Protein AF-0000000072976066 (afdb_homodimer)

Nearest PDB structures (foldseek):
  6f77-assembly3_E  TM=9.903E-01  e=6.291E-65  Sinorhizobium meliloti 1021
  6f77-assembly2_C  TM=9.916E-01  e=1.224E-60  Sinorhizobium meliloti 1021
  6f35-assembly1_B  TM=9.739E-01  e=3.554E-55  Sinorhizobium meliloti 1021
  1j32-assembly1_B  TM=9.744E-01  e=1.872E-46  Phormidium lapideum
  9k71-assembly1_B  TM=9.188E-01  e=1.754E-24  Bacillus cereus ATCC 14579

pLDDT: mean 96.35, std 5.33, range [54.09, 98.94]

Sequence (800 aa):
MSFLSATLKRVKPSPTIAVTTKAQELKAAGRDVIGLGAGEPDFDTPDNIKAAGIAAINSGKTKYTAVDGIPELKKAICAKFARDNDLTYTPDQVTVGTGGKQVLYNAFMATLDAGDEVIIPAPYWVSYPDMVLLSGGEPVFIKATLEAGFKISAAQLEAAITPKTKWFLFNSPSNPTGAGYSWDELRALTDVLLRYPHIWVLTDDMYEHLSYGDFKFCTPAQVEPLLYDRTLAMNGVSKAYAMTGWRIGYAAGPKELIGAIRKVQSQSTSNPCSISQWAAVEALNGPQDFIAPNNEMFVRRRDLVVSMLNDATGIVCPMPEGAFYVYPSIAGCIGKTTPAGTKITDDEIFATALLEETGVAVVFGAAFGLSPNFRVSYATSDDALKEACTRIQTFCANLSMSFLSATLKRVKPSPTIAVTTKAQELKAAGRDVIGLGAGEPDFDTPDNIKAAGIAAINSGKTKYTAVDGIPELKKAICAKFARDNDLTYTPDQVTVGTGGKQVLYNAFMATLDAGDEVIIPAPYWVSYPDMVLLSGGEPVFIKATLEAGFKISAAQLEAAITPKTKWFLFNSPSNPTGAGYSWDELRALTDVLLRYPHIWVLTDDMYEHLSYGDFKFCTPAQVEPLLYDRTLAMNGVSKAYAMTGWRIGYAAGPKELIGAIRKVQSQSTSNPCSISQWAAVEALNGPQDFIAPNNEMFVRRRDLVVSMLNDATGIVCPMPEGAFYVYPSIAGCIGKTTPAGTKITDDEIFATALLEETGVAVVFGAAFGLSPNFRVSYATSDDALKEACTRIQTFCANLS

Structure (mmCIF, N/CA/C/O backbone):
data_AF-0000000072976066-model_v1
#
loop_
_entity.id
_entity.type
_entity.pdbx_description
1 polymer Aminotransferase
#
loop_
_atom_site.group_PDB
_atom_site.id
_atom_site.type_symbol
_atom_site.label_atom_id
_atom_site.label_alt_id
_atom_site.label_comp_id
_atom_site.label_asym_id
_atom_site.label_entity_id
_atom_site.label_seq_id
_atom_site.pdbx_PDB_ins_code
_atom_site.Cartn_x
_atom_site.Cartn_y
_atom_site.Cartn_z
_atom_site.occupancy
_atom_site.B_iso_or_equiv
_atom_site.auth_seq_id
_atom_site.auth_comp_id
_atom_site.auth_asym_id
_atom_site.auth_atom_id
_atom_site.pdbx_PDB_model_num
ATOM 1 N N . MET A 1 1 ? -19.141 12.336 -19.266 1 54.09 1 MET A N 1
ATOM 2 C CA . MET A 1 1 ? -17.859 11.633 -19.25 1 54.09 1 MET A CA 1
ATOM 3 C C . MET A 1 1 ? -17.734 10.75 -18.016 1 54.09 1 MET A C 1
ATOM 5 O O . MET A 1 1 ? -18.328 11.047 -16.969 1 54.09 1 MET A O 1
ATOM 9 N N . SER A 1 2 ? -17.219 9.5 -18.094 1 74.94 2 SER A N 1
ATOM 10 C CA . SER A 1 2 ? -17.172 8.531 -17.016 1 74.94 2 SER A CA 1
ATOM 11 C C . SER A 1 2 ? -16.375 9.07 -15.828 1 74.94 2 SER A C 1
ATOM 13 O O . SER A 1 2 ? -15.398 9.805 -16.016 1 74.94 2 SER A O 1
ATOM 15 N N . PHE A 1 3 ? -16.953 8.883 -14.648 1 85.5 3 PHE A N 1
ATOM 16 C CA . PHE A 1 3 ? -16.266 9.328 -13.438 1 85.5 3 PHE A CA 1
ATOM 17 C C . PHE A 1 3 ? -15.008 8.5 -13.203 1 85.5 3 PHE A C 1
ATOM 19 O O . PHE A 1 3 ? -14.023 9.008 -12.648 1 85.5 3 PHE A O 1
ATOM 26 N N . LEU A 1 4 ? -14.984 7.309 -13.781 1 88.56 4 LEU A N 1
ATOM 27 C CA . LEU A 1 4 ? -13.828 6.43 -13.594 1 88.56 4 LEU A CA 1
ATOM 28 C C . LEU A 1 4 ? -12.789 6.664 -14.68 1 88.56 4 LEU A C 1
ATOM 30 O O . LEU A 1 4 ? -13.125 7.074 -15.789 1 88.56 4 LEU A O 1
ATOM 34 N N . SER A 1 5 ? -11.555 6.449 -14.406 1 89.94 5 SER A N 1
ATOM 35 C CA . SER A 1 5 ? -10.438 6.723 -15.305 1 89.94 5 SER A CA 1
ATOM 36 C C . SER A 1 5 ? -10.438 5.754 -16.484 1 89.94 5 SER A C 1
ATOM 38 O O . SER A 1 5 ? -10.906 4.621 -16.359 1 89.94 5 SER A O 1
ATOM 40 N N . ALA A 1 6 ? -9.773 6.176 -17.531 1 85.94 6 ALA A N 1
ATOM 41 C CA . ALA A 1 6 ? -9.602 5.352 -18.734 1 85.94 6 ALA A CA 1
ATOM 42 C C . ALA A 1 6 ? -8.633 4.203 -18.469 1 85.94 6 ALA A C 1
ATOM 44 O O . ALA A 1 6 ? -8.789 3.109 -19.016 1 85.94 6 ALA A O 1
ATOM 45 N N . THR A 1 7 ? -7.691 4.48 -17.656 1 85.06 7 THR A N 1
ATOM 46 C CA . THR A 1 7 ? -6.695 3.461 -17.344 1 85.06 7 THR A CA 1
ATOM 47 C C . THR A 1 7 ? -7.332 2.291 -16.609 1 85.06 7 THR A C 1
ATOM 49 O O . THR A 1 7 ? -7 1.131 -16.859 1 85.06 7 THR A O 1
ATOM 52 N N . LEU A 1 8 ? -8.203 2.572 -15.734 1 87.88 8 LEU A N 1
ATOM 53 C CA . LEU A 1 8 ? -8.859 1.531 -14.945 1 87.88 8 LEU A CA 1
ATOM 54 C C . LEU A 1 8 ? -9.695 0.619 -15.836 1 87.88 8 LEU A C 1
ATOM 56 O O . LEU A 1 8 ? -9.859 -0.567 -15.539 1 87.88 8 LEU A O 1
ATOM 60 N N . LYS A 1 9 ? -10.156 1.145 -16.891 1 85.44 9 LYS A N 1
ATOM 61 C CA . LYS A 1 9 ? -10.984 0.376 -17.812 1 85.44 9 LYS A CA 1
ATOM 62 C C . LYS A 1 9 ? -10.18 -0.743 -18.469 1 85.44 9 LYS A C 1
ATOM 64 O O . LYS A 1 9 ? -10.75 -1.727 -18.938 1 85.44 9 LYS A O 1
ATOM 69 N N . ARG A 1 10 ? -8.883 -0.593 -18.391 1 84.69 10 ARG A N 1
ATOM 70 C CA . ARG A 1 10 ? -8.016 -1.568 -19.047 1 84.69 10 ARG A CA 1
ATOM 71 C C . ARG A 1 10 ? -7.762 -2.77 -18.141 1 84.69 10 ARG A C 1
ATOM 73 O O . ARG A 1 10 ? -7.195 -3.773 -18.578 1 84.69 10 ARG A O 1
ATOM 80 N N . VAL A 1 11 ? -8.227 -2.697 -16.938 1 87.38 11 VAL A N 1
ATOM 81 C CA . VAL A 1 11 ? -7.855 -3.68 -15.922 1 87.38 11 VAL A CA 1
ATOM 82 C C . VAL A 1 11 ? -9.055 -4.574 -15.609 1 87.38 11 VAL A C 1
ATOM 84 O O . VAL A 1 11 ? -10.195 -4.109 -15.586 1 87.38 11 VAL A O 1
ATOM 87 N N . LYS A 1 12 ? -8.805 -5.855 -15.477 1 76.44 12 LYS A N 1
ATOM 88 C CA . LYS A 1 12 ? -9.828 -6.828 -15.094 1 76.44 12 LYS A CA 1
ATOM 89 C C . LYS A 1 12 ? -9.734 -7.172 -13.609 1 76.44 12 LYS A C 1
ATOM 91 O O . LYS A 1 12 ? -8.672 -7.039 -13.008 1 76.44 12 LYS A O 1
ATOM 96 N N . PRO A 1 13 ? -10.953 -7.492 -13.062 1 74.25 13 PRO A N 1
ATOM 97 C CA . PRO A 1 13 ? -10.859 -8.016 -11.695 1 74.25 13 PRO A CA 1
ATOM 98 C C . PRO A 1 13 ? -10.031 -9.297 -11.602 1 74.25 13 PRO A C 1
ATOM 100 O O . PRO A 1 13 ? -9.93 -10.039 -12.586 1 74.25 13 PRO A O 1
ATOM 103 N N . SER A 1 14 ? -9.375 -9.516 -10.406 1 75.31 14 SER A N 1
ATOM 104 C CA . SER A 1 14 ? -8.539 -10.695 -10.219 1 75.31 14 SER A CA 1
ATOM 105 C C . SER A 1 14 ? -9.367 -11.977 -10.258 1 75.31 14 SER A C 1
ATOM 107 O O . SER A 1 14 ? -10.203 -12.211 -9.383 1 75.31 14 SER A O 1
ATOM 109 N N . PRO A 1 15 ? -9.141 -12.781 -11.125 1 75.88 15 PRO A N 1
ATOM 110 C CA . PRO A 1 15 ? -9.891 -14.039 -11.219 1 75.88 15 PRO A CA 1
ATOM 111 C C . PRO A 1 15 ? -9.648 -14.961 -10.031 1 75.88 15 PRO A C 1
ATOM 113 O O . PRO A 1 15 ? -10.562 -15.664 -9.594 1 75.88 15 PRO A O 1
ATOM 116 N N . THR A 1 16 ? -8.406 -14.969 -9.477 1 75.75 16 THR A N 1
ATOM 117 C CA . THR A 1 16 ? -8.078 -15.828 -8.352 1 75.75 16 THR A CA 1
ATOM 118 C C . THR A 1 16 ? -8.867 -15.414 -7.109 1 75.75 16 THR A C 1
ATOM 120 O O . THR A 1 16 ? -9.414 -16.266 -6.406 1 75.75 16 THR A O 1
ATOM 123 N N . ILE A 1 17 ? -8.938 -14.188 -6.961 1 68.5 17 ILE A N 1
ATOM 124 C CA . ILE A 1 17 ? -9.672 -13.68 -5.805 1 68.5 17 ILE A CA 1
ATOM 125 C C . ILE A 1 17 ? -11.164 -13.953 -5.98 1 68.5 17 ILE A C 1
ATOM 127 O O . ILE A 1 17 ? -11.844 -14.359 -5.031 1 68.5 17 ILE A O 1
ATOM 131 N N . ALA A 1 18 ? -11.602 -13.883 -7.215 1 70.38 18 ALA A N 1
ATOM 132 C CA . ALA A 1 18 ? -13.008 -14.125 -7.523 1 70.38 18 ALA A CA 1
ATOM 133 C C . ALA A 1 18 ? -13.398 -15.57 -7.234 1 70.38 18 ALA A C 1
ATOM 135 O O . ALA A 1 18 ? -14.461 -15.828 -6.656 1 70.38 18 ALA A O 1
ATOM 136 N N . VAL A 1 19 ? -12.492 -16.453 -7.516 1 77.69 19 VAL A N 1
ATOM 137 C CA . VAL A 1 19 ? -12.758 -17.875 -7.32 1 77.69 19 VAL A CA 1
ATOM 138 C C . VAL A 1 19 ? -12.719 -18.203 -5.828 1 77.69 19 VAL A C 1
ATOM 140 O O . VAL A 1 19 ? -13.562 -18.953 -5.328 1 77.69 19 VAL A O 1
ATOM 143 N N . THR A 1 20 ? -11.742 -17.625 -5.18 1 76.81 20 THR A N 1
ATOM 144 C CA . THR A 1 20 ? -11.617 -17.859 -3.744 1 76.81 20 THR A CA 1
ATOM 145 C C . THR A 1 20 ? -12.82 -17.297 -2.998 1 76.81 20 THR A C 1
ATOM 147 O O . THR A 1 20 ? -13.367 -17.938 -2.105 1 76.81 20 THR A O 1
ATOM 150 N N . THR A 1 21 ? -13.234 -16.141 -3.424 1 71.75 21 THR A N 1
ATOM 151 C CA . THR A 1 21 ? -14.398 -15.508 -2.811 1 71.75 21 THR A CA 1
ATOM 152 C C . THR A 1 21 ? -15.664 -16.328 -3.061 1 71.75 21 THR A C 1
ATOM 154 O O . THR A 1 21 ? -16.453 -16.547 -2.145 1 71.75 21 THR A O 1
ATOM 157 N N . LYS A 1 22 ? -15.828 -16.766 -4.238 1 78.5 22 LYS A N 1
ATOM 158 C CA . LYS A 1 22 ? -17 -17.578 -4.59 1 78.5 22 LYS A CA 1
ATOM 159 C C . LYS A 1 22 ? -17.016 -18.875 -3.791 1 78.5 22 LYS A C 1
ATOM 161 O O . LYS A 1 22 ? -18.078 -19.281 -3.309 1 78.5 22 LYS A O 1
ATOM 166 N N . ALA A 1 23 ? -15.859 -19.484 -3.66 1 84.19 23 ALA A N 1
ATOM 167 C CA . ALA A 1 23 ? -15.758 -20.719 -2.877 1 84.19 23 ALA A CA 1
ATOM 168 C C . ALA A 1 23 ? -16.156 -20.469 -1.424 1 84.19 23 ALA A C 1
ATOM 170 O O . ALA A 1 23 ? -16.875 -21.281 -0.832 1 84.19 23 ALA A O 1
ATOM 171 N N . GLN A 1 24 ? -15.742 -19.406 -0.894 1 77.75 24 GLN A N 1
ATOM 172 C CA . GLN A 1 24 ? -16.078 -19.062 0.486 1 77.75 24 GLN A CA 1
ATOM 173 C C . GLN A 1 24 ? -17.562 -18.781 0.647 1 77.75 24 GLN A C 1
ATOM 175 O O . GLN A 1 24 ? -18.172 -19.188 1.64 1 77.75 24 GLN A O 1
ATOM 180 N N . GLU A 1 25 ? -18.109 -18.125 -0.301 1 78.88 25 GLU A N 1
ATOM 181 C CA . GLU A 1 25 ? -19.531 -17.828 -0.281 1 78.88 25 GLU A CA 1
ATOM 182 C C . GLU A 1 25 ? -20.359 -19.109 -0.339 1 78.88 25 GLU A C 1
ATOM 184 O O . GLU A 1 25 ? -21.359 -19.234 0.371 1 78.88 25 GLU A O 1
ATOM 189 N N . LEU A 1 26 ? -19.984 -20 -1.144 1 88 26 LEU A N 1
ATOM 190 C CA . LEU A 1 26 ? -20.688 -21.281 -1.282 1 88 26 LEU A CA 1
ATOM 191 C C . LEU A 1 26 ? -20.578 -22.109 -0.007 1 88 26 LEU A C 1
ATOM 193 O O . LEU A 1 26 ? -21.547 -22.719 0.431 1 88 26 LEU A O 1
ATOM 197 N N . LYS A 1 27 ? -19.391 -22.016 0.578 1 87.75 27 LYS A N 1
ATOM 198 C CA . LYS A 1 27 ? -19.188 -22.688 1.861 1 87.75 27 LYS A CA 1
ATOM 199 C C . LYS A 1 27 ? -20.094 -22.078 2.938 1 87.75 27 LYS A C 1
ATOM 201 O O . LYS A 1 27 ? -20.703 -22.797 3.721 1 87.75 27 LYS A O 1
ATOM 206 N N . ALA A 1 28 ? -20.156 -20.812 2.973 1 79.75 28 ALA A N 1
ATOM 207 C CA . ALA A 1 28 ? -20.969 -20.109 3.947 1 79.75 28 ALA A CA 1
ATOM 208 C C . ALA A 1 28 ? -22.453 -20.438 3.752 1 79.75 28 ALA A C 1
ATOM 210 O O . ALA A 1 28 ? -23.219 -20.438 4.715 1 79.75 28 ALA A O 1
ATOM 211 N N . ALA A 1 29 ? -22.828 -20.797 2.521 1 88 29 ALA A N 1
ATOM 212 C CA . ALA A 1 29 ? -24.219 -21.141 2.186 1 88 29 ALA A CA 1
ATOM 213 C C . ALA A 1 29 ? -24.5 -22.609 2.48 1 88 29 ALA A C 1
ATOM 215 O O . ALA A 1 29 ? -25.594 -23.109 2.205 1 88 29 ALA A O 1
ATOM 216 N N . GLY A 1 30 ? -23.5 -23.312 2.975 1 90.69 30 GLY A N 1
ATOM 217 C CA . GLY A 1 30 ? -23.719 -24.656 3.451 1 90.69 30 GLY A CA 1
ATOM 218 C C . GLY A 1 30 ? -23.344 -25.719 2.436 1 90.69 30 GLY A C 1
ATOM 219 O O . GLY A 1 30 ? -23.594 -26.906 2.645 1 90.69 30 GLY A O 1
ATOM 220 N N . ARG A 1 31 ? -22.703 -25.297 1.403 1 92.75 31 ARG A N 1
ATOM 221 C CA . ARG A 1 31 ? -22.297 -26.266 0.386 1 92.75 31 ARG A CA 1
ATOM 222 C C . ARG A 1 31 ? -20.969 -26.906 0.741 1 92.75 31 ARG A C 1
ATOM 224 O O . ARG A 1 31 ? -20.109 -26.266 1.366 1 92.75 31 ARG A O 1
ATOM 231 N N . ASP A 1 32 ? -20.797 -28.156 0.392 1 95 32 ASP A N 1
ATOM 232 C CA . ASP A 1 32 ? -19.531 -28.844 0.567 1 95 32 ASP A CA 1
ATOM 233 C C . ASP A 1 32 ? -18.547 -28.484 -0.544 1 95 32 ASP A C 1
ATOM 235 O O . ASP A 1 32 ? -18.531 -29.141 -1.596 1 95 32 ASP A O 1
ATOM 239 N N . VAL A 1 33 ? -17.781 -27.484 -0.248 1 96.12 33 VAL A N 1
ATOM 240 C CA . VAL A 1 33 ? -16.859 -26.969 -1.257 1 96.12 33 VAL A CA 1
ATOM 241 C C . VAL A 1 33 ? -15.422 -27.109 -0.771 1 96.12 33 VAL A C 1
ATOM 243 O O . VAL A 1 33 ? -15.125 -26.844 0.395 1 96.12 33 VAL A O 1
ATOM 246 N N . ILE A 1 34 ? -14.539 -27.672 -1.568 1 96.12 34 ILE A N 1
ATOM 247 C CA . ILE A 1 34 ? -13.102 -27.672 -1.335 1 96.12 34 ILE A CA 1
ATOM 248 C C . ILE A 1 34 ? -12.422 -26.656 -2.24 1 96.12 34 ILE A C 1
ATOM 250 O O . ILE A 1 34 ? -12.453 -26.781 -3.467 1 96.12 34 ILE A O 1
ATOM 254 N N . GLY A 1 35 ? -11.883 -25.594 -1.605 1 94 35 GLY A N 1
ATOM 255 C CA . GLY A 1 35 ? -11.195 -24.562 -2.354 1 94 35 GLY A CA 1
ATOM 256 C C . GLY A 1 35 ? -9.727 -24.859 -2.578 1 94 35 GLY A C 1
ATOM 257 O O . GLY A 1 35 ? -8.977 -25.078 -1.622 1 94 35 GLY A O 1
ATOM 258 N N . LEU A 1 36 ? -9.32 -24.891 -3.855 1 95.25 36 LEU A N 1
ATOM 259 C CA . LEU A 1 36 ? -7.93 -25.156 -4.207 1 95.25 36 LEU A CA 1
ATOM 260 C C . LEU A 1 36 ? -7.324 -23.953 -4.938 1 95.25 36 LEU A C 1
ATOM 262 O O . LEU A 1 36 ? -6.348 -24.109 -5.676 1 95.25 36 LEU A O 1
ATOM 266 N N . GLY A 1 37 ? -7.961 -22.781 -4.809 1 91.44 37 GLY A N 1
ATOM 267 C CA . GLY A 1 37 ? -7.508 -21.594 -5.52 1 91.44 37 GLY A CA 1
ATOM 268 C C . GLY A 1 37 ? -6.578 -20.719 -4.691 1 91.44 37 GLY A C 1
ATOM 269 O O . GLY A 1 37 ? -6.027 -19.734 -5.195 1 91.44 37 GLY A O 1
ATOM 270 N N . ALA A 1 38 ? -6.305 -21.172 -3.453 1 83.62 38 ALA A N 1
ATOM 271 C CA . ALA A 1 38 ? -5.574 -20.312 -2.516 1 83.62 38 ALA A CA 1
ATOM 272 C C . ALA A 1 38 ? -4.137 -20.109 -2.98 1 83.62 38 ALA A C 1
ATOM 274 O O . ALA A 1 38 ? -3.479 -21.031 -3.443 1 83.62 38 ALA A O 1
ATOM 275 N N . GLY A 1 39 ? -3.623 -18.844 -2.875 1 88.12 39 GLY A N 1
ATOM 276 C CA . GLY A 1 39 ? -2.234 -18.547 -3.186 1 88.12 39 GLY A CA 1
ATOM 277 C C . GLY A 1 39 ? -1.381 -18.328 -1.951 1 88.12 39 GLY A C 1
ATOM 278 O O . GLY A 1 39 ? -0.537 -17.422 -1.928 1 88.12 39 GLY A O 1
ATOM 279 N N . GLU A 1 40 ? -1.658 -19.094 -0.869 1 93.44 40 GLU A N 1
ATOM 280 C CA . GLU A 1 40 ? -0.882 -18.922 0.356 1 93.44 40 GLU A CA 1
ATOM 281 C C . GLU A 1 40 ? -0.727 -20.25 1.094 1 93.44 40 GLU A C 1
ATOM 283 O O . GLU A 1 40 ? -1.606 -21.109 1.024 1 93.44 40 GLU A O 1
ATOM 288 N N . PRO A 1 41 ? 0.404 -20.422 1.812 1 95.06 41 PRO A N 1
ATOM 289 C CA . PRO A 1 41 ? 0.586 -21.625 2.635 1 95.06 41 PRO A CA 1
ATOM 290 C C . PRO A 1 41 ? -0.484 -21.766 3.715 1 95.06 41 PRO A C 1
ATOM 292 O O . PRO A 1 41 ? -0.974 -20.766 4.238 1 95.06 41 PRO A O 1
ATOM 295 N N . ASP A 1 42 ? -0.78 -22.969 4.031 1 93.12 42 ASP A N 1
ATOM 296 C CA . ASP A 1 42 ? -1.761 -23.203 5.086 1 93.12 42 ASP A CA 1
ATOM 297 C C . ASP A 1 42 ? -1.078 -23.375 6.441 1 93.12 42 ASP A C 1
ATOM 299 O O . ASP A 1 42 ? -1.735 -23.688 7.441 1 93.12 42 ASP A O 1
ATOM 303 N N . PHE A 1 43 ? 0.304 -23.188 6.449 1 93.38 43 PHE A N 1
ATOM 304 C CA . PHE A 1 43 ? 1.057 -23.172 7.699 1 93.38 43 PHE A CA 1
ATOM 305 C C . PHE A 1 43 ? 0.849 -21.859 8.445 1 93.38 43 PHE A C 1
ATOM 307 O O . PHE A 1 43 ? 0.559 -20.828 7.828 1 93.38 43 PHE A O 1
ATOM 314 N N . ASP A 1 44 ? 0.999 -22.016 9.719 1 95.81 44 ASP A N 1
ATOM 315 C CA . ASP A 1 44 ? 1.015 -20.781 10.492 1 95.81 44 ASP A CA 1
ATOM 316 C C . ASP A 1 44 ? 2.379 -20.094 10.406 1 95.81 44 ASP A C 1
ATOM 318 O O . ASP A 1 44 ? 3.387 -20.75 10.117 1 95.81 44 ASP A O 1
ATOM 322 N N . THR A 1 45 ? 2.406 -18.797 10.602 1 98.5 45 THR A N 1
ATOM 323 C CA . THR A 1 45 ? 3.676 -18.094 10.766 1 98.5 45 THR A CA 1
ATOM 324 C C . THR A 1 45 ? 4.496 -18.719 11.891 1 98.5 45 THR A C 1
ATOM 326 O O . THR A 1 45 ? 3.957 -19.047 12.953 1 98.5 45 THR A O 1
ATOM 329 N N . PRO A 1 46 ? 5.773 -18.984 11.656 1 98.44 46 PRO A N 1
ATOM 330 C CA . PRO A 1 46 ? 6.609 -19.578 12.703 1 98.44 46 PRO A CA 1
ATOM 331 C C . PRO A 1 46 ? 6.57 -18.797 14.008 1 98.44 46 PRO A C 1
ATOM 333 O O . PRO A 1 46 ? 6.512 -17.562 13.984 1 98.44 46 PRO A O 1
ATOM 336 N N . ASP A 1 47 ? 6.719 -19.469 15.125 1 98.19 47 ASP A N 1
ATOM 337 C CA . ASP A 1 47 ? 6.504 -18.906 16.453 1 98.19 47 ASP A CA 1
ATOM 338 C C . ASP A 1 47 ? 7.516 -17.812 16.75 1 98.19 47 ASP A C 1
ATOM 340 O O . ASP A 1 47 ? 7.18 -16.812 17.391 1 98.19 47 ASP A O 1
ATOM 344 N N . ASN A 1 48 ? 8.742 -18.016 16.375 1 98.69 48 ASN A N 1
ATOM 345 C CA . ASN A 1 48 ? 9.75 -16.984 16.641 1 98.69 48 ASN A CA 1
ATOM 346 C C . ASN A 1 48 ? 9.438 -15.688 15.906 1 98.69 48 ASN A C 1
ATOM 348 O O . ASN A 1 48 ? 9.695 -14.602 16.422 1 98.69 48 ASN A O 1
ATOM 352 N N . ILE A 1 49 ? 8.906 -15.781 14.719 1 98.81 49 ILE A N 1
ATOM 353 C CA . ILE A 1 49 ? 8.539 -14.609 13.93 1 98.81 49 ILE A CA 1
ATOM 354 C C . ILE A 1 49 ? 7.336 -13.914 14.57 1 98.81 49 ILE A C 1
ATOM 356 O O . ILE A 1 49 ? 7.324 -12.695 14.711 1 98.81 49 ILE A O 1
ATOM 360 N N . LYS A 1 50 ? 6.285 -14.719 15.023 1 98.81 50 LYS A N 1
ATOM 361 C CA . LYS A 1 50 ? 5.152 -14.172 15.766 1 98.81 50 LYS A CA 1
ATOM 362 C C . LYS A 1 50 ? 5.621 -13.414 17 1 98.81 50 LYS A C 1
ATOM 364 O O . LYS A 1 50 ? 5.152 -12.305 17.281 1 98.81 50 LYS A O 1
ATOM 369 N N . ALA A 1 51 ? 6.57 -14.008 17.719 1 98.88 51 ALA A N 1
ATOM 370 C CA . ALA A 1 51 ? 7.094 -13.414 18.938 1 98.88 51 ALA A CA 1
ATOM 371 C C . ALA A 1 51 ? 7.773 -12.078 18.656 1 98.88 51 ALA A C 1
ATOM 373 O O . ALA A 1 51 ? 7.668 -11.141 19.453 1 98.88 51 ALA A O 1
ATOM 374 N N . ALA A 1 52 ? 8.492 -11.992 17.547 1 98.88 52 ALA A N 1
ATOM 375 C CA . ALA A 1 52 ? 9.156 -10.742 17.172 1 98.88 52 ALA A CA 1
ATOM 376 C C . ALA A 1 52 ? 8.141 -9.648 16.891 1 98.88 52 ALA A C 1
ATOM 378 O O . ALA A 1 52 ? 8.352 -8.484 17.25 1 98.88 52 ALA A O 1
ATOM 379 N N . GLY A 1 53 ? 7.035 -9.992 16.203 1 98.88 53 GLY A N 1
ATOM 380 C CA . GLY A 1 53 ? 5.957 -9.031 16 1 98.88 53 GLY A CA 1
ATOM 381 C C . GLY A 1 53 ? 5.324 -8.555 17.297 1 98.88 53 GLY A C 1
ATOM 382 O O . GLY A 1 53 ? 5.09 -7.359 17.469 1 98.88 53 GLY A O 1
ATOM 383 N N . ILE A 1 54 ? 5.059 -9.508 18.188 1 98.94 54 ILE A N 1
ATOM 384 C CA . ILE A 1 54 ? 4.461 -9.195 19.484 1 98.94 54 ILE A CA 1
ATOM 385 C C . ILE A 1 54 ? 5.406 -8.305 20.281 1 98.94 54 ILE A C 1
ATOM 387 O O . ILE A 1 54 ? 4.973 -7.336 20.906 1 98.94 54 ILE A O 1
ATOM 391 N N . ALA A 1 55 ? 6.715 -8.57 20.234 1 98.88 55 ALA A N 1
ATOM 392 C CA . ALA A 1 55 ? 7.711 -7.75 20.922 1 98.88 55 ALA A CA 1
ATOM 393 C C . ALA A 1 55 ? 7.719 -6.324 20.375 1 98.88 55 ALA A C 1
ATOM 395 O O . ALA A 1 55 ? 7.898 -5.367 21.141 1 98.88 55 ALA A O 1
ATOM 396 N N . ALA A 1 56 ? 7.594 -6.195 19.062 1 98.88 56 ALA A N 1
ATOM 397 C CA . ALA A 1 56 ? 7.539 -4.875 18.453 1 98.88 56 ALA A CA 1
ATOM 398 C C . ALA A 1 56 ? 6.352 -4.074 18.969 1 98.88 56 ALA A C 1
ATOM 400 O O . ALA A 1 56 ? 6.48 -2.887 19.281 1 98.88 56 ALA A O 1
ATOM 401 N N . ILE A 1 57 ? 5.141 -4.73 19.078 1 98.88 57 ILE A N 1
ATOM 402 C CA . ILE A 1 57 ? 3.951 -4.074 19.594 1 98.88 57 ILE A CA 1
ATOM 403 C C . ILE A 1 57 ? 4.203 -3.625 21.031 1 98.88 57 ILE A C 1
ATOM 405 O O . ILE A 1 57 ? 3.959 -2.467 21.391 1 98.88 57 ILE A O 1
ATOM 409 N N . ASN A 1 58 ? 4.801 -4.473 21.812 1 98.56 58 ASN A N 1
ATOM 410 C CA . ASN A 1 58 ? 5.012 -4.211 23.234 1 98.56 58 ASN A CA 1
ATOM 411 C C . ASN A 1 58 ? 6.051 -3.113 23.453 1 98.56 58 ASN A C 1
ATOM 413 O O . ASN A 1 58 ? 5.977 -2.365 24.422 1 98.56 58 ASN A O 1
ATOM 417 N N . SER A 1 59 ? 6.992 -2.988 22.531 1 98.12 59 SER A N 1
ATOM 418 C CA . SER A 1 59 ? 8.078 -2.029 22.672 1 98.12 59 SER A CA 1
ATOM 419 C C . SER A 1 59 ? 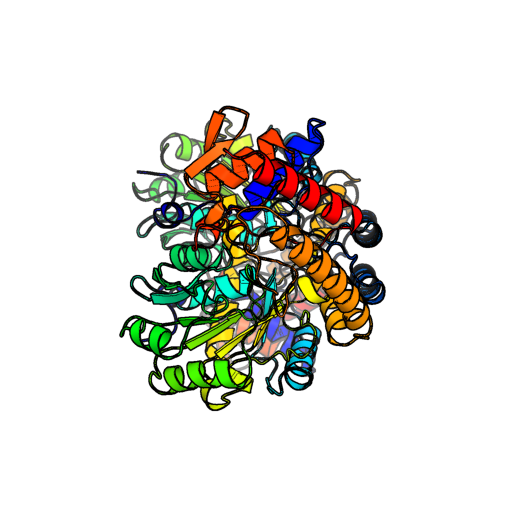7.738 -0.696 22.016 1 98.12 59 SER A C 1
ATOM 421 O O . SER A 1 59 ? 8.602 0.175 21.891 1 98.12 59 SER A O 1
ATOM 423 N N . GLY A 1 60 ? 6.57 -0.529 21.516 1 97.38 60 GLY A N 1
ATOM 424 C CA . GLY A 1 60 ? 6.113 0.739 20.969 1 97.38 60 GLY A CA 1
ATOM 425 C C . GLY A 1 60 ? 6.598 0.994 19.547 1 97.38 60 GLY A C 1
ATOM 426 O O . GLY A 1 60 ? 6.598 2.137 19.078 1 97.38 60 GLY A O 1
ATOM 427 N N . LYS A 1 61 ? 7.082 -0.057 18.828 1 97.81 61 LYS A N 1
ATOM 428 C CA . LYS A 1 61 ? 7.438 0.069 17.422 1 97.81 61 LYS A CA 1
ATOM 429 C C . LYS A 1 61 ? 6.191 0.111 16.531 1 97.81 61 LYS A C 1
ATOM 431 O O . LYS A 1 61 ? 6.047 -0.695 15.617 1 97.81 61 LYS A O 1
ATOM 436 N N . THR A 1 62 ? 5.277 1.022 16.859 1 98.06 62 THR A N 1
ATOM 437 C CA . THR A 1 62 ? 3.965 1.111 16.234 1 98.06 62 THR A CA 1
ATOM 438 C C . THR A 1 62 ? 3.795 2.449 15.523 1 98.06 62 THR A C 1
ATOM 440 O O . THR A 1 62 ? 2.676 2.848 15.195 1 98.06 62 THR A O 1
ATOM 443 N N . LYS A 1 63 ? 4.879 3.223 15.297 1 96.12 63 LYS A N 1
ATOM 444 C CA . LYS A 1 63 ? 4.863 4.551 14.688 1 96.12 63 LYS A CA 1
ATOM 445 C C . LYS A 1 63 ? 5.402 4.512 13.266 1 96.12 63 LYS A C 1
ATOM 447 O O . LYS A 1 63 ? 5.789 3.451 12.766 1 96.12 63 LYS A O 1
ATOM 452 N N . TYR A 1 64 ? 5.395 5.656 12.578 1 94.62 64 TYR A N 1
ATOM 453 C CA . TYR A 1 64 ? 5.934 5.738 11.227 1 94.62 64 TYR A CA 1
ATOM 454 C C . TYR A 1 64 ? 7.379 5.254 11.18 1 94.62 64 TYR A C 1
ATOM 456 O O . TYR A 1 64 ? 8.125 5.418 12.156 1 94.62 64 TYR A O 1
ATOM 464 N N . THR A 1 65 ? 7.738 4.672 10.141 1 94.81 65 THR A N 1
ATOM 465 C CA . THR A 1 65 ? 9.125 4.336 9.828 1 94.81 65 THR A CA 1
ATOM 466 C C . THR A 1 65 ? 9.547 4.973 8.508 1 94.81 65 THR A C 1
ATOM 468 O O . THR A 1 65 ? 8.773 5.703 7.887 1 94.81 65 THR A O 1
ATOM 471 N N . ALA A 1 66 ? 10.766 4.773 8.164 1 93.19 66 ALA A N 1
ATOM 472 C CA . ALA A 1 66 ? 11.195 5.195 6.832 1 93.19 66 ALA A CA 1
ATOM 473 C C . ALA A 1 66 ? 10.297 4.594 5.754 1 93.19 66 ALA A C 1
ATOM 475 O O . ALA A 1 66 ? 9.867 3.441 5.863 1 93.19 66 ALA A O 1
ATOM 476 N N . VAL A 1 67 ? 10.039 5.297 4.707 1 94.19 67 VAL A N 1
ATOM 477 C CA . VAL A 1 67 ? 9.094 4.977 3.646 1 94.19 67 VAL A CA 1
ATOM 478 C C . VAL A 1 67 ? 9.391 3.588 3.088 1 94.19 67 VAL A C 1
ATOM 480 O O . VAL A 1 67 ? 8.477 2.789 2.877 1 94.19 67 VAL A O 1
ATOM 483 N N . ASP A 1 68 ? 10.703 3.309 2.871 1 95.06 68 ASP A N 1
ATOM 484 C CA . ASP A 1 68 ? 11.039 2.074 2.168 1 95.06 68 ASP A CA 1
ATOM 485 C C . ASP A 1 68 ? 11.68 1.063 3.111 1 95.06 68 ASP A C 1
ATOM 487 O O . ASP A 1 68 ? 12.516 0.26 2.691 1 95.06 68 ASP A O 1
ATOM 491 N N . GLY A 1 69 ? 11.383 1.183 4.426 1 97.44 69 GLY A N 1
ATOM 492 C CA . GLY A 1 69 ? 11.742 0.134 5.367 1 97.44 69 GLY A CA 1
ATOM 493 C C . GLY A 1 69 ? 12.68 0.607 6.461 1 97.44 69 GLY A C 1
ATOM 494 O O . GLY A 1 69 ? 13.484 1.514 6.246 1 97.44 69 GLY A O 1
ATOM 495 N N . ILE A 1 70 ? 12.664 -0.02 7.613 1 97.81 70 ILE A N 1
ATOM 496 C CA . ILE A 1 70 ? 13.555 0.293 8.719 1 97.81 70 ILE A CA 1
ATOM 497 C C . ILE A 1 70 ? 14.969 -0.182 8.398 1 97.81 70 ILE A C 1
ATOM 499 O O . ILE A 1 70 ? 15.148 -1.146 7.648 1 97.81 70 ILE A O 1
ATOM 503 N N . PRO A 1 71 ? 15.953 0.521 8.922 1 97.19 71 PRO A N 1
ATOM 504 C CA . PRO A 1 71 ? 17.344 0.17 8.633 1 97.19 71 PRO A CA 1
ATOM 505 C C . PRO A 1 71 ? 17.672 -1.283 8.969 1 97.19 71 PRO A C 1
ATOM 507 O O . PRO A 1 71 ? 18.406 -1.94 8.234 1 97.19 71 PRO A O 1
ATOM 510 N N . GLU A 1 72 ? 17.109 -1.798 10.086 1 98.62 72 GLU A N 1
ATOM 511 C CA . GLU A 1 72 ? 17.359 -3.168 10.523 1 98.62 72 GLU A CA 1
ATOM 512 C C . GLU A 1 72 ? 16.891 -4.176 9.477 1 98.62 72 GLU A C 1
ATOM 514 O O . GLU A 1 72 ? 17.562 -5.176 9.219 1 98.62 72 GLU A O 1
ATOM 519 N N . LEU A 1 73 ? 15.734 -3.877 8.844 1 98.88 73 LEU A N 1
ATOM 520 C CA . LEU A 1 73 ? 15.203 -4.785 7.832 1 98.88 73 LEU A CA 1
ATOM 521 C C . LEU A 1 73 ? 16.016 -4.707 6.547 1 98.88 73 LEU A C 1
ATOM 523 O O . LEU A 1 73 ? 16.281 -5.727 5.91 1 98.88 73 LEU A O 1
ATOM 527 N N . LYS A 1 74 ? 16.391 -3.488 6.141 1 98.81 74 LYS A N 1
ATOM 528 C CA . LYS A 1 74 ? 17.203 -3.342 4.945 1 98.81 74 LYS A CA 1
ATOM 529 C C . LYS A 1 74 ? 18.531 -4.078 5.094 1 98.81 74 LYS A C 1
ATOM 531 O O . LYS A 1 74 ? 19.016 -4.703 4.145 1 98.81 74 LYS A O 1
ATOM 536 N N . LYS A 1 75 ? 19.109 -4.012 6.285 1 98.88 75 LYS A N 1
ATOM 537 C CA . LYS A 1 75 ? 20.344 -4.754 6.555 1 98.88 75 LYS A CA 1
ATOM 538 C C . LYS A 1 75 ? 20.094 -6.258 6.457 1 98.88 75 LYS A C 1
ATOM 540 O O . LYS A 1 75 ? 20.922 -6.988 5.898 1 98.88 75 LYS A O 1
ATOM 545 N N . ALA A 1 76 ? 19 -6.727 7.043 1 98.94 76 ALA A N 1
ATOM 546 C CA . ALA A 1 76 ? 18.656 -8.141 6.992 1 98.94 76 ALA A CA 1
ATOM 547 C C . ALA A 1 76 ? 18.484 -8.609 5.547 1 98.94 76 ALA A C 1
ATOM 549 O O . ALA A 1 76 ? 18.891 -9.719 5.195 1 98.94 76 ALA A O 1
ATOM 550 N N . ILE A 1 77 ? 17.891 -7.766 4.727 1 98.94 77 ILE A N 1
ATOM 551 C CA . ILE A 1 77 ? 17.656 -8.086 3.324 1 98.94 77 ILE A CA 1
ATOM 552 C C . ILE A 1 77 ? 18.984 -8.188 2.58 1 98.94 77 ILE A C 1
ATOM 554 O O . ILE A 1 77 ? 19.203 -9.109 1.794 1 98.94 77 ILE A O 1
ATOM 558 N N . CYS A 1 78 ? 19.859 -7.215 2.809 1 98.94 78 CYS A N 1
ATOM 559 C CA . CYS A 1 78 ? 21.188 -7.285 2.215 1 98.94 78 CYS A CA 1
ATOM 560 C C . CYS A 1 78 ? 21.891 -8.586 2.592 1 98.94 78 CYS A C 1
ATOM 562 O O . CYS A 1 78 ? 22.453 -9.266 1.73 1 98.94 78 CYS A O 1
ATOM 564 N N . ALA A 1 79 ? 21.844 -8.914 3.871 1 98.88 79 ALA A N 1
ATOM 565 C CA . ALA A 1 79 ? 22.484 -10.133 4.355 1 98.88 79 ALA A CA 1
ATOM 566 C C . ALA A 1 79 ? 21.859 -11.367 3.693 1 98.88 79 ALA A C 1
ATOM 568 O O . ALA A 1 79 ? 22.578 -12.305 3.328 1 98.88 79 ALA A O 1
ATOM 569 N N . LYS A 1 80 ? 20.609 -11.383 3.6 1 98.81 80 LYS A N 1
ATOM 570 C CA . LYS A 1 80 ? 19.906 -12.508 2.973 1 98.81 80 LYS A CA 1
ATOM 571 C C . LYS A 1 80 ? 20.344 -12.672 1.518 1 98.81 80 LYS A C 1
ATOM 573 O O . LYS A 1 80 ? 20.609 -13.789 1.069 1 98.81 80 LYS A O 1
ATOM 578 N N . PHE A 1 81 ? 20.391 -11.602 0.688 1 98.81 81 PHE A N 1
ATOM 579 C CA . PHE A 1 81 ? 20.812 -11.672 -0.71 1 98.81 81 PHE A CA 1
ATOM 580 C C . PHE A 1 81 ? 22.234 -12.18 -0.828 1 98.81 81 PHE A C 1
ATOM 582 O O . PHE A 1 81 ? 22.547 -12.961 -1.727 1 98.81 81 PHE A O 1
ATOM 589 N N . ALA A 1 82 ? 23.062 -11.703 0.067 1 98.81 82 ALA A N 1
ATOM 590 C CA . ALA A 1 82 ? 24.438 -12.188 0.066 1 98.81 82 ALA A CA 1
ATOM 591 C C . ALA A 1 82 ? 24.5 -13.672 0.388 1 98.81 82 ALA A C 1
ATOM 593 O O . ALA A 1 82 ? 25.188 -14.438 -0.298 1 98.81 82 ALA A O 1
ATOM 594 N N . ARG A 1 83 ? 23.797 -14.109 1.393 1 98.31 83 ARG A N 1
ATOM 595 C CA . ARG A 1 83 ? 23.812 -15.477 1.9 1 98.31 83 ARG A CA 1
ATOM 596 C C . ARG A 1 83 ? 23.188 -16.438 0.898 1 98.31 83 ARG A C 1
ATOM 598 O O . ARG A 1 83 ? 23.734 -17.5 0.621 1 98.31 83 ARG A O 1
ATOM 605 N N . ASP A 1 84 ? 22.062 -16.062 0.361 1 97.88 84 ASP A N 1
ATOM 606 C CA . ASP A 1 84 ? 21.234 -17.016 -0.375 1 97.88 84 ASP A CA 1
ATOM 607 C C . ASP A 1 84 ? 21.484 -16.922 -1.878 1 97.88 84 ASP A C 1
ATOM 609 O O . ASP A 1 84 ? 21.25 -17.875 -2.617 1 97.88 84 ASP A O 1
ATOM 613 N N . ASN A 1 85 ? 21.953 -15.742 -2.391 1 98.25 85 ASN A N 1
ATOM 614 C CA . ASN A 1 85 ? 21.969 -15.516 -3.832 1 98.25 85 ASN A CA 1
ATOM 615 C C . ASN A 1 85 ? 23.328 -15.031 -4.32 1 98.25 85 ASN A C 1
ATOM 617 O O . ASN A 1 85 ? 23.516 -14.773 -5.512 1 98.25 85 ASN A O 1
ATOM 621 N N . ASP A 1 86 ? 24.281 -14.867 -3.404 1 98.12 86 ASP A N 1
ATOM 622 C CA . ASP A 1 86 ? 25.625 -14.398 -3.748 1 98.12 86 ASP A CA 1
ATOM 623 C C . ASP A 1 86 ? 25.578 -13.023 -4.406 1 98.12 86 ASP A C 1
ATOM 625 O O . ASP A 1 86 ? 26.266 -12.781 -5.398 1 98.12 86 ASP A O 1
ATOM 629 N N . LEU A 1 87 ? 24.688 -12.195 -3.971 1 98.75 87 LEU A N 1
ATOM 630 C CA . LEU A 1 87 ? 24.562 -10.82 -4.434 1 98.75 87 LEU A CA 1
ATOM 631 C C . LEU A 1 87 ? 24.797 -9.836 -3.295 1 98.75 87 LEU A C 1
ATOM 633 O O . LEU A 1 87 ? 24.156 -9.914 -2.252 1 98.75 87 LEU A O 1
ATOM 637 N N . THR A 1 88 ? 25.703 -8.938 -3.469 1 98.75 88 THR A N 1
ATOM 638 C CA . THR A 1 88 ? 26.031 -7.953 -2.445 1 98.75 88 THR A CA 1
ATOM 639 C C . THR A 1 88 ? 25.359 -6.613 -2.746 1 98.75 88 THR A C 1
ATOM 641 O O . THR A 1 88 ? 25.656 -5.988 -3.768 1 98.75 88 THR A O 1
ATOM 644 N N . TYR A 1 89 ? 24.516 -6.242 -1.883 1 98.81 89 TYR A N 1
ATOM 645 C CA . TYR A 1 89 ? 23.828 -4.961 -1.98 1 98.81 89 TYR A CA 1
ATOM 646 C C . TYR A 1 89 ? 24.109 -4.098 -0.755 1 98.81 89 TYR A C 1
ATOM 648 O O . TYR A 1 89 ? 24.547 -4.602 0.28 1 98.81 89 TYR A O 1
ATOM 656 N N . THR A 1 90 ? 23.953 -2.789 -0.881 1 98.75 90 THR A N 1
ATOM 657 C CA . THR A 1 90 ? 23.922 -1.851 0.235 1 98.75 90 THR A CA 1
ATOM 658 C C . THR A 1 90 ? 22.5 -1.428 0.555 1 98.75 90 THR A C 1
ATOM 660 O O . THR A 1 90 ? 21.594 -1.571 -0.279 1 98.75 90 THR A O 1
ATOM 663 N N . PRO A 1 91 ? 22.234 -0.941 1.745 1 98.31 91 PRO A N 1
ATOM 664 C CA . PRO A 1 91 ? 20.875 -0.61 2.158 1 98.31 91 PRO A CA 1
ATOM 665 C C . PRO A 1 91 ? 20.203 0.385 1.217 1 98.31 91 PRO A C 1
ATOM 667 O O . PRO A 1 91 ? 18.984 0.333 1.03 1 98.31 91 PRO A O 1
ATOM 670 N N . ASP A 1 92 ? 20.938 1.292 0.578 1 97.38 92 ASP A N 1
ATOM 671 C CA . ASP A 1 92 ? 20.344 2.285 -0.318 1 97.38 92 ASP A CA 1
ATOM 672 C C . ASP A 1 92 ? 19.953 1.655 -1.65 1 97.38 92 ASP A C 1
ATOM 674 O O . ASP A 1 92 ? 19.328 2.312 -2.494 1 97.38 92 ASP A O 1
ATOM 678 N N . GLN A 1 93 ? 20.219 0.336 -1.819 1 98.75 93 GLN A N 1
ATOM 679 C CA . GLN A 1 93 ? 19.781 -0.441 -2.977 1 98.75 93 GLN A CA 1
ATOM 680 C C . GLN A 1 93 ? 18.594 -1.326 -2.631 1 98.75 93 GLN A C 1
ATOM 682 O O . GLN A 1 93 ? 18.219 -2.209 -3.408 1 98.75 93 GLN A O 1
ATOM 687 N N . VAL A 1 94 ? 18.031 -1.118 -1.454 1 98.88 94 VAL A N 1
ATOM 688 C CA . VAL A 1 94 ? 16.953 -1.982 -0.982 1 98.88 94 VAL A CA 1
ATOM 689 C C . VAL A 1 94 ? 15.672 -1.165 -0.797 1 98.88 94 VAL A C 1
ATOM 691 O O . VAL A 1 94 ? 15.719 -0.029 -0.319 1 98.88 94 VAL A O 1
ATOM 694 N N . THR A 1 95 ? 14.57 -1.703 -1.224 1 98.81 95 THR A N 1
ATOM 695 C CA . THR A 1 95 ? 13.258 -1.151 -0.935 1 98.81 95 THR A CA 1
ATOM 696 C C . THR A 1 95 ? 12.367 -2.193 -0.259 1 98.81 95 THR A C 1
ATOM 698 O O . THR A 1 95 ? 12.523 -3.395 -0.498 1 98.81 95 THR A O 1
ATOM 701 N N . VAL A 1 96 ? 11.562 -1.781 0.685 1 98.88 96 VAL A N 1
ATOM 702 C CA . VAL A 1 96 ? 10.57 -2.607 1.363 1 98.88 96 VAL A CA 1
ATOM 703 C C . VAL A 1 96 ? 9.172 -2.047 1.109 1 98.88 96 VAL A C 1
ATOM 705 O O . VAL A 1 96 ? 8.953 -0.835 1.198 1 98.88 96 VAL A O 1
ATOM 708 N N . GLY A 1 97 ? 8.227 -2.873 0.729 1 98.69 97 GLY A N 1
ATOM 709 C CA . GLY A 1 97 ? 6.855 -2.459 0.467 1 98.69 97 GLY A CA 1
ATOM 710 C C . GLY A 1 97 ? 5.824 -3.338 1.149 1 98.69 97 GLY A C 1
ATOM 711 O O . GLY A 1 97 ? 6.18 -4.273 1.867 1 98.69 97 GLY A O 1
ATOM 712 N N . THR A 1 98 ? 4.539 -2.975 0.959 1 98.56 98 THR A N 1
ATOM 713 C CA . THR A 1 98 ? 3.404 -3.756 1.435 1 98.56 98 THR A CA 1
ATOM 714 C C . THR A 1 98 ? 3.191 -4.988 0.56 1 98.56 98 THR A C 1
ATOM 716 O O . THR A 1 98 ? 2.295 -5.008 -0.285 1 98.56 98 THR A O 1
ATOM 719 N N . GLY A 1 99 ? 4.027 -5.973 0.795 1 98.25 99 GLY A N 1
ATOM 720 C CA . GLY A 1 99 ? 4.023 -7.156 -0.048 1 98.25 99 GLY A CA 1
ATOM 721 C C . GLY A 1 99 ? 4.84 -6.988 -1.316 1 98.25 99 GLY A C 1
ATOM 722 O O . GLY A 1 99 ? 5.148 -5.863 -1.719 1 98.25 99 GLY A O 1
ATOM 723 N N . GLY A 1 100 ? 5.156 -8.156 -1.902 1 98.38 100 GLY A N 1
ATOM 724 C CA . GLY A 1 100 ? 5.863 -8.125 -3.172 1 98.38 100 GLY A CA 1
ATOM 725 C C . GLY A 1 100 ? 5.074 -7.449 -4.277 1 98.38 100 GLY A C 1
ATOM 726 O O . GLY A 1 100 ? 5.652 -6.82 -5.164 1 98.38 100 GLY A O 1
ATOM 727 N N . LYS A 1 101 ? 3.77 -7.594 -4.254 1 97.81 101 LYS A N 1
ATOM 728 C CA . LYS A 1 101 ? 2.904 -6.98 -5.258 1 97.81 101 LYS A CA 1
ATOM 729 C C . LYS A 1 101 ? 3.17 -5.48 -5.371 1 97.81 101 LYS A C 1
ATOM 731 O O . LYS A 1 101 ? 3.252 -4.941 -6.477 1 97.81 101 LYS A O 1
ATOM 736 N N . GLN A 1 102 ? 3.287 -4.77 -4.219 1 98.69 102 GLN A N 1
ATOM 737 C CA . GLN A 1 102 ? 3.504 -3.328 -4.277 1 98.69 102 GLN A CA 1
ATOM 738 C C . GLN A 1 102 ? 4.863 -3.002 -4.887 1 98.69 102 GLN A C 1
ATOM 740 O O . GLN A 1 102 ? 5.012 -2.002 -5.59 1 98.69 102 GLN A O 1
ATOM 745 N N . VAL A 1 103 ? 5.848 -3.811 -4.547 1 98.81 103 VAL A N 1
ATOM 746 C CA . VAL A 1 103 ? 7.18 -3.592 -5.102 1 98.81 103 VAL A CA 1
ATOM 747 C C . VAL A 1 103 ? 7.117 -3.625 -6.629 1 98.81 103 VAL A C 1
ATOM 749 O O . VAL A 1 103 ? 7.664 -2.746 -7.297 1 98.81 103 VAL A O 1
ATOM 752 N N . LEU A 1 104 ? 6.449 -4.617 -7.164 1 98.81 104 LEU A N 1
ATOM 753 C CA . LEU A 1 104 ? 6.281 -4.73 -8.609 1 98.81 104 LEU A CA 1
ATOM 754 C C . LEU A 1 104 ? 5.512 -3.539 -9.164 1 98.81 104 LEU A C 1
ATOM 756 O O . LEU A 1 104 ? 5.934 -2.926 -10.148 1 98.81 104 LEU A O 1
ATOM 760 N N . TYR A 1 105 ? 4.43 -3.238 -8.531 1 98.5 105 TYR A N 1
ATOM 761 C CA . TYR A 1 105 ? 3.576 -2.133 -8.953 1 98.5 105 TYR A CA 1
ATOM 762 C C . TYR A 1 105 ? 4.355 -0.823 -8.984 1 98.5 105 TYR A C 1
ATOM 764 O O . TYR A 1 105 ? 4.297 -0.08 -9.969 1 98.5 105 TYR A O 1
ATOM 772 N N . ASN A 1 106 ? 5.074 -0.514 -7.875 1 98.56 106 ASN A N 1
ATOM 773 C CA . ASN A 1 106 ? 5.852 0.719 -7.777 1 98.56 106 ASN A CA 1
ATOM 774 C C . ASN A 1 106 ? 6.918 0.796 -8.867 1 98.56 106 ASN A C 1
ATOM 776 O O . ASN A 1 106 ? 7.199 1.875 -9.391 1 98.56 106 ASN A O 1
ATOM 780 N N . ALA A 1 107 ? 7.555 -0.346 -9.125 1 98.69 107 ALA A N 1
ATOM 781 C CA . ALA A 1 107 ? 8.562 -0.368 -10.18 1 98.69 107 ALA A CA 1
ATOM 782 C C . ALA A 1 107 ? 7.965 0.034 -11.523 1 98.69 107 ALA A C 1
ATOM 784 O O . ALA A 1 107 ? 8.547 0.831 -12.258 1 98.69 107 ALA A O 1
ATOM 785 N N . PHE A 1 108 ? 6.824 -0.501 -11.844 1 98.44 108 PHE A N 1
ATOM 786 C CA . PHE A 1 108 ? 6.172 -0.188 -13.109 1 98.44 108 PHE A CA 1
ATOM 787 C C . PHE A 1 108 ? 5.703 1.262 -13.133 1 98.44 108 PHE A C 1
ATOM 789 O O . PHE A 1 108 ? 5.934 1.978 -14.109 1 98.44 108 PHE A O 1
ATOM 796 N N . MET A 1 109 ? 5.078 1.708 -12.023 1 97.25 109 MET A N 1
ATOM 797 C CA . MET A 1 109 ? 4.617 3.092 -11.945 1 97.25 109 MET A CA 1
ATOM 798 C C . MET A 1 109 ? 5.785 4.062 -12.117 1 97.25 109 MET A C 1
ATOM 800 O O . MET A 1 109 ? 5.633 5.125 -12.719 1 97.25 109 MET A O 1
ATOM 804 N N . ALA A 1 110 ? 6.898 3.725 -11.617 1 97.31 110 ALA A N 1
ATOM 805 C CA . ALA A 1 110 ? 8.078 4.594 -11.617 1 97.31 110 ALA A CA 1
ATOM 806 C C . ALA A 1 110 ? 8.719 4.652 -13 1 97.31 110 ALA A C 1
ATOM 808 O O . ALA A 1 110 ? 9.477 5.574 -13.297 1 97.31 110 ALA A O 1
ATOM 809 N N . THR A 1 111 ? 8.391 3.711 -13.891 1 97.94 111 THR A N 1
ATOM 810 C CA . THR A 1 111 ? 9.273 3.584 -15.047 1 97.94 111 THR A CA 1
ATOM 811 C C . THR A 1 111 ? 8.469 3.578 -16.344 1 97.94 111 THR A C 1
ATOM 813 O O . THR A 1 111 ? 9.008 3.879 -17.406 1 97.94 111 THR A O 1
ATOM 816 N N . LEU A 1 112 ? 7.23 3.178 -16.344 1 97.19 112 LEU A N 1
ATOM 817 C CA . LEU A 1 112 ? 6.523 2.932 -17.594 1 97.19 112 LEU A CA 1
ATOM 818 C C . LEU A 1 112 ? 5.836 4.199 -18.094 1 97.19 112 LEU A C 1
ATOM 820 O O . LEU A 1 112 ? 5.285 4.965 -17.297 1 97.19 112 LEU A O 1
ATOM 824 N N . ASP A 1 113 ? 5.926 4.441 -19.344 1 94.94 113 ASP A N 1
ATOM 825 C CA . ASP A 1 113 ? 5.152 5.41 -20.109 1 94.94 113 ASP A CA 1
ATOM 826 C C . ASP A 1 113 ? 4.301 4.719 -21.172 1 94.94 113 ASP A C 1
ATOM 828 O O . ASP A 1 113 ? 4.477 3.527 -21.438 1 94.94 113 ASP A O 1
ATOM 832 N N . ALA A 1 114 ? 3.328 5.465 -21.703 1 92.62 114 ALA A N 1
ATOM 833 C CA . ALA A 1 114 ? 2.535 4.926 -22.812 1 92.62 114 ALA A CA 1
ATOM 834 C C . ALA A 1 114 ? 3.434 4.414 -23.922 1 92.62 114 ALA A C 1
ATOM 836 O O . ALA A 1 114 ? 4.363 5.105 -24.359 1 92.62 114 ALA A O 1
ATOM 837 N N . GLY A 1 115 ? 3.234 3.172 -24.312 1 94.38 115 GLY A N 1
ATOM 838 C CA . GLY A 1 115 ? 3.99 2.59 -25.406 1 94.38 115 GLY A CA 1
ATOM 839 C C . GLY A 1 115 ? 5.094 1.657 -24.938 1 94.38 115 GLY A C 1
ATOM 840 O O . GLY A 1 115 ? 5.59 0.837 -25.719 1 94.38 115 GLY A O 1
ATOM 841 N N . ASP A 1 116 ? 5.551 1.806 -23.672 1 97.81 116 ASP A N 1
ATOM 842 C CA . ASP A 1 116 ? 6.562 0.902 -23.141 1 97.81 116 ASP A CA 1
ATOM 843 C C . ASP A 1 116 ? 6.027 -0.525 -23.031 1 97.81 116 ASP A C 1
ATOM 845 O O . ASP A 1 116 ? 4.867 -0.735 -22.688 1 97.81 116 ASP A O 1
ATOM 849 N N . GLU A 1 117 ? 6.871 -1.464 -23.359 1 98.69 117 GLU A N 1
ATOM 850 C CA . GLU A 1 117 ? 6.477 -2.869 -23.375 1 98.69 117 GLU A CA 1
ATOM 851 C C . GLU A 1 117 ? 7.145 -3.641 -22.234 1 98.69 117 GLU A C 1
ATOM 853 O O . GLU A 1 117 ? 8.305 -3.398 -21.922 1 98.69 117 GLU A O 1
ATOM 858 N N . VAL A 1 118 ? 6.414 -4.52 -21.625 1 98.88 118 VAL A N 1
ATOM 859 C CA . VAL A 1 118 ? 6.918 -5.473 -20.625 1 98.88 118 VAL A CA 1
ATOM 860 C C . VAL A 1 118 ? 6.711 -6.898 -21.141 1 98.88 118 VAL A C 1
ATOM 862 O O . VAL A 1 118 ? 5.574 -7.332 -21.328 1 98.88 118 VAL A O 1
ATOM 865 N N . ILE A 1 119 ? 7.797 -7.648 -21.344 1 98.94 119 ILE A N 1
ATOM 866 C CA . ILE A 1 119 ? 7.703 -9.039 -21.75 1 98.94 119 ILE A CA 1
ATOM 867 C C . ILE A 1 119 ? 7.371 -9.914 -20.547 1 98.94 119 ILE A C 1
ATOM 869 O O . ILE A 1 119 ? 8.062 -9.867 -19.531 1 98.94 119 ILE A O 1
ATOM 873 N N . ILE A 1 120 ? 6.316 -10.734 -20.656 1 98.88 120 ILE A N 1
ATOM 874 C CA . ILE A 1 120 ? 5.824 -11.602 -19.594 1 98.88 120 ILE A CA 1
ATOM 875 C C . ILE A 1 120 ? 5.621 -13.016 -20.125 1 98.88 120 ILE A C 1
ATOM 877 O O . ILE A 1 120 ? 4.793 -13.234 -21.016 1 98.88 120 ILE A O 1
ATOM 881 N N . PRO A 1 121 ? 6.344 -13.992 -19.625 1 98.81 121 PRO A N 1
ATOM 882 C CA . PRO A 1 121 ? 6.023 -15.375 -19.984 1 98.81 121 PRO A CA 1
ATOM 883 C C . PRO A 1 121 ? 4.637 -15.797 -19.516 1 98.81 121 PRO A C 1
ATOM 885 O O . PRO A 1 121 ? 4.219 -15.438 -18.406 1 98.81 121 PRO A O 1
ATOM 888 N N . ALA A 1 122 ? 3.906 -16.469 -20.312 1 98.56 122 ALA A N 1
ATOM 889 C CA . ALA A 1 122 ? 2.629 -17.094 -19.969 1 98.56 122 ALA A CA 1
ATOM 890 C C . ALA A 1 122 ? 2.764 -18.609 -19.859 1 98.56 122 ALA A C 1
ATOM 892 O O . ALA A 1 122 ? 3.416 -19.234 -20.703 1 98.56 122 ALA A O 1
ATOM 893 N N . PRO A 1 123 ? 2.164 -19.281 -18.875 1 98.44 123 PRO A N 1
ATOM 894 C CA . PRO A 1 123 ? 1.212 -18.672 -17.938 1 98.44 123 PRO A CA 1
ATOM 895 C C . PRO A 1 123 ? 1.892 -17.812 -16.875 1 98.44 123 PRO A C 1
ATOM 897 O O . PRO A 1 123 ? 3.084 -18 -16.609 1 98.44 123 PRO A O 1
ATOM 900 N N . TYR A 1 124 ? 1.211 -16.828 -16.406 1 98.19 124 TYR A N 1
ATOM 901 C CA . TYR A 1 124 ? 1.747 -15.82 -15.492 1 98.19 124 TYR A CA 1
ATOM 902 C C . TYR A 1 124 ? 0.834 -15.641 -14.289 1 98.19 124 TYR A C 1
ATOM 904 O O . TYR A 1 124 ? -0.322 -16.062 -14.305 1 98.19 124 TYR A O 1
ATOM 912 N N . TRP A 1 125 ? 1.378 -15.094 -13.227 1 96.81 125 TRP A N 1
ATOM 913 C CA . TRP A 1 125 ? 0.542 -14.648 -12.117 1 96.81 125 TRP A CA 1
ATOM 914 C C . TRP A 1 125 ? -0.441 -13.578 -12.57 1 96.81 125 TRP A C 1
ATOM 916 O O . TRP A 1 125 ? -0.052 -12.609 -13.219 1 96.81 125 TRP A O 1
ATOM 926 N N . VAL A 1 126 ? -1.621 -13.594 -12.211 1 94.69 126 VAL A N 1
ATOM 927 C CA . VAL A 1 126 ? -2.787 -12.922 -12.773 1 94.69 126 VAL A CA 1
ATOM 928 C C . VAL A 1 126 ? -2.594 -11.406 -12.703 1 94.69 126 VAL A C 1
ATOM 930 O O . VAL A 1 126 ? -3.141 -10.664 -13.523 1 94.69 126 VAL A O 1
ATOM 933 N N . SER A 1 127 ? -1.78 -10.898 -11.828 1 95.31 127 SER A N 1
ATOM 934 C CA . SER A 1 127 ? -1.714 -9.461 -11.586 1 95.31 127 SER A CA 1
ATOM 935 C C . SER A 1 127 ? -0.669 -8.797 -12.484 1 95.31 127 SER A C 1
ATOM 937 O O . SER A 1 127 ? -0.658 -7.574 -12.633 1 95.31 127 SER A O 1
ATOM 939 N N . TYR A 1 128 ? 0.284 -9.523 -13.102 1 97.81 128 TYR A N 1
ATOM 940 C CA . TYR A 1 128 ? 1.373 -8.922 -13.859 1 97.81 128 TYR A CA 1
ATOM 941 C C . TYR A 1 128 ? 0.834 -8.031 -14.977 1 97.81 128 TYR A C 1
ATOM 943 O O . TYR A 1 128 ? 1.155 -6.84 -15.031 1 97.81 128 TYR A O 1
ATOM 951 N N . PRO A 1 129 ? -0.036 -8.602 -15.844 1 97.19 129 PRO A N 1
ATOM 952 C CA . PRO A 1 129 ? -0.492 -7.762 -16.953 1 97.19 129 PRO A CA 1
ATOM 953 C C . PRO A 1 129 ? -1.26 -6.527 -16.484 1 97.19 129 PRO A C 1
ATOM 955 O O . PRO A 1 129 ? -1.083 -5.441 -17.047 1 97.19 129 PRO A O 1
ATOM 958 N N . ASP A 1 130 ? -2.074 -6.695 -15.508 1 95.44 130 ASP A N 1
ATOM 959 C CA . ASP A 1 130 ? -2.922 -5.602 -15.055 1 95.44 130 ASP A CA 1
ATOM 960 C C . ASP A 1 130 ? -2.09 -4.488 -14.414 1 95.44 130 ASP A C 1
ATOM 962 O O . ASP A 1 130 ? -2.422 -3.309 -14.547 1 95.44 130 ASP A O 1
ATOM 966 N N . MET A 1 131 ? -1.001 -4.816 -13.711 1 96.69 131 MET A N 1
ATOM 967 C CA . MET A 1 131 ? -0.082 -3.814 -13.18 1 96.69 131 MET A CA 1
ATOM 968 C C . MET A 1 131 ? 0.556 -3.008 -14.312 1 96.69 131 MET A C 1
ATOM 970 O O . MET A 1 131 ? 0.723 -1.793 -14.195 1 96.69 131 MET A O 1
ATOM 974 N N . VAL A 1 132 ? 0.955 -3.699 -15.344 1 97.62 132 VAL A N 1
ATOM 975 C CA . VAL A 1 132 ? 1.578 -3.053 -16.5 1 97.62 132 VAL A CA 1
ATOM 976 C C . VAL A 1 132 ? 0.593 -2.08 -17.141 1 97.62 132 VAL A C 1
ATOM 978 O O . VAL A 1 132 ? 0.939 -0.93 -17.422 1 97.62 132 VAL A O 1
ATOM 981 N N . LEU A 1 133 ? -0.642 -2.555 -17.297 1 95.75 133 LEU A N 1
ATOM 982 C CA . LEU A 1 133 ? -1.676 -1.738 -17.922 1 95.75 133 LEU A CA 1
ATOM 983 C C . LEU A 1 133 ? -2.006 -0.524 -17.062 1 95.75 133 LEU A C 1
ATOM 985 O O . LEU A 1 133 ? -2.131 0.59 -17.578 1 95.75 133 LEU A O 1
ATOM 989 N N . LEU A 1 134 ? -2.133 -0.715 -15.781 1 94.19 134 LEU A N 1
ATOM 990 C CA . LEU A 1 134 ? -2.441 0.368 -14.852 1 94.19 134 LEU A CA 1
ATOM 991 C C . LEU A 1 134 ? -1.342 1.426 -14.867 1 94.19 134 LEU A C 1
ATOM 993 O O . LEU A 1 134 ? -1.603 2.602 -14.602 1 94.19 134 LEU A O 1
ATOM 997 N N . SER A 1 135 ? -0.123 1.017 -15.18 1 94.69 135 SER A N 1
ATOM 998 C CA . SER A 1 135 ? 1.022 1.92 -15.203 1 94.69 135 SER A CA 1
ATOM 999 C C . SER A 1 135 ? 1.206 2.541 -16.594 1 94.69 135 SER A C 1
ATOM 1001 O O . SER A 1 135 ? 2.168 3.277 -16.812 1 94.69 135 SER A O 1
ATOM 1003 N N . GLY A 1 136 ? 0.316 2.178 -17.562 1 92.88 136 GLY A N 1
ATOM 1004 C CA . GLY A 1 136 ? 0.301 2.812 -18.875 1 92.88 136 GLY A CA 1
ATOM 1005 C C . GLY A 1 136 ? 1.064 2.029 -19.922 1 92.88 136 GLY A C 1
ATOM 1006 O O . GLY A 1 136 ? 1.092 2.416 -21.094 1 92.88 136 GLY A O 1
ATOM 1007 N N . GLY A 1 137 ? 1.719 0.904 -19.469 1 96.56 137 GLY A N 1
ATOM 1008 C CA . GLY A 1 137 ? 2.502 0.108 -20.406 1 96.56 137 GLY A CA 1
ATOM 1009 C C . GLY A 1 137 ? 1.682 -0.942 -21.125 1 96.56 137 GLY A C 1
ATOM 1010 O O . GLY A 1 137 ? 0.452 -0.95 -21.031 1 96.56 137 GLY A O 1
ATOM 1011 N N . GLU A 1 138 ? 2.406 -1.752 -21.891 1 97.88 138 GLU A N 1
ATOM 1012 C CA . GLU A 1 138 ? 1.788 -2.818 -22.672 1 97.88 138 GLU A CA 1
ATOM 1013 C C . GLU A 1 138 ? 2.451 -4.164 -22.391 1 97.88 138 GLU A C 1
ATOM 1015 O O . GLU A 1 138 ? 3.646 -4.336 -22.641 1 97.88 138 GLU A O 1
ATOM 1020 N N . PRO A 1 139 ? 1.715 -5.125 -21.891 1 98.44 139 PRO A N 1
ATOM 1021 C CA . PRO A 1 139 ? 2.295 -6.461 -21.75 1 98.44 139 PRO A CA 1
ATOM 1022 C C . PRO A 1 139 ? 2.492 -7.168 -23.078 1 98.44 139 PRO A C 1
ATOM 1024 O O . PRO A 1 139 ? 1.646 -7.059 -23.969 1 98.44 139 PRO A O 1
ATOM 1027 N N . VAL A 1 140 ? 3.586 -7.797 -23.281 1 98.88 140 VAL A N 1
ATOM 1028 C CA . VAL A 1 140 ? 3.91 -8.664 -24.406 1 98.88 140 VAL A CA 1
ATOM 1029 C C . VAL A 1 140 ? 4.137 -10.086 -23.922 1 98.88 140 VAL A C 1
ATOM 1031 O O . VAL A 1 140 ? 5.074 -10.352 -23.156 1 98.88 140 VAL A O 1
ATOM 1034 N N . PHE A 1 141 ? 3.342 -11.047 -24.422 1 98.75 141 PHE A N 1
ATOM 1035 C CA . PHE A 1 141 ? 3.34 -12.391 -23.844 1 98.75 141 PHE A CA 1
ATOM 1036 C C . PHE A 1 141 ? 4.156 -13.344 -24.703 1 98.75 141 PHE A C 1
ATOM 1038 O O . PHE A 1 141 ? 4.117 -13.273 -25.938 1 98.75 141 PHE A O 1
ATOM 1045 N N . ILE A 1 142 ? 4.926 -14.164 -24.062 1 98.88 142 ILE A N 1
ATOM 1046 C CA . ILE A 1 142 ? 5.547 -15.336 -24.672 1 98.88 142 ILE A CA 1
ATOM 1047 C C . ILE A 1 142 ? 4.906 -16.609 -24.109 1 98.88 142 ILE A C 1
ATOM 1049 O O . ILE A 1 142 ? 4.98 -16.875 -22.906 1 98.88 142 ILE A O 1
ATOM 1053 N N . LYS A 1 143 ? 4.344 -17.406 -24.906 1 98.38 143 LYS A N 1
ATOM 1054 C CA . LYS A 1 143 ? 3.678 -18.625 -24.453 1 98.38 143 LYS A CA 1
ATOM 1055 C C . LYS A 1 143 ? 4.688 -19.719 -24.141 1 98.38 143 LYS A C 1
ATOM 1057 O O . LYS A 1 143 ? 5.465 -20.125 -25.016 1 98.38 143 LYS A O 1
ATOM 1062 N N . ALA A 1 144 ? 4.766 -20.141 -22.938 1 98.19 144 ALA A N 1
ATOM 1063 C CA . ALA A 1 144 ? 5.496 -21.344 -22.516 1 98.19 144 ALA A CA 1
ATOM 1064 C C . ALA A 1 144 ? 4.578 -22.562 -22.5 1 98.19 144 ALA A C 1
ATOM 1066 O O . ALA A 1 144 ? 3.791 -22.734 -21.562 1 98.19 144 ALA A O 1
ATOM 1067 N N . THR A 1 145 ? 4.785 -23.516 -23.359 1 96.81 145 THR A N 1
ATOM 1068 C CA . THR A 1 145 ? 3.84 -24.609 -23.578 1 96.81 145 THR A CA 1
ATOM 1069 C C . THR A 1 145 ? 4.105 -25.75 -22.594 1 96.81 145 THR A C 1
ATOM 1071 O O . THR A 1 145 ? 5.16 -25.797 -21.969 1 96.81 145 THR A O 1
ATOM 1074 N N . LEU A 1 146 ? 3.113 -26.609 -22.5 1 97.56 146 LEU A N 1
ATOM 1075 C CA . LEU A 1 146 ? 3.234 -27.812 -21.688 1 97.56 146 LEU A CA 1
ATOM 1076 C C . LEU A 1 146 ? 4.402 -28.672 -22.156 1 97.56 146 LEU A C 1
ATOM 1078 O O . LEU A 1 146 ? 5.148 -29.219 -21.344 1 97.56 146 LEU A O 1
ATOM 1082 N N . GLU A 1 147 ? 4.598 -28.797 -23.469 1 96.75 147 GLU A N 1
ATOM 1083 C CA . GLU A 1 147 ? 5.648 -29.609 -24.078 1 96.75 147 GLU A CA 1
ATOM 1084 C C . GLU A 1 147 ? 7.035 -29.109 -23.688 1 96.75 147 GLU A C 1
ATOM 1086 O O . GLU A 1 147 ? 7.98 -29.891 -23.594 1 96.75 147 GLU A O 1
ATOM 1091 N N . ALA A 1 148 ? 7.078 -27.844 -23.406 1 97.25 148 ALA A N 1
ATOM 1092 C CA . ALA A 1 148 ? 8.352 -27.219 -23.031 1 97.25 148 ALA A CA 1
ATOM 1093 C C . ALA A 1 148 ? 8.484 -27.109 -21.516 1 97.25 148 ALA A C 1
ATOM 1095 O O . ALA A 1 148 ? 9.344 -26.391 -21.016 1 97.25 148 ALA A O 1
ATOM 1096 N N . GLY A 1 149 ? 7.547 -27.75 -20.812 1 97.25 149 GLY A N 1
ATOM 1097 C CA . GLY A 1 149 ? 7.582 -27.703 -19.359 1 97.25 149 GLY A CA 1
ATOM 1098 C C . GLY A 1 149 ? 7.195 -26.344 -18.797 1 97.25 149 GLY A C 1
ATOM 1099 O O . GLY A 1 149 ? 7.676 -25.953 -17.734 1 97.25 149 GLY A O 1
ATOM 1100 N N . PHE A 1 150 ? 6.457 -25.609 -19.625 1 98.56 150 PHE A N 1
ATOM 1101 C CA . PHE A 1 150 ? 5.988 -24.266 -19.281 1 98.56 150 PHE A CA 1
ATOM 1102 C C . PHE A 1 150 ? 7.156 -23.312 -19.094 1 98.56 150 PHE A C 1
ATOM 1104 O O . PHE A 1 150 ? 7.121 -22.422 -18.234 1 98.56 150 PHE A O 1
ATOM 1111 N N . LYS A 1 151 ? 8.219 -23.438 -19.875 1 98.69 151 LYS A N 1
ATOM 1112 C CA . LYS A 1 151 ? 9.383 -22.562 -19.906 1 98.69 151 LYS A CA 1
ATOM 1113 C C . LYS A 1 151 ? 9.594 -21.953 -21.297 1 98.69 151 LYS A C 1
ATOM 1115 O O . LYS A 1 151 ? 9.344 -22.625 -22.297 1 98.69 151 LYS A O 1
ATOM 1120 N N . ILE A 1 152 ? 10.016 -20.719 -21.297 1 98.81 152 ILE A N 1
ATOM 1121 C CA . ILE A 1 152 ? 10.289 -20.109 -22.594 1 98.81 152 ILE A CA 1
ATOM 1122 C C . ILE A 1 152 ? 11.742 -20.375 -22.984 1 98.81 152 ILE A C 1
ATOM 1124 O O . ILE A 1 152 ? 12.594 -20.625 -22.125 1 98.81 152 ILE A O 1
ATOM 1128 N N . SER A 1 153 ? 12.016 -20.297 -24.297 1 98.56 153 SER A N 1
ATOM 1129 C CA . SER A 1 153 ? 13.375 -20.469 -24.812 1 98.56 153 SER A CA 1
ATOM 1130 C C . SER A 1 153 ? 14.039 -19.109 -25.047 1 98.56 153 SER A C 1
ATOM 1132 O O . SER A 1 153 ? 13.367 -18.078 -25.094 1 98.56 153 SER A O 1
ATOM 1134 N N . ALA A 1 154 ? 15.359 -19.156 -25.172 1 98.69 154 ALA A N 1
ATOM 1135 C CA . ALA A 1 154 ? 16.125 -17.953 -25.531 1 98.69 154 ALA A CA 1
ATOM 1136 C C . ALA A 1 154 ? 15.641 -17.375 -26.859 1 98.69 154 ALA A C 1
ATOM 1138 O O . ALA A 1 154 ? 15.547 -16.156 -27.016 1 98.69 154 ALA A O 1
ATOM 1139 N N . ALA A 1 155 ? 15.359 -18.234 -27.781 1 98.75 155 ALA A N 1
ATOM 1140 C CA . ALA A 1 155 ? 14.906 -17.797 -29.109 1 98.75 155 ALA A CA 1
ATOM 1141 C C . ALA A 1 155 ? 13.562 -17.078 -29.016 1 98.75 155 ALA A C 1
ATOM 1143 O O . ALA A 1 155 ? 13.344 -16.078 -29.703 1 98.75 155 ALA A O 1
ATOM 1144 N N . GLN A 1 156 ? 12.641 -17.594 -28.234 1 98.88 156 GLN A N 1
ATOM 1145 C CA . GLN A 1 156 ? 11.344 -16.953 -28.047 1 98.88 156 GLN A CA 1
ATOM 1146 C C . GLN A 1 156 ? 11.5 -15.57 -27.438 1 98.88 156 GLN A C 1
ATOM 1148 O O . GLN A 1 156 ? 10.828 -14.617 -27.828 1 98.88 156 GLN A O 1
ATOM 1153 N N . LEU A 1 157 ? 12.383 -15.5 -26.406 1 98.88 157 LEU A N 1
ATOM 1154 C CA . LEU A 1 157 ? 12.633 -14.219 -25.766 1 98.88 157 LEU A CA 1
ATOM 1155 C C . LEU A 1 157 ? 13.156 -13.195 -26.766 1 98.88 157 LEU A C 1
ATOM 1157 O O . LEU A 1 157 ? 12.648 -12.078 -26.844 1 98.88 157 LEU A O 1
ATOM 1161 N N . GLU A 1 158 ? 14.117 -13.578 -27.516 1 98.81 158 GLU A N 1
ATOM 1162 C CA . GLU A 1 158 ? 14.727 -12.664 -28.484 1 98.81 158 GLU A CA 1
ATOM 1163 C C . GLU A 1 158 ? 13.711 -12.203 -29.516 1 98.81 158 GLU A C 1
ATOM 1165 O O . GLU A 1 158 ? 13.703 -11.031 -29.906 1 98.81 158 GLU A O 1
ATOM 1170 N N . ALA A 1 159 ? 12.883 -13.094 -29.953 1 98.81 159 ALA A N 1
ATOM 1171 C CA . ALA A 1 159 ? 11.891 -12.805 -30.984 1 98.81 159 ALA A CA 1
ATOM 1172 C C . ALA A 1 159 ? 10.859 -11.797 -30.469 1 98.81 159 ALA A C 1
ATOM 1174 O O . ALA A 1 159 ? 10.258 -11.07 -31.266 1 98.81 159 ALA A O 1
ATOM 1175 N N . ALA A 1 160 ? 10.656 -11.719 -29.172 1 98.81 160 ALA A N 1
ATOM 1176 C CA . ALA A 1 160 ? 9.617 -10.867 -28.578 1 98.81 160 ALA A CA 1
ATOM 1177 C C . ALA A 1 160 ? 10.141 -9.461 -28.328 1 98.81 160 ALA A C 1
ATOM 1179 O O . ALA A 1 160 ? 9.359 -8.531 -28.094 1 98.81 160 ALA A O 1
ATOM 1180 N N . ILE A 1 161 ? 11.43 -9.219 -28.391 1 98.75 161 ILE A N 1
ATOM 1181 C CA . ILE A 1 161 ? 12.062 -7.953 -28.047 1 98.75 161 ILE A CA 1
ATOM 1182 C C . ILE A 1 161 ? 11.828 -6.941 -29.172 1 98.75 161 ILE A C 1
ATOM 1184 O O . ILE A 1 161 ? 11.938 -7.281 -30.359 1 98.75 161 ILE A O 1
ATOM 1188 N N . THR A 1 162 ? 11.43 -5.75 -28.844 1 98.44 162 THR A N 1
ATOM 1189 C CA . THR A 1 162 ? 11.344 -4.59 -29.734 1 98.44 162 THR A CA 1
ATOM 1190 C C . THR A 1 162 ? 12.086 -3.4 -29.125 1 98.44 162 THR A C 1
ATOM 1192 O O . THR A 1 162 ? 12.539 -3.457 -27.984 1 98.44 162 THR A O 1
ATOM 1195 N N . PRO A 1 163 ? 12.242 -2.309 -29.859 1 97.62 163 PRO A N 1
ATOM 1196 C CA . PRO A 1 163 ? 12.852 -1.107 -29.281 1 97.62 163 PRO A CA 1
ATOM 1197 C C . PRO A 1 163 ? 12.047 -0.521 -28.125 1 97.62 163 PRO A C 1
ATOM 1199 O O . PRO A 1 163 ? 12.57 0.29 -27.359 1 97.62 163 PRO A O 1
ATOM 1202 N N . LYS A 1 164 ? 10.766 -0.967 -28 1 98.06 164 LYS A N 1
ATOM 1203 C CA . LYS A 1 164 ? 9.875 -0.441 -26.953 1 98.06 164 LYS A CA 1
ATOM 1204 C C . LYS A 1 164 ? 9.953 -1.287 -25.688 1 98.06 164 LYS A C 1
ATOM 1206 O O . LYS A 1 164 ? 9.414 -0.902 -24.656 1 98.06 164 LYS A O 1
ATOM 1211 N N . THR A 1 165 ? 10.641 -2.414 -25.766 1 98.69 165 THR A N 1
ATOM 1212 C CA . THR A 1 165 ? 10.742 -3.295 -24.609 1 98.69 165 THR A CA 1
ATOM 1213 C C . THR A 1 165 ? 11.555 -2.635 -23.5 1 98.69 165 THR A C 1
ATOM 1215 O O . THR A 1 165 ? 12.711 -2.26 -23.719 1 98.69 165 THR A O 1
ATOM 1218 N N . LYS A 1 166 ? 10.969 -2.52 -22.422 1 98.19 166 LYS A N 1
ATOM 1219 C CA . LYS A 1 166 ? 11.648 -1.892 -21.281 1 98.19 166 LYS A CA 1
ATOM 1220 C C . LYS A 1 166 ? 12.016 -2.924 -20.219 1 98.19 166 LYS A C 1
ATOM 1222 O O . LYS A 1 166 ? 13.094 -2.854 -19.641 1 98.19 166 LYS A O 1
ATOM 1227 N N . TRP A 1 167 ? 11.07 -3.846 -19.922 1 98.88 167 TRP A N 1
ATOM 1228 C CA . TRP A 1 167 ? 11.258 -4.836 -18.875 1 98.88 167 TRP A CA 1
ATOM 1229 C C . TRP A 1 167 ? 11.086 -6.25 -19.406 1 98.88 167 TRP A C 1
ATOM 1231 O O . TRP A 1 167 ? 10.242 -6.488 -20.281 1 98.88 167 TRP A O 1
ATOM 1241 N N . PHE A 1 168 ? 11.898 -7.121 -18.969 1 98.88 168 PHE A N 1
ATOM 1242 C CA . PHE A 1 168 ? 11.617 -8.555 -18.969 1 98.88 168 PHE A CA 1
ATOM 1243 C C . PHE A 1 168 ? 11.266 -9.023 -17.562 1 98.88 168 PHE A C 1
ATOM 1245 O O . PHE A 1 168 ? 12.094 -8.953 -16.641 1 98.88 168 PHE A O 1
ATOM 1252 N N . LEU A 1 169 ? 10.008 -9.422 -17.328 1 98.81 169 LEU A N 1
ATOM 1253 C CA . LEU A 1 169 ? 9.547 -9.953 -16.047 1 98.81 169 LEU A CA 1
ATOM 1254 C C . LEU A 1 169 ? 9.742 -11.461 -15.969 1 98.81 169 LEU A C 1
ATOM 1256 O O . LEU A 1 169 ? 9.281 -12.195 -16.859 1 98.81 169 LEU A O 1
ATOM 1260 N N . PHE A 1 170 ? 10.406 -11.906 -14.906 1 98.44 170 PHE A N 1
ATOM 1261 C CA . PHE A 1 170 ? 10.805 -13.305 -14.789 1 98.44 170 PHE A CA 1
ATOM 1262 C C . PHE A 1 170 ? 10.383 -13.875 -13.445 1 98.44 170 PHE A C 1
ATOM 1264 O O . PHE A 1 170 ? 10.664 -13.289 -12.398 1 98.44 170 PHE A O 1
ATOM 1271 N N . ASN A 1 171 ? 9.664 -14.945 -13.438 1 98.75 171 ASN A N 1
ATOM 1272 C CA . ASN A 1 171 ? 9.172 -15.625 -12.242 1 98.75 171 ASN A CA 1
ATOM 1273 C C . ASN A 1 171 ? 9.492 -17.109 -12.266 1 98.75 171 ASN A C 1
ATOM 1275 O O . ASN A 1 171 ? 8.914 -17.859 -13.055 1 98.75 171 ASN A O 1
ATOM 1279 N N . SER A 1 172 ? 10.43 -17.578 -11.445 1 98.38 172 SER A N 1
ATOM 1280 C CA . SER A 1 172 ? 10.93 -18.953 -11.336 1 98.38 172 SER A CA 1
ATOM 1281 C C . SER A 1 172 ? 11.359 -19.266 -9.906 1 98.38 172 SER A C 1
ATOM 1283 O O . SER A 1 172 ? 12.32 -18.688 -9.406 1 98.38 172 SER A O 1
ATOM 1285 N N . PRO A 1 173 ? 10.672 -20.266 -9.195 1 98.31 173 PRO A N 1
ATOM 1286 C CA . PRO A 1 173 ? 9.539 -21.078 -9.633 1 98.31 173 PRO A CA 1
ATOM 1287 C C . PRO A 1 173 ? 8.289 -20.25 -9.922 1 98.31 173 PRO A C 1
ATOM 1289 O O . PRO A 1 173 ? 8.062 -19.219 -9.281 1 98.31 173 PRO A O 1
ATOM 1292 N N . SER A 1 174 ? 7.543 -20.75 -10.828 1 98.38 174 SER A N 1
ATOM 1293 C CA . SER A 1 174 ? 6.48 -19.953 -11.438 1 98.38 174 SER A CA 1
ATOM 1294 C C . SER A 1 174 ? 5.148 -20.172 -10.727 1 98.38 174 SER A C 1
ATOM 1296 O O . SER A 1 174 ? 4.824 -21.281 -10.328 1 98.38 174 SER A O 1
ATOM 1298 N N . ASN A 1 175 ? 4.422 -19.203 -10.391 1 97.81 175 ASN A N 1
ATOM 1299 C CA . ASN A 1 175 ? 2.967 -19.203 -10.273 1 97.81 175 ASN A CA 1
ATOM 1300 C C . ASN A 1 175 ? 2.291 -18.906 -11.609 1 97.81 175 ASN A C 1
ATOM 1302 O O . ASN A 1 175 ? 2.377 -17.781 -12.109 1 97.81 175 ASN A O 1
ATOM 1306 N N . PRO A 1 176 ? 1.772 -19.875 -12.273 1 97.94 176 PRO A N 1
ATOM 1307 C CA . PRO A 1 176 ? 0.959 -20.922 -11.656 1 97.94 176 PRO A CA 1
ATOM 1308 C C . PRO A 1 176 ? 1.551 -22.312 -11.844 1 97.94 176 PRO A C 1
ATOM 1310 O O . PRO A 1 176 ? 0.976 -23.297 -11.375 1 97.94 176 PRO A O 1
ATOM 1313 N N . THR A 1 177 ? 2.713 -22.5 -12.477 1 98.56 177 THR A N 1
ATOM 1314 C CA . THR A 1 177 ? 3.061 -23.812 -12.992 1 98.56 177 THR A CA 1
ATOM 1315 C C . THR A 1 177 ? 3.986 -24.547 -12.016 1 98.56 177 THR A C 1
ATOM 1317 O O . THR A 1 177 ? 4.133 -25.766 -12.094 1 98.56 177 THR A O 1
ATOM 1320 N N . GLY A 1 178 ? 4.688 -23.766 -11.234 1 98.44 178 GLY A N 1
ATOM 1321 C CA . GLY A 1 178 ? 5.723 -24.328 -10.383 1 98.44 178 GLY A CA 1
ATOM 1322 C C . GLY A 1 178 ? 7.008 -24.625 -11.133 1 98.44 178 GLY A C 1
ATOM 1323 O O . GLY A 1 178 ? 7.984 -25.094 -10.539 1 98.44 178 GLY A O 1
ATOM 1324 N N . ALA A 1 179 ? 7.047 -24.312 -12.406 1 98.38 179 ALA A N 1
ATOM 1325 C CA . ALA A 1 179 ? 8.234 -24.562 -13.211 1 98.38 179 ALA A CA 1
ATOM 1326 C C . ALA A 1 179 ? 9.414 -23.719 -12.734 1 98.38 179 ALA A C 1
ATOM 1328 O O . ALA A 1 179 ? 9.258 -22.547 -12.438 1 98.38 179 ALA A O 1
ATOM 1329 N N . GLY A 1 180 ? 10.562 -24.344 -12.578 1 98.38 180 GLY A N 1
ATOM 1330 C CA . GLY A 1 180 ? 11.812 -23.703 -12.203 1 98.38 180 GLY A CA 1
ATOM 1331 C C . GLY A 1 180 ? 12.891 -23.844 -13.266 1 98.38 180 GLY A C 1
ATOM 1332 O O . GLY A 1 180 ? 13.055 -24.906 -13.859 1 98.38 180 GLY A O 1
ATOM 1333 N N . TYR A 1 181 ? 13.5 -22.812 -13.594 1 98.62 181 TYR A N 1
ATOM 1334 C CA . TYR A 1 181 ? 14.586 -22.797 -14.578 1 98.62 181 TYR A CA 1
ATOM 1335 C C . TYR A 1 181 ? 15.906 -23.188 -13.938 1 98.62 181 TYR A C 1
ATOM 1337 O O . TYR A 1 181 ? 16.297 -22.641 -12.898 1 98.62 181 TYR A O 1
ATOM 1345 N N . SER A 1 182 ? 16.578 -24.156 -14.562 1 98.06 182 SER A N 1
ATOM 1346 C CA . SER A 1 182 ? 17.938 -24.484 -14.133 1 98.06 182 SER A CA 1
ATOM 1347 C C . SER A 1 182 ? 18.906 -23.359 -14.438 1 98.06 182 SER A C 1
ATOM 1349 O O . SER A 1 182 ? 18.562 -22.406 -15.141 1 98.06 182 SER A O 1
ATOM 1351 N N . TRP A 1 183 ? 20.078 -23.469 -13.875 1 98.25 183 TRP A N 1
ATOM 1352 C CA . TRP A 1 183 ? 21.141 -22.484 -14.109 1 98.25 183 TRP A CA 1
ATOM 1353 C C . TRP A 1 183 ? 21.406 -22.312 -15.602 1 98.25 183 TRP A C 1
ATOM 1355 O O . TRP A 1 183 ? 21.484 -21.188 -16.094 1 98.25 183 TRP A O 1
ATOM 1365 N N . ASP A 1 184 ? 21.484 -23.438 -16.344 1 98.44 184 ASP A N 1
ATOM 1366 C CA . ASP A 1 184 ? 21.797 -23.406 -17.766 1 98.44 184 ASP A CA 1
ATOM 1367 C C . ASP A 1 184 ? 20.656 -22.781 -18.578 1 98.44 184 ASP A C 1
ATOM 1369 O O . ASP A 1 184 ? 20.891 -22.031 -19.516 1 98.44 184 ASP A O 1
ATOM 1373 N N . GLU A 1 185 ? 19.453 -23.141 -18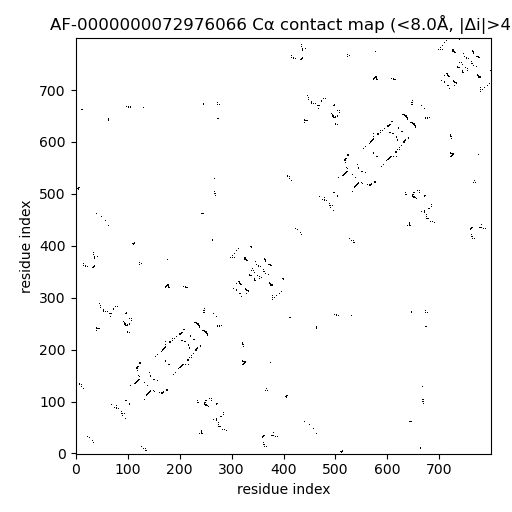.234 1 98.25 185 GLU A N 1
ATOM 1374 C CA . GLU A 1 185 ? 18.297 -22.578 -18.906 1 98.25 185 GLU A CA 1
ATOM 1375 C C . GLU A 1 185 ? 18.234 -21.062 -18.703 1 98.25 185 GLU A C 1
ATOM 1377 O O . GLU A 1 185 ? 17.953 -20.312 -19.641 1 98.25 185 GLU A O 1
ATOM 1382 N N . LEU A 1 186 ? 18.484 -20.641 -17.469 1 98.62 186 LEU A N 1
ATOM 1383 C CA . LEU A 1 186 ? 18.469 -19.203 -17.172 1 98.62 186 LEU A CA 1
ATOM 1384 C C . LEU A 1 186 ? 19.625 -18.484 -17.844 1 98.62 186 LEU A C 1
ATOM 1386 O O . LEU A 1 186 ? 19.469 -17.359 -18.297 1 98.62 186 LEU A O 1
ATOM 1390 N N . ARG A 1 187 ? 20.781 -19.109 -17.922 1 98.69 187 ARG A N 1
ATOM 1391 C CA . ARG A 1 187 ? 21.938 -18.547 -18.609 1 98.69 187 ARG A CA 1
ATOM 1392 C C . ARG A 1 187 ? 21.594 -18.266 -20.078 1 98.69 187 ARG A C 1
ATOM 1394 O O . ARG A 1 187 ? 21.969 -17.219 -20.609 1 98.69 187 ARG A O 1
ATOM 1401 N N . ALA A 1 188 ? 20.906 -19.156 -20.703 1 98.81 188 ALA A N 1
ATOM 1402 C CA . ALA A 1 188 ? 20.516 -18.969 -22.094 1 98.81 188 ALA A CA 1
ATOM 1403 C C . ALA A 1 188 ? 19.672 -17.703 -22.25 1 98.81 188 ALA A C 1
ATOM 1405 O O . ALA A 1 188 ? 19.828 -16.969 -23.234 1 98.81 188 ALA A O 1
ATOM 1406 N N . LEU A 1 189 ? 18.734 -17.453 -21.344 1 98.88 189 LEU A N 1
ATOM 1407 C CA . LEU A 1 189 ? 17.906 -16.25 -21.391 1 98.88 189 LEU A CA 1
ATOM 1408 C C . LEU A 1 189 ? 18.75 -15.008 -21.141 1 98.88 189 LEU A C 1
ATOM 1410 O O . LEU A 1 189 ? 18.578 -13.992 -21.828 1 98.88 189 LEU A O 1
ATOM 1414 N N . THR A 1 190 ? 19.641 -15.055 -20.109 1 98.75 190 THR A N 1
ATOM 1415 C CA . THR A 1 190 ? 20.438 -13.883 -19.75 1 98.75 190 THR A CA 1
ATOM 1416 C C . THR A 1 190 ? 21.406 -13.523 -20.875 1 98.75 190 THR A C 1
ATOM 1418 O O . THR A 1 190 ? 21.703 -12.352 -21.094 1 98.75 190 THR A O 1
ATOM 1421 N N . ASP A 1 191 ? 21.844 -14.531 -21.625 1 98.75 191 ASP A N 1
ATOM 1422 C CA . ASP A 1 191 ? 22.703 -14.273 -22.781 1 98.75 191 ASP A CA 1
ATOM 1423 C C . ASP A 1 191 ? 21.984 -13.406 -23.812 1 98.75 191 ASP A C 1
ATOM 1425 O O . ASP A 1 191 ? 22.578 -12.523 -24.422 1 98.75 191 ASP A O 1
ATOM 1429 N N . VAL A 1 192 ? 20.719 -13.68 -24.016 1 98.81 192 VAL A N 1
ATOM 1430 C CA . VAL A 1 192 ? 19.922 -12.852 -24.906 1 98.81 192 VAL A CA 1
ATOM 1431 C C . VAL A 1 192 ? 19.844 -11.43 -24.375 1 98.81 192 VAL A C 1
ATOM 1433 O O . VAL A 1 192 ? 20.062 -10.469 -25.109 1 98.81 192 VAL A O 1
ATOM 1436 N N . LEU A 1 193 ? 19.609 -11.266 -23.094 1 98.75 193 LEU A N 1
ATOM 1437 C CA . LEU A 1 193 ? 19.406 -9.961 -22.484 1 98.75 193 LEU A CA 1
ATOM 1438 C C . LEU A 1 193 ? 20.688 -9.117 -22.562 1 98.75 193 LEU A C 1
ATOM 1440 O O . LEU A 1 193 ? 20.609 -7.895 -22.672 1 98.75 193 LEU A O 1
ATOM 1444 N N . LEU A 1 194 ? 21.859 -9.758 -22.562 1 98.5 194 LEU A N 1
ATOM 1445 C CA . LEU A 1 194 ? 23.125 -9.047 -22.656 1 98.5 194 LEU A CA 1
ATOM 1446 C C . LEU A 1 194 ? 23.25 -8.336 -24 1 98.5 194 LEU A C 1
ATOM 1448 O O . LEU A 1 194 ? 23.922 -7.309 -24.094 1 98.5 194 LEU A O 1
ATOM 1452 N N . ARG A 1 195 ? 22.594 -8.852 -24.969 1 98.38 195 ARG A N 1
ATOM 1453 C CA . ARG A 1 195 ? 22.672 -8.273 -26.312 1 98.38 195 ARG A CA 1
ATOM 1454 C C . ARG A 1 195 ? 21.734 -7.094 -26.469 1 98.38 195 ARG A C 1
ATOM 1456 O O . ARG A 1 195 ? 21.812 -6.348 -27.453 1 98.38 195 ARG A O 1
ATOM 1463 N N . TYR A 1 196 ? 20.906 -6.809 -25.547 1 98.31 196 TYR A N 1
ATOM 1464 C CA . TYR A 1 196 ? 19.938 -5.719 -25.594 1 98.31 196 TYR A CA 1
ATOM 1465 C C . TYR A 1 196 ? 20.031 -4.855 -24.328 1 98.31 196 TYR A C 1
ATOM 1467 O O . TYR A 1 196 ? 19.172 -4.945 -23.438 1 98.31 196 TYR A O 1
ATOM 1475 N N . PRO A 1 197 ? 20.891 -3.912 -24.328 1 96.69 197 PRO A N 1
ATOM 1476 C CA . PRO A 1 197 ? 21.234 -3.186 -23.094 1 96.69 197 PRO A CA 1
ATOM 1477 C C . PRO A 1 197 ? 20.125 -2.26 -22.609 1 96.69 197 PRO A C 1
ATOM 1479 O O . PRO A 1 197 ? 20.172 -1.785 -21.484 1 96.69 197 PRO A O 1
ATOM 1482 N N . HIS A 1 198 ? 19.156 -2 -23.422 1 96.69 198 HIS A N 1
ATOM 1483 C CA . HIS A 1 198 ? 18.078 -1.094 -23.016 1 96.69 198 HIS A CA 1
ATOM 1484 C C . HIS A 1 198 ? 17.031 -1.819 -22.188 1 96.69 198 HIS A C 1
ATOM 1486 O O . HIS A 1 198 ? 16.172 -1.183 -21.578 1 96.69 198 HIS A O 1
ATOM 1492 N N . ILE A 1 199 ? 17.094 -3.145 -22.109 1 98.31 199 ILE A N 1
ATOM 1493 C CA . ILE A 1 199 ? 16.094 -3.936 -21.406 1 98.31 199 ILE A CA 1
ATOM 1494 C C . ILE A 1 199 ? 16.547 -4.195 -19.969 1 98.31 199 ILE A C 1
ATOM 1496 O O . ILE A 1 199 ? 17.672 -4.66 -19.75 1 98.31 199 ILE A O 1
ATOM 1500 N N . TRP A 1 200 ? 15.688 -3.859 -19.016 1 98.56 200 TRP A N 1
ATOM 1501 C CA . TRP A 1 200 ? 15.93 -4.18 -17.625 1 98.56 200 TRP A CA 1
ATOM 1502 C C . TRP A 1 200 ? 15.227 -5.48 -17.234 1 98.56 200 TRP A C 1
ATOM 1504 O O . TRP A 1 200 ? 14.352 -5.957 -17.953 1 98.56 200 TRP A O 1
ATOM 1514 N N . VAL A 1 201 ? 15.711 -6.105 -16.141 1 98.81 201 VAL A N 1
ATOM 1515 C CA . VAL A 1 201 ? 15.18 -7.387 -15.688 1 98.81 201 VAL A CA 1
ATOM 1516 C C . VAL A 1 201 ? 14.492 -7.211 -14.336 1 98.81 201 VAL A C 1
ATOM 1518 O O . VAL A 1 201 ? 15.062 -6.633 -13.414 1 98.81 201 VAL A O 1
ATOM 1521 N N . LEU A 1 202 ? 13.258 -7.609 -14.211 1 98.81 202 LEU A N 1
ATOM 1522 C CA . LEU A 1 202 ? 12.508 -7.676 -12.969 1 98.81 202 LEU A CA 1
ATOM 1523 C C . LEU A 1 202 ? 12.211 -9.125 -12.586 1 98.81 202 LEU A C 1
ATOM 1525 O O . LEU A 1 202 ? 11.5 -9.828 -13.305 1 98.81 202 LEU A O 1
ATOM 1529 N N . THR A 1 203 ? 12.75 -9.586 -11.492 1 98.75 203 THR A N 1
ATOM 1530 C CA . THR A 1 203 ? 12.492 -10.961 -11.07 1 98.75 203 THR A CA 1
ATOM 1531 C C . THR A 1 203 ? 11.516 -10.992 -9.898 1 98.75 203 THR A C 1
ATOM 1533 O O . THR A 1 203 ? 11.578 -10.148 -9 1 98.75 203 THR A O 1
ATOM 1536 N N . ASP A 1 204 ? 10.555 -11.82 -9.969 1 98.81 204 ASP A N 1
ATOM 1537 C CA . ASP A 1 204 ? 9.68 -12.211 -8.859 1 98.81 204 ASP A CA 1
ATOM 1538 C C . ASP A 1 204 ? 10.102 -13.555 -8.273 1 98.81 204 ASP A C 1
ATOM 1540 O O . ASP A 1 204 ? 9.664 -14.602 -8.734 1 98.81 204 ASP A O 1
ATOM 1544 N N . ASP A 1 205 ? 10.891 -13.461 -7.223 1 98.81 205 ASP A N 1
ATOM 1545 C CA . ASP A 1 205 ? 11.531 -14.641 -6.648 1 98.81 205 ASP A CA 1
ATOM 1546 C C . ASP A 1 205 ? 10.828 -15.078 -5.367 1 98.81 205 ASP A C 1
ATOM 1548 O O . ASP A 1 205 ? 11.445 -15.672 -4.48 1 98.81 205 ASP A O 1
ATOM 1552 N N . MET A 1 206 ? 9.539 -14.828 -5.277 1 98.5 206 MET A N 1
ATOM 1553 C CA . MET A 1 206 ? 8.719 -15.047 -4.09 1 98.5 206 MET A CA 1
ATOM 1554 C C . MET A 1 206 ? 8.812 -16.5 -3.627 1 98.5 206 MET A C 1
ATOM 1556 O O . MET A 1 206 ? 8.695 -16.781 -2.434 1 98.5 206 MET A O 1
ATOM 1560 N N . TYR A 1 207 ? 9.133 -17.438 -4.539 1 98.56 207 TYR A N 1
ATOM 1561 C CA . TYR A 1 207 ? 9.078 -18.859 -4.211 1 98.56 207 TYR A CA 1
ATOM 1562 C C . TYR A 1 207 ? 10.477 -19.453 -4.125 1 98.56 207 TYR A C 1
ATOM 1564 O O . TYR A 1 207 ? 10.656 -20.672 -4.219 1 98.56 207 TYR A O 1
ATOM 1572 N N . GLU A 1 208 ? 11.469 -18.594 -3.926 1 97.94 208 GLU A N 1
ATOM 1573 C CA . GLU A 1 208 ? 12.875 -18.969 -3.898 1 97.94 208 GLU A CA 1
ATOM 1574 C C . GLU A 1 208 ? 13.117 -20.156 -2.973 1 97.94 208 GLU A C 1
ATOM 1576 O O . GLU A 1 208 ? 13.859 -21.078 -3.314 1 97.94 208 GLU A O 1
ATOM 1581 N N . HIS A 1 209 ? 12.438 -20.219 -1.855 1 97.94 209 HIS A N 1
ATOM 1582 C CA . HIS A 1 209 ? 12.719 -21.219 -0.829 1 97.94 209 HIS A CA 1
ATOM 1583 C C . HIS A 1 209 ? 11.797 -22.422 -0.96 1 97.94 209 HIS A C 1
ATOM 1585 O O . HIS A 1 209 ? 11.938 -23.406 -0.229 1 97.94 209 HIS A O 1
ATOM 1591 N N . LEU A 1 210 ? 10.828 -22.328 -1.833 1 98 210 LEU A N 1
ATOM 1592 C CA . LEU A 1 210 ? 9.961 -23.469 -2.143 1 98 210 LEU A CA 1
ATOM 1593 C C . LEU A 1 210 ? 10.461 -24.203 -3.377 1 98 210 LEU A C 1
ATOM 1595 O O . LEU A 1 210 ? 9.82 -24.172 -4.43 1 98 210 LEU A O 1
ATOM 1599 N N . SER A 1 211 ? 11.586 -24.859 -3.225 1 97.44 211 SER A N 1
ATOM 1600 C CA . SER A 1 211 ? 12.305 -25.625 -4.242 1 97.44 211 SER A CA 1
ATOM 1601 C C . SER A 1 211 ? 12.438 -27.094 -3.85 1 97.44 211 SER A C 1
ATOM 1603 O O . SER A 1 211 ? 12.742 -27.406 -2.697 1 97.44 211 SER A O 1
ATOM 1605 N N . TYR A 1 212 ? 12.234 -28 -4.738 1 97.5 212 TYR A N 1
ATOM 1606 C CA . TYR A 1 212 ? 12.047 -29.406 -4.379 1 97.5 212 TYR A CA 1
ATOM 1607 C C . TYR A 1 212 ? 13.039 -30.297 -5.117 1 97.5 212 TYR A C 1
ATOM 1609 O O . TYR A 1 212 ? 13.453 -29.969 -6.234 1 97.5 212 TYR A O 1
ATOM 1617 N N . GLY A 1 213 ? 13.336 -31.359 -4.477 1 94.38 213 GLY A N 1
ATOM 1618 C CA . GLY A 1 213 ? 14.203 -32.344 -5.094 1 94.38 213 GLY A CA 1
ATOM 1619 C C . GLY A 1 213 ? 15.586 -31.812 -5.414 1 94.38 213 GLY A C 1
ATOM 1620 O O . GLY A 1 213 ? 16.234 -31.219 -4.562 1 94.38 213 GLY A O 1
ATOM 1621 N N . ASP A 1 214 ? 15.984 -32.031 -6.73 1 94.94 214 ASP A N 1
ATOM 1622 C CA . ASP A 1 214 ? 17.312 -31.641 -7.164 1 94.94 214 ASP A CA 1
ATOM 1623 C C . ASP A 1 214 ? 17.328 -30.219 -7.742 1 94.94 214 ASP A C 1
ATOM 1625 O O . ASP A 1 214 ? 18.375 -29.688 -8.07 1 94.94 214 ASP A O 1
ATOM 1629 N N . PHE A 1 215 ? 16.156 -29.688 -7.773 1 97 215 PHE A N 1
ATOM 1630 C CA . PHE A 1 215 ? 16.078 -28.344 -8.328 1 97 215 PHE A CA 1
ATOM 1631 C C . PHE A 1 215 ? 16.766 -27.344 -7.406 1 97 215 PHE A C 1
ATOM 1633 O O . PHE A 1 215 ? 16.469 -27.297 -6.211 1 97 215 PHE A O 1
ATOM 1640 N N . LYS A 1 216 ? 17.688 -26.578 -7.992 1 97.31 216 LYS A N 1
ATOM 1641 C CA . LYS A 1 216 ? 18.359 -25.516 -7.266 1 97.31 216 LYS A CA 1
ATOM 1642 C C . LYS A 1 216 ? 17.969 -24.141 -7.809 1 97.31 216 LYS A C 1
ATOM 1644 O O . LYS A 1 216 ? 18.219 -23.828 -8.977 1 97.31 216 LYS A O 1
ATOM 1649 N N . PHE A 1 217 ? 17.438 -23.391 -6.941 1 98.25 217 PHE A N 1
ATOM 1650 C CA . PHE A 1 217 ? 17.016 -22.047 -7.328 1 98.25 217 PHE A CA 1
ATOM 1651 C C . PHE A 1 217 ? 18.219 -21.188 -7.727 1 98.25 217 PHE A C 1
ATOM 1653 O O . PHE A 1 217 ? 19.297 -21.297 -7.129 1 98.25 217 PHE A O 1
ATOM 1660 N N . CYS A 1 218 ? 18.047 -20.359 -8.758 1 98.44 218 CYS A N 1
ATOM 1661 C CA . CYS A 1 218 ? 18.984 -19.312 -9.164 1 98.44 218 CYS A CA 1
ATOM 1662 C C . CYS A 1 218 ? 18.234 -18.109 -9.734 1 98.44 218 CYS A C 1
ATOM 1664 O O . CYS A 1 218 ? 17.094 -18.234 -10.172 1 98.44 218 CYS A O 1
ATOM 1666 N N . THR A 1 219 ? 18.828 -16.922 -9.648 1 98.19 219 THR A N 1
ATOM 1667 C CA . THR A 1 219 ? 18.219 -15.688 -10.148 1 98.19 219 THR A CA 1
ATOM 1668 C C . THR A 1 219 ? 19.141 -15.016 -11.164 1 98.19 219 THR A C 1
ATOM 1670 O O . THR A 1 219 ? 20.359 -15.25 -11.164 1 98.19 219 THR A O 1
ATOM 1673 N N . PRO A 1 220 ? 18.625 -14.211 -12.055 1 98.44 220 PRO A N 1
ATOM 1674 C CA . PRO A 1 220 ? 19.344 -13.711 -13.227 1 98.44 220 PRO A CA 1
ATOM 1675 C C . PRO A 1 220 ? 20.672 -13.023 -12.867 1 98.44 220 PRO A C 1
ATOM 1677 O O . PRO A 1 220 ? 21.719 -13.352 -13.422 1 98.44 220 PRO A O 1
ATOM 1680 N N . ALA A 1 221 ? 20.672 -12.125 -11.93 1 98.19 221 ALA A N 1
ATOM 1681 C CA . ALA A 1 221 ? 21.875 -11.383 -11.578 1 98.19 221 ALA A CA 1
ATOM 1682 C C . ALA A 1 221 ? 22.938 -12.312 -10.977 1 98.19 221 ALA A C 1
ATOM 1684 O O . ALA A 1 221 ? 24.125 -12.031 -11.047 1 98.19 221 ALA A O 1
ATOM 1685 N N . GLN A 1 222 ? 22.484 -13.398 -10.359 1 98.06 222 GLN A N 1
ATOM 1686 C CA . GLN A 1 222 ? 23.391 -14.414 -9.836 1 98.06 222 GLN A CA 1
ATOM 1687 C C . GLN A 1 222 ? 24.031 -15.203 -10.969 1 98.06 222 GLN A C 1
ATOM 1689 O O . GLN A 1 222 ? 25.25 -15.461 -10.938 1 98.06 222 GLN A O 1
ATOM 1694 N N . VAL A 1 223 ? 23.266 -15.555 -11.961 1 98.5 223 VAL A N 1
ATOM 1695 C CA . VAL A 1 223 ? 23.703 -16.375 -13.094 1 98.5 223 VAL A CA 1
ATOM 1696 C C . VAL A 1 223 ? 24.594 -15.539 -14.016 1 98.5 223 VAL A C 1
ATOM 1698 O O . VAL A 1 223 ? 25.562 -16.047 -14.578 1 98.5 223 VAL A O 1
ATOM 1701 N N . GLU A 1 224 ? 24.25 -14.273 -14.203 1 98.5 224 GLU A N 1
ATOM 1702 C CA . GLU A 1 224 ? 24.969 -13.344 -15.062 1 98.5 224 GLU A CA 1
ATOM 1703 C C . GLU A 1 224 ? 25.203 -12.008 -14.359 1 98.5 224 GLU A C 1
ATOM 1705 O O . GLU A 1 224 ? 24.422 -11.07 -14.523 1 98.5 224 GLU A O 1
ATOM 1710 N N . PRO A 1 225 ? 26.312 -11.859 -13.734 1 98.06 225 PRO A N 1
ATOM 1711 C CA . PRO A 1 225 ? 26.594 -10.672 -12.922 1 98.06 225 PRO A CA 1
ATOM 1712 C C . PRO A 1 225 ? 26.609 -9.383 -13.734 1 98.06 225 PRO A C 1
ATOM 1714 O O . PRO A 1 225 ? 26.406 -8.297 -13.18 1 98.06 225 PRO A O 1
ATOM 1717 N N . LEU A 1 226 ? 26.781 -9.477 -15.047 1 98.31 226 LEU A N 1
ATOM 1718 C CA . LEU A 1 226 ? 26.781 -8.281 -15.891 1 98.31 226 LEU A CA 1
ATOM 1719 C C . LEU A 1 226 ? 25.406 -7.645 -15.945 1 98.31 226 LEU A C 1
ATOM 1721 O O . LEU A 1 226 ? 25.266 -6.496 -16.375 1 98.31 226 LEU A O 1
ATOM 1725 N N . LEU A 1 227 ? 24.391 -8.359 -15.469 1 98.62 227 LEU A N 1
ATOM 1726 C CA . LEU A 1 227 ? 23.031 -7.824 -15.461 1 98.62 227 LEU A CA 1
ATOM 1727 C C . LEU A 1 227 ? 22.734 -7.145 -14.133 1 98.62 227 LEU A C 1
ATOM 1729 O O . LEU A 1 227 ? 21.656 -6.574 -13.953 1 98.62 227 LEU A O 1
ATOM 1733 N N . TYR A 1 228 ? 23.656 -7.086 -13.219 1 98.38 228 TYR A N 1
ATOM 1734 C CA . TYR A 1 228 ? 23.484 -6.598 -11.859 1 98.38 228 TYR A CA 1
ATOM 1735 C C . TYR A 1 228 ? 22.938 -5.176 -11.859 1 98.38 228 TYR A C 1
ATOM 1737 O O . TYR A 1 228 ? 21.984 -4.871 -11.141 1 98.38 228 TYR A O 1
ATOM 1745 N N . ASP A 1 229 ? 23.406 -4.332 -12.703 1 97.75 229 ASP A N 1
ATOM 1746 C CA . ASP A 1 229 ? 23.125 -2.904 -12.664 1 97.75 229 ASP A CA 1
ATOM 1747 C C . ASP A 1 229 ? 21.797 -2.592 -13.375 1 97.75 229 ASP A C 1
ATOM 1749 O O . ASP A 1 229 ? 21.391 -1.432 -13.461 1 97.75 229 ASP A O 1
ATOM 1753 N N . ARG A 1 230 ? 21.109 -3.576 -13.82 1 97.75 230 ARG A N 1
ATOM 1754 C CA . ARG A 1 230 ? 19.812 -3.324 -14.453 1 97.75 230 ARG A CA 1
ATOM 1755 C C . ARG A 1 230 ? 18.797 -4.395 -14.062 1 97.75 230 ARG A C 1
ATOM 1757 O O . ARG A 1 230 ? 17.922 -4.73 -14.852 1 97.75 230 ARG A O 1
ATOM 1764 N N . THR A 1 231 ? 19.047 -5.066 -12.922 1 98.81 231 THR A N 1
ATOM 1765 C CA . THR A 1 231 ? 18.125 -6.062 -12.398 1 98.81 231 THR A CA 1
ATOM 1766 C C . THR A 1 231 ? 17.516 -5.59 -11.078 1 98.81 231 THR A C 1
ATOM 1768 O O . THR A 1 231 ? 18.219 -5.113 -10.195 1 98.81 231 THR A O 1
ATOM 1771 N N . LEU A 1 232 ? 16.234 -5.59 -11.031 1 98.88 232 LEU A N 1
ATOM 1772 C CA . LEU A 1 232 ? 15.5 -5.5 -9.766 1 98.88 232 LEU A CA 1
ATOM 1773 C C . LEU A 1 232 ? 15.078 -6.883 -9.289 1 98.88 232 LEU A C 1
ATOM 1775 O O . LEU A 1 232 ? 14.211 -7.516 -9.891 1 98.88 232 LEU A O 1
ATOM 1779 N N . ALA A 1 233 ? 15.672 -7.379 -8.211 1 98.88 233 ALA A N 1
ATOM 1780 C CA . ALA A 1 233 ? 15.352 -8.688 -7.648 1 98.88 233 ALA A CA 1
ATOM 1781 C C . ALA A 1 233 ? 14.32 -8.562 -6.531 1 98.88 233 ALA A C 1
ATOM 1783 O O . ALA A 1 233 ? 14.633 -8.094 -5.434 1 98.88 233 ALA A O 1
ATOM 1784 N N . MET A 1 234 ? 13.141 -8.977 -6.816 1 98.88 234 MET A N 1
ATOM 1785 C CA . MET A 1 234 ? 12.055 -8.852 -5.852 1 98.88 234 MET A CA 1
ATOM 1786 C C . MET A 1 234 ? 11.805 -10.164 -5.129 1 98.88 234 MET A C 1
ATOM 1788 O O . MET A 1 234 ? 11.82 -11.234 -5.75 1 98.88 234 MET A O 1
ATOM 1792 N N . ASN A 1 235 ? 11.594 -10.148 -3.873 1 98.81 235 ASN A N 1
ATOM 1793 C CA . ASN A 1 235 ? 11.234 -11.266 -3 1 98.81 235 ASN A CA 1
ATOM 1794 C C . ASN A 1 235 ? 10.32 -10.82 -1.868 1 98.81 235 ASN A C 1
ATOM 1796 O O . ASN A 1 235 ? 9.641 -9.797 -1.979 1 98.81 235 ASN A O 1
ATOM 1800 N N . GLY A 1 236 ? 10.141 -11.617 -0.841 1 98.62 236 GLY A N 1
ATOM 1801 C CA . GLY A 1 236 ? 9.297 -11.297 0.298 1 98.62 236 GLY A CA 1
ATOM 1802 C C . GLY A 1 236 ? 9.227 -12.414 1.321 1 98.62 236 GLY A C 1
ATOM 1803 O O . GLY A 1 236 ? 9.953 -13.406 1.213 1 98.62 236 GLY A O 1
ATOM 1804 N N . VAL A 1 237 ? 8.383 -12.219 2.307 1 98.75 237 VAL A N 1
ATOM 1805 C CA . VAL A 1 237 ? 8.312 -13.18 3.398 1 98.75 237 VAL A CA 1
ATOM 1806 C C . VAL A 1 237 ? 6.949 -13.867 3.393 1 98.75 237 VAL A C 1
ATOM 1808 O O . VAL A 1 237 ? 6.633 -14.641 4.301 1 98.75 237 VAL A O 1
ATOM 1811 N N . SER A 1 238 ? 6.156 -13.656 2.408 1 98.31 238 SER A N 1
ATOM 1812 C CA . SER A 1 238 ? 4.766 -14.086 2.365 1 98.31 238 SER A CA 1
ATOM 1813 C C . SER A 1 238 ? 4.664 -15.609 2.26 1 98.31 238 SER A C 1
ATOM 1815 O O . SER A 1 238 ? 3.76 -16.219 2.836 1 98.31 238 SER A O 1
ATOM 1817 N N . LYS A 1 239 ? 5.578 -16.219 1.453 1 98.12 239 LYS A N 1
ATOM 1818 C CA . LYS A 1 239 ? 5.355 -17.609 1.084 1 98.12 239 LYS A CA 1
ATOM 1819 C C . LYS A 1 239 ? 6.25 -18.547 1.893 1 98.12 239 LYS A C 1
ATOM 1821 O O . LYS A 1 239 ? 5.77 -19.312 2.736 1 98.12 239 LYS A O 1
ATOM 1826 N N . ALA A 1 240 ? 7.566 -18.312 1.844 1 97.31 240 ALA A N 1
ATOM 1827 C CA . ALA A 1 240 ? 8.5 -19.188 2.562 1 97.31 240 ALA A CA 1
ATOM 1828 C C . ALA A 1 240 ? 8.227 -19.156 4.062 1 97.31 240 ALA A C 1
ATOM 1830 O O . ALA A 1 240 ? 8.414 -20.156 4.758 1 97.31 240 ALA A O 1
ATOM 1831 N N . TYR A 1 241 ? 7.758 -18.047 4.582 1 98.31 241 TYR A N 1
ATOM 1832 C CA . TYR A 1 241 ? 7.648 -17.859 6.023 1 98.31 241 TYR A CA 1
ATOM 1833 C C . TYR A 1 241 ? 6.191 -17.797 6.461 1 98.31 241 TYR A C 1
ATOM 1835 O O . TYR A 1 241 ? 5.891 -17.469 7.609 1 98.31 241 TYR A O 1
ATOM 1843 N N . ALA A 1 242 ? 5.285 -18.047 5.539 1 98 242 ALA A N 1
ATOM 1844 C CA . ALA A 1 242 ? 3.85 -18.047 5.812 1 98 242 ALA A CA 1
ATOM 1845 C C . ALA A 1 242 ? 3.406 -16.734 6.449 1 98 242 ALA A C 1
ATOM 1847 O O . ALA A 1 242 ? 2.742 -16.734 7.488 1 98 242 ALA A O 1
ATOM 1848 N N . MET A 1 243 ? 3.764 -15.672 5.832 1 98.69 243 MET A N 1
ATOM 1849 C CA . MET A 1 243 ? 3.482 -14.336 6.355 1 98.69 243 MET A CA 1
ATOM 1850 C C . MET A 1 243 ? 2.67 -13.523 5.355 1 98.69 243 MET A C 1
ATOM 1852 O O . MET A 1 243 ? 2.947 -12.344 5.145 1 98.69 243 MET A O 1
ATOM 1856 N N . THR A 1 244 ? 1.707 -14.141 4.73 1 98 244 THR A N 1
ATOM 1857 C CA . THR A 1 244 ? 0.987 -13.484 3.645 1 98 244 THR A CA 1
ATOM 1858 C C . THR A 1 244 ? 0.234 -12.258 4.16 1 98 244 THR A C 1
ATOM 1860 O O . THR A 1 244 ? 0.258 -11.195 3.531 1 98 244 THR A O 1
ATOM 1863 N N . GLY A 1 245 ? -0.414 -12.328 5.328 1 98.19 245 GLY A N 1
ATOM 1864 C CA . GLY A 1 245 ? -1.212 -11.234 5.859 1 98.19 245 GLY A CA 1
ATOM 1865 C C . GLY A 1 245 ? -0.375 -10.133 6.484 1 98.19 245 GLY A C 1
ATOM 1866 O O . GLY A 1 245 ? -0.877 -9.039 6.746 1 98.19 245 GLY A O 1
ATOM 1867 N N . TRP A 1 246 ? 0.945 -10.414 6.766 1 98.88 246 TRP A N 1
ATOM 1868 C CA . TRP A 1 246 ? 1.857 -9.422 7.336 1 98.88 246 TRP A CA 1
ATOM 1869 C C . TRP A 1 246 ? 2.209 -8.352 6.309 1 98.88 246 TRP A C 1
ATOM 1871 O O . TRP A 1 246 ? 2.57 -7.23 6.676 1 98.88 246 TRP A O 1
ATOM 1881 N N . ARG A 1 247 ? 2.174 -8.703 5.02 1 98.75 247 ARG A N 1
ATOM 1882 C CA . ARG A 1 247 ? 2.273 -7.801 3.871 1 98.75 247 ARG A CA 1
ATOM 1883 C C . ARG A 1 247 ? 3.648 -7.148 3.809 1 98.75 247 ARG A C 1
ATOM 1885 O O . ARG A 1 247 ? 3.754 -5.922 3.721 1 98.75 247 ARG A O 1
ATOM 1892 N N . ILE A 1 248 ? 4.699 -7.965 3.758 1 98.94 248 ILE A N 1
ATOM 1893 C CA . ILE A 1 248 ? 6.047 -7.434 3.568 1 98.94 248 ILE A CA 1
ATOM 1894 C C . ILE A 1 248 ? 6.676 -8.062 2.324 1 98.94 248 ILE A C 1
ATOM 1896 O O . ILE A 1 248 ? 6.75 -9.281 2.207 1 98.94 248 ILE A O 1
ATOM 1900 N N . GLY A 1 249 ? 7.008 -7.309 1.37 1 98.88 249 GLY A N 1
ATOM 1901 C CA . GLY A 1 249 ? 7.863 -7.621 0.237 1 98.88 249 GLY A CA 1
ATOM 1902 C C . GLY A 1 249 ? 9.055 -6.691 0.118 1 98.88 249 GLY A C 1
ATOM 1903 O O . GLY A 1 249 ? 9.086 -5.629 0.742 1 98.88 249 GLY A O 1
ATOM 1904 N N . TYR A 1 250 ? 10.031 -7.102 -0.542 1 98.94 250 TYR A N 1
ATOM 1905 C CA . TYR A 1 250 ? 11.227 -6.277 -0.686 1 98.94 250 TYR A CA 1
ATOM 1906 C C . TYR A 1 250 ? 11.914 -6.539 -2.023 1 98.94 250 TYR A C 1
ATOM 1908 O O . TYR A 1 250 ? 11.602 -7.516 -2.707 1 98.94 250 TYR A O 1
ATOM 1916 N N . ALA A 1 251 ? 12.773 -5.648 -2.414 1 98.94 251 ALA A N 1
ATOM 1917 C CA . ALA A 1 251 ? 13.617 -5.832 -3.592 1 98.94 251 ALA A CA 1
ATOM 1918 C C . ALA A 1 251 ? 14.969 -5.145 -3.412 1 98.94 251 ALA A C 1
ATOM 1920 O O . ALA A 1 251 ? 15.125 -4.301 -2.525 1 98.94 251 ALA A O 1
ATOM 1921 N N . ALA A 1 252 ? 15.867 -5.539 -4.133 1 98.94 252 ALA A N 1
ATOM 1922 C CA . ALA A 1 252 ? 17.156 -4.871 -4.258 1 98.94 252 ALA A CA 1
ATOM 1923 C C . ALA A 1 252 ? 17.516 -4.645 -5.723 1 98.94 252 ALA A C 1
ATOM 1925 O O . ALA A 1 252 ? 17.234 -5.488 -6.574 1 98.94 252 ALA A O 1
ATOM 1926 N N . GLY A 1 253 ? 18.094 -3.561 -6.047 1 98.75 253 GLY A N 1
ATOM 1927 C CA . GLY A 1 253 ? 18.453 -3.186 -7.406 1 98.75 253 GLY A CA 1
ATOM 1928 C C . GLY A 1 253 ? 19.203 -1.872 -7.477 1 98.75 253 GLY A C 1
ATOM 1929 O O . GLY A 1 253 ? 19.797 -1.432 -6.488 1 98.75 253 GLY A O 1
ATOM 1930 N N . PRO A 1 254 ? 19.281 -1.258 -8.648 1 98.19 254 PRO A N 1
ATOM 1931 C CA . PRO A 1 254 ? 20.031 -0.011 -8.82 1 98.19 254 PRO A CA 1
ATOM 1932 C C . PRO A 1 254 ? 19.484 1.133 -7.977 1 98.19 254 PRO A C 1
ATOM 1934 O O . PRO A 1 254 ? 18.266 1.292 -7.871 1 98.19 254 PRO A O 1
ATOM 1937 N N . LYS A 1 255 ? 20.422 1.925 -7.449 1 97.62 255 LYS A N 1
ATOM 1938 C CA . LYS A 1 255 ? 20.078 2.99 -6.512 1 97.62 255 LYS A CA 1
ATOM 1939 C C . LYS A 1 255 ? 19.062 3.949 -7.121 1 97.62 255 LYS A C 1
ATOM 1941 O O . LYS A 1 255 ? 18.109 4.355 -6.457 1 97.62 255 LYS A O 1
ATOM 1946 N N . GLU A 1 256 ? 19.25 4.27 -8.359 1 96.44 256 GLU A N 1
ATOM 1947 C CA . GLU A 1 256 ? 18.359 5.227 -9.008 1 96.44 256 GLU A CA 1
ATOM 1948 C C . GLU A 1 256 ? 16.938 4.688 -9.094 1 96.44 256 GLU A C 1
ATOM 1950 O O . GLU A 1 256 ? 15.977 5.422 -8.836 1 96.44 256 GLU A O 1
ATOM 1955 N N . LEU A 1 257 ? 16.797 3.414 -9.438 1 97.94 257 LEU A N 1
ATOM 1956 C CA . LEU A 1 257 ? 15.484 2.777 -9.516 1 97.94 257 LEU A CA 1
ATOM 1957 C C . LEU A 1 257 ? 14.844 2.691 -8.133 1 97.94 257 LEU A C 1
ATOM 1959 O O . LEU A 1 257 ? 13.648 2.957 -7.984 1 97.94 257 LEU A O 1
ATOM 1963 N N . ILE A 1 258 ? 15.633 2.336 -7.145 1 98.31 258 ILE A N 1
ATOM 1964 C CA . ILE A 1 258 ? 15.148 2.229 -5.777 1 98.31 258 ILE A CA 1
ATOM 1965 C C . ILE A 1 258 ? 14.664 3.594 -5.293 1 98.31 258 ILE A C 1
ATOM 1967 O O . ILE A 1 258 ? 13.625 3.695 -4.633 1 98.31 258 ILE A O 1
ATOM 1971 N N . GLY A 1 259 ? 15.422 4.617 -5.617 1 95.25 259 GLY A N 1
ATOM 1972 C CA . GLY A 1 259 ? 14.984 5.965 -5.293 1 95.25 259 GLY A CA 1
ATOM 1973 C C . GLY A 1 259 ? 13.664 6.336 -5.934 1 95.25 259 GLY A C 1
ATOM 1974 O O . GLY A 1 259 ? 12.82 6.977 -5.301 1 95.25 259 GLY A O 1
ATOM 1975 N N . ALA A 1 260 ? 13.461 5.926 -7.18 1 96.44 260 ALA A N 1
ATOM 1976 C CA . ALA A 1 260 ? 12.219 6.199 -7.906 1 96.44 260 ALA A CA 1
ATOM 1977 C C . ALA A 1 260 ? 11.047 5.441 -7.293 1 96.44 260 ALA A C 1
ATOM 1979 O O . ALA A 1 260 ? 9.945 5.988 -7.16 1 96.44 260 ALA A O 1
ATOM 1980 N N . ILE A 1 261 ? 11.32 4.203 -6.949 1 97.69 261 ILE A N 1
ATOM 1981 C CA . ILE A 1 261 ? 10.312 3.379 -6.297 1 97.69 261 ILE A CA 1
ATOM 1982 C C . ILE A 1 261 ? 9.891 4.023 -4.977 1 97.69 261 ILE A C 1
ATOM 1984 O O . ILE A 1 261 ? 8.703 4.109 -4.672 1 97.69 261 ILE A O 1
ATOM 1988 N N . ARG A 1 262 ? 10.828 4.5 -4.215 1 95.69 262 ARG A N 1
ATOM 1989 C CA . ARG A 1 262 ? 10.578 5.168 -2.943 1 95.69 262 ARG A CA 1
ATOM 1990 C C . ARG A 1 262 ? 9.711 6.406 -3.137 1 95.69 262 ARG A C 1
ATOM 1992 O O . ARG A 1 262 ? 8.828 6.688 -2.324 1 95.69 262 ARG A O 1
ATOM 1999 N N . LYS A 1 263 ? 9.984 7.164 -4.16 1 94.56 263 LYS A N 1
ATOM 2000 C CA . LYS A 1 263 ? 9.211 8.367 -4.457 1 94.56 263 LYS A CA 1
ATOM 2001 C C . LYS A 1 263 ? 7.742 8.023 -4.707 1 94.56 263 LYS A C 1
ATOM 2003 O O . LYS A 1 263 ? 6.848 8.703 -4.195 1 94.56 263 LYS A O 1
ATOM 2008 N N . VAL A 1 264 ? 7.457 6.961 -5.496 1 96.62 264 VAL A N 1
ATOM 2009 C CA . VAL A 1 264 ? 6.094 6.512 -5.742 1 96.62 264 VAL A CA 1
ATOM 2010 C C . VAL A 1 264 ? 5.434 6.105 -4.422 1 96.62 264 VAL A C 1
ATOM 2012 O O . VAL A 1 264 ? 4.312 6.527 -4.129 1 96.62 264 VAL A O 1
ATOM 2015 N N . GLN A 1 265 ? 6.18 5.352 -3.639 1 96.44 265 GLN A N 1
ATOM 2016 C CA . GLN A 1 265 ? 5.633 4.801 -2.404 1 96.44 265 GLN A CA 1
ATOM 2017 C C . GLN A 1 265 ? 5.371 5.898 -1.379 1 96.44 265 GLN A C 1
ATOM 2019 O O . GLN A 1 265 ? 4.422 5.816 -0.599 1 96.44 265 GLN A O 1
ATOM 2024 N N . SER A 1 266 ? 6.207 6.906 -1.383 1 94.56 266 SER A N 1
ATOM 2025 C CA . SER A 1 266 ? 6.039 8.023 -0.456 1 94.56 266 SER A CA 1
ATOM 2026 C C . SER A 1 266 ? 4.715 8.734 -0.685 1 94.56 266 SER A C 1
ATOM 2028 O O . SER A 1 266 ? 4.168 9.352 0.233 1 94.56 266 SER A O 1
ATOM 2030 N N . GLN A 1 267 ? 4.137 8.578 -1.851 1 94.56 267 GLN A N 1
ATOM 2031 C CA . GLN A 1 267 ? 2.91 9.289 -2.189 1 94.56 267 GLN A CA 1
ATOM 2032 C C . GLN A 1 267 ? 1.716 8.336 -2.232 1 94.56 267 GLN A C 1
ATOM 2034 O O . GLN A 1 267 ? 0.573 8.773 -2.383 1 94.56 267 GLN A O 1
ATOM 2039 N N . SER A 1 268 ? 1.964 7.039 -2.08 1 96.19 268 SER A N 1
ATOM 2040 C CA . SER A 1 268 ? 0.875 6.086 -2.26 1 96.19 268 SER A CA 1
ATOM 2041 C C . SER A 1 268 ? 0.498 5.422 -0.938 1 96.19 268 SER A C 1
ATOM 2043 O O . SER A 1 268 ? -0.685 5.312 -0.608 1 96.19 268 SER A O 1
ATOM 2045 N N . THR A 1 269 ? 1.533 4.984 -0.201 1 97.19 269 THR A N 1
ATOM 2046 C CA . THR A 1 269 ? 1.216 4.277 1.035 1 97.19 269 THR A CA 1
ATOM 2047 C C . THR A 1 269 ? 2.098 4.77 2.18 1 97.19 269 THR A C 1
ATOM 2049 O O . THR A 1 269 ? 1.761 4.586 3.352 1 97.19 269 THR A O 1
ATOM 2052 N N . SER A 1 270 ? 3.283 5.328 1.898 1 94.69 270 SER A N 1
ATOM 2053 C CA . SER A 1 270 ? 4.355 5.516 2.871 1 94.69 270 SER A CA 1
ATOM 2054 C C . SER A 1 270 ? 4.969 4.184 3.283 1 94.69 270 SER A C 1
ATOM 2056 O O . SER A 1 270 ? 5.277 3.346 2.432 1 94.69 270 SER A O 1
ATOM 2058 N N . ASN A 1 271 ? 5.34 4.035 4.574 1 96.62 271 ASN A N 1
ATOM 2059 C CA . ASN A 1 271 ? 6.039 2.824 4.992 1 96.62 271 ASN A CA 1
ATOM 2060 C C . ASN A 1 271 ? 5.078 1.646 5.137 1 96.62 271 ASN A C 1
ATOM 2062 O O . ASN A 1 271 ? 3.893 1.838 5.41 1 96.62 271 ASN A O 1
ATOM 2066 N N . PRO A 1 272 ? 5.508 0.399 4.875 1 98.5 272 PRO A N 1
ATOM 2067 C CA . PRO A 1 272 ? 4.676 -0.747 5.25 1 98.5 272 PRO A CA 1
ATOM 2068 C C . PRO A 1 272 ? 4.5 -0.879 6.762 1 98.5 272 PRO A C 1
ATOM 2070 O O . PRO A 1 272 ? 5.105 -0.123 7.523 1 98.5 272 PRO A O 1
ATOM 2073 N N . CYS A 1 273 ? 3.623 -1.739 7.203 1 98.88 273 CYS A N 1
ATOM 2074 C CA . CYS A 1 273 ? 3.326 -1.922 8.617 1 98.88 273 CYS A CA 1
ATOM 2075 C C . CYS A 1 273 ? 4.605 -2.094 9.43 1 98.88 273 CYS A C 1
ATOM 2077 O O . CYS A 1 273 ? 5.414 -2.977 9.133 1 98.88 273 CYS A O 1
ATOM 2079 N N . SER A 1 274 ? 4.793 -1.219 10.438 1 98.69 274 SER A N 1
ATOM 2080 C CA . SER A 1 274 ? 6.016 -1.224 11.234 1 98.69 274 SER A CA 1
ATOM 2081 C C . SER A 1 274 ? 6.191 -2.549 11.969 1 98.69 274 SER A C 1
ATOM 2083 O O . SER A 1 274 ? 7.293 -3.098 12.016 1 98.69 274 SER A O 1
ATOM 2085 N N . ILE A 1 275 ? 5.121 -3.131 12.523 1 98.88 275 ILE A N 1
ATOM 2086 C CA . ILE A 1 275 ? 5.137 -4.387 13.266 1 98.88 275 ILE A CA 1
ATOM 2087 C C . ILE A 1 275 ? 5.594 -5.523 12.359 1 98.88 275 ILE A C 1
ATOM 2089 O O . ILE A 1 275 ? 6.438 -6.336 12.742 1 98.88 275 ILE A O 1
ATOM 2093 N N . SER A 1 276 ? 5.051 -5.52 11.148 1 98.94 276 SER A N 1
ATOM 2094 C CA . SER A 1 276 ? 5.395 -6.539 10.164 1 98.94 276 SER A CA 1
ATOM 2095 C C . SER A 1 276 ? 6.871 -6.473 9.789 1 98.94 276 SER A C 1
ATOM 2097 O O . SER A 1 276 ? 7.492 -7.5 9.516 1 98.94 276 SER A O 1
ATOM 2099 N N . GLN A 1 277 ? 7.422 -5.262 9.703 1 98.94 277 GLN A N 1
ATOM 2100 C CA . GLN A 1 277 ? 8.828 -5.109 9.352 1 98.94 277 GLN A CA 1
ATOM 2101 C C . GLN A 1 277 ? 9.727 -5.75 10.406 1 98.94 277 GLN A C 1
ATOM 2103 O O . GLN A 1 277 ? 10.68 -6.461 10.07 1 98.94 277 GLN A O 1
ATOM 2108 N N . TRP A 1 278 ? 9.414 -5.512 11.656 1 98.94 278 TRP A N 1
ATOM 2109 C CA . TRP A 1 278 ? 10.219 -6.09 12.734 1 98.94 278 TRP A CA 1
ATOM 2110 C C . TRP A 1 278 ? 10.094 -7.609 12.742 1 98.94 278 TRP A C 1
ATOM 2112 O O . TRP A 1 278 ? 11.07 -8.312 13.008 1 98.94 278 TRP A O 1
ATOM 2122 N N . ALA A 1 279 ? 8.867 -8.133 12.5 1 98.94 279 ALA A N 1
ATOM 2123 C CA . ALA A 1 279 ? 8.703 -9.57 12.336 1 98.94 279 ALA A CA 1
ATOM 2124 C C . ALA A 1 279 ? 9.547 -10.102 11.188 1 98.94 279 ALA A C 1
ATOM 2126 O O . ALA A 1 279 ? 10.141 -11.172 11.289 1 98.94 279 ALA A O 1
ATOM 2127 N N . ALA A 1 280 ? 9.641 -9.367 10.109 1 98.94 280 ALA A N 1
ATOM 2128 C CA . ALA A 1 280 ? 10.383 -9.781 8.922 1 98.94 280 ALA A CA 1
ATOM 2129 C C . ALA A 1 280 ? 11.891 -9.781 9.195 1 98.94 280 ALA A C 1
ATOM 2131 O O . ALA A 1 280 ? 12.625 -10.594 8.625 1 98.94 280 ALA A O 1
ATOM 2132 N N . VAL A 1 281 ? 12.383 -8.828 10.07 1 98.94 281 VAL A N 1
ATOM 2133 C CA . VAL A 1 281 ? 13.781 -8.875 10.477 1 98.94 281 VAL A CA 1
ATOM 2134 C C . VAL A 1 281 ? 14.109 -10.25 11.047 1 98.94 281 VAL A C 1
ATOM 2136 O O . VAL A 1 281 ? 15.125 -10.852 10.688 1 98.94 281 VAL A O 1
ATOM 2139 N N . GLU A 1 282 ? 13.219 -10.75 11.938 1 98.94 282 GLU A N 1
ATOM 2140 C CA . GLU A 1 282 ? 13.414 -12.062 12.547 1 98.94 282 GLU A CA 1
ATOM 2141 C C . GLU A 1 282 ? 13.281 -13.18 11.508 1 98.94 282 GLU A C 1
ATOM 2143 O O . GLU A 1 282 ? 14.016 -14.164 11.555 1 98.94 282 GLU A O 1
ATOM 2148 N N . ALA A 1 283 ? 12.336 -13.023 10.609 1 98.88 283 ALA A N 1
ATOM 2149 C CA . ALA A 1 283 ? 12.156 -14.031 9.57 1 98.88 283 ALA A CA 1
ATOM 2150 C C . ALA A 1 283 ? 13.445 -14.242 8.781 1 98.88 283 ALA A C 1
ATOM 2152 O O . ALA A 1 283 ? 13.828 -15.383 8.5 1 98.88 283 ALA A O 1
ATOM 2153 N N . LEU A 1 284 ? 14.148 -13.156 8.445 1 98.88 284 LEU A N 1
ATOM 2154 C CA . LEU A 1 284 ? 15.297 -13.219 7.555 1 98.88 284 LEU A CA 1
ATOM 2155 C C . LEU A 1 284 ? 16.578 -13.555 8.328 1 98.88 284 LEU A C 1
ATOM 2157 O O . LEU A 1 284 ? 17.484 -14.195 7.785 1 98.88 284 LEU A O 1
ATOM 2161 N N . ASN A 1 285 ? 16.641 -13.148 9.578 1 98.69 285 ASN A N 1
ATOM 2162 C CA . ASN A 1 285 ? 17.875 -13.305 10.344 1 98.69 285 ASN A CA 1
ATOM 2163 C C . ASN A 1 285 ? 17.812 -14.531 11.25 1 98.69 285 ASN A C 1
ATOM 2165 O O . ASN A 1 285 ? 18.844 -15.07 11.648 1 98.69 285 ASN A O 1
ATOM 2169 N N . GLY A 1 286 ? 16.594 -14.883 11.703 1 98.25 286 GLY A N 1
ATOM 2170 C CA . GLY A 1 286 ? 16.422 -15.953 12.672 1 98.25 286 GLY A CA 1
ATOM 2171 C C . GLY A 1 286 ? 16.656 -17.328 12.07 1 98.25 286 GLY A C 1
ATOM 2172 O O . GLY A 1 286 ? 17.156 -17.453 10.953 1 98.25 286 GLY A O 1
ATOM 2173 N N . PRO A 1 287 ? 16.344 -18.344 12.875 1 97.56 287 PRO A N 1
ATOM 2174 C CA . PRO A 1 287 ? 16.484 -19.719 12.383 1 97.56 287 PRO A CA 1
ATOM 2175 C C . PRO A 1 287 ? 15.648 -20 11.141 1 97.56 287 PRO A C 1
ATOM 2177 O O . PRO A 1 287 ? 14.516 -19.516 11.031 1 97.56 287 PRO A O 1
ATOM 2180 N N . GLN A 1 288 ? 16.203 -20.734 10.242 1 97.31 288 GLN A N 1
ATOM 2181 C CA . GLN A 1 288 ? 15.547 -21.062 8.984 1 97.31 288 GLN A CA 1
ATOM 2182 C C . GLN A 1 288 ? 15.117 -22.531 8.953 1 97.31 288 GLN A C 1
ATOM 2184 O O . GLN A 1 288 ? 14.758 -23.047 7.895 1 97.31 288 GLN A O 1
ATOM 2189 N N . ASP A 1 289 ? 15.117 -23.234 10.039 1 96.69 289 ASP A N 1
ATOM 2190 C CA . ASP A 1 289 ? 15 -24.688 10.102 1 96.69 289 ASP A CA 1
ATOM 2191 C C . ASP A 1 289 ? 13.578 -25.141 9.766 1 96.69 289 ASP A C 1
ATOM 2193 O O . ASP A 1 289 ? 13.344 -26.328 9.508 1 96.69 289 ASP A O 1
ATOM 2197 N N . PHE A 1 290 ? 12.594 -24.25 9.789 1 96 290 PHE A N 1
ATOM 2198 C CA . PHE A 1 290 ? 11.211 -24.609 9.492 1 96 290 PHE A CA 1
ATOM 2199 C C . PHE A 1 290 ? 11.016 -24.812 7.996 1 96 290 PHE A C 1
ATOM 2201 O O . PHE A 1 290 ? 10.047 -25.453 7.574 1 96 290 PHE A O 1
ATOM 2208 N N . ILE A 1 291 ? 11.898 -24.328 7.168 1 96.56 291 ILE A N 1
ATOM 2209 C CA . ILE A 1 291 ? 11.734 -24.328 5.719 1 96.56 291 ILE A CA 1
ATOM 2210 C C . ILE A 1 291 ? 11.812 -25.766 5.203 1 96.56 291 ILE A C 1
ATOM 2212 O O . ILE A 1 291 ? 10.953 -26.203 4.434 1 96.56 291 ILE A O 1
ATOM 2216 N N . ALA A 1 292 ? 12.789 -26.516 5.688 1 96.25 292 ALA A N 1
ATOM 2217 C CA . ALA A 1 292 ? 13.023 -27.859 5.172 1 96.25 292 ALA A CA 1
ATOM 2218 C C . ALA A 1 292 ? 11.828 -28.766 5.461 1 96.25 292 ALA A C 1
ATOM 2220 O O . ALA A 1 292 ? 11.305 -29.422 4.555 1 96.25 292 ALA A O 1
ATOM 2221 N N . PRO A 1 293 ? 11.305 -28.844 6.738 1 96.69 293 PRO A N 1
ATOM 2222 C CA . PRO A 1 293 ? 10.125 -29.672 6.988 1 96.69 293 PRO A CA 1
ATOM 2223 C C . PRO A 1 293 ? 8.898 -29.203 6.207 1 96.69 293 PRO A C 1
ATOM 2225 O O . PRO A 1 293 ? 8.078 -30.016 5.793 1 96.69 293 PRO A O 1
ATOM 2228 N N . ASN A 1 294 ? 8.688 -27.953 6.07 1 96.62 294 ASN A N 1
ATOM 2229 C CA . ASN A 1 294 ? 7.59 -27.438 5.258 1 96.62 294 ASN A CA 1
ATOM 2230 C C . ASN A 1 294 ? 7.695 -27.922 3.811 1 96.62 294 ASN A C 1
ATOM 2232 O O . ASN A 1 294 ? 6.691 -28.297 3.207 1 96.62 294 ASN A O 1
ATOM 2236 N N . ASN A 1 295 ? 8.898 -27.844 3.266 1 97.62 295 ASN A N 1
ATOM 2237 C CA . ASN A 1 295 ? 9.109 -28.297 1.896 1 97.62 295 ASN A CA 1
ATOM 2238 C C . ASN A 1 295 ? 8.844 -29.797 1.754 1 97.62 295 ASN A C 1
ATOM 2240 O O . ASN A 1 295 ? 8.352 -30.234 0.719 1 97.62 295 ASN A O 1
ATOM 2244 N N . GLU A 1 296 ? 9.195 -30.547 2.779 1 97.62 296 GLU A N 1
ATOM 2245 C CA . GLU A 1 296 ? 8.898 -31.969 2.746 1 97.62 296 GLU A CA 1
ATOM 2246 C C . GLU A 1 296 ? 7.398 -32.219 2.643 1 97.62 296 GLU A C 1
ATOM 2248 O O . GLU A 1 296 ? 6.965 -33.125 1.917 1 97.62 296 GLU A O 1
ATOM 2253 N N . MET A 1 297 ? 6.668 -31.469 3.389 1 97.19 297 MET A N 1
ATOM 2254 C CA . MET A 1 297 ? 5.211 -31.578 3.336 1 97.19 297 MET A CA 1
ATOM 2255 C C . MET A 1 297 ? 4.691 -31.188 1.954 1 97.19 297 MET A C 1
ATOM 2257 O O . MET A 1 297 ? 3.83 -31.875 1.4 1 97.19 297 MET A O 1
ATOM 2261 N N . PHE A 1 298 ? 5.234 -30.141 1.405 1 97.88 298 PHE A N 1
ATOM 2262 C CA . PHE A 1 298 ? 4.801 -29.703 0.084 1 97.88 298 PHE A CA 1
ATOM 2263 C C . PHE A 1 298 ? 5.156 -30.75 -0.974 1 97.88 298 PHE A C 1
ATOM 2265 O O . PHE A 1 298 ? 4.391 -30.969 -1.913 1 97.88 298 PHE A O 1
ATOM 2272 N N . VAL A 1 299 ? 6.309 -31.375 -0.825 1 98.31 299 VAL A N 1
ATOM 2273 C CA . VAL A 1 299 ? 6.723 -32.406 -1.772 1 98.31 299 VAL A CA 1
ATOM 2274 C C . VAL A 1 299 ? 5.754 -33.594 -1.71 1 98.31 299 VAL A C 1
ATOM 2276 O O . VAL A 1 299 ? 5.34 -34.125 -2.744 1 98.31 299 VAL A O 1
ATOM 2279 N N . ARG A 1 300 ? 5.398 -34 -0.537 1 98.12 300 ARG A N 1
ATOM 2280 C CA . ARG A 1 300 ? 4.441 -35.094 -0.361 1 98.12 300 ARG A CA 1
ATOM 2281 C C . ARG A 1 300 ? 3.1 -34.75 -0.997 1 98.12 300 ARG A C 1
ATOM 2283 O O . ARG A 1 300 ? 2.521 -35.562 -1.72 1 98.12 300 ARG A O 1
ATOM 2290 N N . ARG A 1 301 ? 2.648 -33.594 -0.722 1 98.44 301 ARG A N 1
ATOM 2291 C CA . ARG A 1 301 ? 1.372 -33.125 -1.259 1 98.44 301 ARG A CA 1
ATOM 2292 C C . ARG A 1 301 ? 1.43 -33 -2.777 1 98.44 301 ARG A C 1
ATOM 2294 O O . ARG A 1 301 ? 0.486 -33.375 -3.475 1 98.44 301 ARG A O 1
ATOM 2301 N N . ARG A 1 302 ? 2.52 -32.438 -3.273 1 98.38 302 ARG A N 1
ATOM 2302 C CA . ARG A 1 302 ? 2.754 -32.312 -4.711 1 98.38 302 ARG A CA 1
ATOM 2303 C C . ARG A 1 302 ? 2.656 -33.688 -5.379 1 98.38 302 ARG A C 1
ATOM 2305 O O . ARG A 1 302 ? 1.937 -33.844 -6.367 1 98.38 302 ARG A O 1
ATOM 2312 N N . ASP A 1 303 ? 3.373 -34.625 -4.816 1 98.56 303 ASP A N 1
ATOM 2313 C CA . ASP A 1 303 ? 3.424 -35.969 -5.402 1 98.56 303 ASP A CA 1
ATOM 2314 C C . ASP A 1 303 ? 2.041 -36.625 -5.418 1 98.56 303 ASP A C 1
ATOM 2316 O O . ASP A 1 303 ? 1.66 -37.25 -6.402 1 98.56 303 ASP A O 1
ATOM 2320 N N . LEU A 1 304 ? 1.34 -36.438 -4.344 1 98.62 304 LEU A N 1
ATOM 2321 C CA . LEU A 1 304 ? -0.022 -36.938 -4.242 1 98.62 304 LEU A CA 1
ATOM 2322 C C . LEU A 1 304 ? -0.91 -36.344 -5.332 1 98.62 304 LEU A C 1
ATOM 2324 O O . LEU A 1 304 ? -1.572 -37.062 -6.066 1 98.62 304 LEU A O 1
ATOM 2328 N N . VAL A 1 305 ? -0.934 -35.062 -5.453 1 98.75 305 VAL A N 1
ATOM 2329 C CA . VAL A 1 305 ? -1.819 -34.344 -6.367 1 98.75 305 VAL A CA 1
ATOM 2330 C C . VAL A 1 305 ? -1.448 -34.656 -7.812 1 98.75 305 VAL A C 1
ATOM 2332 O O . VAL A 1 305 ? -2.322 -34.938 -8.633 1 98.75 305 VAL A O 1
ATOM 2335 N N . VAL A 1 306 ? -0.156 -34.625 -8.141 1 98.81 306 VAL A N 1
ATOM 2336 C CA . VAL A 1 306 ? 0.307 -34.906 -9.5 1 98.81 306 VAL A CA 1
ATOM 2337 C C . VAL A 1 306 ? -0.078 -36.344 -9.898 1 98.81 306 VAL A C 1
ATOM 2339 O O . VAL A 1 306 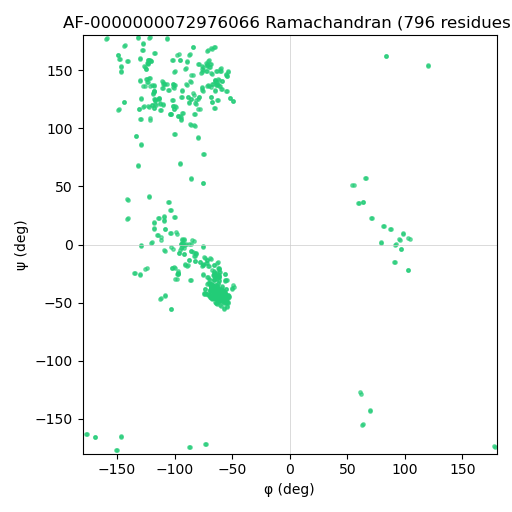? -0.573 -36.562 -11 1 98.81 306 VAL A O 1
ATOM 2342 N N . SER A 1 307 ? 0.152 -37.25 -8.992 1 98.81 307 SER A N 1
ATOM 2343 C CA . SER A 1 307 ? -0.191 -38.625 -9.266 1 98.81 307 SER A CA 1
ATOM 2344 C C . SER A 1 307 ? -1.686 -38.812 -9.523 1 98.81 307 SER A C 1
ATOM 2346 O O . SER A 1 307 ? -2.09 -39.375 -10.523 1 98.81 307 SER A O 1
ATOM 2348 N N . MET A 1 308 ? -2.467 -38.25 -8.664 1 98.88 308 MET A N 1
ATOM 2349 C CA . MET A 1 308 ? -3.914 -38.438 -8.758 1 98.88 308 MET A CA 1
ATOM 2350 C C . MET A 1 308 ? -4.477 -37.719 -9.977 1 98.88 308 MET A C 1
ATOM 2352 O O . MET A 1 308 ? -5.391 -38.219 -10.633 1 98.88 308 MET A O 1
ATOM 2356 N N . LEU A 1 309 ? -3.99 -36.562 -10.266 1 98.88 309 LEU A N 1
ATOM 2357 C CA . LEU A 1 309 ? -4.477 -35.812 -11.43 1 98.88 309 LEU A CA 1
ATOM 2358 C C . LEU A 1 309 ? -4.082 -36.531 -12.719 1 98.88 309 LEU A C 1
ATOM 2360 O O . LEU A 1 309 ? -4.832 -36.5 -13.695 1 98.88 309 LEU A O 1
ATOM 2364 N N . ASN A 1 310 ? -2.887 -37.125 -12.742 1 98.75 310 ASN A N 1
ATOM 2365 C CA . ASN A 1 310 ? -2.465 -37.844 -13.93 1 98.75 310 ASN A CA 1
ATOM 2366 C C . ASN A 1 310 ? -3.264 -39.156 -14.102 1 98.75 310 ASN A C 1
ATOM 2368 O O . ASN A 1 310 ? -3.299 -39.719 -15.195 1 98.75 310 ASN A O 1
ATOM 2372 N N . ASP A 1 311 ? -3.887 -39.625 -13.07 1 98.62 311 ASP A N 1
ATOM 2373 C CA . ASP A 1 311 ? -4.777 -40.781 -13.141 1 98.62 311 ASP A CA 1
ATOM 2374 C C . ASP A 1 311 ? -6.164 -40.375 -13.633 1 98.62 311 ASP A C 1
ATOM 2376 O O . ASP A 1 311 ? -6.984 -41.219 -13.961 1 98.62 311 ASP A O 1
ATOM 2380 N N . ALA A 1 312 ? -6.469 -39.125 -13.648 1 98.62 312 ALA A N 1
ATOM 2381 C CA . ALA A 1 312 ? -7.762 -38.625 -14.125 1 98.62 312 ALA A CA 1
ATOM 2382 C C . ALA A 1 312 ? -7.82 -38.656 -15.656 1 98.62 312 ALA A C 1
ATOM 2384 O O . ALA A 1 312 ? -6.879 -38.219 -16.328 1 98.62 312 ALA A O 1
ATOM 2385 N N . THR A 1 313 ? -8.914 -39.125 -16.219 1 98.31 313 THR A N 1
ATOM 2386 C CA . THR A 1 313 ? -9.078 -39.219 -17.672 1 98.31 313 THR A CA 1
ATOM 2387 C C . THR A 1 313 ? -9.023 -37.812 -18.297 1 98.31 313 THR A C 1
ATOM 2389 O O . THR A 1 313 ? -9.734 -36.906 -17.875 1 98.31 313 THR A O 1
ATOM 2392 N N . GLY A 1 314 ? -8.141 -37.688 -19.203 1 98.38 314 GLY A N 1
ATOM 2393 C CA . GLY A 1 314 ? -8.125 -36.469 -20 1 98.38 314 GLY A CA 1
ATOM 2394 C C . GLY A 1 314 ? -7.223 -35.406 -19.422 1 98.38 314 GLY A C 1
ATOM 2395 O O . GLY A 1 314 ? -7.082 -34.312 -20 1 98.38 314 GLY A O 1
ATOM 2396 N N . ILE A 1 315 ? -6.555 -35.656 -18.297 1 98.62 315 ILE A N 1
ATOM 2397 C CA . ILE A 1 315 ? -5.723 -34.688 -17.641 1 98.62 315 ILE A CA 1
ATOM 2398 C C . ILE A 1 315 ? -4.25 -35.062 -17.75 1 98.62 315 ILE A C 1
ATOM 2400 O O . ILE A 1 315 ? -3.91 -36.25 -17.641 1 98.62 315 ILE A O 1
ATOM 2404 N N . VAL A 1 316 ? -3.418 -34.125 -18.078 1 98.75 316 VAL A N 1
ATOM 2405 C CA . VAL A 1 316 ? -1.967 -34.281 -18 1 98.75 316 VAL A CA 1
ATOM 2406 C C . VAL A 1 316 ? -1.393 -33.25 -17.031 1 98.75 316 VAL A C 1
ATOM 2408 O O . VAL A 1 316 ? -1.562 -32.031 -17.219 1 98.75 316 VAL A O 1
ATOM 2411 N N . CYS A 1 317 ? -0.759 -33.688 -16.031 1 98.62 317 CYS A N 1
ATOM 2412 C CA . CYS A 1 317 ? -0.255 -32.812 -14.977 1 98.62 317 CYS A CA 1
ATOM 2413 C C . CYS A 1 317 ? 1.256 -32.938 -14.836 1 98.62 317 CYS A C 1
ATOM 2415 O O . CYS A 1 317 ? 1.744 -33.906 -14.273 1 98.62 317 CYS A O 1
ATOM 2417 N N . PRO A 1 318 ? 2.021 -31.922 -15.281 1 97.94 318 PRO A N 1
ATOM 2418 C CA . PRO A 1 318 ? 3.475 -31.969 -15.109 1 97.94 318 PRO A CA 1
ATOM 2419 C C . PRO A 1 318 ? 3.898 -31.859 -13.641 1 97.94 318 PRO A C 1
ATOM 2421 O O . PRO A 1 318 ? 3.141 -31.344 -12.82 1 97.94 318 PRO A O 1
ATOM 2424 N N . MET A 1 319 ? 5.098 -32.406 -13.375 1 97.75 319 MET A N 1
ATOM 2425 C CA . MET A 1 319 ? 5.688 -32.281 -12.039 1 97.75 319 MET A CA 1
ATOM 2426 C C . MET A 1 319 ? 6.391 -30.953 -11.852 1 97.75 319 MET A C 1
ATOM 2428 O O . MET A 1 319 ? 7.383 -30.672 -12.523 1 97.75 319 MET A O 1
ATOM 2432 N N . PRO A 1 320 ? 5.883 -30.094 -11 1 97.75 320 PRO A N 1
ATOM 2433 C CA . PRO A 1 320 ? 6.555 -28.812 -10.781 1 97.75 320 PRO A CA 1
ATOM 2434 C C . PRO A 1 320 ? 7.855 -28.953 -9.992 1 97.75 320 PRO A C 1
ATOM 2436 O O . PRO A 1 320 ? 8 -29.875 -9.195 1 97.75 320 PRO A O 1
ATOM 2439 N N . GLU A 1 321 ? 8.812 -27.984 -10.148 1 98.06 321 GLU A N 1
ATOM 2440 C CA . GLU A 1 321 ? 10.086 -27.953 -9.438 1 98.06 321 GLU A CA 1
ATOM 2441 C C . GLU A 1 321 ? 9.953 -27.203 -8.109 1 98.06 321 GLU A C 1
ATOM 2443 O O . GLU A 1 321 ? 10.82 -27.312 -7.242 1 98.06 321 GLU A O 1
ATOM 2448 N N . GLY A 1 322 ? 8.867 -26.422 -8.008 1 98.19 322 GLY A N 1
ATOM 2449 C CA . GLY A 1 322 ? 8.75 -25.609 -6.809 1 98.19 322 GLY A CA 1
ATOM 2450 C C . GLY A 1 322 ? 7.379 -24.969 -6.66 1 98.19 322 GLY A C 1
ATOM 2451 O O . GLY A 1 322 ? 6.406 -25.406 -7.27 1 98.19 322 GLY A O 1
ATOM 2452 N N . ALA A 1 323 ? 7.301 -23.953 -5.719 1 98.12 323 ALA A N 1
ATOM 2453 C CA . ALA A 1 323 ? 6.055 -23.297 -5.34 1 98.12 323 ALA A CA 1
ATOM 2454 C C . ALA A 1 323 ? 5.086 -24.281 -4.688 1 98.12 323 ALA A C 1
ATOM 2456 O O . ALA A 1 323 ? 5.504 -25.172 -3.941 1 98.12 323 ALA A O 1
ATOM 2457 N N . PHE A 1 324 ? 3.855 -24.078 -4.719 1 98.44 324 PHE A N 1
ATOM 2458 C CA . PHE A 1 324 ? 2.887 -25.031 -4.172 1 98.44 324 PHE A CA 1
ATOM 2459 C C . PHE A 1 324 ? 1.654 -25.109 -5.062 1 98.44 324 PHE A C 1
ATOM 2461 O O . PHE A 1 324 ? 0.525 -25.156 -4.57 1 98.44 324 PHE A O 1
ATOM 2468 N N . TYR A 1 325 ? 1.936 -25.062 -6.406 1 98.12 325 TYR A N 1
ATOM 2469 C CA . TYR A 1 325 ? 0.896 -25.156 -7.426 1 98.12 325 TYR A CA 1
ATOM 2470 C C . TYR A 1 325 ? 1.205 -26.266 -8.43 1 98.12 325 TYR A C 1
ATOM 2472 O O . TYR A 1 325 ? 2.371 -26.594 -8.656 1 98.12 325 TYR A O 1
ATOM 2480 N N . VAL A 1 326 ? 0.163 -26.797 -9.023 1 98.56 326 VAL A N 1
ATOM 2481 C CA . VAL A 1 326 ? 0.267 -27.547 -10.273 1 98.56 326 VAL A CA 1
ATOM 2482 C C . VAL A 1 326 ? -0.645 -26.922 -11.328 1 98.56 326 VAL A C 1
ATOM 2484 O O . VAL A 1 326 ? -1.581 -26.188 -10.992 1 98.56 326 VAL A O 1
ATOM 2487 N N . TYR A 1 327 ? -0.329 -27.141 -12.555 1 98.75 327 TYR A N 1
ATOM 2488 C CA . TYR A 1 327 ? -1.04 -26.516 -13.664 1 98.75 327 TYR A CA 1
ATOM 2489 C C . TYR A 1 327 ? -1.405 -27.547 -14.727 1 98.75 327 TYR A C 1
ATOM 2491 O O . TYR A 1 327 ? -0.926 -27.484 -15.859 1 98.75 327 TYR A O 1
ATOM 2499 N N . PRO A 1 328 ? -2.285 -28.438 -14.414 1 98.81 328 PRO A N 1
ATOM 2500 C CA . PRO A 1 328 ? -2.637 -29.531 -15.32 1 98.81 328 PRO A CA 1
ATOM 2501 C C . PRO A 1 328 ? -3.363 -29.062 -16.578 1 98.81 328 PRO A C 1
ATOM 2503 O O . PRO A 1 328 ? -4.102 -28.062 -16.531 1 98.81 328 PRO A O 1
ATOM 2506 N N . SER A 1 329 ? -3.162 -29.719 -17.688 1 98.75 329 SER A N 1
ATOM 2507 C CA . SER A 1 329 ? -3.898 -29.531 -18.922 1 98.75 329 SER A CA 1
ATOM 2508 C C . SER A 1 329 ? -5.176 -30.359 -18.953 1 98.75 329 SER A C 1
ATOM 2510 O O . SER A 1 329 ? -5.188 -31.5 -18.484 1 98.75 329 SER A O 1
ATOM 2512 N N . ILE A 1 330 ? -6.215 -29.812 -19.453 1 98.69 330 ILE A N 1
ATOM 2513 C CA . ILE A 1 330 ? -7.465 -30.547 -19.609 1 98.69 330 ILE A CA 1
ATOM 2514 C C . ILE A 1 330 ? -7.777 -30.719 -21.094 1 98.69 330 ILE A C 1
ATOM 2516 O O . ILE A 1 330 ? -8.945 -30.75 -21.5 1 98.69 330 ILE A O 1
ATOM 2520 N N . ALA A 1 331 ? -6.77 -30.641 -21.953 1 98.31 331 ALA A N 1
ATOM 2521 C CA . ALA A 1 331 ? -6.957 -30.797 -23.391 1 98.31 331 ALA A CA 1
ATOM 2522 C C . ALA A 1 331 ? -7.781 -32.031 -23.703 1 98.31 331 ALA A C 1
ATOM 2524 O O . ALA A 1 331 ? -8.594 -32.031 -24.625 1 98.31 331 ALA A O 1
ATOM 2525 N N . GLY A 1 332 ? -7.598 -33.062 -22.953 1 98.31 332 GLY A N 1
ATOM 2526 C CA . GLY A 1 332 ? -8.305 -34.312 -23.172 1 98.31 332 GLY A CA 1
ATOM 2527 C C . GLY A 1 332 ? -9.766 -34.25 -22.766 1 98.31 332 GLY A C 1
ATOM 2528 O O . GLY A 1 332 ? -10.547 -35.156 -23.094 1 98.31 332 GLY A O 1
ATOM 2529 N N . CYS A 1 333 ? -10.141 -33.25 -22.094 1 98.56 333 CYS A N 1
ATOM 2530 C CA . CYS A 1 333 ? -11.516 -33.094 -21.625 1 98.56 333 CYS A CA 1
ATOM 2531 C C . CYS A 1 333 ? -12.297 -32.125 -22.531 1 98.56 333 CYS A C 1
ATOM 2533 O O . CYS A 1 333 ? -13.531 -32.094 -22.469 1 98.56 333 CYS A O 1
ATOM 2535 N N . ILE A 1 334 ? -11.609 -31.328 -23.281 1 98.56 334 ILE A N 1
ATOM 2536 C CA . ILE A 1 334 ? -12.258 -30.344 -24.125 1 98.56 334 ILE A CA 1
ATOM 2537 C C . ILE A 1 334 ? -13.141 -31.047 -25.156 1 98.56 334 ILE A C 1
ATOM 2539 O O . ILE A 1 334 ? -12.719 -32.031 -25.781 1 98.56 334 ILE A O 1
ATOM 2543 N N . GLY A 1 335 ? -14.328 -30.531 -25.406 1 98.31 335 GLY A N 1
ATOM 2544 C CA . GLY A 1 335 ? -15.266 -31.094 -26.359 1 98.31 335 GLY A CA 1
ATOM 2545 C C . GLY A 1 335 ? -16.219 -32.094 -25.75 1 98.31 335 GLY A C 1
ATOM 2546 O O . GLY A 1 335 ? -17.25 -32.438 -26.344 1 98.31 335 GLY A O 1
ATOM 2547 N N . LYS A 1 336 ? -15.938 -32.562 -24.578 1 98.38 336 LYS A N 1
ATOM 2548 C CA . LYS A 1 336 ? -16.781 -33.531 -23.891 1 98.38 336 LYS A CA 1
ATOM 2549 C C . LYS A 1 336 ? -17.922 -32.844 -23.156 1 98.38 336 LYS A C 1
ATOM 2551 O O . LYS A 1 336 ? -17.953 -31.625 -23.062 1 98.38 336 LYS A O 1
ATOM 2556 N N . THR A 1 337 ? -18.875 -33.625 -22.672 1 98.5 337 THR A N 1
ATOM 2557 C CA . THR A 1 337 ? -20.078 -33.094 -22.016 1 98.5 337 THR A CA 1
ATOM 2558 C C . THR A 1 337 ? -20.25 -33.75 -20.656 1 98.5 337 THR A C 1
ATOM 2560 O O . THR A 1 337 ? -20.047 -34.938 -20.484 1 98.5 337 THR A O 1
ATOM 2563 N N . THR A 1 338 ? -20.578 -32.938 -19.656 1 97.81 338 THR A N 1
ATOM 2564 C CA . THR A 1 338 ? -20.844 -33.469 -18.328 1 97.81 338 THR A CA 1
ATOM 2565 C C . THR A 1 338 ? -22.156 -34.219 -18.281 1 97.81 338 THR A C 1
ATOM 2567 O O . THR A 1 338 ? -22.984 -34.094 -19.188 1 97.81 338 THR A O 1
ATOM 2570 N N . PRO A 1 339 ? -22.406 -35 -17.203 1 95.06 339 PRO A N 1
ATOM 2571 C CA . PRO A 1 339 ? -23.703 -35.656 -17.047 1 95.06 339 PRO A CA 1
ATOM 2572 C C . PRO A 1 339 ? -24.875 -34.688 -16.938 1 95.06 339 PRO A C 1
ATOM 2574 O O . PRO A 1 339 ? -25.984 -35 -17.344 1 95.06 339 PRO A O 1
ATOM 2577 N N . ALA A 1 340 ? -24.531 -33.531 -16.453 1 95.56 340 ALA A N 1
ATOM 2578 C CA . ALA A 1 340 ? -25.562 -32.5 -16.266 1 95.56 340 ALA A CA 1
ATOM 2579 C C . ALA A 1 340 ? -25.859 -31.781 -17.578 1 95.56 340 ALA A C 1
ATOM 2581 O O . ALA A 1 340 ? -26.766 -30.953 -17.656 1 95.56 340 ALA A O 1
ATOM 2582 N N . GLY A 1 341 ? -25.109 -32.031 -18.625 1 96.62 341 GLY A N 1
ATOM 2583 C CA . GLY A 1 341 ? -25.406 -31.5 -19.953 1 96.62 341 GLY A CA 1
ATOM 2584 C C . GLY A 1 341 ? -24.531 -30.328 -20.344 1 96.62 341 GLY A C 1
ATOM 2585 O O . GLY A 1 341 ? -24.688 -29.75 -21.422 1 96.62 341 GLY A O 1
ATOM 2586 N N . THR A 1 342 ? -23.578 -29.984 -19.562 1 97.38 342 THR A N 1
ATOM 2587 C CA . THR A 1 342 ? -22.688 -28.875 -19.875 1 97.38 342 THR A CA 1
ATOM 2588 C C . THR A 1 342 ? -21.578 -29.312 -20.828 1 97.38 342 THR A C 1
ATOM 2590 O O . THR A 1 342 ? -20.828 -30.234 -20.516 1 97.38 342 THR A O 1
ATOM 2593 N N . LYS A 1 343 ? -21.469 -28.672 -22 1 98.38 343 LYS A N 1
ATOM 2594 C CA . LYS A 1 343 ? -20.359 -28.922 -22.922 1 98.38 343 LYS A CA 1
ATOM 2595 C C . LYS A 1 343 ? -19.109 -28.156 -22.516 1 98.38 343 LYS A C 1
ATOM 2597 O O . LYS A 1 343 ? -19.156 -26.922 -22.375 1 98.38 343 LYS A O 1
ATOM 2602 N N . ILE A 1 344 ? -18.047 -28.828 -22.344 1 98.56 344 ILE A N 1
ATOM 2603 C CA . ILE A 1 344 ? -16.781 -28.219 -21.969 1 98.56 344 ILE A CA 1
ATOM 2604 C C . ILE A 1 344 ? -16.078 -27.672 -23.203 1 98.56 344 ILE A C 1
ATOM 2606 O O . ILE A 1 344 ? -15.43 -28.406 -23.938 1 98.56 344 ILE A O 1
ATOM 2610 N N . THR A 1 345 ? -16.156 -26.375 -23.375 1 98.5 345 THR A N 1
ATOM 2611 C CA . THR A 1 345 ? -15.57 -25.75 -24.562 1 98.5 345 THR A CA 1
ATOM 2612 C C . THR A 1 345 ? -14.25 -25.078 -24.234 1 98.5 345 THR A C 1
ATOM 2614 O O . THR A 1 345 ? -13.453 -24.781 -25.125 1 98.5 345 THR A O 1
ATOM 2617 N N . ASP A 1 346 ? -13.992 -24.781 -23.016 1 98.06 346 ASP A N 1
ATOM 2618 C CA . ASP A 1 346 ? -12.781 -24.125 -22.562 1 98.06 346 ASP A CA 1
ATOM 2619 C C . ASP A 1 346 ? -12.547 -24.375 -21.062 1 98.06 346 ASP A C 1
ATOM 2621 O O . ASP A 1 346 ? -13.336 -25.062 -20.422 1 98.06 346 ASP A O 1
ATOM 2625 N N . ASP A 1 347 ? -11.469 -23.875 -20.594 1 98 347 ASP A N 1
ATOM 2626 C CA . ASP A 1 347 ? -11.086 -24.188 -19.219 1 98 347 ASP A CA 1
ATOM 2627 C C . ASP A 1 347 ? -11.938 -23.422 -18.219 1 98 347 ASP A C 1
ATOM 2629 O O . ASP A 1 347 ? -12.109 -23.859 -17.078 1 98 347 ASP A O 1
ATOM 2633 N N . GLU A 1 348 ? -12.469 -22.281 -18.578 1 96.25 348 GLU A N 1
ATOM 2634 C CA . GLU A 1 348 ? -13.375 -21.578 -17.688 1 96.25 348 GLU A CA 1
ATOM 2635 C C . GLU A 1 348 ? -14.664 -22.375 -17.469 1 96.25 348 GLU A C 1
ATOM 2637 O O . GLU A 1 348 ? -15.141 -22.484 -16.328 1 96.25 348 GLU A O 1
ATOM 2642 N N . ILE A 1 349 ? -15.219 -22.875 -18.516 1 97.06 349 ILE A N 1
ATOM 2643 C CA . ILE A 1 349 ? -16.422 -23.688 -18.406 1 97.06 349 ILE A CA 1
ATOM 2644 C C . ILE A 1 349 ? -16.125 -24.969 -17.625 1 97.06 349 ILE A C 1
ATOM 2646 O O . ILE A 1 349 ? -16.938 -25.406 -16.812 1 97.06 349 ILE A O 1
ATOM 2650 N N . PHE A 1 350 ? -15.016 -25.594 -17.891 1 98.06 350 PHE A N 1
ATOM 2651 C CA . PHE A 1 350 ? -14.602 -26.781 -17.156 1 98.06 350 PHE A CA 1
ATOM 2652 C C . PHE A 1 350 ? -14.578 -26.5 -15.656 1 98.06 350 PHE A C 1
ATOM 2654 O O . PHE A 1 350 ? -15.18 -27.234 -14.867 1 98.06 350 PHE A O 1
ATOM 2661 N N . ALA A 1 351 ? -13.859 -25.422 -15.25 1 97.19 351 ALA A N 1
ATOM 2662 C CA . ALA A 1 351 ? -13.719 -25.062 -13.836 1 97.19 351 ALA A CA 1
ATOM 2663 C C . ALA A 1 351 ? -15.07 -24.75 -13.211 1 97.19 351 ALA A C 1
ATOM 2665 O O . ALA A 1 351 ? -15.328 -25.125 -12.062 1 97.19 351 ALA A O 1
ATOM 2666 N N . THR A 1 352 ? -15.906 -24.078 -13.969 1 94.88 352 THR A N 1
ATOM 2667 C CA . THR A 1 352 ? -17.234 -23.734 -13.484 1 94.88 352 THR A CA 1
ATOM 2668 C C . THR A 1 352 ? -18.078 -25 -13.25 1 94.88 352 THR A C 1
ATOM 2670 O O . THR A 1 352 ? -18.703 -25.141 -12.203 1 94.88 352 THR A O 1
ATOM 2673 N N . ALA A 1 353 ? -18.125 -25.875 -14.211 1 96.5 353 ALA A N 1
ATOM 2674 C CA . ALA A 1 353 ? -18.875 -27.125 -14.094 1 96.5 353 ALA A CA 1
ATOM 2675 C C . ALA A 1 353 ? -18.344 -27.984 -12.945 1 96.5 353 ALA A C 1
ATOM 2677 O O . ALA A 1 353 ? -19.109 -28.594 -12.211 1 96.5 353 ALA A O 1
ATOM 2678 N N . LEU A 1 354 ? -17 -28.047 -12.844 1 97.56 354 LEU A N 1
ATOM 2679 C CA . LEU A 1 354 ? -16.375 -28.797 -11.758 1 97.56 354 LEU A CA 1
ATOM 2680 C C . LEU A 1 354 ? -16.859 -28.297 -10.406 1 97.56 354 LEU A C 1
ATOM 2682 O O . LEU A 1 354 ? -17.219 -29.094 -9.539 1 97.56 354 LEU A O 1
ATOM 2686 N N . LEU A 1 355 ? -16.828 -26.984 -10.195 1 95.75 355 LEU A N 1
ATOM 2687 C CA . LEU A 1 355 ? -17.281 -26.391 -8.945 1 95.75 355 LEU A CA 1
ATOM 2688 C C . LEU A 1 355 ? -18.766 -26.688 -8.695 1 95.75 355 LEU A C 1
ATOM 2690 O O . LEU A 1 355 ? -19.125 -27.141 -7.609 1 95.75 355 LEU A O 1
ATOM 2694 N N . GLU A 1 356 ? -19.578 -26.469 -9.688 1 92.81 356 GLU A N 1
ATOM 2695 C CA . GLU A 1 356 ? -21.031 -26.594 -9.547 1 92.81 356 GLU A CA 1
ATOM 2696 C C . GLU A 1 356 ? -21.438 -28.047 -9.312 1 92.81 356 GLU A C 1
ATOM 2698 O O . GLU A 1 356 ? -22.375 -28.312 -8.555 1 92.81 356 GLU A O 1
ATOM 2703 N N . GLU A 1 357 ? -20.766 -28.922 -9.93 1 94.62 357 GLU A N 1
ATOM 2704 C CA . GLU A 1 357 ? -21.234 -30.312 -9.922 1 94.62 357 GLU A CA 1
ATOM 2705 C C . GLU A 1 357 ? -20.516 -31.125 -8.852 1 94.62 357 GLU A C 1
ATOM 2707 O O . GLU A 1 357 ? -21.016 -32.156 -8.422 1 94.62 357 GLU A O 1
ATOM 2712 N N . THR A 1 358 ? -19.328 -30.719 -8.453 1 96.19 358 THR A N 1
ATOM 2713 C CA . THR A 1 358 ? -18.562 -31.578 -7.551 1 96.19 358 THR A CA 1
ATOM 2714 C C . THR A 1 358 ? -18.188 -30.812 -6.277 1 96.19 358 THR A C 1
ATOM 2716 O O . THR A 1 358 ? -17.812 -31.422 -5.277 1 96.19 358 THR A O 1
ATOM 2719 N N . GLY A 1 359 ? -18.203 -29.438 -6.301 1 95.81 359 GLY A N 1
ATOM 2720 C CA . GLY A 1 359 ? -17.828 -28.641 -5.145 1 95.81 359 GLY A CA 1
ATOM 2721 C C . GLY A 1 359 ? -16.344 -28.359 -5.062 1 95.81 359 GLY A C 1
ATOM 2722 O O . GLY A 1 359 ? -15.844 -27.938 -4.023 1 95.81 359 GLY A O 1
ATOM 2723 N N . VAL A 1 360 ? -15.602 -28.609 -6.129 1 97.5 360 VAL A N 1
ATOM 2724 C CA . VAL A 1 360 ? -14.172 -28.328 -6.141 1 97.5 360 VAL A CA 1
ATOM 2725 C C . VAL A 1 360 ? -13.906 -27.016 -6.895 1 97.5 360 VAL A C 1
ATOM 2727 O O . VAL A 1 360 ? -14.273 -26.891 -8.062 1 97.5 360 VAL A O 1
ATOM 2730 N N . ALA A 1 361 ? -13.328 -26.062 -6.188 1 96.25 361 ALA A N 1
ATOM 2731 C CA . ALA A 1 361 ? -13.031 -24.75 -6.77 1 96.25 361 ALA A CA 1
ATOM 2732 C C . ALA A 1 361 ? -11.578 -24.656 -7.203 1 96.25 361 ALA A C 1
ATOM 2734 O O . ALA A 1 361 ? -10.664 -24.812 -6.383 1 96.25 361 ALA A O 1
ATOM 2735 N N . VAL A 1 362 ? -11.344 -24.453 -8.477 1 96.88 362 VAL A N 1
ATOM 2736 C CA . VAL A 1 362 ? -10.016 -24.25 -9.039 1 96.88 362 VAL A CA 1
ATOM 2737 C C . VAL A 1 362 ? -10 -22.969 -9.891 1 96.88 362 VAL A C 1
ATOM 2739 O O . VAL A 1 362 ? -11.047 -22.391 -10.164 1 96.88 362 VAL A O 1
ATOM 2742 N N . VAL A 1 363 ? -8.828 -22.516 -10.25 1 95.88 363 VAL A N 1
ATOM 2743 C CA . VAL A 1 363 ? -8.711 -21.312 -11.086 1 95.88 363 VAL A CA 1
ATOM 2744 C C . VAL A 1 363 ? -8.406 -21.719 -12.523 1 95.88 363 VAL A C 1
ATOM 2746 O O . VAL A 1 363 ? -7.422 -22.422 -12.789 1 95.88 363 VAL A O 1
ATOM 2749 N N . PHE A 1 364 ? -9.219 -21.297 -13.469 1 96.5 364 PHE A N 1
ATOM 2750 C CA . PHE A 1 364 ? -9.094 -21.703 -14.859 1 96.5 364 PHE A CA 1
ATOM 2751 C C . PHE A 1 364 ? -7.875 -21.047 -15.5 1 96.5 364 PHE A C 1
ATOM 2753 O O . PHE A 1 364 ? -7.449 -19.969 -15.086 1 96.5 364 PHE A O 1
ATOM 2760 N N . GLY A 1 365 ? -7.348 -21.688 -16.5 1 97.44 365 GLY A N 1
ATOM 2761 C CA . GLY A 1 365 ? -6.074 -21.344 -17.125 1 97.44 365 GLY A CA 1
ATOM 2762 C C . GLY A 1 365 ? -6.102 -20 -17.828 1 97.44 365 GLY A C 1
ATOM 2763 O O . GLY A 1 365 ? -5.105 -19.266 -17.828 1 97.44 365 GLY A O 1
ATOM 2764 N N . ALA A 1 366 ? -7.203 -19.609 -18.438 1 95.94 366 ALA A N 1
ATOM 2765 C CA . ALA A 1 366 ? -7.328 -18.344 -19.156 1 95.94 366 ALA A CA 1
ATOM 2766 C C . ALA A 1 366 ? -6.953 -17.156 -18.266 1 95.94 366 ALA A C 1
ATOM 2768 O O . ALA A 1 366 ? -6.422 -16.156 -18.75 1 95.94 366 ALA A O 1
ATOM 2769 N N . ALA A 1 367 ? -7.184 -17.281 -16.984 1 94.75 367 ALA A N 1
ATOM 2770 C CA . ALA A 1 367 ? -6.859 -16.219 -16.031 1 94.75 367 ALA A CA 1
ATOM 2771 C C . ALA A 1 367 ? -5.352 -15.992 -15.961 1 94.75 367 ALA A C 1
ATOM 2773 O O . ALA A 1 367 ? -4.898 -14.891 -15.641 1 94.75 367 ALA A O 1
ATOM 2774 N N . PHE A 1 368 ? -4.582 -17.031 -16.312 1 97.25 368 PHE A N 1
ATOM 2775 C CA . PHE A 1 368 ? -3.125 -16.984 -16.219 1 97.25 368 PHE A CA 1
ATOM 2776 C C . PHE A 1 368 ? -2.51 -16.781 -17.609 1 97.25 368 PHE A C 1
ATOM 2778 O O . PHE A 1 368 ? -1.285 -16.766 -17.75 1 97.25 368 PHE A O 1
ATOM 2785 N N . GLY A 1 369 ? -3.369 -16.734 -18.656 1 97 369 GLY A N 1
ATOM 2786 C CA . GLY A 1 369 ? -2.893 -16.391 -19.984 1 97 369 GLY A CA 1
ATOM 2787 C C . GLY A 1 369 ? -2.559 -17.609 -20.828 1 97 369 GLY A C 1
ATOM 2788 O O . GLY A 1 369 ? -2.053 -17.469 -21.953 1 97 369 GLY A O 1
ATOM 2789 N N . LEU A 1 370 ? -2.818 -18.812 -20.312 1 98.12 370 LEU A N 1
ATOM 2790 C CA . LEU A 1 370 ? -2.549 -20 -21.109 1 98.12 370 LEU A CA 1
ATOM 2791 C C . LEU A 1 370 ? -3.604 -21.062 -20.859 1 98.12 370 LEU A C 1
ATOM 2793 O O . LEU A 1 370 ? -3.766 -21.531 -19.719 1 98.12 370 LEU A O 1
ATOM 2797 N N . SER A 1 371 ? -4.281 -21.516 -21.797 1 97.69 371 SER A N 1
ATOM 2798 C CA . SER A 1 371 ? -5.34 -22.531 -21.844 1 97.69 371 SER A CA 1
ATOM 2799 C C . SER A 1 371 ? -4.973 -23.672 -22.766 1 97.69 371 SER A C 1
ATOM 2801 O O . SER A 1 371 ? -4.113 -23.531 -23.641 1 97.69 371 SER A O 1
ATOM 2803 N N . PRO A 1 372 ? -5.633 -24.859 -22.562 1 98.38 372 PRO A N 1
ATOM 2804 C CA . PRO A 1 372 ? -6.652 -25.172 -21.547 1 98.38 372 PRO A CA 1
ATOM 2805 C C . PRO A 1 372 ? -6.07 -25.812 -20.297 1 98.38 372 PRO A C 1
ATOM 2807 O O . PRO A 1 372 ? -5.551 -26.938 -20.375 1 98.38 372 PRO A O 1
ATOM 2810 N N . ASN A 1 373 ? -6.035 -25.1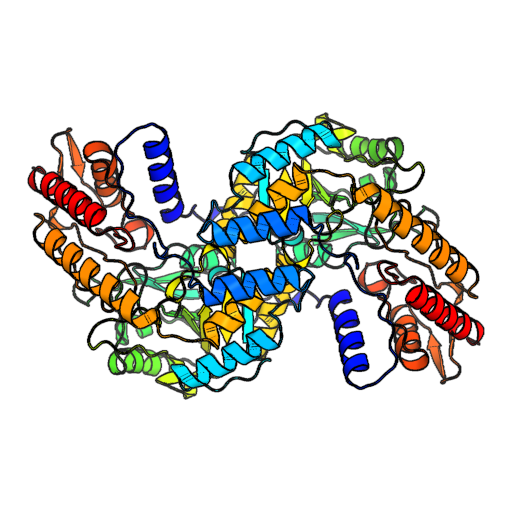88 -19.25 1 98.69 373 ASN A N 1
ATOM 2811 C CA . ASN A 1 373 ? -5.461 -25.625 -17.984 1 98.69 373 ASN A CA 1
ATOM 2812 C C . ASN A 1 373 ? -6.281 -25.141 -16.797 1 98.69 373 ASN A C 1
ATOM 2814 O O . ASN A 1 373 ? -7.254 -24.406 -16.969 1 98.69 373 ASN A O 1
ATOM 2818 N N . PHE A 1 374 ? -5.992 -25.578 -15.672 1 98.06 374 PHE A N 1
ATOM 2819 C CA . PHE A 1 374 ? -6.383 -24.953 -14.414 1 98.06 374 PHE A CA 1
ATOM 2820 C C . PHE A 1 374 ? -5.258 -25.047 -13.391 1 98.06 374 PHE A C 1
ATOM 2822 O O . PHE A 1 374 ? -4.312 -25.828 -13.57 1 98.06 374 PHE A O 1
ATOM 2829 N N . ARG A 1 375 ? -5.262 -24.188 -12.422 1 98.12 375 ARG A N 1
ATOM 2830 C CA . ARG A 1 375 ? -4.277 -24.219 -11.344 1 98.12 375 ARG A CA 1
ATOM 2831 C C . ARG A 1 375 ? -4.859 -24.859 -10.086 1 98.12 375 ARG A C 1
ATOM 2833 O O . ARG A 1 375 ? -6 -24.562 -9.711 1 98.12 375 ARG A O 1
ATOM 2840 N N . VAL A 1 376 ? -4.121 -25.703 -9.492 1 97.69 376 VAL A N 1
ATOM 2841 C CA . VAL A 1 376 ? -4.438 -26.281 -8.195 1 97.69 376 VAL A CA 1
ATOM 2842 C C . VAL A 1 376 ? -3.373 -25.891 -7.176 1 97.69 376 VAL A C 1
ATOM 2844 O O . VAL A 1 376 ? -2.178 -26.062 -7.414 1 97.69 376 VAL A O 1
ATOM 2847 N N . SER A 1 377 ? -3.779 -25.312 -6.133 1 97.12 377 SER A N 1
ATOM 2848 C CA . SER A 1 377 ? -2.893 -25.109 -4.992 1 97.12 377 SER A CA 1
ATOM 2849 C C . SER A 1 377 ? -2.887 -26.328 -4.074 1 97.12 377 SER A C 1
ATOM 2851 O O . SER A 1 377 ? -3.941 -26.766 -3.617 1 97.12 377 SER A O 1
ATOM 2853 N N . TYR A 1 378 ? -1.74 -26.859 -3.816 1 97.94 378 TYR A N 1
ATOM 2854 C CA . TYR A 1 378 ? -1.683 -28 -2.893 1 97.94 378 TYR A CA 1
ATOM 2855 C C . TYR A 1 378 ? -1.253 -27.547 -1.503 1 97.94 378 TYR A C 1
ATOM 2857 O O . TYR A 1 378 ? -0.664 -28.312 -0.746 1 97.94 378 TYR A O 1
ATOM 2865 N N . ALA A 1 379 ? -1.474 -26.25 -1.192 1 95.62 379 ALA A N 1
ATOM 2866 C CA . ALA A 1 379 ? -1.253 -25.688 0.136 1 95.62 379 ALA A CA 1
ATOM 2867 C C . ALA A 1 379 ? -2.477 -25.891 1.027 1 95.62 379 ALA A C 1
ATOM 2869 O O . ALA A 1 379 ? -3.07 -24.906 1.502 1 95.62 379 ALA A O 1
ATOM 2870 N N . THR A 1 380 ? -2.941 -27.047 1.242 1 94.69 380 THR A N 1
ATOM 2871 C CA . THR A 1 380 ? -4.027 -27.453 2.133 1 94.69 380 THR A CA 1
ATOM 2872 C C . THR A 1 380 ? -3.811 -28.859 2.65 1 94.69 380 THR A C 1
ATOM 2874 O O . THR A 1 380 ? -2.785 -29.484 2.363 1 94.69 380 THR A O 1
ATOM 2877 N N . SER A 1 381 ? -4.691 -29.438 3.41 1 95.12 381 SER A N 1
ATOM 2878 C CA . SER A 1 381 ? -4.492 -30.703 4.086 1 95.12 381 SER A CA 1
ATOM 2879 C C . SER A 1 381 ? -4.461 -31.859 3.086 1 95.12 381 SER A C 1
ATOM 2881 O O . SER A 1 381 ? -5.098 -31.797 2.031 1 95.12 381 SER A O 1
ATOM 2883 N N . ASP A 1 382 ? -3.775 -32.875 3.479 1 96.69 382 ASP A N 1
ATOM 2884 C CA . ASP A 1 382 ? -3.717 -34.094 2.668 1 96.69 382 ASP A CA 1
ATOM 2885 C C . ASP A 1 382 ? -5.117 -34.625 2.389 1 96.69 382 ASP A C 1
ATOM 2887 O O . ASP A 1 382 ? -5.418 -35.031 1.265 1 96.69 382 ASP A O 1
ATOM 2891 N N . ASP A 1 383 ? -5.938 -34.594 3.375 1 97.56 383 ASP A N 1
ATOM 2892 C CA . ASP A 1 383 ? -7.293 -35.125 3.244 1 97.56 383 ASP A CA 1
ATOM 2893 C C . ASP A 1 383 ? -8.102 -34.312 2.227 1 97.56 383 ASP A C 1
ATOM 2895 O O . ASP A 1 383 ? -8.797 -34.906 1.39 1 97.56 383 ASP A O 1
ATOM 2899 N N . ALA A 1 384 ? -7.996 -33.031 2.34 1 96.81 384 ALA A N 1
ATOM 2900 C CA . ALA A 1 384 ? -8.703 -32.188 1.397 1 96.81 384 ALA A CA 1
ATOM 2901 C C . ALA A 1 384 ? -8.203 -32.406 -0.028 1 96.81 384 ALA A C 1
ATOM 2903 O O . ALA A 1 384 ? -9 -32.438 -0.972 1 96.81 384 ALA A O 1
ATOM 2904 N N . LEU A 1 385 ? -6.922 -32.594 -0.172 1 98.31 385 LEU A N 1
ATOM 2905 C CA . LEU A 1 385 ? -6.324 -32.812 -1.485 1 98.31 385 LEU A CA 1
ATOM 2906 C C . LEU A 1 385 ? -6.785 -34.156 -2.076 1 98.31 385 LEU A C 1
ATOM 2908 O O . LEU A 1 385 ? -7.164 -34.219 -3.25 1 98.31 385 LEU A O 1
ATOM 2912 N N . LYS A 1 386 ? -6.75 -35.156 -1.285 1 98.5 386 LYS A N 1
ATOM 2913 C CA . LYS A 1 386 ? -7.176 -36.469 -1.75 1 98.5 386 LYS A CA 1
ATOM 2914 C C . LYS A 1 386 ? -8.641 -36.438 -2.18 1 98.5 386 LYS A C 1
ATOM 2916 O O . LYS A 1 386 ? -8.984 -36.969 -3.236 1 98.5 386 LYS A O 1
ATOM 2921 N N . GLU A 1 387 ? -9.43 -35.844 -1.329 1 98.56 387 GLU A N 1
ATOM 2922 C CA . GLU A 1 387 ? -10.859 -35.75 -1.632 1 98.56 387 GLU A CA 1
ATOM 2923 C C . GLU A 1 387 ? -11.109 -34.938 -2.896 1 98.56 387 GLU A C 1
ATOM 2925 O O . GLU A 1 387 ? -11.891 -35.344 -3.758 1 98.56 387 GLU A O 1
ATOM 2930 N N . ALA A 1 388 ? -10.484 -33.812 -3 1 98.5 388 ALA A N 1
ATOM 2931 C CA . ALA A 1 388 ? -10.648 -32.969 -4.172 1 98.5 388 ALA A CA 1
ATOM 2932 C C . ALA A 1 388 ? -10.211 -33.688 -5.445 1 98.5 388 ALA A C 1
ATOM 2934 O O . ALA A 1 388 ? -10.906 -33.625 -6.461 1 98.5 388 ALA A O 1
ATOM 2935 N N . CYS A 1 389 ? -9.078 -34.312 -5.41 1 98.75 389 CYS A N 1
ATOM 2936 C CA . CYS A 1 389 ? -8.578 -35.031 -6.578 1 98.75 389 CYS A CA 1
ATOM 2937 C C . CYS A 1 389 ? -9.5 -36.188 -6.945 1 98.75 389 CYS A C 1
ATOM 2939 O O . CYS A 1 389 ? -9.695 -36.469 -8.125 1 98.75 389 CYS A O 1
ATOM 2941 N N . THR A 1 390 ? -10.023 -36.875 -5.941 1 98.81 390 THR A N 1
ATOM 2942 C CA . THR A 1 390 ? -10.984 -37.938 -6.195 1 98.81 390 THR A CA 1
ATOM 2943 C C . THR A 1 390 ? -12.211 -37.406 -6.922 1 98.81 390 THR A C 1
ATOM 2945 O O . THR A 1 390 ? -12.688 -38 -7.883 1 98.81 390 THR A O 1
ATOM 2948 N N . ARG A 1 391 ? -12.711 -36.281 -6.492 1 98.56 391 ARG A N 1
ATOM 2949 C CA . ARG A 1 391 ? -13.844 -35.656 -7.145 1 98.56 391 ARG A CA 1
ATOM 2950 C C . ARG A 1 391 ? -13.508 -35.281 -8.578 1 98.56 391 ARG A C 1
ATOM 2952 O O . ARG A 1 391 ? -14.336 -35.406 -9.484 1 98.56 391 ARG A O 1
ATOM 2959 N N . ILE A 1 392 ? -12.336 -34.75 -8.797 1 98.69 392 ILE A N 1
ATOM 2960 C CA . ILE A 1 392 ? -11.883 -34.406 -10.141 1 98.69 392 ILE A CA 1
ATOM 2961 C C . ILE A 1 392 ? -11.82 -35.625 -11.023 1 98.69 392 ILE A C 1
ATOM 2963 O O . ILE A 1 392 ? -12.273 -35.625 -12.172 1 98.69 392 ILE A O 1
ATOM 2967 N N . GLN A 1 393 ? -11.234 -36.75 -10.484 1 98.75 393 GLN A N 1
ATOM 2968 C CA . GLN A 1 393 ? -11.156 -38 -11.227 1 98.75 393 GLN A CA 1
ATOM 2969 C C . GLN A 1 393 ? -12.539 -38.469 -11.641 1 98.75 393 GLN A C 1
ATOM 2971 O O . GLN A 1 393 ? -12.742 -38.875 -12.797 1 98.75 393 GLN A O 1
ATOM 2976 N N . THR A 1 394 ? -13.453 -38.406 -10.695 1 98.44 394 THR A N 1
ATOM 2977 C CA . THR A 1 394 ? -14.82 -38.844 -10.961 1 98.44 394 THR A CA 1
ATOM 2978 C C . THR A 1 394 ? -15.477 -37.969 -12.016 1 98.44 394 THR A C 1
ATOM 2980 O O . THR A 1 394 ? -16.141 -38.469 -12.93 1 98.44 394 THR A O 1
ATOM 2983 N N . PHE A 1 395 ? -15.352 -36.688 -11.875 1 98.5 395 PHE A N 1
ATOM 2984 C CA . PHE A 1 395 ? -15.906 -35.719 -12.82 1 98.5 395 PHE A CA 1
ATOM 2985 C C . PHE A 1 395 ? -15.406 -36 -14.234 1 98.5 395 PHE A C 1
ATOM 2987 O O . PHE A 1 395 ? -16.203 -36.094 -15.164 1 98.5 395 PHE A O 1
ATOM 2994 N N . CYS A 1 396 ? -14.07 -36.188 -14.367 1 98.56 396 CYS A N 1
ATOM 2995 C CA . CYS A 1 396 ? -13.453 -36.406 -15.672 1 98.56 396 CYS A CA 1
ATOM 2996 C C . CYS A 1 396 ? -13.875 -37.75 -16.25 1 98.56 396 CYS A C 1
ATOM 2998 O O . CYS A 1 396 ? -14.086 -37.875 -17.469 1 98.56 396 CYS A O 1
ATOM 3000 N N . ALA A 1 397 ? -14.008 -38.75 -15.398 1 98.06 397 ALA A N 1
ATOM 3001 C CA . ALA A 1 397 ? -14.398 -40.062 -15.852 1 98.06 397 ALA A CA 1
ATOM 3002 C C . ALA A 1 397 ? -15.82 -40.094 -16.406 1 98.06 397 ALA A C 1
ATOM 3004 O O . ALA A 1 397 ? -16.172 -40.906 -17.25 1 98.06 397 ALA A O 1
ATOM 3005 N N . ASN A 1 398 ? -16.594 -39.125 -15.945 1 97.81 398 ASN A N 1
ATOM 3006 C CA . ASN A 1 398 ? -18 -39.094 -16.312 1 97.81 398 ASN A CA 1
ATOM 3007 C C . ASN A 1 398 ? -18.266 -38.188 -17.516 1 97.81 398 ASN A C 1
ATOM 3009 O O . ASN A 1 398 ? -19.406 -38.062 -17.953 1 97.81 398 ASN A O 1
ATOM 3013 N N . LEU A 1 399 ? -17.234 -37.562 -17.922 1 97.38 399 LEU A N 1
ATOM 3014 C CA . LEU A 1 399 ? -17.391 -36.781 -19.141 1 97.38 399 LEU A CA 1
ATOM 3015 C C . LEU A 1 399 ? -17.594 -37.656 -20.359 1 97.38 399 LEU A C 1
ATOM 3017 O O . LEU A 1 399 ? -16.984 -38.75 -20.453 1 97.38 399 LEU A O 1
ATOM 3021 N N . SER A 1 400 ? -18.562 -37.344 -21.281 1 95.69 400 SER A N 1
ATOM 3022 C CA . SER A 1 400 ? -18.891 -38.125 -22.469 1 95.69 400 SER A CA 1
ATOM 3023 C C . SER A 1 400 ? -18.609 -37.344 -23.75 1 95.69 400 SER A C 1
ATOM 3025 O O . SER A 1 400 ? -18.672 -36.125 -23.75 1 95.69 400 SER A O 1
ATOM 3027 N N . MET B 1 1 ? 16.344 7.477 -24.078 1 54.16 1 MET B N 1
ATOM 3028 C CA . MET B 1 1 ? 15.109 7.836 -23.375 1 54.16 1 MET B CA 1
ATOM 3029 C C . MET B 1 1 ? 15.188 7.457 -21.906 1 54.16 1 MET B C 1
ATOM 3031 O O . MET B 1 1 ? 15.883 6.504 -21.531 1 54.16 1 MET B O 1
ATOM 3035 N N . SER B 1 2 ? 14.758 8.305 -20.938 1 75.19 2 SER B N 1
ATOM 3036 C CA . SER B 1 2 ? 14.891 8.094 -19.5 1 75.19 2 SER B CA 1
ATOM 3037 C C . SER B 1 2 ? 14.211 6.805 -19.062 1 75.19 2 SER B C 1
ATOM 3039 O O . SER B 1 2 ? 13.172 6.422 -19.625 1 75.19 2 SER B O 1
ATOM 3041 N N . PHE B 1 3 ? 14.938 6.051 -18.25 1 85.56 3 PHE B N 1
ATOM 3042 C CA . PHE B 1 3 ? 14.375 4.809 -17.719 1 85.56 3 PHE B CA 1
ATOM 3043 C C . PHE B 1 3 ? 13.203 5.09 -16.797 1 85.56 3 PHE B C 1
ATOM 3045 O O . PHE B 1 3 ? 12.273 4.289 -16.703 1 85.56 3 PHE B O 1
ATOM 3052 N N . LEU B 1 4 ? 13.172 6.289 -16.25 1 88.62 4 LEU B N 1
ATOM 3053 C CA . LEU B 1 4 ? 12.102 6.652 -15.328 1 88.62 4 LEU B CA 1
ATOM 3054 C C . LEU B 1 4 ? 10.93 7.266 -16.078 1 88.62 4 LEU B C 1
ATOM 3056 O O . LEU B 1 4 ? 11.109 7.863 -17.141 1 88.62 4 LEU B O 1
ATOM 3060 N N . SER B 1 5 ? 9.75 7.141 -15.586 1 90 5 SER B N 1
ATOM 3061 C CA . SER B 1 5 ? 8.523 7.598 -16.234 1 90 5 SER B CA 1
ATOM 3062 C C . SER B 1 5 ? 8.438 9.125 -16.234 1 90 5 SER B C 1
ATOM 3064 O O . SER B 1 5 ? 8.984 9.781 -15.352 1 90 5 SER B O 1
ATOM 3066 N N . ALA B 1 6 ? 7.648 9.625 -17.156 1 86 6 ALA B N 1
ATOM 3067 C CA . ALA B 1 6 ? 7.395 11.062 -17.25 1 86 6 ALA B CA 1
ATOM 3068 C C . ALA B 1 6 ? 6.531 11.555 -16.094 1 86 6 ALA B C 1
ATOM 3070 O O . ALA B 1 6 ? 6.691 12.68 -15.633 1 86 6 ALA B O 1
ATOM 3071 N N . THR B 1 7 ? 5.672 10.703 -15.688 1 85 7 THR B N 1
ATOM 3072 C CA . THR B 1 7 ? 4.777 11.078 -14.602 1 85 7 THR B CA 1
ATOM 3073 C C . THR B 1 7 ? 5.559 11.289 -13.305 1 85 7 THR B C 1
ATOM 3075 O O . THR B 1 7 ? 5.266 12.211 -12.539 1 85 7 THR B O 1
ATOM 3078 N N . LEU B 1 8 ? 6.512 10.492 -13.078 1 87.69 8 LEU B N 1
ATOM 3079 C CA . LEU B 1 8 ? 7.305 10.594 -11.852 1 87.69 8 LEU B CA 1
ATOM 3080 C C . LEU B 1 8 ? 8.086 11.898 -11.812 1 87.69 8 LEU B C 1
ATOM 3082 O O . LEU B 1 8 ? 8.344 12.438 -10.734 1 87.69 8 LEU B O 1
ATOM 3086 N N . LYS B 1 9 ? 8.391 12.391 -12.922 1 85 9 LYS B N 1
ATOM 3087 C CA . LYS B 1 9 ? 9.148 13.641 -13.016 1 85 9 LYS B CA 1
ATOM 3088 C C . LYS B 1 9 ? 8.336 14.82 -12.484 1 85 9 LYS B C 1
ATOM 3090 O O . LYS B 1 9 ? 8.906 15.844 -12.094 1 85 9 LYS B O 1
ATOM 3095 N N . ARG B 1 10 ? 7.059 14.602 -12.398 1 84.38 10 ARG B N 1
ATOM 3096 C CA . ARG B 1 10 ? 6.172 15.68 -11.969 1 84.38 10 ARG B CA 1
ATOM 3097 C C . ARG B 1 10 ? 6.082 15.742 -10.453 1 84.38 10 ARG B C 1
ATOM 3099 O O . ARG B 1 10 ? 5.52 16.688 -9.891 1 84.38 10 ARG B O 1
ATOM 3106 N N . VAL B 1 11 ? 6.684 14.789 -9.789 1 87.25 11 VAL B N 1
ATOM 3107 C CA . VAL B 1 11 ? 6.465 14.617 -8.359 1 87.25 11 VAL B CA 1
ATOM 3108 C C . VAL B 1 11 ? 7.73 14.992 -7.594 1 87.25 11 VAL B C 1
ATOM 3110 O O . VAL B 1 11 ? 8.844 14.742 -8.062 1 87.25 11 VAL B O 1
ATOM 3113 N N . LYS B 1 12 ? 7.562 15.688 -6.484 1 76.56 12 LYS B N 1
ATOM 3114 C CA . LYS B 1 12 ? 8.664 16.047 -5.594 1 76.56 12 LYS B CA 1
ATOM 3115 C C . LYS B 1 12 ? 8.719 15.109 -4.387 1 76.56 12 LYS B C 1
ATOM 3117 O O . LYS B 1 12 ? 7.695 14.531 -3.994 1 76.56 12 LYS B O 1
ATOM 3122 N N . PRO B 1 13 ? 9.984 14.914 -3.912 1 74.38 13 PRO B N 1
ATOM 3123 C CA . PRO B 1 13 ? 10.039 14.195 -2.639 1 74.38 13 PRO B CA 1
ATOM 3124 C C . PRO B 1 13 ? 9.297 14.922 -1.517 1 74.38 13 PRO B C 1
ATOM 3126 O O . PRO B 1 13 ? 9.148 16.141 -1.563 1 74.38 13 PRO B O 1
ATOM 3129 N N . SER B 1 14 ? 8.773 14.133 -0.509 1 75.94 14 SER B N 1
ATOM 3130 C CA . SER B 1 14 ? 8.031 14.727 0.601 1 75.94 14 SER B CA 1
ATOM 3131 C C . SER B 1 14 ? 8.93 15.617 1.455 1 75.94 14 SER B C 1
ATOM 3133 O O . SER B 1 14 ? 9.867 15.133 2.09 1 75.94 14 SER B O 1
ATOM 3135 N N . PRO B 1 15 ? 8.688 16.797 1.531 1 76.38 15 PRO B N 1
ATOM 3136 C CA . PRO B 1 15 ? 9.5 17.703 2.336 1 76.38 15 PRO B CA 1
ATOM 3137 C C . PRO B 1 15 ? 9.438 17.391 3.828 1 76.38 15 PRO B C 1
ATOM 3139 O O . PRO B 1 15 ? 10.438 17.547 4.535 1 76.38 15 PRO B O 1
ATOM 3142 N N . THR B 1 16 ? 8.258 16.922 4.332 1 76.81 16 THR B N 1
ATOM 3143 C CA . THR B 1 16 ? 8.109 16.609 5.75 1 76.81 16 THR B CA 1
ATOM 3144 C C . THR B 1 16 ? 9 15.438 6.141 1 76.81 16 THR B C 1
ATOM 3146 O O . THR B 1 16 ? 9.672 15.477 7.172 1 76.81 16 THR B O 1
ATOM 3149 N N . ILE B 1 17 ? 9.008 14.516 5.285 1 69.38 17 ILE B N 1
ATOM 3150 C CA . ILE B 1 17 ? 9.828 13.344 5.562 1 69.38 17 ILE B CA 1
ATOM 3151 C C . ILE B 1 17 ? 11.305 13.719 5.48 1 69.38 17 ILE B C 1
ATOM 3153 O O . ILE B 1 17 ? 12.109 13.281 6.309 1 69.38 17 ILE B O 1
ATOM 3157 N N . ALA B 1 18 ? 11.609 14.633 4.594 1 70.56 18 ALA B N 1
ATOM 3158 C CA . ALA B 1 18 ? 12.984 15.078 4.402 1 70.56 18 ALA B CA 1
ATOM 3159 C C . ALA B 1 18 ? 13.5 15.82 5.633 1 70.56 18 ALA B C 1
ATOM 3161 O O . ALA B 1 18 ? 14.633 15.594 6.074 1 70.56 18 ALA B O 1
ATOM 3162 N N . VAL B 1 19 ? 12.625 16.562 6.23 1 77.88 19 VAL B N 1
ATOM 3163 C CA . VAL B 1 19 ? 13 17.359 7.398 1 77.88 19 VAL B CA 1
ATOM 3164 C C . VAL B 1 19 ? 13.148 16.438 8.609 1 77.88 19 VAL B C 1
ATOM 3166 O O . VAL B 1 19 ? 14.086 16.578 9.398 1 77.88 19 VAL B O 1
ATOM 3169 N N . THR B 1 20 ? 12.203 15.523 8.695 1 77.56 20 THR B N 1
ATOM 3170 C CA . THR B 1 20 ? 12.258 14.578 9.812 1 77.56 20 THR B CA 1
ATOM 3171 C C . THR B 1 20 ? 13.5 13.703 9.719 1 77.56 20 THR B C 1
ATOM 3173 O O . THR B 1 20 ? 14.188 13.477 10.719 1 77.56 20 THR B O 1
ATOM 3176 N N . THR B 1 21 ? 13.797 13.297 8.531 1 71.81 21 THR B N 1
ATOM 3177 C CA . THR B 1 21 ? 14.977 12.469 8.305 1 71.81 21 THR B CA 1
ATOM 3178 C C . THR B 1 21 ? 16.25 13.25 8.602 1 71.81 21 THR B C 1
ATOM 3180 O O . THR B 1 21 ? 17.156 12.734 9.258 1 71.81 21 THR B O 1
ATOM 3183 N N . LYS B 1 22 ? 16.328 14.445 8.172 1 78.25 22 LYS B N 1
ATOM 3184 C CA . LYS B 1 22 ? 17.484 15.289 8.406 1 78.25 22 LYS B CA 1
ATOM 3185 C C . LYS B 1 22 ? 17.703 15.531 9.898 1 78.25 22 LYS B C 1
ATOM 3187 O O . LYS B 1 22 ? 18.828 15.484 10.391 1 78.25 22 LYS B O 1
ATOM 3192 N N . ALA B 1 23 ? 16.594 15.766 10.578 1 84.25 23 ALA B N 1
ATOM 3193 C CA . ALA B 1 23 ? 16.656 15.969 12.023 1 84.25 23 ALA B CA 1
ATOM 3194 C C . ALA B 1 23 ? 17.203 14.734 12.727 1 84.25 23 ALA B C 1
ATOM 3196 O O . ALA B 1 23 ? 18.031 14.836 13.625 1 84.25 23 ALA B O 1
ATOM 3197 N N . GLN B 1 24 ? 16.781 13.617 12.312 1 77.94 24 GLN B N 1
ATOM 3198 C CA . GLN B 1 24 ? 17.219 12.359 12.898 1 77.94 24 GLN B CA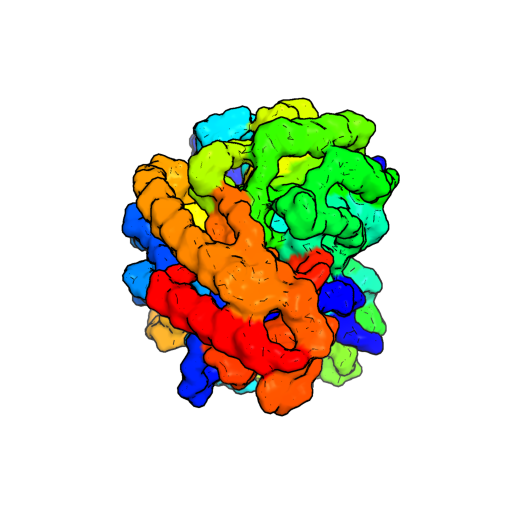 1
ATOM 3199 C C . GLN B 1 24 ? 18.703 12.117 12.609 1 77.94 24 GLN B C 1
ATOM 3201 O O . GLN B 1 24 ? 19.438 11.648 13.484 1 77.94 24 GLN B O 1
ATOM 3206 N N . GLU B 1 25 ? 19.094 12.43 11.438 1 78.25 25 GLU B N 1
ATOM 3207 C CA . GLU B 1 25 ? 20.484 12.281 11.055 1 78.25 25 GLU B CA 1
ATOM 3208 C C . GLU B 1 25 ? 21.391 13.195 11.883 1 78.25 25 GLU B C 1
ATOM 3210 O O . GLU B 1 25 ? 22.469 12.789 12.312 1 78.25 25 GLU B O 1
ATOM 3215 N N . LEU B 1 26 ? 20.984 14.383 12.078 1 87.56 26 LEU B N 1
ATOM 3216 C CA . LEU B 1 26 ? 21.75 15.344 12.859 1 87.56 26 LEU B CA 1
ATOM 3217 C C . LEU B 1 26 ? 21.844 14.914 14.32 1 87.56 26 LEU B C 1
ATOM 3219 O O . LEU B 1 26 ? 22.906 15.023 14.938 1 87.56 26 LEU B O 1
ATOM 3223 N N . LYS B 1 27 ? 20.719 14.352 14.766 1 87.5 27 LYS B N 1
ATOM 3224 C CA . LYS B 1 27 ? 20.734 13.812 16.125 1 87.5 27 LYS B CA 1
ATOM 3225 C C . LYS B 1 27 ? 21.688 12.633 16.234 1 87.5 27 LYS B C 1
ATOM 3227 O O . LYS B 1 27 ? 22.438 12.539 17.203 1 87.5 27 LYS B O 1
ATOM 3232 N N . ALA B 1 28 ? 21.688 11.781 15.32 1 77.12 28 ALA B N 1
ATOM 3233 C CA . ALA B 1 28 ? 22.562 10.609 15.312 1 77.12 28 ALA B CA 1
ATOM 3234 C C . ALA B 1 28 ? 24.031 11.031 15.242 1 77.12 28 ALA B C 1
ATOM 3236 O O . ALA B 1 28 ? 24.906 10.336 15.766 1 77.12 28 ALA B O 1
ATOM 3237 N N . ALA B 1 29 ? 24.281 12.25 14.703 1 86 29 ALA B N 1
ATOM 3238 C CA . ALA B 1 29 ? 25.641 12.789 14.586 1 86 29 ALA B CA 1
ATOM 3239 C C . ALA B 1 29 ? 26.047 13.539 15.844 1 86 29 ALA B C 1
ATOM 3241 O O . ALA B 1 29 ? 27.125 14.117 15.914 1 86 29 ALA B O 1
ATOM 3242 N N . GLY B 1 30 ? 25.156 13.578 16.797 1 89.88 30 GLY B N 1
ATOM 3243 C CA . GLY B 1 30 ? 25.5 14.109 18.094 1 89.88 30 GLY B CA 1
ATOM 3244 C C . GLY B 1 30 ? 25.078 15.547 18.297 1 89.88 30 GLY B C 1
ATOM 3245 O O . GLY B 1 30 ? 25.422 16.172 19.297 1 89.88 30 GLY B O 1
ATOM 3246 N N . ARG B 1 31 ? 24.344 16.047 17.406 1 92.81 31 ARG B N 1
ATOM 3247 C CA . ARG B 1 31 ? 23.891 17.422 17.531 1 92.81 31 ARG B CA 1
ATOM 3248 C C . ARG B 1 31 ? 22.641 17.516 18.406 1 92.81 31 ARG B C 1
ATOM 3250 O O . ARG B 1 31 ? 21.828 16.594 18.422 1 92.81 31 ARG B O 1
ATOM 3257 N N . ASP B 1 32 ? 22.531 18.578 19.125 1 95.06 32 ASP B N 1
ATOM 3258 C CA . ASP B 1 32 ? 21.344 18.844 19.922 1 95.06 32 ASP B CA 1
ATOM 3259 C C . ASP B 1 32 ? 20.219 19.406 19.047 1 95.06 32 ASP B C 1
ATOM 3261 O O . ASP B 1 32 ? 20.125 20.625 18.859 1 95.06 32 ASP B O 1
ATOM 3265 N N . VAL B 1 33 ? 19.422 18.5 18.562 1 96.25 33 VAL B N 1
ATOM 3266 C CA . VAL B 1 33 ? 18.359 18.891 17.641 1 96.25 33 VAL B CA 1
ATOM 3267 C C . VAL B 1 33 ? 17 18.547 18.219 1 96.25 33 VAL B C 1
ATOM 3269 O O . VAL B 1 33 ? 16.812 17.469 18.812 1 96.25 33 VAL B O 1
ATOM 3272 N N . ILE B 1 34 ? 16.062 19.453 18.234 1 96.25 34 ILE B N 1
ATOM 3273 C CA . ILE B 1 34 ? 14.664 19.219 18.547 1 96.25 34 ILE B CA 1
ATOM 3274 C C . ILE B 1 34 ? 13.836 19.219 17.266 1 96.25 34 ILE B C 1
ATOM 3276 O O . ILE B 1 34 ? 13.734 20.234 16.578 1 96.25 34 ILE B O 1
ATOM 3280 N N . GLY B 1 35 ? 13.312 18.031 16.938 1 94.19 35 GLY B N 1
ATOM 3281 C CA . GLY B 1 35 ? 12.492 17.891 15.75 1 94.19 35 GLY B CA 1
ATOM 3282 C C . GLY B 1 35 ? 11.023 18.188 16 1 94.19 35 GLY B C 1
ATOM 3283 O O . GLY B 1 35 ? 10.398 17.547 16.859 1 94.19 35 GLY B O 1
ATOM 3284 N N . LEU B 1 36 ? 10.484 19.156 15.266 1 95.38 36 LEU B N 1
ATOM 3285 C CA . LEU B 1 36 ? 9.078 19.516 15.398 1 95.38 36 LEU B CA 1
ATOM 3286 C C . LEU B 1 36 ? 8.328 19.281 14.094 1 95.38 36 LEU B C 1
ATOM 3288 O O . LEU B 1 36 ? 7.281 19.891 13.844 1 95.38 36 LEU B O 1
ATOM 3292 N N . GLY B 1 37 ? 8.898 18.453 13.203 1 91.62 37 GLY B N 1
ATOM 3293 C CA . GLY B 1 37 ? 8.305 18.203 11.898 1 91.62 37 GLY B CA 1
ATOM 3294 C C . GLY B 1 37 ? 7.43 16.969 11.867 1 91.62 37 GLY B C 1
ATOM 3295 O O . GLY B 1 37 ? 6.773 16.688 10.859 1 91.62 37 GLY B O 1
ATOM 3296 N N . ALA B 1 38 ? 7.328 16.297 13.031 1 84.12 38 ALA B N 1
ATOM 3297 C CA . ALA B 1 38 ? 6.66 15 13.062 1 84.12 38 ALA B CA 1
ATOM 3298 C C . ALA B 1 38 ? 5.172 15.141 12.766 1 84.12 38 ALA B C 1
ATOM 3300 O O . ALA B 1 38 ? 4.52 16.062 13.25 1 84.12 38 ALA B O 1
ATOM 3301 N N . GLY B 1 39 ? 4.598 14.219 11.945 1 88.31 39 GLY B N 1
ATOM 3302 C CA . GLY B 1 39 ? 3.17 14.188 11.68 1 88.31 39 GLY B CA 1
ATOM 3303 C C . GLY B 1 39 ? 2.455 13.055 12.391 1 88.31 39 GLY B C 1
ATOM 3304 O O . GLY B 1 39 ? 1.571 12.414 11.82 1 88.31 39 GLY B O 1
ATOM 3305 N N . GLU B 1 40 ? 2.9 12.734 13.633 1 93.31 40 GLU B N 1
ATOM 3306 C CA . GLU B 1 40 ? 2.266 11.648 14.375 1 93.31 40 GLU B CA 1
ATOM 3307 C C . GLU B 1 40 ? 2.273 11.93 15.875 1 93.31 40 GLU B C 1
ATOM 3309 O O . GLU B 1 40 ? 3.186 12.586 16.391 1 93.31 40 GLU B O 1
ATOM 3314 N N . PRO B 1 41 ? 1.243 11.438 16.594 1 95 41 PRO B N 1
ATOM 3315 C CA . PRO B 1 41 ? 1.222 11.57 18.047 1 95 41 PRO B CA 1
ATOM 3316 C C . PRO B 1 41 ? 2.418 10.898 18.719 1 95 41 PRO B C 1
ATOM 3318 O O . PRO B 1 41 ? 2.912 9.875 18.234 1 95 41 PRO B O 1
ATOM 3321 N N . ASP B 1 42 ? 2.811 11.453 19.812 1 93.06 42 ASP B N 1
ATOM 3322 C CA . ASP B 1 42 ? 3.92 10.852 20.547 1 93.06 42 ASP B CA 1
ATOM 3323 C C . ASP B 1 42 ? 3.414 9.891 21.609 1 93.06 42 ASP B C 1
ATOM 3325 O O . ASP B 1 42 ? 4.199 9.367 22.406 1 93.06 42 ASP B O 1
ATOM 3329 N N . PHE B 1 43 ? 2.039 9.688 21.641 1 93.25 43 PHE B N 1
ATOM 3330 C CA . PHE B 1 43 ? 1.441 8.688 22.516 1 93.25 43 PHE B CA 1
ATOM 3331 C C . PHE B 1 43 ? 1.654 7.285 21.953 1 93.25 43 PHE B C 1
ATOM 3333 O O . PHE B 1 43 ? 1.813 7.105 20.75 1 93.25 43 PHE B O 1
ATOM 3340 N N . ASP B 1 44 ? 1.656 6.398 22.906 1 95.81 44 ASP B N 1
ATOM 3341 C CA . ASP B 1 44 ? 1.661 5.012 22.453 1 95.81 44 ASP B CA 1
ATOM 3342 C C . ASP B 1 44 ? 0.261 4.562 22.047 1 95.81 44 ASP B C 1
ATOM 3344 O O . ASP B 1 44 ? -0.736 5.145 22.484 1 95.81 44 ASP B O 1
ATOM 3348 N N . THR B 1 45 ? 0.188 3.57 21.188 1 98.5 45 THR B N 1
ATOM 3349 C CA . THR B 1 45 ? -1.09 2.926 20.906 1 98.5 45 THR B CA 1
ATOM 3350 C C . THR B 1 45 ? -1.738 2.432 22.188 1 98.5 45 THR B C 1
ATOM 3352 O O . THR B 1 45 ? -1.065 1.859 23.047 1 98.5 45 THR B O 1
ATOM 3355 N N . PRO B 1 46 ? -3.027 2.717 22.391 1 98.44 46 PRO B N 1
ATOM 3356 C CA . PRO B 1 46 ? -3.703 2.254 23.609 1 98.44 46 PRO B CA 1
ATOM 3357 C C . PRO B 1 46 ? -3.555 0.75 23.828 1 98.44 46 PRO B C 1
ATOM 3359 O O . PRO B 1 46 ? -3.566 -0.024 22.875 1 98.44 46 PRO B O 1
ATOM 3362 N N . ASP B 1 47 ? -3.523 0.325 25.078 1 98.19 47 ASP B N 1
ATOM 3363 C CA . ASP B 1 47 ? -3.189 -1.04 25.484 1 98.19 47 ASP B CA 1
ATOM 3364 C C . ASP B 1 47 ? -4.215 -2.033 24.938 1 98.19 47 ASP B C 1
ATOM 3366 O O . ASP B 1 47 ? -3.863 -3.148 24.547 1 98.19 47 ASP B O 1
ATOM 3370 N N . ASN B 1 48 ? -5.461 -1.677 24.984 1 98.69 48 ASN B N 1
ATOM 3371 C CA . ASN B 1 48 ? -6.488 -2.592 24.5 1 98.69 48 ASN B CA 1
ATOM 3372 C C . ASN B 1 48 ? -6.34 -2.855 23 1 98.69 48 ASN B C 1
ATOM 3374 O O . ASN B 1 48 ? -6.598 -3.967 22.531 1 98.69 48 ASN B O 1
ATOM 3378 N N . ILE B 1 49 ? -5.949 -1.853 22.266 1 98.88 49 ILE B N 1
ATOM 3379 C CA . ILE B 1 49 ? -5.738 -1.989 20.828 1 98.88 49 ILE B CA 1
ATOM 3380 C C . ILE B 1 49 ? -4.512 -2.861 20.562 1 98.88 49 ILE B C 1
ATOM 3382 O O . ILE B 1 49 ? -4.547 -3.756 19.719 1 98.88 49 ILE B O 1
ATOM 3386 N N . LYS B 1 50 ? -3.367 -2.631 21.344 1 98.81 50 LYS B N 1
ATOM 3387 C CA . LYS B 1 50 ? -2.189 -3.488 21.266 1 98.81 50 LYS B CA 1
ATOM 3388 C C . LYS B 1 50 ? -2.551 -4.949 21.531 1 98.81 50 LYS B C 1
ATOM 3390 O O . LYS B 1 50 ? -2.111 -5.844 20.797 1 98.81 50 LYS B O 1
ATOM 3395 N N . ALA B 1 51 ? -3.375 -5.16 22.531 1 98.88 51 ALA B N 1
ATOM 3396 C CA . ALA B 1 51 ? -3.785 -6.504 22.922 1 98.88 51 ALA B CA 1
ATOM 3397 C C . ALA B 1 51 ? -4.562 -7.191 21.812 1 98.88 51 ALA B C 1
ATOM 3399 O O . ALA B 1 51 ? -4.418 -8.391 21.578 1 98.88 51 ALA B O 1
ATOM 3400 N N . ALA B 1 52 ? -5.418 -6.43 21.109 1 98.94 52 ALA B N 1
ATOM 3401 C CA . ALA B 1 52 ? -6.184 -6.984 20 1 98.94 52 ALA B CA 1
ATOM 3402 C C . ALA B 1 52 ? -5.266 -7.43 18.859 1 98.94 52 ALA B C 1
ATOM 3404 O O . ALA B 1 52 ? -5.496 -8.469 18.234 1 98.94 52 ALA B O 1
ATOM 3405 N N . GLY B 1 53 ? -4.238 -6.621 18.562 1 98.88 53 GLY B N 1
ATOM 3406 C CA . GLY B 1 53 ? -3.244 -7.02 17.578 1 98.88 53 GLY B CA 1
ATOM 3407 C C . GLY B 1 53 ? -2.494 -8.281 17.953 1 98.88 53 GLY B C 1
ATOM 3408 O O 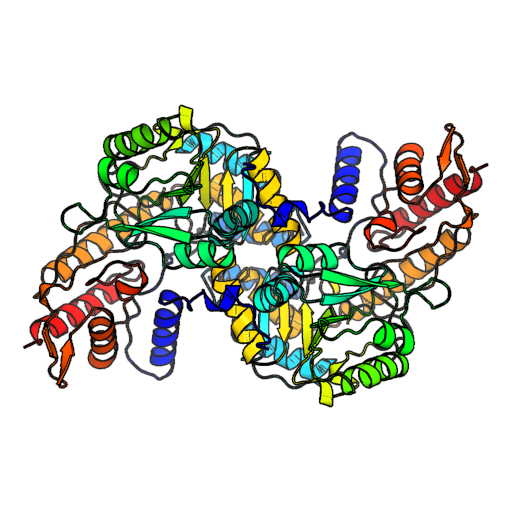. GLY B 1 53 ? -2.303 -9.172 17.125 1 98.88 53 GLY B O 1
ATOM 3409 N N . ILE B 1 54 ? -2.07 -8.336 19.234 1 98.94 54 ILE B N 1
ATOM 3410 C CA . ILE B 1 54 ? -1.346 -9.492 19.75 1 98.94 54 ILE B CA 1
ATOM 3411 C C . ILE B 1 54 ? -2.238 -10.734 19.688 1 98.94 54 ILE B C 1
ATOM 3413 O O . ILE B 1 54 ? -1.788 -11.812 19.297 1 98.94 54 ILE B O 1
ATOM 3417 N N . ALA B 1 55 ? -3.529 -10.594 20.016 1 98.88 55 ALA B N 1
ATOM 3418 C CA . ALA B 1 55 ? -4.484 -11.695 19.938 1 98.88 55 ALA B CA 1
ATOM 3419 C C . ALA B 1 55 ? -4.625 -12.203 18.516 1 98.88 55 ALA B C 1
ATOM 3421 O O . ALA B 1 55 ? -4.766 -13.406 18.281 1 98.88 55 ALA B O 1
ATOM 3422 N N . ALA B 1 56 ? -4.664 -11.281 17.562 1 98.88 56 ALA B N 1
ATOM 3423 C CA . ALA B 1 56 ? -4.75 -11.656 16.156 1 98.88 56 ALA B CA 1
ATOM 3424 C C . ALA B 1 56 ? -3.553 -12.508 15.734 1 98.88 56 ALA B C 1
ATOM 3426 O O . ALA B 1 56 ? -3.709 -13.516 15.047 1 98.88 56 ALA B O 1
ATOM 3427 N N . ILE B 1 57 ? -2.309 -12.094 16.156 1 98.88 57 ILE B N 1
ATOM 3428 C CA . ILE B 1 57 ? -1.102 -12.859 15.859 1 98.88 57 ILE B CA 1
ATOM 3429 C C . ILE B 1 57 ? -1.21 -14.258 16.453 1 98.88 57 ILE B C 1
ATOM 3431 O O . ILE B 1 57 ? -0.989 -15.258 15.773 1 98.88 57 ILE B O 1
ATOM 3435 N N . ASN B 1 58 ? -1.672 -14.328 17.672 1 98.62 58 ASN B N 1
ATOM 3436 C CA . ASN B 1 58 ? -1.735 -15.586 18.406 1 98.62 58 ASN B CA 1
ATOM 3437 C C . ASN B 1 58 ? -2.797 -16.516 17.812 1 98.62 58 ASN B C 1
ATOM 3439 O O . ASN B 1 58 ? -2.645 -17.734 17.859 1 98.62 58 ASN B O 1
ATOM 3443 N N . SER B 1 59 ? -3.844 -15.945 17.25 1 98.12 59 SER B N 1
ATOM 3444 C CA . SER B 1 59 ? -4.957 -16.734 16.734 1 98.12 59 SER B CA 1
ATOM 3445 C C . SER B 1 59 ? -4.77 -17.078 15.266 1 98.12 59 SER B C 1
ATOM 3447 O O . SER B 1 59 ? -5.688 -17.578 14.617 1 98.12 59 SER B O 1
ATOM 3449 N N . GLY B 1 60 ? -3.672 -16.734 14.68 1 97.38 60 GLY B N 1
ATOM 3450 C CA . GLY B 1 60 ? -3.35 -17.125 13.32 1 97.38 60 GLY B CA 1
ATOM 3451 C C . GLY B 1 60 ? -4.008 -16.234 12.281 1 97.38 60 GLY B C 1
ATOM 3452 O O . GLY B 1 60 ? -4.125 -16.609 11.109 1 97.38 60 GLY B O 1
ATOM 3453 N N . LYS B 1 61 ? -4.52 -15.023 12.672 1 97.88 61 LYS B N 1
ATOM 3454 C CA . LYS B 1 61 ? -5.039 -14.055 11.719 1 97.88 61 LYS B CA 1
ATOM 3455 C C . LYS B 1 61 ? -3.906 -13.344 10.977 1 97.88 61 LYS B C 1
ATOM 3457 O O . LYS B 1 61 ? -3.822 -12.117 10.992 1 97.88 61 LYS B O 1
ATOM 3462 N N . THR B 1 62 ? -3.012 -14.141 10.383 1 98.06 62 THR B N 1
ATOM 3463 C CA . THR B 1 62 ? -1.785 -13.648 9.766 1 98.06 62 THR B CA 1
ATOM 3464 C C . THR B 1 62 ? -1.772 -13.953 8.266 1 98.06 62 THR B C 1
ATOM 3466 O O . THR B 1 62 ? -0.722 -13.891 7.625 1 98.06 62 THR B O 1
ATOM 3469 N N . LYS B 1 63 ? -2.908 -14.336 7.664 1 96.25 63 LYS B N 1
ATOM 3470 C CA . LYS B 1 63 ? -3.035 -14.727 6.262 1 96.25 63 LYS B CA 1
ATOM 3471 C C . LYS B 1 63 ? -3.736 -13.641 5.449 1 96.25 63 LYS B C 1
ATOM 3473 O O . LYS B 1 63 ? -4.125 -12.602 5.992 1 96.25 63 LYS B O 1
ATOM 3478 N N . TYR B 1 64 ? -3.861 -13.852 4.137 1 94.81 64 TYR B N 1
ATOM 3479 C CA . TYR B 1 64 ? -4.559 -12.898 3.277 1 94.81 64 TYR B CA 1
ATOM 3480 C C . TYR B 1 64 ? -5.969 -12.641 3.785 1 94.81 64 TYR B C 1
ATOM 3482 O O . TYR B 1 64 ? -6.602 -13.523 4.367 1 94.81 64 TYR B O 1
ATOM 3490 N N . THR B 1 65 ? -6.426 -11.484 3.607 1 94.88 65 THR B N 1
ATOM 3491 C CA . THR B 1 65 ? -7.816 -11.102 3.822 1 94.88 65 THR B CA 1
ATOM 3492 C C . THR B 1 65 ? -8.43 -10.539 2.545 1 94.88 65 THR B C 1
ATOM 3494 O O . THR B 1 65 ? -7.77 -10.492 1.503 1 94.88 65 THR B O 1
ATOM 3497 N N . ALA B 1 66 ? -9.656 -10.203 2.617 1 93.25 66 ALA B N 1
ATOM 3498 C CA . ALA B 1 66 ? -10.258 -9.484 1.496 1 93.25 66 ALA B CA 1
ATOM 3499 C C . ALA B 1 66 ? -9.461 -8.227 1.166 1 93.25 66 ALA B C 1
ATOM 3501 O O . ALA B 1 66 ? -8.961 -7.543 2.064 1 93.25 66 ALA B O 1
ATOM 3502 N N . VAL B 1 67 ? -9.367 -7.875 -0.064 1 94.19 67 VAL B N 1
ATOM 3503 C CA . VAL B 1 67 ? -8.531 -6.805 -0.603 1 94.19 67 VAL B CA 1
ATOM 3504 C C . VAL B 1 67 ? -8.82 -5.504 0.141 1 94.19 67 VAL B C 1
ATOM 3506 O O . VAL B 1 67 ? -7.891 -4.777 0.507 1 94.19 67 VAL B O 1
ATOM 3509 N N . ASP B 1 68 ? -10.133 -5.238 0.366 1 95.19 68 ASP B N 1
ATOM 3510 C CA . ASP B 1 68 ? -10.484 -3.926 0.896 1 95.19 68 ASP B CA 1
ATOM 3511 C C . ASP B 1 68 ? -10.953 -4.023 2.346 1 95.19 68 ASP B C 1
ATOM 3513 O O . ASP B 1 68 ? -11.781 -3.227 2.791 1 95.19 68 ASP B O 1
ATOM 3517 N N . GLY B 1 69 ? -10.523 -5.09 3.053 1 97.44 69 GLY B N 1
ATOM 3518 C CA . GLY B 1 69 ? -10.703 -5.148 4.492 1 97.44 69 GLY B CA 1
ATOM 3519 C C . GLY B 1 69 ? -11.539 -6.336 4.938 1 97.44 69 GLY B C 1
ATOM 3520 O O . GLY B 1 69 ? -12.406 -6.805 4.203 1 97.44 69 GLY B O 1
ATOM 3521 N N . ILE B 1 70 ? -11.359 -6.801 6.152 1 97.75 70 ILE B N 1
ATOM 3522 C CA . ILE B 1 70 ? -12.133 -7.898 6.727 1 97.75 70 ILE B CA 1
ATOM 3523 C C . ILE B 1 70 ? -13.547 -7.422 7.043 1 97.75 70 ILE B C 1
ATOM 3525 O O . ILE B 1 70 ? -13.766 -6.238 7.32 1 97.75 70 ILE B O 1
ATOM 3529 N N . PRO B 1 71 ? -14.5 -8.328 6.961 1 97.19 71 PRO B N 1
ATOM 3530 C CA . PRO B 1 71 ? -15.898 -7.957 7.203 1 97.19 71 PRO B CA 1
ATOM 3531 C C . PRO B 1 71 ? -16.094 -7.297 8.57 1 97.19 71 PRO B C 1
ATOM 3533 O O . PRO B 1 71 ? -16.891 -6.355 8.688 1 97.19 71 PRO B O 1
ATOM 3536 N N . GLU B 1 72 ? -15.398 -7.777 9.602 1 98.62 72 GLU B N 1
ATOM 3537 C CA . GLU B 1 72 ? -15.508 -7.242 10.953 1 98.62 72 GLU B CA 1
ATOM 3538 C C . GLU B 1 72 ? -15.109 -5.77 11 1 98.62 72 GLU B C 1
ATOM 3540 O O . GLU B 1 72 ? -15.758 -4.969 11.68 1 98.62 72 GLU B O 1
ATOM 3545 N N . LEU B 1 73 ? -14.062 -5.43 10.242 1 98.88 73 LEU B N 1
ATOM 3546 C CA . LEU B 1 73 ? -13.602 -4.043 10.227 1 98.88 73 LEU B CA 1
ATOM 3547 C C . LEU B 1 73 ? -14.562 -3.158 9.445 1 98.88 73 LEU B C 1
ATOM 3549 O O . LEU B 1 73 ? -14.844 -2.027 9.852 1 98.88 73 LEU B O 1
ATOM 3553 N N . LYS B 1 74 ? -15.039 -3.65 8.305 1 98.81 74 LYS B N 1
ATOM 3554 C CA . LYS B 1 74 ? -16 -2.873 7.523 1 98.81 74 LYS B CA 1
ATOM 3555 C C . LYS B 1 74 ? -17.25 -2.584 8.336 1 98.81 74 LYS B C 1
ATOM 3557 O O . LYS B 1 74 ? -17.812 -1.484 8.266 1 98.81 74 LYS B O 1
ATOM 3562 N N . LYS B 1 75 ? -17.688 -3.562 9.102 1 98.81 75 LYS B N 1
ATOM 3563 C CA . LYS B 1 75 ? -18.844 -3.355 9.984 1 98.81 75 LYS B CA 1
ATOM 3564 C C . LYS B 1 75 ? -18.531 -2.303 11.047 1 98.81 75 LYS B C 1
ATOM 3566 O O . LYS B 1 75 ? -19.375 -1.451 11.344 1 98.81 75 LYS B O 1
ATOM 3571 N N . ALA B 1 76 ? -17.344 -2.395 11.641 1 98.94 76 ALA B N 1
ATOM 3572 C CA . ALA B 1 76 ? -16.938 -1.423 12.648 1 98.94 76 ALA B CA 1
ATOM 3573 C C . ALA B 1 76 ? -16.906 -0.012 12.07 1 98.94 76 ALA B C 1
ATOM 3575 O O . ALA B 1 76 ? -17.297 0.95 12.734 1 98.94 76 ALA B O 1
ATOM 3576 N N . ILE B 1 77 ? -16.469 0.103 10.836 1 98.94 77 ILE B N 1
ATOM 3577 C CA . ILE B 1 77 ? -16.375 1.393 10.156 1 98.94 77 ILE B CA 1
ATOM 3578 C C . ILE B 1 77 ? -17.781 1.953 9.922 1 98.94 77 ILE B C 1
ATOM 3580 O O . ILE B 1 77 ? -18.031 3.139 10.148 1 98.94 77 ILE B O 1
ATOM 3584 N N . CYS B 1 78 ? -18.672 1.112 9.438 1 98.94 78 CYS B N 1
ATOM 3585 C CA . CYS B 1 78 ? -20.062 1.541 9.266 1 98.94 78 CYS B CA 1
ATOM 3586 C C . CYS B 1 78 ? -20.625 2.055 10.578 1 98.94 78 CYS B C 1
ATOM 3588 O O . CYS B 1 78 ? -21.25 3.117 10.617 1 98.94 78 CYS B O 1
ATOM 3590 N N . ALA B 1 79 ? -20.422 1.297 11.633 1 98.88 79 ALA B N 1
ATOM 3591 C CA . ALA B 1 79 ? -20.922 1.682 12.945 1 98.88 79 ALA B CA 1
ATOM 3592 C C . ALA B 1 79 ? -20.328 3.012 13.398 1 98.88 79 ALA B C 1
ATOM 3594 O O . ALA B 1 79 ? -21.031 3.855 13.961 1 98.88 79 ALA B O 1
ATOM 3595 N N . LYS B 1 80 ? -19.078 3.156 13.203 1 98.81 80 LYS B N 1
ATOM 3596 C CA . LYS B 1 80 ? -18.406 4.395 13.57 1 98.81 80 LYS B CA 1
ATOM 3597 C C . LYS B 1 80 ? -19 5.59 12.828 1 98.81 80 LYS B C 1
ATOM 3599 O O . LYS B 1 80 ? -19.25 6.633 13.422 1 98.81 80 LYS B O 1
ATOM 3604 N N . PHE B 1 81 ? -19.203 5.527 11.492 1 98.81 81 PHE B N 1
ATOM 3605 C CA . PHE B 1 81 ? -19.781 6.617 10.711 1 98.81 81 PHE B CA 1
ATOM 3606 C C . PHE B 1 81 ? -21.172 6.961 11.188 1 98.81 81 PHE B C 1
ATOM 3608 O O . PHE B 1 81 ? -21.547 8.133 11.258 1 98.81 81 PHE B O 1
ATOM 3615 N N . ALA B 1 82 ? -21.922 5.934 11.492 1 98.81 82 ALA B N 1
ATOM 3616 C CA . ALA B 1 82 ? -23.266 6.168 12.016 1 98.81 82 ALA B CA 1
ATOM 3617 C C . ALA B 1 82 ? -23.203 6.883 13.367 1 98.81 82 ALA B C 1
ATOM 3619 O O . ALA B 1 82 ? -23.922 7.859 13.586 1 98.81 82 ALA B O 1
ATOM 3620 N N . ARG B 1 83 ? -22.344 6.426 14.242 1 98.25 83 ARG B N 1
ATOM 3621 C CA . ARG B 1 83 ? -22.234 6.922 15.609 1 98.25 83 ARG B CA 1
ATOM 3622 C C . ARG B 1 83 ? -21.672 8.344 15.625 1 98.25 83 ARG B C 1
ATOM 3624 O O . ARG B 1 83 ? -22.203 9.211 16.328 1 98.25 83 ARG B O 1
ATOM 3631 N N . ASP B 1 84 ? -20.641 8.578 14.867 1 97.75 84 ASP B N 1
ATOM 3632 C CA . ASP B 1 84 ? -19.859 9.797 15.023 1 97.75 84 ASP B CA 1
ATOM 3633 C C . ASP B 1 84 ? -20.297 10.867 14.023 1 97.75 84 ASP B C 1
ATOM 3635 O O . ASP B 1 84 ? -20.078 12.055 14.25 1 97.75 84 ASP B O 1
ATOM 3639 N N . ASN B 1 85 ? -20.875 10.469 12.867 1 98.19 85 ASN B N 1
ATOM 3640 C CA . ASN B 1 85 ? -21.062 11.422 11.773 1 98.19 85 ASN B CA 1
ATOM 3641 C C . ASN B 1 85 ? -22.5 11.406 11.258 1 98.19 85 ASN B C 1
ATOM 3643 O O . ASN B 1 85 ? -22.828 12.141 10.32 1 98.19 85 ASN B O 1
ATOM 3647 N N . ASP B 1 86 ? -23.344 10.555 11.812 1 98.12 86 ASP B N 1
ATOM 3648 C CA . ASP B 1 86 ? -24.75 10.445 11.406 1 98.12 86 ASP B CA 1
ATOM 3649 C C . ASP B 1 86 ? -24.859 10.055 9.93 1 98.12 86 ASP B C 1
ATOM 3651 O O . ASP B 1 86 ? -25.672 10.617 9.195 1 98.12 86 ASP B O 1
ATOM 3655 N N . LEU B 1 87 ? -23.969 9.234 9.469 1 98.69 87 LEU B N 1
ATOM 3656 C CA . LEU B 1 87 ? -23.969 8.703 8.109 1 98.69 87 LEU B CA 1
ATOM 3657 C C . LEU B 1 87 ? -24.141 7.188 8.117 1 98.69 87 LEU B C 1
ATOM 3659 O O . LEU B 1 87 ? -23.375 6.48 8.773 1 98.69 87 LEU B O 1
ATOM 3663 N N . THR B 1 88 ? -25.094 6.688 7.426 1 98.75 88 THR B N 1
ATOM 3664 C CA . THR B 1 88 ? -25.359 5.254 7.363 1 98.75 88 THR B CA 1
ATOM 3665 C C . THR B 1 88 ? -24.797 4.66 6.07 1 98.75 88 THR B C 1
ATOM 3667 O O . THR B 1 88 ? -25.234 5.023 4.977 1 98.75 88 THR B O 1
ATOM 3670 N N . TYR B 1 89 ? -23.875 3.807 6.238 1 98.81 89 TYR B N 1
ATOM 3671 C CA . TYR B 1 89 ? -23.281 3.092 5.113 1 98.81 89 TYR B CA 1
ATOM 3672 C C . TYR B 1 89 ? -23.469 1.586 5.27 1 98.81 89 TYR B C 1
ATOM 3674 O O . TYR B 1 89 ? -23.75 1.097 6.363 1 98.81 89 TYR B O 1
ATOM 3682 N N . THR B 1 90 ? -23.406 0.856 4.168 1 98.75 90 THR B N 1
ATOM 3683 C CA . THR B 1 90 ? -23.297 -0.599 4.16 1 98.75 90 THR B CA 1
ATOM 3684 C C . THR B 1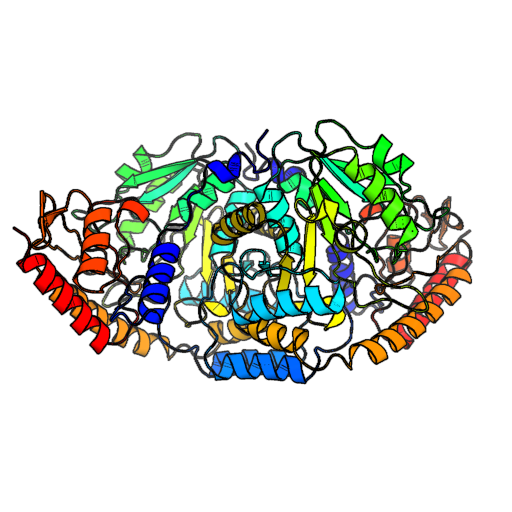 90 ? -21.859 -1.038 3.877 1 98.75 90 THR B C 1
ATOM 3686 O O . THR B 1 90 ? -21.062 -0.262 3.352 1 98.75 90 THR B O 1
ATOM 3689 N N . PRO B 1 91 ? -21.5 -2.25 4.238 1 98.31 91 PRO B N 1
ATOM 3690 C CA . PRO B 1 91 ? -20.125 -2.703 4.094 1 98.31 91 PRO B CA 1
ATOM 3691 C C . PRO B 1 91 ? -19.609 -2.592 2.66 1 98.31 91 PRO B C 1
ATOM 3693 O O . PRO B 1 91 ? -18.422 -2.354 2.441 1 98.31 91 PRO B O 1
ATOM 3696 N N . ASP B 1 92 ? -20.453 -2.727 1.64 1 97.38 92 ASP B N 1
ATOM 3697 C CA . ASP B 1 92 ? -20.031 -2.654 0.245 1 97.38 92 ASP B CA 1
ATOM 3698 C C . ASP B 1 92 ? -19.75 -1.212 -0.171 1 97.38 92 ASP B C 1
ATOM 3700 O O . ASP B 1 92 ? -19.281 -0.96 -1.281 1 97.38 92 ASP B O 1
ATOM 3704 N N . GLN B 1 93 ? -19.969 -0.249 0.762 1 98.75 93 GLN B N 1
ATOM 3705 C CA . GLN B 1 93 ? -19.625 1.157 0.565 1 98.75 93 GLN B CA 1
ATOM 3706 C C . GLN B 1 93 ? -18.359 1.528 1.318 1 98.75 93 GLN B C 1
ATOM 3708 O O . GLN B 1 93 ? -18.031 2.709 1.446 1 98.75 93 GLN B O 1
ATOM 3713 N N . VAL B 1 94 ? -17.672 0.527 1.841 1 98.88 94 VAL B N 1
ATOM 3714 C CA . VAL B 1 94 ? -16.516 0.783 2.678 1 98.88 94 VAL B CA 1
ATOM 3715 C C . VAL B 1 94 ? -15.266 0.183 2.027 1 98.88 94 VAL B C 1
ATOM 3717 O O . VAL B 1 94 ? -15.312 -0.916 1.469 1 98.88 94 VAL B O 1
ATOM 3720 N N . THR B 1 95 ? -14.188 0.911 2.047 1 98.81 95 THR B N 1
ATOM 3721 C CA . THR B 1 95 ? -12.875 0.408 1.653 1 98.81 95 THR B CA 1
ATOM 3722 C C . THR B 1 95 ? -11.859 0.617 2.773 1 98.81 95 THR B C 1
ATOM 3724 O O . THR B 1 95 ? -11.969 1.566 3.551 1 98.81 95 THR B O 1
ATOM 3727 N N . VAL B 1 96 ? -10.977 -0.321 2.965 1 98.88 96 VAL B N 1
ATOM 3728 C CA . VAL B 1 96 ? -9.867 -0.251 3.912 1 98.88 96 VAL B CA 1
ATOM 3729 C C . VAL B 1 96 ? -8.539 -0.342 3.16 1 98.88 96 VAL B C 1
ATOM 3731 O O . VAL B 1 96 ? -8.383 -1.178 2.268 1 98.88 96 VAL B O 1
ATOM 3734 N N . GLY B 1 97 ? -7.602 0.528 3.438 1 98.69 97 GLY B N 1
ATOM 3735 C CA . GLY B 1 97 ? -6.297 0.537 2.795 1 98.69 97 GLY B CA 1
ATOM 3736 C C . GLY B 1 97 ? -5.148 0.639 3.779 1 98.69 97 GLY B C 1
ATOM 3737 O O . GLY B 1 97 ? -5.363 0.688 4.992 1 98.69 97 GLY B O 1
ATOM 3738 N N . THR B 1 98 ? -3.92 0.607 3.236 1 98.56 98 THR B N 1
ATOM 3739 C CA . THR B 1 98 ? -2.697 0.807 4.004 1 98.56 98 THR B CA 1
ATOM 3740 C C . THR B 1 98 ? -2.518 2.279 4.363 1 98.56 98 THR B C 1
ATOM 3742 O O . THR B 1 98 ? -1.719 2.982 3.742 1 98.56 98 THR B O 1
ATOM 3745 N N . GLY B 1 99 ? -3.268 2.693 5.359 1 98.25 99 GLY B N 1
ATOM 3746 C CA . GLY B 1 99 ? -3.293 4.102 5.727 1 98.25 99 GLY B CA 1
ATOM 3747 C C . GLY B 1 99 ? -4.258 4.918 4.891 1 98.25 99 GLY B C 1
ATOM 3748 O O . GLY B 1 99 ? -4.676 4.484 3.814 1 98.25 99 GLY B O 1
ATOM 3749 N N . GLY B 1 100 ? -4.578 6.098 5.441 1 98.44 100 GLY B N 1
ATOM 3750 C CA . GLY B 1 100 ? -5.43 7.004 4.691 1 98.44 100 GLY B CA 1
ATOM 3751 C C . GLY B 1 100 ? -4.809 7.461 3.383 1 98.44 100 GLY B C 1
ATOM 3752 O O . GLY B 1 100 ? -5.516 7.691 2.4 1 98.44 100 GLY B O 1
ATOM 3753 N N . LYS B 1 101 ? -3.477 7.598 3.367 1 97.88 101 LYS B N 1
ATOM 3754 C CA . LYS B 1 101 ? -2.76 8.008 2.166 1 97.88 101 LYS B CA 1
ATOM 3755 C C . LYS B 1 101 ? -3.125 7.129 0.976 1 97.88 101 LYS B C 1
ATOM 3757 O O . LYS B 1 101 ? -3.365 7.629 -0.126 1 97.88 101 LYS B O 1
ATOM 3762 N N . GLN B 1 102 ? -3.191 5.762 1.183 1 98.81 102 GLN B N 1
ATOM 3763 C CA . GLN B 1 102 ? -3.49 4.871 0.067 1 98.81 102 GLN B CA 1
ATOM 3764 C C . GLN B 1 102 ? -4.926 5.051 -0.413 1 98.81 102 GLN B C 1
ATOM 3766 O O . GLN B 1 102 ? -5.207 4.941 -1.608 1 98.81 102 GLN B O 1
ATOM 3771 N N . VAL B 1 103 ? -5.812 5.277 0.523 1 98.81 103 VAL B N 1
ATOM 3772 C CA . VAL B 1 103 ? -7.211 5.492 0.157 1 98.81 103 VAL B CA 1
ATOM 3773 C C . VAL B 1 103 ? -7.32 6.68 -0.793 1 98.81 103 VAL B C 1
ATOM 3775 O O . VAL B 1 103 ? -7.984 6.598 -1.828 1 98.81 103 VAL B O 1
ATOM 3778 N N . LEU B 1 104 ? -6.664 7.762 -0.454 1 98.81 104 LEU B N 1
ATOM 3779 C CA . LEU B 1 104 ? -6.66 8.945 -1.302 1 98.81 104 LEU B CA 1
ATOM 3780 C C . LEU B 1 104 ? -6.023 8.648 -2.654 1 98.81 104 LEU B C 1
ATOM 3782 O O . LEU B 1 104 ? -6.586 8.984 -3.699 1 98.81 104 LEU B O 1
ATOM 3786 N N . TYR B 1 105 ? -4.887 8.023 -2.611 1 98.44 105 TYR B N 1
ATOM 3787 C CA . TYR B 1 105 ? -4.152 7.688 -3.826 1 98.44 105 TYR B CA 1
ATOM 3788 C C . TYR B 1 105 ? -4.996 6.824 -4.754 1 98.44 105 TYR B C 1
ATOM 3790 O O . TYR B 1 105 ? -5.094 7.098 -5.953 1 98.44 105 TYR B O 1
ATOM 3798 N N . ASN B 1 106 ? -5.605 5.746 -4.199 1 98.62 106 ASN B N 1
ATOM 3799 C CA . ASN B 1 106 ? -6.426 4.836 -4.988 1 98.62 106 ASN B CA 1
ATOM 3800 C C . ASN B 1 106 ? -7.617 5.555 -5.613 1 98.62 106 ASN B C 1
ATOM 3802 O O . ASN B 1 106 ? -8.016 5.25 -6.738 1 98.62 106 ASN B O 1
ATOM 3806 N N . ALA B 1 107 ? -8.219 6.461 -4.836 1 98.69 107 ALA B N 1
ATOM 3807 C CA . ALA B 1 107 ? -9.344 7.227 -5.375 1 98.69 107 ALA B CA 1
ATOM 3808 C C . ALA B 1 107 ? -8.922 8.023 -6.605 1 98.69 107 ALA B C 1
ATOM 3810 O O . ALA B 1 107 ? -9.633 8.039 -7.617 1 98.69 107 ALA B O 1
ATOM 3811 N N . PHE B 1 108 ? -7.801 8.68 -6.527 1 98.44 108 PHE B N 1
ATOM 3812 C CA . PHE B 1 108 ? -7.316 9.477 -7.645 1 98.44 108 PHE B CA 1
ATOM 3813 C C . PHE B 1 108 ? -6.934 8.586 -8.82 1 98.44 108 PHE B C 1
ATOM 3815 O O . PHE B 1 108 ? -7.312 8.859 -9.961 1 98.44 108 PHE B O 1
ATOM 3822 N N . MET B 1 109 ? -6.207 7.484 -8.539 1 97.25 109 MET B N 1
ATOM 3823 C CA . MET B 1 109 ? -5.816 6.559 -9.594 1 97.25 109 MET B CA 1
ATOM 3824 C C . MET B 1 109 ? -7.043 6 -10.305 1 97.25 109 MET B C 1
ATOM 3826 O O . MET B 1 109 ? -7.02 5.785 -11.523 1 97.25 109 MET B O 1
ATOM 3830 N N . ALA B 1 110 ? -8.078 5.777 -9.602 1 97.38 110 ALA B N 1
ATOM 3831 C CA . ALA B 1 110 ? -9.289 5.156 -10.125 1 97.38 110 ALA B CA 1
ATOM 3832 C C . ALA B 1 110 ? -10.086 6.137 -10.977 1 97.38 110 ALA B C 1
ATOM 3834 O O . ALA B 1 110 ? -10.922 5.727 -11.789 1 97.38 110 ALA B O 1
ATOM 3835 N N . THR B 1 111 ? -9.828 7.441 -10.867 1 98 111 THR B N 1
ATOM 3836 C CA . THR B 1 111 ? -10.828 8.352 -11.398 1 98 111 THR B CA 1
ATOM 3837 C C . THR B 1 111 ? -10.18 9.391 -12.312 1 98 111 THR B C 1
ATOM 3839 O O . THR B 1 111 ? -10.852 9.977 -13.164 1 98 111 THR B O 1
ATOM 3842 N N . LEU B 1 112 ? -8.922 9.719 -12.156 1 97.19 112 LEU B N 1
ATOM 3843 C CA . LEU B 1 112 ? -8.359 10.875 -12.844 1 97.19 112 LEU B CA 1
ATOM 3844 C C . LEU B 1 112 ? -7.801 10.477 -14.211 1 97.19 112 LEU B C 1
ATOM 3846 O O . LEU B 1 112 ? -7.203 9.406 -14.352 1 97.19 112 LEU B O 1
ATOM 3850 N N . ASP B 1 113 ? -8.039 11.273 -15.172 1 95 113 ASP B N 1
ATOM 3851 C CA . ASP B 1 113 ? -7.414 11.273 -16.5 1 95 113 ASP B CA 1
ATOM 3852 C C . ASP B 1 113 ? -6.656 12.578 -16.734 1 95 113 ASP B C 1
ATOM 3854 O O . ASP B 1 113 ? -6.797 13.531 -15.977 1 95 113 ASP B O 1
ATOM 3858 N N . ALA B 1 114 ? -5.805 12.555 -17.766 1 92.69 114 ALA B N 1
ATOM 3859 C CA . ALA B 1 114 ? -5.121 13.789 -18.156 1 92.69 114 ALA B CA 1
ATOM 3860 C C . ALA B 1 114 ? -6.121 14.922 -18.359 1 92.69 114 ALA B C 1
ATOM 3862 O O . ALA B 1 114 ? -7.129 14.75 -19.047 1 92.69 114 ALA B O 1
ATOM 3863 N N . GLY B 1 115 ? -5.902 16.031 -17.688 1 94.44 115 GLY B N 1
ATOM 3864 C CA . GLY B 1 115 ? -6.754 17.203 -17.844 1 94.44 115 GLY B CA 1
ATOM 3865 C C . GLY B 1 115 ? -7.738 17.375 -16.703 1 94.44 115 GLY B C 1
ATOM 3866 O O . GLY B 1 115 ? -8.273 18.469 -16.516 1 94.44 115 GLY B O 1
ATOM 3867 N N . ASP B 1 116 ? -8.055 16.297 -15.969 1 97.88 116 ASP B N 1
ATOM 3868 C CA . ASP B 1 116 ? -8.945 16.406 -14.812 1 97.88 116 ASP B CA 1
ATOM 3869 C C . ASP B 1 116 ? -8.328 17.281 -13.727 1 97.88 116 ASP B C 1
ATOM 3871 O O . ASP B 1 116 ? -7.121 17.203 -13.477 1 97.88 116 ASP B O 1
ATOM 3875 N N . GLU B 1 117 ? -9.141 18.078 -13.117 1 98.69 117 GLU B N 1
ATOM 3876 C CA . GLU B 1 117 ? -8.672 19.016 -12.094 1 98.69 117 GLU B CA 1
ATOM 3877 C C . GLU B 1 117 ? -9.164 18.609 -10.711 1 98.69 117 GLU B C 1
ATOM 3879 O O . GLU B 1 117 ? -10.289 18.141 -10.547 1 98.69 117 GLU B O 1
ATOM 3884 N N . VAL B 1 118 ? -8.328 18.75 -9.727 1 98.88 118 VAL B N 1
ATOM 3885 C CA . VAL B 1 118 ? -8.656 18.578 -8.312 1 98.88 118 VAL B CA 1
ATOM 3886 C C . VAL B 1 118 ? -8.43 19.891 -7.57 1 98.88 118 VAL B C 1
ATOM 3888 O O . VAL B 1 118 ? -7.305 20.391 -7.5 1 98.88 118 VAL B O 1
ATOM 3891 N N . ILE B 1 119 ? -9.484 20.469 -7.004 1 98.94 119 ILE B N 1
ATOM 3892 C CA . ILE B 1 119 ? -9.367 21.688 -6.211 1 98.94 119 ILE B CA 1
ATOM 3893 C C . ILE B 1 119 ? -8.844 21.344 -4.816 1 98.94 119 ILE B C 1
ATOM 3895 O O . ILE B 1 119 ? -9.414 20.5 -4.125 1 98.94 119 ILE B O 1
ATOM 3899 N N . ILE B 1 120 ? -7.777 22.016 -4.391 1 98.88 120 ILE B N 1
ATOM 3900 C CA . ILE B 1 120 ? -7.113 21.797 -3.111 1 98.88 120 ILE B CA 1
ATOM 3901 C C . ILE B 1 120 ? -6.898 23.125 -2.4 1 98.88 120 ILE B C 1
ATOM 3903 O O . ILE B 1 120 ? -6.172 23.984 -2.898 1 98.88 120 ILE B O 1
ATOM 3907 N N . PRO B 1 121 ? -7.492 23.328 -1.256 1 98.81 121 PRO B N 1
ATOM 3908 C CA . PRO B 1 121 ? -7.141 24.516 -0.462 1 98.81 121 PRO B CA 1
ATOM 3909 C C . PRO B 1 121 ? -5.684 24.5 0.002 1 98.81 121 PRO B C 1
ATOM 3911 O O . PRO B 1 121 ? -5.164 23.438 0.374 1 98.81 121 PRO B O 1
ATOM 3914 N N . ALA B 1 122 ? -5.027 25.594 -0.077 1 98.56 122 ALA B N 1
ATOM 3915 C CA . ALA B 1 122 ? -3.686 25.781 0.466 1 98.56 122 ALA B CA 1
ATOM 3916 C C . ALA B 1 122 ? -3.721 26.688 1.699 1 98.56 122 ALA B C 1
ATOM 3918 O O . ALA B 1 122 ? -4.422 27.703 1.718 1 98.56 122 ALA B O 1
ATOM 3919 N N . PRO B 1 123 ? -2.969 26.391 2.77 1 98.44 123 PRO B N 1
ATOM 3920 C CA . PRO B 1 123 ? -1.948 25.328 2.801 1 98.44 123 PRO B CA 1
ATOM 3921 C C . PRO B 1 123 ? -2.545 23.938 2.898 1 98.44 123 PRO B C 1
ATOM 3923 O O . PRO B 1 123 ? -3.684 23.766 3.348 1 98.44 123 PRO B O 1
ATOM 3926 N N . TYR B 1 124 ? -1.863 22.969 2.355 1 98.19 124 TYR B N 1
ATOM 3927 C CA . TYR B 1 124 ? -2.346 21.594 2.23 1 98.19 124 TYR B CA 1
ATOM 3928 C C . TYR B 1 124 ? -1.312 20.609 2.754 1 98.19 124 TYR B C 1
ATOM 3930 O O . TYR B 1 124 ? -0.143 20.953 2.932 1 98.19 124 TYR B O 1
ATOM 3938 N N . TRP B 1 125 ? -1.76 19.406 3.074 1 96.88 125 TRP B N 1
ATOM 3939 C CA . TRP B 1 125 ? -0.827 18.328 3.344 1 96.88 125 TRP B CA 1
ATOM 3940 C C . TRP B 1 125 ? 0.032 18.031 2.119 1 96.88 125 TRP B C 1
ATOM 3942 O O . TRP B 1 125 ? -0.487 17.875 1.011 1 96.88 125 TRP B O 1
ATOM 3952 N N . VAL B 1 126 ? 1.245 17.844 2.223 1 94.75 126 VAL B N 1
ATOM 3953 C CA . VAL B 1 126 ? 2.295 17.891 1.211 1 94.75 126 VAL B CA 1
ATOM 3954 C C . VAL B 1 126 ? 2.025 16.844 0.13 1 94.75 126 VAL B C 1
ATOM 3956 O O . VAL B 1 126 ? 2.426 17.016 -1.023 1 94.75 126 VAL B O 1
ATOM 3959 N N . SER B 1 127 ? 1.293 15.805 0.387 1 95.38 127 SER B N 1
ATOM 3960 C CA . SER B 1 127 ? 1.172 14.688 -0.546 1 95.38 127 SER B CA 1
ATOM 3961 C C . SER B 1 127 ? -0.001 14.891 -1.5 1 95.38 127 SER B C 1
ATOM 3963 O O . SER B 1 127 ? -0.095 14.219 -2.527 1 95.38 127 SER B O 1
ATOM 3965 N N . TYR B 1 128 ? -0.983 15.781 -1.223 1 97.81 128 TYR B N 1
ATOM 3966 C CA . TYR B 1 128 ? -2.184 15.922 -2.039 1 97.81 128 TYR B CA 1
ATOM 3967 C C . TYR B 1 128 ? -1.825 16.234 -3.488 1 97.81 128 TYR B C 1
ATOM 3969 O O . TYR B 1 128 ? -2.213 15.492 -4.398 1 97.81 128 TYR B O 1
ATOM 3977 N N . PRO B 1 129 ? -1.032 17.312 -3.703 1 97.19 129 PRO B N 1
ATOM 3978 C CA . PRO B 1 129 ? -0.753 17.641 -5.102 1 97.19 129 PRO B CA 1
ATOM 3979 C C . PRO B 1 129 ? -0.002 16.531 -5.836 1 97.19 129 PRO B C 1
ATOM 3981 O O . PRO B 1 129 ? -0.297 16.25 -7 1 97.19 129 PRO B O 1
ATOM 3984 N N . ASP B 1 130 ? 0.928 15.93 -5.18 1 95.44 130 ASP B N 1
ATOM 3985 C CA . ASP B 1 130 ? 1.762 14.922 -5.824 1 95.44 130 ASP B CA 1
ATOM 3986 C C . ASP B 1 130 ? 0.946 13.68 -6.176 1 95.44 130 ASP B C 1
ATOM 3988 O O . ASP B 1 130 ? 1.196 13.031 -7.199 1 95.44 130 ASP B O 1
ATOM 3992 N N . MET B 1 131 ? -0.035 13.297 -5.359 1 96.75 131 MET B N 1
ATOM 3993 C CA . MET B 1 131 ? -0.938 12.195 -5.684 1 96.75 131 MET B CA 1
ATOM 3994 C C . MET B 1 131 ? -1.748 12.508 -6.938 1 96.75 131 MET B C 1
ATOM 3996 O O . MET B 1 131 ? -1.967 11.633 -7.773 1 96.75 131 MET B O 1
ATOM 4000 N N . VAL B 1 132 ? -2.225 13.719 -7.012 1 97.69 132 VAL B N 1
ATOM 4001 C CA . VAL B 1 132 ? -3.01 14.148 -8.164 1 97.69 132 VAL B CA 1
ATOM 4002 C C . VAL B 1 132 ? -2.158 14.07 -9.43 1 97.69 132 VAL B C 1
ATOM 4004 O O . VAL B 1 132 ? -2.598 13.531 -10.445 1 97.69 132 VAL B O 1
ATOM 4007 N N . LEU B 1 133 ? -0.918 14.555 -9.312 1 95.75 133 LEU B N 1
ATOM 4008 C CA . LEU B 1 133 ? -0.011 14.562 -10.453 1 95.75 133 LEU B CA 1
ATOM 4009 C C . LEU B 1 133 ? 0.347 13.141 -10.875 1 95.75 133 LEU B C 1
ATOM 4011 O O . LEU B 1 133 ? 0.349 12.82 -12.062 1 95.75 133 LEU B O 1
ATOM 4015 N N . LEU B 1 134 ? 0.629 12.289 -9.93 1 94.19 134 LEU B N 1
ATOM 4016 C CA . LEU B 1 134 ? 0.979 10.898 -10.203 1 94.19 134 LEU B CA 1
ATOM 4017 C C . LEU B 1 134 ? -0.171 10.18 -10.898 1 94.19 134 LEU B C 1
ATOM 4019 O O . LEU B 1 134 ? 0.051 9.234 -11.656 1 94.19 134 LEU B O 1
ATOM 4023 N N . SER B 1 135 ? -1.394 10.625 -10.641 1 94.75 135 SER B N 1
ATOM 4024 C CA . SER B 1 135 ? -2.584 10 -11.211 1 94.75 135 SER B CA 1
ATOM 4025 C C . SER B 1 135 ? -2.961 10.641 -12.539 1 94.75 135 SER B C 1
ATOM 4027 O O . SER B 1 135 ? -3.98 10.297 -13.141 1 94.75 135 SER B O 1
ATOM 4029 N N . GLY B 1 136 ? -2.17 11.672 -12.984 1 92.81 136 GLY B N 1
ATOM 4030 C CA . GLY B 1 136 ? -2.346 12.266 -14.297 1 92.81 136 GLY B CA 1
ATOM 4031 C C . GLY B 1 136 ? -3.182 13.531 -14.281 1 92.81 136 GLY B C 1
ATOM 4032 O O . GLY B 1 136 ? -3.369 14.18 -15.312 1 92.81 136 GLY B O 1
ATOM 4033 N N . GLY B 1 137 ? -3.715 13.875 -13.055 1 96.5 137 GLY B N 1
ATOM 4034 C CA . GLY B 1 137 ? -4.559 15.055 -12.945 1 96.5 137 GLY B CA 1
ATOM 4035 C C . GLY B 1 137 ? -3.77 16.328 -12.703 1 96.5 137 GLY B C 1
ATOM 4036 O O . GLY B 1 137 ? -2.539 16.328 -12.789 1 96.5 137 GLY B O 1
ATOM 4037 N N . GLU B 1 138 ? -4.535 17.391 -12.484 1 97.88 138 GLU B N 1
ATOM 4038 C CA . GLU B 1 138 ? -3.955 18.719 -12.242 1 97.88 138 GLU B CA 1
ATOM 4039 C C . GLU B 1 138 ? -4.504 19.328 -10.961 1 97.88 138 GLU B C 1
ATOM 4041 O O . GLU B 1 138 ? -5.707 19.562 -10.844 1 97.88 138 GLU B O 1
ATOM 4046 N N . PRO B 1 139 ? -3.658 19.594 -10.008 1 98.44 139 PRO B N 1
ATOM 4047 C CA . PRO B 1 139 ? -4.137 20.312 -8.82 1 98.44 139 PRO B CA 1
ATOM 4048 C C . PRO B 1 139 ? -4.457 21.781 -9.109 1 98.44 139 PRO B C 1
ATOM 4050 O O . PRO B 1 139 ? -3.73 22.438 -9.859 1 98.44 139 PRO B O 1
ATOM 4053 N N . VAL B 1 140 ? -5.523 22.281 -8.617 1 98.88 140 VAL B N 1
ATOM 4054 C CA . VAL B 1 140 ? -5.93 23.688 -8.641 1 98.88 140 VAL B CA 1
ATOM 4055 C C . VAL B 1 140 ? -6.02 24.219 -7.215 1 98.88 140 VAL B C 1
ATOM 4057 O O . VAL B 1 140 ? -6.844 23.75 -6.422 1 98.88 140 VAL B O 1
ATOM 4060 N N . PHE B 1 141 ? -5.246 25.25 -6.898 1 98.75 141 PHE B N 1
ATOM 4061 C CA . PHE B 1 141 ? -5.102 25.672 -5.508 1 98.75 141 PHE B CA 1
ATOM 4062 C C . PHE B 1 141 ? -5.961 26.906 -5.227 1 98.75 141 PHE B C 1
ATOM 4064 O O . PHE B 1 141 ? -6.074 27.797 -6.07 1 98.75 141 PHE B O 1
ATOM 4071 N N . ILE B 1 142 ? -6.594 26.906 -4.105 1 98.88 142 ILE B N 1
ATOM 4072 C CA . ILE B 1 142 ? -7.215 28.078 -3.52 1 98.88 142 ILE B CA 1
ATOM 4073 C C . ILE B 1 142 ? -6.441 28.516 -2.275 1 98.88 142 ILE B C 1
ATOM 4075 O O . ILE B 1 142 ? -6.355 27.766 -1.3 1 98.88 142 ILE B O 1
ATOM 4079 N N . LYS B 1 143 ? -5.941 29.656 -2.238 1 98.38 143 LYS B N 1
ATOM 4080 C CA . LYS B 1 143 ? -5.156 30.125 -1.102 1 98.38 143 LYS B CA 1
ATOM 4081 C C . LYS B 1 143 ? -6.062 30.562 0.052 1 98.38 143 LYS B C 1
ATOM 4083 O O . LYS B 1 143 ? -6.918 31.422 -0.111 1 98.38 143 LYS B O 1
ATOM 4088 N N . ALA B 1 144 ? -5.961 29.891 1.143 1 98.12 144 ALA B N 1
ATOM 4089 C CA . ALA B 1 144 ? -6.574 30.312 2.4 1 98.12 144 ALA B CA 1
ATOM 4090 C C . ALA B 1 144 ? -5.594 31.125 3.242 1 98.12 144 ALA B C 1
ATOM 4092 O O . ALA B 1 144 ? -4.695 30.578 3.877 1 98.12 144 ALA B O 1
ATOM 4093 N N . THR B 1 145 ? -5.848 32.375 3.447 1 96.81 145 THR B N 1
ATOM 4094 C CA . THR B 1 145 ? -4.875 33.312 4.031 1 96.81 145 THR B CA 1
ATOM 4095 C C . THR B 1 145 ? -4.969 33.281 5.555 1 96.81 145 THR B C 1
ATOM 4097 O O . THR B 1 145 ? -5.941 32.781 6.117 1 96.81 145 THR B O 1
ATOM 4100 N N . LEU B 1 146 ? -3.922 33.812 6.148 1 97.5 146 LEU B N 1
ATOM 4101 C CA . LEU B 1 146 ? -3.883 33.969 7.598 1 97.5 146 LEU B CA 1
ATOM 4102 C C . LEU B 1 146 ? -5.051 34.812 8.086 1 97.5 146 LEU B C 1
ATOM 4104 O O . LEU B 1 146 ? -5.664 34.5 9.109 1 97.5 146 LEU B O 1
ATOM 4108 N N . GLU B 1 147 ? -5.395 35.906 7.383 1 96.75 147 GLU B N 1
ATOM 4109 C CA . GLU B 1 147 ? -6.465 36.812 7.738 1 96.75 147 GLU B CA 1
ATOM 4110 C C . GLU B 1 147 ? -7.82 36.125 7.762 1 96.75 147 GLU B C 1
ATOM 4112 O O . GLU B 1 147 ? -8.711 36.5 8.523 1 96.75 147 GLU B O 1
ATOM 4117 N N . ALA B 1 148 ? -7.895 35.094 6.988 1 97.25 148 ALA B N 1
ATOM 4118 C CA . ALA B 1 148 ? -9.148 34.344 6.906 1 97.25 148 ALA B CA 1
ATOM 4119 C C . ALA B 1 148 ? -9.102 33.094 7.797 1 97.25 148 ALA B C 1
ATOM 4121 O O . ALA B 1 148 ? -9.938 32.188 7.66 1 97.25 148 ALA B O 1
ATOM 4122 N N . GLY B 1 149 ? -8.062 33.031 8.633 1 97.25 149 GLY B N 1
ATOM 4123 C CA . GLY B 1 149 ? -7.918 31.875 9.523 1 97.25 149 GLY B CA 1
ATOM 4124 C C . GLY B 1 149 ? -7.547 30.594 8.789 1 97.25 149 GLY B C 1
ATOM 4125 O O . GLY B 1 149 ? -7.922 29.5 9.211 1 97.25 149 GLY B O 1
ATOM 4126 N N . PHE B 1 150 ? -6.957 30.797 7.625 1 98.56 150 PHE B N 1
ATOM 4127 C CA . PHE B 1 150 ? -6.52 29.703 6.77 1 98.56 150 PHE B CA 1
ATOM 4128 C C . PHE B 1 150 ? -7.715 28.875 6.289 1 98.56 150 PHE B C 1
ATOM 4130 O O . PHE B 1 150 ? -7.625 27.656 6.168 1 98.56 150 PHE B O 1
ATOM 4137 N N . LYS B 1 151 ? -8.859 29.516 6.004 1 98.62 151 LYS B N 1
ATOM 4138 C CA . LYS B 1 151 ? -10.062 28.906 5.453 1 98.62 151 LYS B CA 1
ATOM 4139 C C . LYS B 1 151 ? -10.461 29.562 4.137 1 98.62 151 LYS B C 1
ATOM 4141 O O . LYS B 1 151 ? -10.297 30.766 3.967 1 98.62 151 LYS B O 1
ATOM 4146 N N . ILE B 1 152 ? -10.945 28.75 3.246 1 98.81 152 ILE B N 1
ATOM 4147 C CA . ILE B 1 152 ? -11.406 29.328 1.987 1 98.81 152 ILE B CA 1
ATOM 4148 C C . ILE B 1 152 ? -12.875 29.719 2.107 1 98.81 152 ILE B C 1
ATOM 4150 O O . ILE B 1 152 ? -13.609 29.172 2.938 1 98.81 152 ILE B O 1
ATOM 4154 N N . SER B 1 153 ? -13.312 30.656 1.257 1 98.56 153 SER B N 1
ATOM 4155 C CA . SER B 1 153 ? -14.703 31.078 1.211 1 98.56 153 SER B CA 1
ATOM 4156 C C . SER B 1 153 ? -15.469 30.344 0.11 1 98.56 153 SER B C 1
ATOM 4158 O O . SER B 1 153 ? -14.867 29.75 -0.784 1 98.56 153 SER B O 1
ATOM 4160 N N . ALA B 1 154 ? -16.781 30.406 0.208 1 98.69 154 ALA B N 1
ATOM 4161 C CA . ALA B 1 154 ? -17.656 29.875 -0.842 1 98.69 154 ALA B CA 1
ATOM 4162 C C . ALA B 1 154 ? -17.359 30.531 -2.184 1 98.69 154 ALA B C 1
ATOM 4164 O O . ALA B 1 154 ? -17.359 29.875 -3.225 1 98.69 154 ALA B O 1
ATOM 4165 N N . ALA B 1 155 ? -17.141 31.797 -2.154 1 98.75 155 ALA B N 1
ATOM 4166 C CA . ALA B 1 155 ? -16.859 32.562 -3.375 1 98.75 155 ALA B CA 1
ATOM 4167 C C . ALA B 1 155 ? -15.57 32.094 -4.027 1 98.75 155 ALA B C 1
ATOM 4169 O O . ALA B 1 155 ? -15.484 31.984 -5.254 1 98.75 155 ALA B O 1
ATOM 4170 N N . GLN B 1 156 ? -14.531 31.891 -3.244 1 98.88 156 GLN B N 1
ATOM 4171 C CA . GLN B 1 156 ? -13.258 31.391 -3.77 1 98.88 156 GLN B CA 1
ATOM 4172 C C . GLN B 1 156 ? -13.422 30.016 -4.41 1 98.88 156 GLN B C 1
ATOM 4174 O O . GLN B 1 156 ? -12.859 29.75 -5.469 1 98.88 156 GLN B O 1
ATOM 4179 N N . LEU B 1 157 ? -14.195 29.156 -3.707 1 98.88 157 LEU B N 1
ATOM 4180 C CA . LEU B 1 157 ? -14.438 27.812 -4.246 1 98.88 157 LEU B CA 1
ATOM 4181 C C . LEU B 1 157 ? -15.133 27.891 -5.598 1 98.88 157 LEU B C 1
ATOM 4183 O O . LEU B 1 157 ? -14.695 27.266 -6.562 1 98.88 157 LEU B O 1
ATOM 4187 N N . GLU B 1 158 ? -16.141 28.672 -5.676 1 98.81 158 GLU B N 1
ATOM 4188 C CA . GLU B 1 158 ? -16.906 28.781 -6.914 1 98.81 158 GLU B CA 1
ATOM 4189 C C . GLU B 1 158 ? -16.047 29.328 -8.047 1 98.81 158 GLU B C 1
ATOM 4191 O O . GLU B 1 158 ? -16.141 28.875 -9.188 1 98.81 158 GLU B O 1
ATOM 4196 N N . ALA B 1 159 ? -15.227 30.281 -7.73 1 98.81 159 ALA B N 1
ATOM 4197 C CA . ALA B 1 159 ? -14.375 30.922 -8.727 1 98.81 159 ALA B CA 1
ATOM 4198 C C . ALA B 1 159 ? -13.352 29.938 -9.289 1 98.81 159 ALA B C 1
ATOM 4200 O O . ALA B 1 159 ? -12.891 30.109 -10.422 1 98.81 159 ALA B O 1
ATOM 4201 N N . ALA B 1 160 ? -13 28.906 -8.539 1 98.81 160 ALA B N 1
ATOM 4202 C CA . ALA B 1 160 ? -11.953 27.969 -8.938 1 98.81 160 ALA B CA 1
ATOM 4203 C C . ALA B 1 160 ? -12.523 26.844 -9.789 1 98.81 160 ALA B C 1
ATOM 4205 O O . ALA B 1 160 ? -11.773 26.094 -10.438 1 98.81 160 ALA B O 1
ATOM 4206 N N . ILE B 1 161 ? -13.82 26.656 -9.867 1 98.75 161 ILE B N 1
ATOM 4207 C CA . ILE B 1 161 ? -14.484 25.547 -10.547 1 98.75 161 ILE B CA 1
ATOM 4208 C C . ILE B 1 161 ? -14.438 25.766 -12.062 1 98.75 161 ILE B C 1
ATOM 4210 O O . ILE B 1 161 ? -14.664 26.891 -12.539 1 98.75 161 ILE B O 1
ATOM 4214 N N . THR B 1 162 ? -14.07 24.781 -12.805 1 98.44 162 THR B N 1
ATOM 4215 C CA . THR B 1 162 ? -14.148 24.719 -14.258 1 98.44 162 THR B CA 1
ATOM 4216 C C . THR B 1 162 ? -14.883 23.453 -14.703 1 98.44 162 THR B C 1
ATOM 4218 O O . THR B 1 162 ? -15.195 22.594 -13.875 1 98.44 162 THR B O 1
ATOM 4221 N N . PRO B 1 163 ? -15.172 23.297 -15.984 1 97.62 163 PRO B N 1
ATOM 4222 C CA . PRO B 1 163 ? -15.781 22.062 -16.469 1 97.62 163 PRO B CA 1
ATOM 4223 C C . PRO B 1 163 ? -14.875 20.844 -16.266 1 97.62 163 PRO B C 1
ATOM 4225 O O . PRO B 1 163 ? -15.344 19.703 -16.328 1 97.62 163 PRO B O 1
ATOM 4228 N N . LYS B 1 164 ? -13.57 21.094 -16 1 98.12 164 LYS B N 1
ATOM 4229 C CA . LYS B 1 164 ? -12.594 20.016 -15.844 1 98.12 164 LYS B CA 1
ATOM 4230 C C . LYS B 1 164 ? -12.477 19.594 -14.383 1 98.12 164 LYS B C 1
ATOM 4232 O O . LYS B 1 164 ? -11.844 18.578 -14.078 1 98.12 164 LYS B O 1
ATOM 4237 N N . THR B 1 165 ? -13.102 20.328 -13.492 1 98.75 165 THR B N 1
ATOM 4238 C CA . THR B 1 165 ? -13.023 20.016 -12.07 1 98.75 165 THR B CA 1
ATOM 4239 C C . THR B 1 165 ? -13.734 18.688 -11.766 1 98.75 165 THR B C 1
ATOM 4241 O O . THR B 1 165 ? -14.93 18.547 -12.055 1 98.75 165 THR B O 1
ATOM 4244 N N . LYS B 1 166 ? -13.039 17.828 -11.234 1 98.19 166 LYS B N 1
ATOM 4245 C CA . LYS B 1 166 ? -13.609 16.516 -10.914 1 98.19 166 LYS B CA 1
ATOM 4246 C C . LYS B 1 166 ? -13.797 16.359 -9.406 1 98.19 166 LYS B C 1
ATOM 4248 O O . LYS B 1 166 ? -14.797 15.797 -8.953 1 98.19 166 LYS B O 1
ATOM 4253 N N . TRP B 1 167 ? -12.773 16.766 -8.625 1 98.88 167 TRP B N 1
ATOM 4254 C CA . TRP B 1 167 ? -12.781 16.594 -7.176 1 98.88 167 TRP B CA 1
ATOM 4255 C C . TRP B 1 167 ? -12.594 17.922 -6.461 1 98.88 167 TRP B C 1
ATOM 4257 O O . TRP B 1 167 ? -11.852 18.781 -6.93 1 98.88 167 TRP B O 1
ATOM 4267 N N . PHE B 1 168 ? -13.305 18.109 -5.418 1 98.88 168 PHE B N 1
ATOM 4268 C CA . PHE B 1 168 ? -12.945 19.031 -4.352 1 98.88 168 PHE B CA 1
ATOM 4269 C C . PHE B 1 168 ? -12.398 18.281 -3.141 1 98.88 168 PHE B C 1
ATOM 4271 O O . PHE B 1 168 ? -13.117 17.5 -2.521 1 98.88 168 PHE B O 1
ATOM 4278 N N . LEU B 1 169 ? -11.117 18.438 -2.834 1 98.81 169 LEU B N 1
ATOM 4279 C CA . LEU B 1 169 ? -10.477 17.828 -1.676 1 98.81 169 LEU B CA 1
ATOM 4280 C C . LEU B 1 169 ? -10.586 18.719 -0.452 1 98.81 169 LEU B C 1
ATOM 4282 O O . LEU B 1 169 ? -10.195 19.891 -0.504 1 98.81 169 LEU B O 1
ATOM 4286 N N . PHE B 1 170 ? -11.094 18.172 0.639 1 98.44 170 PHE B N 1
ATOM 4287 C CA . PHE B 1 170 ? -11.391 18.953 1.828 1 98.44 170 PHE B CA 1
ATOM 4288 C C . PHE B 1 170 ? -10.781 18.312 3.07 1 98.44 170 PHE B C 1
ATOM 4290 O O . PHE B 1 170 ? -10.977 17.125 3.316 1 98.44 170 PHE B O 1
ATOM 4297 N N . ASN B 1 171 ? -10.023 19.031 3.811 1 98.75 171 ASN B N 1
ATOM 4298 C CA . ASN B 1 171 ? -9.352 18.578 5.027 1 98.75 171 ASN B CA 1
ATOM 4299 C C . ASN B 1 171 ? -9.594 19.531 6.188 1 98.75 171 ASN B C 1
ATOM 4301 O O . ASN B 1 171 ? -9.062 20.656 6.195 1 98.75 171 ASN B O 1
ATOM 4305 N N . SER B 1 172 ? -10.383 19.172 7.18 1 98.38 172 SER B N 1
ATOM 4306 C CA . SER B 1 172 ? -10.789 19.938 8.352 1 98.38 172 SER B CA 1
ATOM 4307 C C . SER B 1 172 ? -11.031 19.031 9.555 1 98.38 172 SER B C 1
ATOM 4309 O O . SER B 1 172 ? -11.953 18.219 9.547 1 98.38 172 SER B O 1
ATOM 4311 N N . PRO B 1 173 ? -10.219 19.156 10.672 1 98.38 173 PRO B N 1
ATOM 4312 C CA . PRO B 1 173 ? -9.102 20.078 10.883 1 98.38 173 PRO B CA 1
ATOM 4313 C C . PRO B 1 173 ? -7.941 19.844 9.922 1 98.38 173 PRO B C 1
ATOM 4315 O O . PRO B 1 173 ? -7.695 18.703 9.523 1 98.38 173 PRO B O 1
ATOM 4318 N N . SER B 1 174 ? -7.281 20.891 9.633 1 98.31 174 SER B N 1
ATOM 4319 C CA . SER B 1 174 ? -6.348 20.906 8.516 1 98.31 174 SER B CA 1
ATOM 4320 C C . SER B 1 174 ? -4.93 20.578 8.969 1 98.31 174 SER B C 1
ATOM 4322 O O . SER B 1 174 ? -4.5 21 10.039 1 98.31 174 SER B O 1
ATOM 4324 N N . ASN B 1 175 ? -4.223 19.734 8.352 1 97.81 175 ASN B N 1
ATOM 4325 C CA . ASN B 1 175 ? -2.768 19.734 8.273 1 97.81 175 ASN B CA 1
ATOM 4326 C C . ASN B 1 175 ? -2.268 20.594 7.117 1 97.81 175 ASN B C 1
ATOM 4328 O O . ASN B 1 175 ? -2.469 20.266 5.949 1 97.81 175 ASN B O 1
ATOM 4332 N N . PRO B 1 176 ? -1.779 21.75 7.375 1 97.94 176 PRO B N 1
ATOM 4333 C CA . PRO B 1 176 ? -0.843 21.984 8.477 1 97.94 176 PRO B CA 1
ATOM 4334 C C . PRO B 1 176 ? -1.376 23 9.492 1 97.94 176 PRO B C 1
ATOM 4336 O O . PRO B 1 176 ? -0.7 23.297 10.477 1 97.94 176 PRO B O 1
ATOM 4339 N N . THR B 1 177 ? -2.588 23.547 9.344 1 98.56 177 THR B N 1
ATOM 4340 C CA . THR B 1 177 ? -2.918 24.766 10.07 1 98.56 177 THR B CA 1
ATOM 4341 C C . THR B 1 177 ? -3.68 24.438 11.352 1 98.56 177 THR B C 1
ATOM 4343 O O . THR B 1 177 ? -3.764 25.266 12.258 1 98.56 177 THR B O 1
ATOM 4346 N N . GLY B 1 178 ? -4.328 23.297 11.336 1 98.44 178 GLY B N 1
ATOM 4347 C CA . GLY B 1 178 ? -5.223 22.969 12.43 1 98.44 178 GLY B CA 1
ATOM 4348 C C . GLY B 1 178 ? -6.57 23.656 12.336 1 98.44 178 GLY B C 1
ATOM 4349 O O . GLY B 1 178 ? -7.445 23.438 13.18 1 98.44 178 GLY B O 1
ATOM 4350 N N . ALA B 1 179 ? -6.781 24.422 11.289 1 98.38 179 ALA B N 1
ATOM 4351 C CA . ALA B 1 179 ? -8.039 25.141 11.109 1 98.38 179 ALA B CA 1
ATOM 4352 C C . ALA B 1 179 ? -9.203 24.172 10.914 1 98.38 179 ALA B C 1
ATOM 4354 O O . ALA B 1 179 ? -9.078 23.188 10.18 1 98.38 179 ALA B O 1
ATOM 4355 N N . GLY B 1 180 ? -10.281 24.391 11.625 1 98.38 180 GLY B N 1
ATOM 4356 C CA . GLY B 1 180 ? -11.516 23.625 11.516 1 98.38 180 GLY B CA 1
ATOM 4357 C C . GLY B 1 180 ? -12.695 24.469 11.078 1 98.38 180 GLY B C 1
ATOM 4358 O O . GLY B 1 180 ? -12.875 25.594 11.539 1 98.38 180 GLY B O 1
ATOM 4359 N N . TYR B 1 181 ? -13.406 24.016 10.148 1 98.56 181 TYR B N 1
ATOM 4360 C CA . TYR B 1 181 ? -14.586 24.719 9.648 1 98.56 181 TYR B CA 1
ATOM 4361 C C . TYR B 1 181 ? -15.805 24.406 10.516 1 98.56 181 TYR B C 1
ATOM 4363 O O . TYR B 1 181 ? -16.094 23.25 10.805 1 98.56 181 TYR B O 1
ATOM 4371 N N . SER B 1 182 ? -16.484 25.469 10.922 1 98.06 182 SER B N 1
ATOM 4372 C CA . SER B 1 182 ? -17.766 25.281 11.609 1 98.06 182 SER B CA 1
ATOM 4373 C C . SER B 1 182 ? -18.828 24.734 10.664 1 98.06 182 SER B C 1
ATOM 4375 O O . SER B 1 182 ? -18.625 24.688 9.453 1 98.06 182 SER B O 1
ATOM 4377 N N . TRP B 1 183 ? -19.922 24.328 11.234 1 98.25 183 TRP B N 1
ATOM 4378 C CA . TRP B 1 183 ? -21.062 23.812 10.469 1 98.25 183 TRP B CA 1
ATOM 4379 C C . TRP B 1 183 ? -21.5 24.828 9.414 1 98.25 183 TRP B C 1
ATOM 4381 O O . TRP B 1 183 ? -21.703 24.469 8.25 1 98.25 183 TRP B O 1
ATOM 4391 N N . ASP B 1 184 ? -21.578 26.125 9.805 1 98.44 184 ASP B N 1
ATOM 4392 C CA . ASP B 1 184 ? -22.062 27.156 8.914 1 98.44 184 ASP B CA 1
ATOM 4393 C C . ASP B 1 184 ? -21.062 27.438 7.793 1 98.44 184 ASP B C 1
ATOM 4395 O O . ASP B 1 184 ? -21.453 27.656 6.645 1 98.44 184 ASP B O 1
ATOM 4399 N N . GLU B 1 185 ? -19.812 27.469 8.156 1 98.31 185 GLU B N 1
ATOM 4400 C CA . GLU B 1 185 ? -18.781 27.672 7.152 1 98.31 185 GLU B CA 1
ATOM 4401 C C . GLU B 1 185 ? -18.781 26.547 6.121 1 98.31 185 GLU B C 1
ATOM 4403 O O . GLU B 1 185 ? -18.656 26.797 4.922 1 98.31 185 GLU B O 1
ATOM 4408 N N . LEU B 1 186 ? -18.906 25.328 6.602 1 98.62 186 LEU B N 1
ATOM 4409 C CA . LEU B 1 186 ? -18.938 24.188 5.703 1 98.62 186 LEU B CA 1
ATOM 4410 C C . LEU B 1 186 ? -20.203 24.172 4.859 1 98.62 186 LEU B C 1
ATOM 4412 O O . LEU B 1 186 ? -20.188 23.797 3.689 1 98.62 186 LEU B O 1
ATOM 4416 N N . ARG B 1 187 ? -21.328 24.562 5.43 1 98.69 187 ARG B N 1
ATOM 4417 C CA . ARG B 1 187 ? -22.578 24.672 4.688 1 98.69 187 ARG B CA 1
ATOM 4418 C C . ARG B 1 187 ? -22.438 25.625 3.504 1 98.69 187 ARG B C 1
ATOM 4420 O O . ARG B 1 187 ? -22.922 25.344 2.41 1 98.69 187 ARG B O 1
ATOM 4427 N N . ALA B 1 188 ? -21.766 26.703 3.707 1 98.81 188 ALA B N 1
ATOM 4428 C CA . ALA B 1 188 ? -21.547 27.672 2.633 1 98.81 188 ALA B CA 1
ATOM 4429 C C . ALA B 1 188 ? -20.797 27.031 1.47 1 98.81 188 ALA B C 1
ATOM 4431 O O . ALA B 1 188 ? -21.109 27.281 0.304 1 98.81 188 ALA B O 1
ATOM 4432 N N . LEU B 1 189 ? -19.781 26.203 1.748 1 98.88 189 LEU B N 1
ATOM 4433 C CA . LEU B 1 189 ? -19.031 25.516 0.706 1 98.88 189 LEU B CA 1
ATOM 4434 C C . LEU B 1 189 ? -19.906 24.469 0.012 1 98.88 189 LEU B C 1
ATOM 4436 O O . LEU B 1 189 ? -19.875 24.359 -1.215 1 98.88 189 LEU B O 1
ATOM 4440 N N . THR B 1 190 ? -20.672 23.672 0.804 1 98.75 190 THR B N 1
ATOM 4441 C CA . THR B 1 190 ? -21.484 22.609 0.235 1 98.75 190 THR B CA 1
ATOM 4442 C C . THR B 1 190 ? -22.594 23.188 -0.644 1 98.75 190 THR B C 1
ATOM 4444 O O . THR B 1 190 ? -22.984 22.578 -1.639 1 98.75 190 THR B O 1
ATOM 4447 N N . ASP B 1 191 ? -23.062 24.375 -0.296 1 98.75 191 ASP B N 1
ATOM 4448 C CA . ASP B 1 191 ? -24.062 25.047 -1.134 1 98.75 191 ASP B CA 1
ATOM 4449 C C . ASP B 1 191 ? -23.516 25.312 -2.533 1 98.75 191 ASP B C 1
ATOM 4451 O O . ASP B 1 191 ? -24.234 25.188 -3.523 1 98.75 191 ASP B O 1
ATOM 4455 N N . VAL B 1 192 ? -22.266 25.719 -2.6 1 98.81 192 VAL B N 1
ATOM 4456 C CA . VAL B 1 192 ? -21.625 25.906 -3.891 1 98.81 192 VAL B CA 1
ATOM 4457 C C . VAL B 1 192 ? -21.578 24.578 -4.641 1 98.81 192 VAL B C 1
ATOM 4459 O O . VAL B 1 192 ? -21.922 24.5 -5.82 1 98.81 192 VAL B O 1
ATOM 4462 N N . LEU B 1 193 ? -21.188 23.5 -3.977 1 98.75 193 LEU B N 1
ATOM 4463 C CA . LEU B 1 193 ? -21 22.203 -4.605 1 98.75 193 LEU B CA 1
ATOM 4464 C C . LEU B 1 193 ? -22.312 21.656 -5.145 1 98.75 193 LEU B C 1
ATOM 4466 O O . LEU B 1 193 ? -22.328 20.953 -6.16 1 98.75 193 LEU B O 1
ATOM 4470 N N . LEU B 1 194 ? -23.453 22 -4.527 1 98.5 194 LEU B N 1
ATOM 4471 C CA . LEU B 1 194 ? -24.766 21.547 -4.984 1 98.5 194 LEU B CA 1
ATOM 4472 C C . LEU B 1 194 ? -25.078 22.109 -6.363 1 98.5 194 LEU B C 1
ATOM 4474 O O . LEU B 1 194 ? -25.812 21.5 -7.137 1 98.5 194 LEU B O 1
ATOM 4478 N N . ARG B 1 195 ? -24.5 23.219 -6.668 1 98.38 195 ARG B N 1
ATOM 4479 C CA . ARG B 1 195 ? -24.781 23.875 -7.945 1 98.38 195 ARG B CA 1
ATOM 4480 C C . ARG B 1 195 ? -23.922 23.281 -9.055 1 98.38 195 ARG B C 1
ATOM 4482 O O . ARG B 1 195 ? -24.172 23.531 -10.234 1 98.38 195 ARG B O 1
ATOM 4489 N N . TYR B 1 196 ? -23.016 22.438 -8.789 1 98.31 196 TYR B N 1
ATOM 4490 C CA . TYR B 1 196 ? -22.125 21.828 -9.758 1 98.31 196 TYR B CA 1
ATOM 4491 C C . TYR B 1 196 ? -22.125 20.297 -9.609 1 98.31 196 TYR B C 1
ATOM 4493 O O . TYR B 1 196 ? -21.172 19.734 -9.078 1 98.31 196 TYR B O 1
ATOM 4501 N N . PRO B 1 197 ? -23.016 19.641 -10.219 1 96.69 197 PRO B N 1
ATOM 4502 C CA . PRO B 1 197 ? -23.281 18.219 -9.953 1 96.69 197 PRO B CA 1
ATOM 4503 C C . PRO B 1 197 ? -22.172 17.312 -10.484 1 96.69 197 PRO B C 1
ATOM 4505 O O . PRO B 1 197 ? -22.094 16.141 -10.117 1 96.69 197 PRO B O 1
ATOM 4508 N N . HIS B 1 198 ? -21.312 17.828 -11.305 1 96.69 198 HIS B N 1
ATOM 4509 C CA . HIS B 1 198 ? -20.25 16.984 -11.867 1 96.69 198 HIS B CA 1
ATOM 4510 C C . HIS B 1 198 ? -19.078 16.875 -10.906 1 96.69 198 HIS B C 1
ATOM 4512 O O . HIS B 1 198 ? -18.172 16.047 -11.109 1 96.69 198 HIS B O 1
ATOM 4518 N N . ILE B 1 199 ? -19.047 17.656 -9.836 1 98.31 199 ILE B N 1
ATOM 4519 C CA . ILE B 1 199 ? -17.922 17.688 -8.906 1 98.31 199 ILE B CA 1
ATOM 4520 C C . ILE B 1 199 ? -18.203 16.734 -7.742 1 98.31 199 ILE B C 1
ATOM 4522 O O . ILE B 1 199 ? -19.25 16.812 -7.109 1 98.31 199 ILE B O 1
ATOM 4526 N N . TRP B 1 200 ? -17.25 15.844 -7.496 1 98.56 200 TRP B N 1
ATOM 4527 C CA . TRP B 1 200 ? -17.297 14.961 -6.332 1 98.56 200 TRP B CA 1
ATOM 4528 C C . TRP B 1 200 ? -16.5 15.539 -5.176 1 98.56 200 TRP B C 1
ATOM 4530 O O . TRP B 1 200 ? -15.68 16.453 -5.375 1 98.56 200 TRP B O 1
ATOM 4540 N N . VAL B 1 201 ? -16.797 15.086 -3.955 1 98.81 201 VAL B N 1
ATOM 4541 C CA . VAL B 1 201 ? -16.156 15.594 -2.754 1 98.81 201 VAL B CA 1
ATOM 4542 C C . VAL B 1 201 ? -15.32 14.492 -2.107 1 98.81 201 VAL B C 1
ATOM 4544 O O . VAL B 1 201 ? -15.82 13.383 -1.892 1 98.81 201 VAL B O 1
ATOM 4547 N N . LEU B 1 202 ? -14.07 14.703 -1.862 1 98.81 202 LEU B N 1
ATOM 4548 C CA . LEU B 1 202 ? -13.172 13.836 -1.107 1 98.81 202 LEU B CA 1
ATOM 4549 C C . LEU B 1 202 ? -12.758 14.492 0.206 1 98.81 202 LEU B C 1
ATOM 4551 O O . LEU B 1 202 ? -12.102 15.531 0.204 1 98.81 202 LEU B O 1
ATOM 4555 N N . THR B 1 203 ? -13.125 13.93 1.312 1 98.69 203 THR B N 1
ATOM 4556 C CA . THR B 1 203 ? -12.75 14.508 2.598 1 98.69 203 THR B CA 1
ATOM 4557 C C . THR B 1 203 ? -11.648 13.688 3.256 1 98.69 203 THR B C 1
ATOM 4559 O O . THR B 1 203 ? -11.664 12.453 3.199 1 98.69 203 THR B O 1
ATOM 4562 N N . ASP B 1 204 ? -10.664 14.312 3.73 1 98.81 204 ASP B N 1
ATOM 4563 C CA . ASP B 1 204 ? -9.648 13.766 4.625 1 98.81 204 ASP B CA 1
ATOM 4564 C C . ASP B 1 204 ? -9.922 14.156 6.074 1 98.81 204 ASP B C 1
ATOM 4566 O O . ASP B 1 204 ? -9.492 15.219 6.527 1 98.81 204 ASP B O 1
ATOM 4570 N N . ASP B 1 205 ? -10.578 13.266 6.77 1 98.81 205 ASP B N 1
ATOM 4571 C CA . ASP B 1 205 ? -11.086 13.555 8.109 1 98.81 205 ASP B CA 1
ATOM 4572 C C . ASP B 1 205 ? -10.211 12.898 9.18 1 98.81 205 ASP B C 1
ATOM 4574 O O . ASP B 1 205 ? -10.695 12.57 10.266 1 98.81 205 ASP B O 1
ATOM 4578 N N . MET B 1 206 ? -8.938 12.742 8.891 1 98.5 206 MET B N 1
ATOM 4579 C CA . MET B 1 206 ? -7.98 12.016 9.719 1 98.5 206 MET B CA 1
ATOM 4580 C C . MET B 1 206 ? -7.938 12.594 11.133 1 98.5 206 MET B C 1
ATOM 4582 O O . MET B 1 206 ? -7.66 11.875 12.094 1 98.5 206 MET B O 1
ATOM 4586 N N . TYR B 1 207 ? -8.305 13.883 11.305 1 98.5 207 TYR B N 1
ATOM 4587 C CA . TYR B 1 207 ? -8.133 14.547 12.586 1 98.5 207 TYR B CA 1
ATOM 4588 C C . TYR B 1 207 ? -9.477 14.789 13.258 1 98.5 207 TYR B C 1
ATOM 4590 O O . TYR B 1 207 ? -9.586 15.633 14.156 1 98.5 207 TYR B O 1
ATOM 4598 N N . GLU B 1 208 ? -10.492 14.047 12.852 1 97.88 208 GLU B N 1
ATOM 4599 C CA . GLU B 1 208 ? -11.867 14.195 13.32 1 97.88 208 GLU B CA 1
ATOM 4600 C C . GLU B 1 208 ? -11.938 14.234 14.844 1 97.88 208 GLU B C 1
ATOM 4602 O O . GLU B 1 208 ? -12.664 15.047 15.422 1 97.88 208 GLU B O 1
ATOM 4607 N N . HIS B 1 209 ? -11.117 13.453 15.523 1 97.88 209 HIS B N 1
ATOM 4608 C CA . HIS B 1 209 ? -11.227 13.289 16.969 1 97.88 209 HIS B CA 1
ATOM 4609 C C . HIS B 1 209 ? -10.258 14.219 17.688 1 97.88 209 HIS B C 1
ATOM 4611 O O . HIS B 1 209 ? -10.258 14.281 18.922 1 97.88 209 HIS B O 1
ATOM 4617 N N . LEU B 1 210 ? -9.414 14.875 16.953 1 97.94 210 LEU B N 1
ATOM 4618 C CA . LEU B 1 210 ? -8.531 15.891 17.516 1 97.94 210 LEU B CA 1
ATOM 4619 C C . LEU B 1 210 ? -9.125 17.281 17.359 1 97.94 210 LEU B C 1
ATOM 4621 O O . LEU B 1 210 ? -8.617 18.094 16.594 1 97.94 210 LEU B O 1
ATOM 4625 N N . SER B 1 211 ? -10.164 17.531 18.109 1 97.38 211 SER B N 1
ATOM 4626 C CA . SER B 1 211 ? -10.961 18.75 18.125 1 97.38 211 SER B CA 1
ATOM 4627 C C . SER B 1 211 ? -10.961 19.391 19.5 1 97.38 211 SER B C 1
ATOM 4629 O O . SER B 1 211 ? -11.102 18.703 20.516 1 97.38 211 SER B O 1
ATOM 4631 N N . TYR B 1 212 ? -10.805 20.672 19.594 1 97.44 212 TYR B N 1
ATOM 4632 C CA . TYR B 1 212 ? -10.492 21.312 20.875 1 97.44 212 TYR B CA 1
ATOM 4633 C C . TYR B 1 212 ? -11.516 22.391 21.203 1 97.44 212 TYR B C 1
ATOM 4635 O O . TYR B 1 212 ? -12.078 23.016 20.297 1 97.44 212 TYR B O 1
ATOM 4643 N N . GLY B 1 213 ? -11.68 22.578 22.453 1 94.38 213 GLY B N 1
ATOM 4644 C CA . GLY B 1 213 ? -12.562 23.625 22.922 1 94.38 213 GLY B CA 1
ATOM 4645 C C . GLY B 1 213 ? -14 23.453 22.469 1 94.38 213 GLY B C 1
ATOM 4646 O O . GLY B 1 213 ? -14.578 22.375 22.625 1 94.38 213 GLY B O 1
ATOM 4647 N N . ASP B 1 214 ? -14.547 24.562 21.828 1 94.94 214 ASP B N 1
ATOM 4648 C CA . ASP B 1 214 ? -15.945 24.56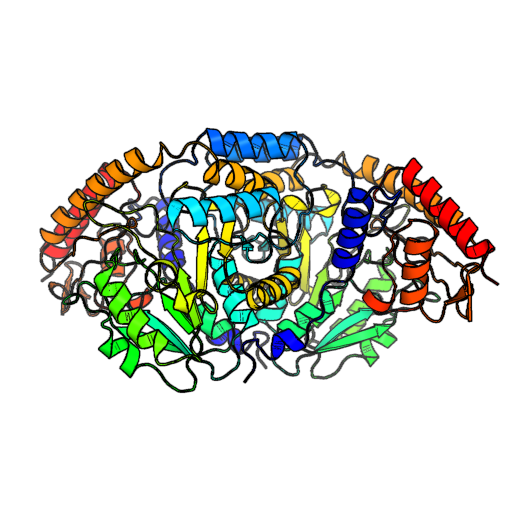2 21.422 1 94.94 214 ASP B CA 1
ATOM 4649 C C . ASP B 1 214 ? -16.094 24.094 19.984 1 94.94 214 ASP B C 1
ATOM 4651 O O . ASP B 1 214 ? -17.219 23.938 19.484 1 94.94 214 ASP B O 1
ATOM 4655 N N . PHE B 1 215 ? -14.969 23.844 19.422 1 96.94 215 PHE B N 1
ATOM 4656 C CA . PHE B 1 215 ? -15.039 23.406 18.031 1 96.94 215 PHE B CA 1
ATOM 4657 C C . PHE B 1 215 ? -15.664 22.016 17.922 1 96.94 215 PHE B C 1
ATOM 4659 O O . PHE B 1 215 ? -15.242 21.094 18.625 1 96.94 215 PHE B O 1
ATOM 4666 N N . LYS B 1 216 ? -16.688 21.922 17.078 1 97.25 216 LYS B N 1
ATOM 4667 C CA . LYS B 1 216 ? -17.328 20.641 16.797 1 97.25 216 LYS B CA 1
ATOM 4668 C C . LYS B 1 216 ? -17.078 20.203 15.367 1 97.25 216 LYS B C 1
ATOM 4670 O O . LYS B 1 216 ? -17.469 20.875 14.422 1 97.25 216 LYS B O 1
ATOM 4675 N N . PHE B 1 217 ? -16.5 19.078 15.266 1 98.19 217 PHE B N 1
ATOM 4676 C CA . PHE B 1 217 ? -16.203 18.547 13.945 1 98.19 217 PHE B CA 1
ATOM 4677 C C . PHE B 1 217 ? -17.484 18.25 13.188 1 98.19 217 PHE B C 1
ATOM 4679 O O . PHE B 1 217 ? -18.469 17.797 13.773 1 98.19 217 PHE B O 1
ATOM 4686 N N . CYS B 1 218 ? -17.484 18.516 11.883 1 98.38 218 CYS B N 1
ATOM 4687 C CA . CYS B 1 218 ? -18.516 18.109 10.938 1 98.38 218 CYS B CA 1
ATOM 4688 C C . CYS B 1 218 ? -17.922 17.812 9.57 1 98.38 218 CYS B C 1
ATOM 4690 O O . CYS B 1 218 ? -16.828 18.281 9.25 1 98.38 218 CYS B O 1
ATOM 4692 N N . THR B 1 219 ? -18.562 16.953 8.797 1 98.19 219 THR B N 1
ATOM 4693 C CA . THR B 1 219 ? -18.094 16.578 7.473 1 98.19 219 THR B CA 1
ATOM 4694 C C . THR B 1 219 ? -19.156 16.859 6.418 1 98.19 219 THR B C 1
ATOM 4696 O O . THR B 1 219 ? -20.344 16.953 6.734 1 98.19 219 THR B O 1
ATOM 4699 N N . PRO B 1 220 ? -18.781 17.062 5.172 1 98.44 220 PRO B N 1
ATOM 4700 C CA . PRO B 1 220 ? -19.656 17.594 4.125 1 98.44 220 PRO B CA 1
ATOM 4701 C C . PRO B 1 220 ? -20.953 16.797 3.988 1 98.44 220 PRO B C 1
ATOM 4703 O O . PRO B 1 220 ? -22.047 17.375 3.998 1 98.44 220 PRO B O 1
ATOM 4706 N N . ALA B 1 221 ? -20.891 15.484 3.9 1 98.19 221 ALA B N 1
ATOM 4707 C CA . ALA B 1 221 ? -22.094 14.68 3.699 1 98.19 221 ALA B CA 1
ATOM 4708 C C . ALA B 1 221 ? -23.016 14.758 4.91 1 98.19 221 ALA B C 1
ATOM 4710 O O . ALA B 1 221 ? -24.234 14.578 4.789 1 98.19 221 ALA B O 1
ATOM 4711 N N . GLN B 1 222 ? -22.438 15.016 6.066 1 98 222 GLN B N 1
ATOM 4712 C CA . GLN B 1 222 ? -23.219 15.227 7.277 1 98 222 GLN B CA 1
ATOM 4713 C C . GLN B 1 222 ? -23.953 16.562 7.23 1 98 222 GLN B C 1
ATOM 4715 O O . GLN B 1 222 ? -25.141 16.641 7.582 1 98 222 GLN B O 1
ATOM 4720 N N . VAL B 1 223 ? -23.297 17.594 6.789 1 98.5 223 VAL B N 1
ATOM 4721 C CA . VAL B 1 223 ? -23.812 18.953 6.742 1 98.5 223 VAL B CA 1
ATOM 4722 C C . VAL B 1 223 ? -24.844 19.078 5.621 1 98.5 223 VAL B C 1
ATOM 4724 O O . VAL B 1 223 ? -25.844 19.781 5.766 1 98.5 223 VAL B O 1
ATOM 4727 N N . GLU B 1 224 ? -24.594 18.422 4.512 1 98.44 224 GLU B N 1
ATOM 4728 C CA . GLU B 1 224 ? -25.469 18.438 3.338 1 98.44 224 GLU B CA 1
ATOM 4729 C C . GLU B 1 224 ? -25.688 17.031 2.793 1 98.44 224 GLU B C 1
ATOM 4731 O O . GLU B 1 224 ? -24.969 16.594 1.883 1 98.44 224 GLU B O 1
ATOM 4736 N N . PRO B 1 225 ? -26.703 16.391 3.205 1 98.06 225 PRO B N 1
ATOM 4737 C CA . PRO B 1 225 ? -26.969 14.992 2.855 1 98.06 225 PRO B CA 1
ATOM 4738 C C . PRO B 1 225 ? -27.141 14.781 1.353 1 98.06 225 PRO B C 1
ATOM 4740 O O . PRO B 1 225 ? -26.938 13.672 0.854 1 98.06 225 PRO B O 1
ATOM 4743 N N . LEU B 1 226 ? -27.453 15.828 0.61 1 98.31 226 LEU B N 1
ATOM 4744 C CA . LEU B 1 226 ? -27.641 15.703 -0.833 1 98.31 226 LEU B CA 1
ATOM 4745 C C . LEU B 1 226 ? -26.312 15.414 -1.52 1 98.31 226 LEU B C 1
ATOM 4747 O O . LEU B 1 226 ? -26.281 15.008 -2.686 1 98.31 226 LEU B O 1
ATOM 4751 N N . LEU B 1 227 ? -25.203 15.562 -0.788 1 98.62 227 LEU B N 1
ATOM 4752 C CA . LEU B 1 227 ? -23.891 15.289 -1.348 1 98.62 227 LEU B CA 1
ATOM 4753 C C . LEU B 1 227 ? -23.469 13.852 -1.06 1 98.62 227 LEU B C 1
ATOM 4755 O O . LEU B 1 227 ? -22.422 13.406 -1.514 1 98.62 227 LEU B O 1
ATOM 4759 N N . TYR B 1 228 ? -24.297 13.07 -0.414 1 98.38 228 TYR B N 1
ATOM 4760 C CA . TYR B 1 228 ? -23.984 11.719 0.058 1 98.38 228 TYR B CA 1
ATOM 4761 C C . TYR B 1 228 ? -23.516 10.836 -1.092 1 98.38 228 TYR B C 1
ATOM 4763 O O . TYR B 1 228 ? -22.5 10.148 -0.979 1 98.38 228 TYR B O 1
ATOM 4771 N N . ASP B 1 229 ? -24.141 10.906 -2.217 1 97.75 229 ASP B N 1
ATOM 4772 C CA . ASP B 1 229 ? -23.938 9.977 -3.316 1 97.75 229 ASP B CA 1
ATOM 4773 C C . ASP B 1 229 ? -22.719 10.383 -4.156 1 97.75 229 ASP B C 1
ATOM 4775 O O . ASP B 1 229 ? -22.391 9.719 -5.141 1 97.75 229 ASP B O 1
ATOM 4779 N N . ARG B 1 230 ? -22.031 11.398 -3.777 1 97.69 230 ARG B N 1
ATOM 4780 C CA . ARG B 1 230 ? -20.844 11.781 -4.523 1 97.69 230 ARG B CA 1
ATOM 4781 C C . ARG B 1 230 ? -19.719 12.234 -3.578 1 97.69 230 ARG B C 1
ATOM 4783 O O . ARG B 1 230 ? -18.906 13.094 -3.93 1 97.69 230 ARG B O 1
ATOM 4790 N N . THR B 1 231 ? -19.797 11.781 -2.305 1 98.81 231 THR B N 1
ATOM 4791 C CA . THR B 1 231 ? -18.766 12.078 -1.321 1 98.81 231 THR B CA 1
ATOM 4792 C C . THR B 1 231 ? -18.031 10.797 -0.917 1 98.81 231 THR B C 1
ATOM 4794 O O . THR B 1 231 ? -18.656 9.781 -0.633 1 98.81 231 THR B O 1
ATOM 4797 N N . LEU B 1 232 ? -16.75 10.82 -1.035 1 98.88 232 LEU B N 1
ATOM 4798 C CA . LEU B 1 232 ? -15.898 9.836 -0.384 1 98.88 232 LEU B CA 1
ATOM 4799 C C . LEU B 1 232 ? -15.344 10.383 0.927 1 98.88 232 LEU B C 1
ATOM 4801 O O . LEU B 1 232 ? -14.516 11.297 0.923 1 98.88 232 LEU B O 1
ATOM 4805 N N . ALA B 1 233 ? -15.773 9.859 2.059 1 98.88 233 ALA B N 1
ATOM 4806 C CA . ALA B 1 233 ? -15.312 10.289 3.377 1 98.88 233 ALA B CA 1
ATOM 4807 C C . ALA B 1 233 ? -14.172 9.406 3.869 1 98.88 233 ALA B C 1
ATOM 4809 O O . ALA B 1 233 ? -14.383 8.258 4.25 1 98.88 233 ALA B O 1
ATOM 4810 N N . MET B 1 234 ? -13.016 9.945 3.871 1 98.88 234 MET B N 1
ATOM 4811 C CA . MET B 1 234 ? -11.828 9.188 4.254 1 98.88 234 MET B CA 1
ATOM 4812 C C . MET B 1 234 ? -11.422 9.5 5.691 1 98.88 234 MET B C 1
ATOM 4814 O O . MET B 1 234 ? -11.453 10.656 6.109 1 98.88 234 MET B O 1
ATOM 4818 N N . ASN B 1 235 ? -11.07 8.547 6.449 1 98.75 235 ASN B N 1
ATOM 4819 C CA . ASN B 1 235 ? -10.555 8.617 7.812 1 98.75 235 ASN B CA 1
ATOM 4820 C C . ASN B 1 235 ? -9.539 7.512 8.086 1 98.75 235 ASN B C 1
ATOM 4822 O O . ASN B 1 235 ? -8.945 6.969 7.156 1 98.75 235 ASN B O 1
ATOM 4826 N N . GLY B 1 236 ? -9.211 7.246 9.32 1 98.62 236 GLY B N 1
ATOM 4827 C CA . GLY B 1 236 ? -8.258 6.215 9.711 1 98.62 236 GLY B CA 1
ATOM 4828 C C . GLY B 1 236 ? -8.016 6.164 11.203 1 98.62 236 GLY B C 1
ATOM 4829 O O . GLY B 1 236 ? -8.688 6.848 11.977 1 98.62 236 GLY B O 1
ATOM 4830 N N . VAL B 1 237 ? -7.062 5.332 11.586 1 98.75 237 VAL B N 1
ATOM 4831 C CA . VAL B 1 237 ? -6.816 5.129 13.008 1 98.75 237 VAL B CA 1
ATOM 4832 C C . VAL B 1 237 ? -5.426 5.645 13.367 1 98.75 237 VAL B C 1
ATOM 4834 O O . VAL B 1 237 ? -4.965 5.465 14.5 1 98.75 237 VAL B O 1
ATOM 4837 N N . SER B 1 238 ? -4.766 6.297 12.484 1 98.31 238 SER B N 1
ATOM 4838 C CA . SER B 1 238 ? -3.367 6.68 12.625 1 98.31 238 SER B CA 1
ATOM 4839 C C . SER B 1 238 ? -3.195 7.746 13.703 1 98.31 238 SER B C 1
ATOM 4841 O O . SER B 1 238 ? -2.201 7.742 14.438 1 98.31 238 SER B O 1
ATOM 4843 N N . LYS B 1 239 ? -4.152 8.711 13.773 1 98.12 239 LYS B N 1
ATOM 4844 C CA . LYS B 1 239 ? -3.898 9.906 14.57 1 98.12 239 LYS B CA 1
ATOM 4845 C C . LYS B 1 239 ? -4.641 9.844 15.906 1 98.12 239 LYS B C 1
ATOM 4847 O O . LYS B 1 239 ? -4.023 9.719 16.969 1 98.12 239 LYS B O 1
ATOM 4852 N N . ALA B 1 240 ? -5.961 9.656 15.852 1 97.25 240 ALA B N 1
ATOM 4853 C CA . ALA B 1 240 ? -6.754 9.625 17.078 1 97.25 240 ALA B CA 1
ATOM 4854 C C . ALA B 1 240 ? -6.316 8.469 17.984 1 97.25 240 ALA B C 1
ATOM 4856 O O . ALA B 1 240 ? -6.367 8.578 19.203 1 97.25 240 ALA B O 1
ATOM 4857 N N . TYR B 1 241 ? -5.848 7.387 17.422 1 98.31 241 TYR B N 1
ATOM 4858 C CA . TYR B 1 241 ? -5.582 6.172 18.172 1 98.31 241 TYR B CA 1
ATOM 4859 C C . TYR B 1 241 ? -4.09 5.879 18.25 1 98.31 241 TYR B C 1
ATOM 4861 O O . TYR B 1 241 ? -3.678 4.805 18.688 1 98.31 241 TYR B O 1
ATOM 4869 N N . ALA B 1 242 ? -3.287 6.789 17.719 1 98 242 ALA B N 1
ATOM 4870 C CA . ALA B 1 242 ? -1.833 6.66 17.734 1 98 242 ALA B CA 1
ATOM 4871 C C . ALA B 1 242 ? -1.393 5.352 17.094 1 98 242 ALA B C 1
ATOM 4873 O O . ALA B 1 242 ? -0.615 4.594 17.672 1 98 242 ALA B O 1
ATOM 4874 N N . MET B 1 243 ? -1.879 5.121 15.93 1 98.69 243 MET B N 1
ATOM 4875 C CA . MET B 1 243 ? -1.612 3.877 15.211 1 98.69 243 MET B CA 1
ATOM 4876 C C . MET B 1 243 ? -0.963 4.156 13.859 1 98.69 243 MET B C 1
ATOM 4878 O O . MET B 1 243 ? -1.322 3.541 12.852 1 98.69 243 MET B O 1
ATOM 4882 N N . THR B 1 244 ? -0.049 5.082 13.82 1 97.94 244 THR B N 1
ATOM 4883 C CA . THR B 1 244 ? 0.505 5.527 12.547 1 97.94 244 THR B CA 1
ATOM 4884 C C . THR B 1 244 ? 1.248 4.387 11.852 1 97.94 244 THR B C 1
ATOM 4886 O O . THR B 1 244 ? 1.106 4.191 10.648 1 97.94 244 THR B O 1
ATOM 4889 N N . GLY B 1 245 ? 2.027 3.57 12.578 1 98.12 245 GLY B N 1
ATOM 4890 C CA . GLY B 1 245 ? 2.818 2.504 11.984 1 98.12 245 GLY B CA 1
ATOM 4891 C C . GLY B 1 245 ? 2 1.276 11.633 1 98.12 245 GLY B C 1
ATOM 4892 O O . GLY B 1 245 ? 2.469 0.397 10.906 1 98.12 245 GLY B O 1
ATOM 4893 N N . TRP B 1 246 ? 0.736 1.17 12.172 1 98.88 246 TRP B N 1
ATOM 4894 C CA . TRP B 1 246 ? -0.156 0.049 11.891 1 98.88 246 TRP B CA 1
ATOM 4895 C C . TRP B 1 246 ? -0.682 0.119 10.461 1 98.88 246 TRP B C 1
ATOM 4897 O O . TRP B 1 246 ? -1.053 -0.904 9.883 1 98.88 246 TRP B O 1
ATOM 4907 N N . ARG B 1 247 ? -0.781 1.325 9.898 1 98.75 247 ARG B N 1
ATOM 4908 C CA . ARG B 1 247 ? -1.062 1.614 8.492 1 98.75 247 ARG B CA 1
ATOM 4909 C C . ARG B 1 247 ? -2.469 1.166 8.117 1 98.75 247 ARG B C 1
ATOM 4911 O O . ARG B 1 247 ? -2.65 0.433 7.141 1 98.75 247 ARG B O 1
ATOM 4918 N N . ILE B 1 248 ? -3.477 1.679 8.828 1 98.94 248 ILE B N 1
ATOM 4919 C CA . ILE B 1 248 ? -4.863 1.41 8.469 1 98.94 248 ILE B CA 1
ATOM 4920 C C . ILE B 1 248 ? -5.598 2.727 8.227 1 98.94 248 ILE B C 1
ATOM 4922 O O . ILE B 1 248 ? -5.613 3.604 9.094 1 98.94 248 ILE B O 1
ATOM 4926 N N . GLY B 1 249 ? -6.09 2.951 7.086 1 98.88 249 GLY B N 1
ATOM 4927 C CA . GLY B 1 249 ? -7.051 3.971 6.703 1 98.88 249 GLY B CA 1
ATOM 4928 C C . GLY B 1 249 ? -8.297 3.4 6.059 1 98.88 249 GLY B C 1
ATOM 4929 O O . GLY B 1 249 ? -8.32 2.238 5.645 1 98.88 249 GLY B O 1
ATOM 4930 N N . TYR B 1 250 ? -9.32 4.117 6.066 1 98.94 250 TYR B N 1
ATOM 4931 C CA . TYR B 1 250 ? -10.57 3.631 5.488 1 98.94 250 TYR B CA 1
ATOM 4932 C C . TYR B 1 250 ? -11.391 4.781 4.914 1 98.94 250 TYR B C 1
ATOM 4934 O O . TYR B 1 250 ? -11.102 5.949 5.184 1 98.94 250 TYR B O 1
ATOM 4942 N N . ALA B 1 251 ? -12.336 4.473 4.09 1 98.94 251 ALA B N 1
ATOM 4943 C CA . ALA B 1 251 ? -13.297 5.441 3.574 1 98.94 251 ALA B CA 1
ATOM 4944 C C . ALA B 1 251 ? -14.648 4.789 3.322 1 98.94 251 ALA B C 1
ATOM 4946 O O . ALA B 1 251 ? -14.75 3.561 3.264 1 98.94 251 ALA B O 1
ATOM 4947 N N . ALA B 1 252 ? -15.602 5.539 3.264 1 98.94 252 ALA B N 1
ATOM 4948 C CA . ALA B 1 252 ? -16.938 5.141 2.83 1 98.94 252 ALA B CA 1
ATOM 4949 C C . ALA B 1 252 ? -17.484 6.094 1.766 1 98.94 252 ALA B C 1
ATOM 4951 O O . ALA B 1 252 ? -17.25 7.301 1.832 1 98.94 252 ALA B O 1
ATOM 4952 N N . GLY B 1 253 ? -18.141 5.605 0.793 1 98.69 253 GLY B N 1
ATOM 4953 C CA . GLY B 1 253 ? -18.672 6.379 -0.315 1 98.69 253 GLY B CA 1
ATOM 4954 C C . GLY B 1 253 ? -19.5 5.547 -1.275 1 98.69 253 GLY B C 1
ATOM 4955 O O . GLY B 1 253 ? -19.984 4.473 -0.915 1 98.69 253 GLY B O 1
ATOM 4956 N N . PRO B 1 254 ? -19.75 6.047 -2.473 1 98.19 254 PRO B N 1
ATOM 4957 C CA . PRO B 1 254 ? -20.594 5.332 -3.443 1 98.19 254 PRO B CA 1
ATOM 4958 C C . PRO B 1 254 ? -20 3.982 -3.846 1 98.19 254 PRO B C 1
ATOM 4960 O O . PRO B 1 254 ? -18.781 3.867 -4.043 1 98.19 254 PRO B O 1
ATOM 4963 N N . LYS B 1 255 ? -20.922 3.021 -4.012 1 97.62 255 LYS B N 1
ATOM 4964 C CA . LYS B 1 255 ? -20.516 1.64 -4.27 1 97.62 255 LYS B CA 1
ATOM 4965 C C . LYS B 1 255 ? -19.641 1.544 -5.508 1 97.62 255 LYS B C 1
ATOM 4967 O O . LYS B 1 255 ? -18.641 0.827 -5.508 1 97.62 255 LYS B O 1
ATOM 4972 N N . GLU B 1 256 ? -19.984 2.266 -6.512 1 96.44 256 GLU B N 1
ATOM 4973 C CA . GLU B 1 256 ? -19.234 2.195 -7.762 1 96.44 256 GLU B CA 1
ATOM 4974 C C . GLU B 1 256 ? -17.797 2.682 -7.566 1 96.44 256 GLU B C 1
ATOM 4976 O O . GLU B 1 256 ? -16.859 2.072 -8.078 1 96.44 256 GLU B O 1
ATOM 4981 N N . LEU B 1 257 ? -17.625 3.785 -6.836 1 97.94 257 LEU B N 1
ATOM 4982 C CA . LEU B 1 257 ? -16.312 4.324 -6.551 1 97.94 257 LEU B CA 1
ATOM 4983 C C . LEU B 1 257 ? -15.5 3.361 -5.684 1 97.94 257 LEU B C 1
ATOM 4985 O O . LEU B 1 257 ? -14.312 3.143 -5.926 1 97.94 257 LEU B O 1
ATOM 4989 N N . ILE B 1 258 ? -16.156 2.789 -4.688 1 98.25 258 ILE B N 1
ATOM 4990 C CA . ILE B 1 258 ? -15.5 1.838 -3.793 1 98.25 258 ILE B CA 1
ATOM 4991 C C . ILE B 1 258 ? -15.047 0.616 -4.582 1 98.25 258 ILE B C 1
ATOM 4993 O O . ILE B 1 258 ? -13.945 0.102 -4.359 1 98.25 258 ILE B O 1
ATOM 4997 N N . GLY B 1 259 ? -15.898 0.168 -5.488 1 95.12 259 GLY B N 1
ATOM 4998 C CA . GLY B 1 259 ? -15.5 -0.926 -6.359 1 95.12 259 GLY B CA 1
ATOM 4999 C C . GLY B 1 259 ? -14.281 -0.604 -7.203 1 95.12 259 GLY B C 1
ATOM 5000 O O . GLY B 1 259 ? -13.406 -1.453 -7.387 1 95.12 259 GLY B O 1
ATOM 5001 N N . ALA B 1 260 ? -14.195 0.622 -7.707 1 96.44 260 ALA B N 1
ATOM 5002 C CA . ALA B 1 260 ? -13.07 1.064 -8.523 1 96.44 260 ALA B CA 1
ATOM 5003 C C . ALA B 1 260 ? -11.789 1.147 -7.688 1 96.44 260 ALA B C 1
ATOM 5005 O O . ALA B 1 260 ? -10.719 0.749 -8.148 1 96.44 260 ALA B O 1
ATOM 5006 N N . ILE B 1 261 ? -11.953 1.665 -6.496 1 97.69 261 ILE B N 1
ATOM 5007 C CA . ILE B 1 261 ? -10.828 1.752 -5.566 1 97.69 261 ILE B CA 1
ATOM 5008 C C . ILE B 1 261 ? -10.297 0.353 -5.27 1 97.69 261 ILE B C 1
ATOM 5010 O O . ILE B 1 261 ? -9.086 0.127 -5.281 1 97.69 261 ILE B O 1
ATOM 5014 N N . ARG B 1 262 ? -11.156 -0.576 -5.035 1 95.62 262 ARG B N 1
ATOM 5015 C CA . ARG B 1 262 ? -10.797 -1.964 -4.766 1 95.62 262 ARG B CA 1
ATOM 5016 C C . ARG B 1 262 ? -10.023 -2.566 -5.938 1 95.62 262 ARG B C 1
ATOM 5018 O O . ARG B 1 262 ? -9.07 -3.32 -5.738 1 95.62 262 ARG B O 1
ATOM 5025 N N . LYS B 1 263 ? -10.445 -2.289 -7.129 1 94.31 263 LYS B N 1
ATOM 5026 C CA . LYS B 1 263 ? -9.781 -2.791 -8.328 1 94.31 263 LYS B CA 1
ATOM 5027 C C . LYS B 1 263 ? -8.336 -2.299 -8.398 1 94.31 263 LYS B C 1
ATOM 5029 O O . LYS B 1 263 ? -7.426 -3.076 -8.695 1 94.31 263 LYS B O 1
ATOM 5034 N N . VAL B 1 264 ? -8.102 -1 -8.117 1 96.56 264 VAL B N 1
ATOM 5035 C CA . VAL B 1 264 ? -6.75 -0.445 -8.086 1 96.56 264 VAL B CA 1
ATOM 5036 C C . VAL B 1 264 ? -5.926 -1.155 -7.016 1 96.56 264 VAL B C 1
ATOM 5038 O O . VAL B 1 264 ? -4.801 -1.589 -7.277 1 96.56 264 VAL B O 1
ATOM 5041 N N . GLN B 1 265 ? -6.531 -1.313 -5.863 1 96.5 265 GLN B N 1
ATOM 5042 C CA . GLN B 1 265 ? -5.82 -1.874 -4.719 1 96.5 265 GLN B CA 1
ATOM 5043 C C . GLN B 1 265 ? -5.5 -3.35 -4.941 1 96.5 265 GLN B C 1
ATOM 5045 O O . GLN B 1 265 ? -4.461 -3.84 -4.492 1 96.5 265 GLN B O 1
ATOM 5050 N N . SER B 1 266 ? -6.375 -4.043 -5.613 1 94.5 266 SER B N 1
ATOM 5051 C CA . SER B 1 266 ? -6.16 -5.457 -5.898 1 94.5 266 SER B CA 1
ATOM 5052 C C . SER B 1 266 ? -4.91 -5.668 -6.746 1 94.5 266 SER B C 1
ATOM 5054 O O . SER B 1 266 ? -4.297 -6.738 -6.703 1 94.5 266 SER B O 1
ATOM 5056 N N . GLN B 1 267 ? -4.473 -4.645 -7.422 1 94.5 267 GLN B N 1
ATOM 5057 C CA . GLN B 1 267 ? -3.334 -4.777 -8.328 1 94.5 267 GLN B CA 1
ATOM 5058 C C . GLN B 1 267 ? -2.105 -4.062 -7.773 1 94.5 267 GLN B C 1
ATOM 5060 O O . GLN B 1 267 ? -1.02 -4.145 -8.352 1 94.5 267 GLN B O 1
ATOM 5065 N N . SER B 1 268 ? -2.254 -3.367 -6.648 1 96.19 268 SER B N 1
ATOM 5066 C CA . SER B 1 268 ? -1.143 -2.559 -6.156 1 96.19 268 SER B CA 1
ATOM 5067 C C . SER B 1 268 ? -0.581 -3.121 -4.855 1 96.19 268 SER B C 1
ATOM 5069 O O . SER B 1 268 ? 0.634 -3.27 -4.711 1 96.19 268 SER B O 1
ATOM 5071 N N . THR B 1 269 ? -1.5 -3.438 -3.93 1 97.25 269 THR B N 1
ATOM 5072 C CA . THR B 1 269 ? -1.003 -3.914 -2.645 1 97.25 269 THR B CA 1
ATOM 5073 C C . THR B 1 269 ? -1.773 -5.152 -2.191 1 97.25 269 THR B C 1
ATOM 5075 O O . THR B 1 269 ? -1.293 -5.914 -1.352 1 97.25 269 THR B O 1
ATOM 5078 N N . SER B 1 270 ? -3.002 -5.352 -2.656 1 94.81 270 SER B N 1
ATOM 5079 C CA . SER B 1 270 ? -3.961 -6.273 -2.057 1 94.81 270 SER B CA 1
ATOM 5080 C C . SER B 1 270 ? -4.441 -5.77 -0.702 1 94.81 270 SER B C 1
ATOM 5082 O O . SER B 1 270 ? -4.793 -4.594 -0.56 1 94.81 270 SER B O 1
ATOM 5084 N N . ASN B 1 271 ? -4.66 -6.688 0.271 1 96.69 271 ASN B N 1
ATOM 5085 C CA . ASN B 1 271 ? -5.238 -6.27 1.543 1 96.69 271 ASN B CA 1
ATOM 5086 C C . ASN B 1 271 ? -4.203 -5.57 2.424 1 96.69 271 ASN B C 1
ATOM 5088 O O . ASN B 1 271 ? -3.006 -5.836 2.312 1 96.69 271 ASN B O 1
ATOM 5092 N N . PRO B 1 272 ? -4.602 -4.602 3.268 1 98.5 272 PRO B N 1
ATOM 5093 C CA . PRO B 1 272 ? -3.668 -4.105 4.281 1 98.5 272 PRO B CA 1
ATOM 5094 C C . PRO B 1 272 ? -3.311 -5.164 5.324 1 98.5 272 PRO B C 1
ATOM 5096 O O . PRO B 1 272 ? -3.867 -6.266 5.305 1 98.5 272 PRO B O 1
ATOM 5099 N N . CYS B 1 273 ? -2.338 -4.895 6.16 1 98.88 273 CYS B N 1
ATOM 5100 C CA . CYS B 1 273 ? -1.867 -5.844 7.164 1 98.88 273 CYS B CA 1
ATOM 5101 C C . CYS B 1 273 ? -3.033 -6.418 7.961 1 98.88 273 CYS B C 1
ATOM 5103 O O . CYS B 1 273 ? -3.822 -5.668 8.539 1 98.88 273 CYS B O 1
ATOM 5105 N N . SER B 1 274 ? -3.15 -7.758 7.953 1 98.69 274 SER B N 1
ATOM 5106 C CA . SER B 1 274 ? -4.27 -8.43 8.609 1 98.69 274 SER B CA 1
ATOM 5107 C C . SER B 1 274 ? -4.285 -8.141 10.109 1 98.69 274 SER B C 1
ATOM 5109 O O . SER B 1 274 ? -5.344 -7.883 10.68 1 98.69 274 SER B O 1
ATOM 5111 N N . ILE B 1 275 ? -3.133 -8.133 10.781 1 98.88 275 ILE B N 1
ATOM 5112 C CA . ILE B 1 275 ? -2.994 -7.895 12.211 1 98.88 275 ILE B CA 1
ATOM 5113 C C . ILE B 1 275 ? -3.49 -6.492 12.555 1 98.88 275 ILE B C 1
ATOM 5115 O O . ILE B 1 275 ? -4.242 -6.309 13.516 1 98.88 275 ILE B O 1
ATOM 5119 N N . SER B 1 276 ? -3.09 -5.547 11.711 1 98.94 276 SER B N 1
ATOM 5120 C CA . SER B 1 276 ? -3.49 -4.156 11.906 1 98.94 276 SER B CA 1
ATOM 5121 C C . SER B 1 276 ? -5.004 -3.996 11.789 1 98.94 276 SER B C 1
ATOM 5123 O O . SER B 1 276 ? -5.598 -3.158 12.477 1 98.94 276 SER B O 1
ATOM 5125 N N . GLN B 1 277 ? -5.625 -4.738 10.875 1 98.94 277 GLN B N 1
ATOM 5126 C CA . GLN B 1 277 ? -7.07 -4.641 10.703 1 98.94 277 GLN B CA 1
ATOM 5127 C C . GLN B 1 277 ? -7.809 -5.082 11.961 1 98.94 277 GLN B C 1
ATOM 5129 O O . GLN B 1 277 ? -8.75 -4.418 12.398 1 98.94 277 GLN B O 1
ATOM 5134 N N . TRP B 1 278 ? -7.367 -6.172 12.539 1 98.94 278 TRP B N 1
ATOM 5135 C CA . TRP B 1 278 ? -8.008 -6.66 13.758 1 98.94 278 TRP B CA 1
ATOM 5136 C C . TRP B 1 278 ? -7.801 -5.684 14.914 1 98.94 278 TRP B C 1
ATOM 5138 O O . TRP B 1 278 ? -8.703 -5.48 15.727 1 98.94 278 TRP B O 1
ATOM 5148 N N . ALA B 1 279 ? -6.582 -5.094 15.008 1 98.94 279 ALA B N 1
ATOM 5149 C CA . ALA B 1 279 ? -6.359 -4.035 15.984 1 98.94 279 ALA B CA 1
ATOM 5150 C C . ALA B 1 279 ? -7.305 -2.859 15.75 1 98.94 279 ALA B C 1
ATOM 5152 O O . ALA B 1 279 ? -7.824 -2.273 16.703 1 98.94 279 ALA B O 1
ATOM 5153 N N . ALA B 1 280 ? -7.559 -2.52 14.523 1 98.94 280 ALA B N 1
ATOM 5154 C CA . ALA B 1 280 ? -8.414 -1.389 14.164 1 98.94 280 ALA B CA 1
ATOM 5155 C C . ALA B 1 280 ? -9.867 -1.669 14.516 1 98.94 280 ALA B C 1
ATOM 5157 O O . ALA B 1 280 ? -10.617 -0.752 14.859 1 98.94 280 ALA B O 1
ATOM 5158 N N . VAL B 1 281 ? -10.305 -2.977 14.398 1 98.94 281 VAL B N 1
ATOM 5159 C CA . VAL B 1 281 ? -11.641 -3.34 14.859 1 98.94 281 VAL B CA 1
ATOM 5160 C C . VAL B 1 281 ? -11.828 -2.904 16.312 1 98.94 281 VAL B C 1
ATOM 5162 O O . VAL B 1 281 ? -12.844 -2.299 16.656 1 98.94 281 VAL B O 1
ATOM 5165 N N . GLU B 1 282 ? -10.82 -3.203 17.156 1 98.94 282 GLU B N 1
ATOM 5166 C CA . GLU B 1 282 ? -10.867 -2.834 18.562 1 98.94 282 GLU B CA 1
ATOM 5167 C C . GLU B 1 282 ? -10.797 -1.319 18.75 1 98.94 282 GLU B C 1
ATOM 5169 O O . GLU B 1 282 ? -11.469 -0.758 19.609 1 98.94 282 GLU B O 1
ATOM 5174 N N . ALA B 1 283 ? -9.977 -0.687 17.938 1 98.88 283 ALA B N 1
ATOM 5175 C CA . ALA B 1 283 ? -9.867 0.766 18.031 1 98.88 283 ALA B CA 1
ATOM 5176 C C . ALA B 1 283 ? -11.227 1.436 17.844 1 98.88 283 ALA B C 1
ATOM 5178 O O . ALA B 1 283 ? -11.57 2.367 18.562 1 98.88 283 ALA B O 1
ATOM 5179 N N . LEU B 1 284 ? -12.023 0.945 16.891 1 98.88 284 LEU B N 1
ATOM 5180 C CA . LEU B 1 284 ? -13.266 1.606 16.5 1 98.88 284 LEU B CA 1
ATOM 5181 C C . LEU B 1 284 ? -14.422 1.166 17.391 1 98.88 284 LEU B C 1
ATOM 5183 O O . LEU B 1 284 ? -15.344 1.941 17.656 1 98.88 284 LEU B O 1
ATOM 5187 N N . ASN B 1 285 ? -14.367 -0.064 17.875 1 98.69 285 ASN B N 1
ATOM 5188 C CA . ASN B 1 285 ? -15.484 -0.614 18.641 1 98.69 285 ASN B CA 1
ATOM 5189 C C . ASN B 1 285 ? -15.242 -0.511 20.141 1 98.69 285 ASN B C 1
ATOM 5191 O O . ASN B 1 285 ? -16.203 -0.522 20.922 1 98.69 285 ASN B O 1
ATOM 5195 N N . GLY B 1 286 ? -13.969 -0.547 20.547 1 98.25 286 GLY B N 1
ATOM 5196 C CA . GLY B 1 286 ? -13.633 -0.582 21.969 1 98.25 286 GLY B CA 1
ATOM 5197 C C . GLY B 1 286 ? -13.844 0.75 22.656 1 98.25 286 GLY B C 1
ATOM 5198 O O . GLY B 1 286 ? -14.469 1.656 22.109 1 98.25 286 GLY B O 1
ATOM 5199 N N . PRO B 1 287 ? -13.383 0.816 23.906 1 97.56 287 PRO B N 1
ATOM 5200 C CA . PRO B 1 287 ? -13.508 2.068 24.656 1 97.56 287 PRO B CA 1
ATOM 5201 C C . PRO B 1 287 ? -12.805 3.238 23.984 1 97.56 287 PRO B C 1
ATOM 5203 O O . PRO B 1 287 ? -11.719 3.066 23.422 1 97.56 287 PRO B O 1
ATOM 5206 N N . GLN B 1 288 ? -13.422 4.367 24.047 1 97.38 288 GLN B N 1
ATOM 5207 C CA . GLN B 1 288 ? -12.898 5.578 23.406 1 97.38 288 GLN B CA 1
ATOM 5208 C C . GLN B 1 288 ? -12.383 6.562 24.453 1 97.38 288 GLN B C 1
ATOM 5210 O O . GLN B 1 288 ? -12.117 7.727 24.141 1 97.38 288 GLN B O 1
ATOM 5215 N N . ASP B 1 289 ? -12.203 6.176 25.672 1 96.75 289 ASP B N 1
ATOM 5216 C CA . ASP B 1 289 ? -11.992 7.062 26.828 1 96.75 289 ASP B CA 1
ATOM 5217 C C . ASP B 1 289 ? -10.602 7.691 26.781 1 96.75 289 ASP B C 1
ATOM 5219 O O . ASP B 1 289 ? -10.328 8.656 27.5 1 96.75 289 ASP B O 1
ATOM 5223 N N . PHE B 1 290 ? -9.68 7.168 25.984 1 95.94 290 PHE B N 1
ATOM 5224 C CA . PHE B 1 290 ? -8.328 7.703 25.906 1 95.94 290 PHE B CA 1
ATOM 5225 C C . PHE B 1 290 ? -8.297 8.992 25.094 1 95.94 290 PHE B C 1
ATOM 5227 O O . PHE B 1 290 ? -7.355 9.781 25.203 1 95.94 290 PHE B O 1
ATOM 5234 N N . ILE B 1 291 ? -9.305 9.25 24.297 1 96.5 291 ILE B N 1
ATOM 5235 C CA . ILE B 1 291 ? -9.312 10.375 23.375 1 96.5 291 ILE B CA 1
ATOM 5236 C C . ILE B 1 291 ? -9.367 11.68 24.156 1 96.5 291 ILE B C 1
ATOM 5238 O O . ILE B 1 291 ? -8.586 12.602 23.891 1 96.5 291 ILE B O 1
ATOM 5242 N N . ALA B 1 292 ? -10.234 11.742 25.141 1 96.25 292 ALA B N 1
ATOM 5243 C CA . ALA B 1 292 ? -10.453 12.984 25.875 1 96.25 292 ALA B CA 1
ATOM 5244 C C . ALA B 1 292 ? -9.18 13.414 26.609 1 96.25 292 ALA B C 1
ATOM 5246 O O . ALA B 1 292 ? -8.734 14.555 26.469 1 96.25 292 ALA B O 1
ATOM 5247 N N . PRO B 1 293 ? -8.5 12.516 27.422 1 96.62 293 PRO B N 1
ATOM 5248 C CA . PRO B 1 293 ? -7.254 12.922 28.062 1 96.62 293 PRO B CA 1
ATOM 5249 C C . PRO B 1 293 ? -6.156 13.289 27.078 1 96.62 293 PRO B C 1
ATOM 5251 O O . PRO B 1 293 ? -5.348 14.18 27.344 1 96.62 293 PRO B O 1
ATOM 5254 N N . ASN B 1 294 ? -6.043 12.602 26 1 96.56 294 ASN B N 1
ATOM 5255 C CA . ASN B 1 294 ? -5.074 12.953 24.969 1 96.56 294 ASN B CA 1
ATOM 5256 C C . ASN B 1 294 ? -5.324 14.352 24.422 1 96.56 294 ASN B C 1
ATOM 5258 O O . ASN B 1 294 ? -4.383 15.117 24.219 1 96.56 294 ASN B O 1
ATOM 5262 N N . ASN B 1 295 ? -6.586 14.656 24.156 1 97.56 295 ASN B N 1
ATOM 5263 C CA . ASN B 1 295 ? -6.938 15.977 23.656 1 97.56 295 ASN B CA 1
ATOM 5264 C C . ASN B 1 295 ? -6.602 17.062 24.688 1 97.56 295 ASN B C 1
ATOM 5266 O O . ASN B 1 295 ? -6.207 18.172 24.312 1 97.56 295 ASN B O 1
ATOM 5270 N N . GLU B 1 296 ? -6.789 16.75 25.938 1 97.56 296 GLU B N 1
ATOM 5271 C CA . GLU B 1 296 ? -6.426 17.719 26.969 1 97.56 296 GLU B CA 1
ATOM 5272 C C . GLU B 1 296 ? -4.934 18.047 26.922 1 97.56 296 GLU B C 1
ATOM 5274 O O . GLU B 1 296 ? -4.535 19.203 27.094 1 97.56 296 GLU B O 1
ATOM 5279 N N . MET B 1 297 ? -4.164 17.031 26.75 1 97.19 297 MET B N 1
ATOM 5280 C CA . MET B 1 297 ? -2.721 17.219 26.609 1 97.19 297 MET B CA 1
ATOM 5281 C C . MET B 1 297 ? -2.387 18.047 25.391 1 97.19 297 MET B C 1
ATOM 5283 O O . MET B 1 297 ? -1.561 18.969 25.453 1 97.19 297 MET B O 1
ATOM 5287 N N . PHE B 1 298 ? -3.055 17.766 24.312 1 97.88 298 PHE B N 1
ATOM 5288 C CA . PHE B 1 298 ? -2.799 18.516 23.078 1 97.88 298 PHE B CA 1
ATOM 5289 C C . PHE B 1 298 ? -3.219 19.969 23.234 1 97.88 298 PHE B C 1
ATOM 5291 O O . PHE B 1 298 ? -2.561 20.875 22.719 1 97.88 298 PHE B O 1
ATOM 5298 N N . VAL B 1 299 ? -4.305 20.203 23.953 1 98.25 299 VAL B N 1
ATOM 5299 C CA . VAL B 1 299 ? -4.77 21.562 24.188 1 98.25 299 VAL B CA 1
ATOM 5300 C C . VAL B 1 299 ? -3.736 22.328 25.016 1 98.25 299 VAL B C 1
ATOM 5302 O O . VAL B 1 299 ? -3.42 23.484 24.703 1 98.25 299 VAL B O 1
ATOM 5305 N N . ARG B 1 300 ? -3.221 21.719 26.016 1 98.12 300 ARG B N 1
ATOM 5306 C CA . ARG B 1 300 ? -2.193 22.344 26.844 1 98.12 300 ARG B CA 1
ATOM 5307 C C . ARG B 1 300 ? -0.954 22.672 26.031 1 98.12 300 ARG B C 1
ATOM 5309 O O . ARG B 1 300 ? -0.42 23.781 26.109 1 98.12 300 ARG B O 1
ATOM 5316 N N . ARG B 1 301 ? -0.537 21.75 25.281 1 98.44 301 ARG B N 1
ATOM 5317 C CA . ARG B 1 301 ? 0.642 21.938 24.438 1 98.44 301 ARG B CA 1
ATOM 5318 C C . ARG B 1 301 ? 0.401 23 23.375 1 98.44 301 ARG B C 1
ATOM 5320 O O . ARG B 1 301 ? 1.277 23.828 23.109 1 98.44 301 ARG B O 1
ATOM 5327 N N . ARG B 1 302 ? -0.769 22.938 22.75 1 98.38 302 ARG B N 1
ATOM 5328 C CA . ARG B 1 302 ? -1.173 23.953 21.781 1 98.38 302 ARG B CA 1
ATOM 5329 C C . ARG B 1 302 ? -1.079 25.359 22.391 1 98.38 302 ARG B C 1
ATOM 5331 O O . ARG B 1 302 ? -0.47 26.25 21.797 1 98.38 302 ARG B O 1
ATOM 5338 N N . ASP B 1 303 ? -1.673 25.5 23.547 1 98.56 303 ASP B N 1
ATOM 5339 C CA . ASP B 1 303 ? -1.72 26.812 24.203 1 98.56 303 ASP B CA 1
ATOM 5340 C C . ASP B 1 303 ? -0.314 27.312 24.516 1 98.56 303 ASP B C 1
ATOM 5342 O O . ASP B 1 303 ? -0.015 28.5 24.344 1 98.56 303 ASP B O 1
ATOM 5346 N N . LEU B 1 304 ? 0.494 26.406 24.969 1 98.62 304 LEU B N 1
ATOM 5347 C CA . LEU B 1 304 ? 1.885 26.734 25.266 1 98.62 304 LEU B CA 1
ATOM 5348 C C . LEU B 1 304 ? 2.605 27.219 24.016 1 98.62 304 LEU B C 1
ATOM 5350 O O . LEU B 1 304 ? 3.219 28.297 24.031 1 98.62 304 LEU B O 1
ATOM 5354 N N . VAL B 1 305 ? 2.545 26.484 22.953 1 98.81 305 VAL B N 1
ATOM 5355 C CA . VAL B 1 305 ? 3.279 26.766 21.719 1 98.81 305 VAL B CA 1
ATOM 5356 C C . VAL B 1 305 ? 2.762 28.062 21.109 1 98.81 305 VAL B C 1
ATOM 5358 O O . VAL B 1 305 ? 3.549 28.922 20.688 1 98.81 305 VAL B O 1
ATOM 5361 N N . VAL B 1 306 ? 1.441 28.219 21.031 1 98.81 306 VAL B N 1
ATOM 5362 C CA . VAL B 1 306 ? 0.84 29.406 20.422 1 98.81 306 VAL B CA 1
ATOM 5363 C C . VAL B 1 306 ? 1.254 30.656 21.219 1 98.81 306 VAL B C 1
ATOM 5365 O O . VAL B 1 306 ? 1.63 31.672 20.625 1 98.81 306 VAL B O 1
ATOM 5368 N N . SER B 1 307 ? 1.181 30.547 22.5 1 98.81 307 SER B N 1
ATOM 5369 C CA . SER B 1 307 ? 1.567 31.672 23.344 1 98.81 307 SER B CA 1
ATOM 5370 C C . SER B 1 307 ? 3.031 32.031 23.125 1 98.81 307 SER B C 1
ATOM 5372 O O . SER B 1 307 ? 3.35 33.219 22.891 1 98.81 307 SER B O 1
ATOM 5374 N N . MET B 1 308 ? 3.873 31.078 23.172 1 98.88 308 MET B N 1
ATOM 5375 C CA . MET B 1 308 ? 5.305 31.344 23.078 1 98.88 308 MET B CA 1
ATOM 5376 C C . MET B 1 308 ? 5.684 31.828 21.688 1 98.88 308 MET B C 1
ATOM 5378 O O . MET B 1 308 ? 6.543 32.719 21.547 1 98.88 308 MET B O 1
ATOM 5382 N N . LEU B 1 309 ? 5.102 31.281 20.672 1 98.88 309 LEU B N 1
ATOM 5383 C CA . LEU B 1 309 ? 5.41 31.719 19.328 1 98.88 309 LEU B CA 1
ATOM 5384 C C . LEU B 1 309 ? 4.91 33.156 19.094 1 98.88 309 LEU B C 1
ATOM 5386 O O . LEU B 1 309 ? 5.539 33.906 18.359 1 98.88 309 LEU B O 1
ATOM 5390 N N . ASN B 1 310 ? 3.762 33.469 19.672 1 98.75 310 ASN B N 1
ATOM 5391 C CA . ASN B 1 310 ? 3.248 34.812 19.516 1 98.75 310 ASN B CA 1
ATOM 5392 C C . ASN B 1 310 ? 4.094 35.844 20.297 1 98.75 310 ASN B C 1
ATOM 5394 O O . ASN B 1 310 ? 4.035 37.031 20.031 1 98.75 310 ASN B O 1
ATOM 5398 N N . ASP B 1 311 ? 4.855 35.375 21.234 1 98.62 311 ASP B N 1
ATOM 5399 C CA . ASP B 1 311 ? 5.797 36.219 21.969 1 98.62 311 ASP B CA 1
ATOM 5400 C C . ASP B 1 311 ? 7.094 36.406 21.188 1 98.62 311 ASP B C 1
ATOM 5402 O O . ASP B 1 311 ? 7.922 37.25 21.531 1 98.62 311 ASP B O 1
ATOM 5406 N N . ALA B 1 312 ? 7.316 35.625 20.188 1 98.62 312 ALA B N 1
ATOM 5407 C CA . ALA B 1 312 ? 8.516 35.75 19.359 1 98.62 312 ALA B CA 1
ATOM 5408 C C . ALA B 1 312 ? 8.398 36.938 18.391 1 98.62 312 ALA B C 1
ATOM 5410 O O . ALA B 1 312 ? 7.375 37.094 17.719 1 98.62 312 ALA B O 1
ATOM 5411 N N . THR B 1 313 ? 9.438 37.719 18.266 1 98.31 313 THR B N 1
ATOM 5412 C CA . THR B 1 313 ? 9.438 38.906 17.391 1 98.31 313 THR B CA 1
ATOM 5413 C C . THR B 1 313 ? 9.242 38.469 15.93 1 98.31 313 THR B C 1
ATOM 5415 O O . THR B 1 313 ? 9.953 37.625 15.422 1 98.31 313 THR B O 1
ATOM 5418 N N . GLY B 1 314 ? 8.258 39.031 15.367 1 98.38 314 GLY B N 1
ATOM 5419 C CA . GLY B 1 314 ? 8.078 38.844 13.93 1 98.38 314 GLY B CA 1
ATOM 5420 C C . GLY B 1 314 ? 7.195 37.688 13.594 1 98.38 314 GLY B C 1
ATOM 5421 O O . GLY B 1 314 ? 6.926 37.406 12.414 1 98.38 314 GLY B O 1
ATOM 5422 N N . ILE B 1 315 ? 6.676 36.969 14.586 1 98.69 315 ILE B N 1
ATOM 5423 C CA . ILE B 1 315 ? 5.867 35.781 14.352 1 98.69 315 ILE B CA 1
ATOM 5424 C C . ILE B 1 315 ? 4.418 36.031 14.75 1 98.69 315 ILE B C 1
ATOM 5426 O O . ILE B 1 315 ? 4.16 36.688 15.766 1 98.69 315 ILE B O 1
ATOM 5430 N N . VAL B 1 316 ? 3.508 35.625 13.922 1 98.75 316 VAL B N 1
ATOM 5431 C CA . VAL B 1 316 ? 2.086 35.594 14.25 1 98.75 316 VAL B CA 1
ATOM 5432 C C . VAL B 1 316 ? 1.571 34.156 14.148 1 98.75 316 VAL B C 1
ATOM 5434 O O . VAL B 1 316 ? 1.646 33.531 13.086 1 98.75 316 VAL B O 1
ATOM 5437 N N . CYS B 1 317 ? 1.079 33.656 15.211 1 98.62 317 CYS B N 1
ATOM 5438 C CA . CYS B 1 317 ? 0.649 32.25 15.258 1 98.62 317 CYS B CA 1
ATOM 5439 C C . CYS B 1 317 ? -0.826 32.156 15.633 1 98.62 317 CYS B C 1
ATOM 5441 O O . CYS B 1 317 ? -1.195 32.344 16.781 1 98.62 317 CYS B O 1
ATOM 5443 N N . PRO B 1 318 ? -1.686 31.781 14.664 1 97.94 318 PRO B N 1
ATOM 5444 C CA . PRO B 1 318 ? -3.104 31.609 14.977 1 97.94 318 PRO B CA 1
ATOM 5445 C C . PRO B 1 318 ? -3.363 30.391 15.867 1 97.94 318 PRO B C 1
ATOM 5447 O O . PRO B 1 318 ? -2.541 29.469 15.922 1 97.94 318 PRO B O 1
ATOM 5450 N N . MET B 1 319 ? -4.5 30.469 16.594 1 97.75 319 MET B N 1
ATOM 5451 C CA . MET B 1 319 ? -4.938 29.359 17.438 1 97.75 319 MET B CA 1
ATOM 5452 C C . MET B 1 319 ? -5.688 28.312 16.625 1 97.75 319 MET B C 1
ATOM 5454 O O . MET B 1 319 ? -6.766 28.594 16.094 1 97.75 319 MET B O 1
ATOM 5458 N N . PRO B 1 320 ? -5.137 27.141 16.453 1 97.75 320 PRO B N 1
ATOM 5459 C CA . PRO B 1 320 ? -5.852 26.109 15.688 1 97.75 320 PRO B CA 1
ATOM 5460 C C . PRO B 1 320 ? -7.039 25.531 16.453 1 97.75 320 PRO B C 1
ATOM 5462 O O . PRO B 1 320 ? -7.035 25.516 17.688 1 97.75 320 PRO B O 1
ATOM 5465 N N . GLU B 1 321 ? -8.055 24.969 15.742 1 98.06 321 GLU B N 1
ATOM 5466 C CA . GLU B 1 321 ? -9.242 24.344 16.312 1 98.06 321 GLU B CA 1
ATOM 5467 C C . GLU B 1 321 ? -9 22.859 16.578 1 98.06 321 GLU B C 1
ATOM 5469 O O . GLU B 1 321 ? -9.75 22.219 17.328 1 98.06 321 GLU B O 1
ATOM 5474 N N . GLY B 1 322 ? -7.957 22.328 15.914 1 98.19 322 GLY B N 1
ATOM 5475 C CA . GLY B 1 322 ? -7.742 20.891 16.047 1 98.19 322 GLY B CA 1
ATOM 5476 C C . GLY B 1 322 ? -6.406 20.438 15.484 1 98.19 322 GLY B C 1
ATOM 5477 O O . GLY B 1 322 ? -5.488 21.25 15.32 1 98.19 322 GLY B O 1
ATOM 5478 N N . ALA B 1 323 ? -6.273 19.078 15.297 1 98.06 323 ALA B N 1
ATOM 5479 C CA . ALA B 1 323 ? -5.027 18.438 14.891 1 98.06 323 ALA B CA 1
ATOM 5480 C C . ALA B 1 323 ? -3.941 18.641 15.945 1 98.06 323 ALA B C 1
ATOM 5482 O O . ALA B 1 323 ? -4.223 18.625 17.156 1 98.06 323 ALA B O 1
ATOM 5483 N N . PHE B 1 324 ? -2.734 18.594 15.625 1 98.44 324 PHE B N 1
ATOM 5484 C CA . PHE B 1 324 ? -1.663 18.844 16.578 1 98.44 324 PHE B CA 1
ATOM 5485 C C . PHE B 1 324 ? -0.536 19.641 15.945 1 98.44 324 PHE B C 1
ATOM 5487 O O . PHE B 1 324 ? 0.642 19.344 16.156 1 98.44 324 PHE B O 1
ATOM 5494 N N . TYR B 1 325 ? -0.977 20.609 15.086 1 98.12 325 TYR B N 1
ATOM 5495 C CA . TYR B 1 325 ? -0.058 21.5 14.383 1 98.12 325 TYR B CA 1
ATOM 5496 C C . TYR B 1 325 ? -0.418 22.969 14.625 1 98.12 325 TYR B C 1
ATOM 5498 O O . TYR B 1 325 ? -1.583 23.297 14.859 1 98.12 325 TYR B O 1
ATOM 5506 N N . VAL B 1 326 ? 0.59 23.828 14.539 1 98.56 326 VAL B N 1
ATOM 5507 C CA . VAL B 1 326 ? 0.384 25.25 14.32 1 98.56 326 VAL B CA 1
ATOM 5508 C C . VAL B 1 326 ? 1.128 25.703 13.062 1 98.56 326 VAL B C 1
ATOM 5510 O O . VAL B 1 326 ? 2.055 25.016 12.609 1 98.56 326 VAL B O 1
ATOM 5513 N N . TYR B 1 327 ? 0.675 26.766 12.484 1 98.75 327 TYR B N 1
ATOM 5514 C CA . TYR B 1 327 ? 1.215 27.25 11.219 1 98.75 327 TYR B CA 1
ATOM 5515 C C . TYR B 1 327 ? 1.509 28.734 11.297 1 98.75 327 TYR B C 1
ATOM 5517 O O . TYR B 1 327 ? 0.896 29.531 10.578 1 98.75 327 TYR B O 1
ATOM 5525 N N . PRO B 1 328 ? 2.471 29.125 12.055 1 98.81 328 PRO B N 1
ATOM 5526 C CA . PRO B 1 328 ? 2.771 30.531 12.273 1 98.81 328 PRO B CA 1
ATOM 5527 C C . PRO B 1 328 ? 3.32 31.219 11.023 1 98.81 328 PRO B C 1
ATOM 5529 O O . PRO B 1 328 ? 4 30.578 10.211 1 98.81 328 PRO B O 1
ATOM 5532 N N . SER B 1 329 ? 3.041 32.469 10.852 1 98.75 329 SER B N 1
ATOM 5533 C CA . SER B 1 329 ? 3.619 33.344 9.828 1 98.75 329 SER B CA 1
ATOM 5534 C C . SER B 1 329 ? 4.93 33.969 10.297 1 98.75 329 SER B C 1
ATOM 5536 O O . SER B 1 329 ? 5.059 34.344 11.461 1 98.75 329 SER B O 1
ATOM 5538 N N . ILE B 1 330 ? 5.863 34.062 9.43 1 98.75 330 ILE B N 1
ATOM 5539 C CA . ILE B 1 330 ? 7.129 34.719 9.742 1 98.75 330 ILE B CA 1
ATOM 5540 C C . ILE B 1 330 ? 7.281 35.969 8.891 1 98.75 330 ILE B C 1
ATOM 5542 O O . ILE B 1 330 ? 8.398 36.344 8.531 1 98.75 330 ILE B O 1
ATOM 5546 N N . ALA B 1 331 ? 6.188 36.5 8.414 1 98.31 331 ALA B N 1
ATOM 5547 C CA . ALA B 1 331 ? 6.219 37.719 7.59 1 98.31 331 ALA B CA 1
ATOM 5548 C C . ALA B 1 331 ? 7.07 38.812 8.242 1 98.31 331 ALA B C 1
ATOM 5550 O O . ALA B 1 331 ? 7.77 39.562 7.551 1 98.31 331 ALA B O 1
ATOM 5551 N N . GLY B 1 332 ? 7.035 38.875 9.523 1 98.38 332 GLY B N 1
ATOM 5552 C CA . GLY B 1 332 ? 7.785 39.906 10.258 1 98.38 332 GLY B CA 1
ATOM 5553 C C . GLY B 1 332 ? 9.273 39.625 10.305 1 98.38 332 GLY B C 1
ATOM 5554 O O . GLY B 1 332 ? 10.062 40.5 10.672 1 98.38 332 GLY B O 1
ATOM 5555 N N . CYS B 1 333 ? 9.656 38.469 9.906 1 98.56 333 CYS B N 1
ATOM 5556 C CA . CYS B 1 333 ? 11.062 38.062 9.922 1 98.56 333 CYS B CA 1
ATOM 5557 C C . CYS B 1 333 ? 11.688 38.188 8.539 1 98.56 333 CYS B C 1
ATOM 5559 O O . CYS B 1 333 ? 12.914 38.188 8.398 1 98.56 333 CYS B O 1
ATOM 5561 N N . ILE B 1 334 ? 10.867 38.219 7.531 1 98.56 334 ILE B N 1
ATOM 5562 C CA . ILE B 1 334 ? 11.359 38.25 6.156 1 98.56 334 ILE B CA 1
ATOM 5563 C C . ILE B 1 334 ? 12.156 39.562 5.934 1 98.56 334 ILE B C 1
ATOM 5565 O O . ILE B 1 334 ? 11.719 40.625 6.328 1 98.56 334 ILE B O 1
ATOM 5569 N N . GLY B 1 335 ? 13.273 39.469 5.25 1 98.31 335 GLY B N 1
ATOM 5570 C CA . GLY B 1 335 ? 14.125 40.625 4.961 1 98.31 335 GLY B CA 1
ATOM 5571 C C . GLY B 1 335 ? 15.203 40.844 6.004 1 98.31 335 GLY B C 1
ATOM 5572 O O . GLY B 1 335 ? 16.172 41.562 5.758 1 98.31 335 GLY B O 1
ATOM 5573 N N . LYS B 1 336 ? 15.078 40.219 7.137 1 98.38 336 LYS B N 1
ATOM 5574 C CA . LYS B 1 336 ? 16.062 40.375 8.211 1 98.38 336 LYS B CA 1
ATOM 5575 C C . LYS B 1 336 ? 17.234 39.438 8.016 1 98.38 336 LYS B C 1
ATOM 5577 O O . LYS B 1 336 ? 17.219 38.562 7.137 1 98.38 336 LYS B O 1
ATOM 5582 N N . THR B 1 337 ? 18.266 39.625 8.789 1 98.5 337 THR B N 1
ATOM 5583 C CA . THR B 1 337 ? 19.5 38.844 8.68 1 98.5 337 THR B CA 1
ATOM 5584 C C . THR B 1 337 ? 19.875 38.219 10.023 1 98.5 337 THR B C 1
ATOM 5586 O O . THR B 1 337 ? 19.766 38.875 11.07 1 98.5 337 THR B O 1
ATOM 5589 N N . THR B 1 338 ? 20.266 36.969 10.008 1 97.88 338 THR B N 1
ATOM 5590 C CA . THR B 1 338 ? 20.719 36.312 11.227 1 97.88 338 THR B CA 1
ATOM 5591 C C . THR B 1 338 ? 22.062 36.844 11.68 1 97.88 338 THR B C 1
ATOM 5593 O O . THR B 1 338 ? 22.781 37.469 10.898 1 97.88 338 THR B O 1
ATOM 5596 N N . PRO B 1 339 ? 22.484 36.531 12.922 1 95.12 339 PRO B N 1
ATOM 5597 C CA . PRO B 1 339 ? 23.828 36.906 13.375 1 95.12 339 PRO B CA 1
ATOM 5598 C C . PRO B 1 339 ? 24.938 36.25 12.57 1 95.12 339 PRO B C 1
ATOM 5600 O O . PRO B 1 339 ? 26.016 36.844 12.422 1 95.12 339 PRO B O 1
ATOM 5603 N N . ALA B 1 340 ? 24.609 35.125 12.039 1 95.62 340 ALA B N 1
ATOM 5604 C CA . ALA B 1 340 ? 25.594 34.375 11.258 1 95.62 340 ALA B CA 1
ATOM 5605 C C . ALA B 1 340 ? 25.688 34.938 9.836 1 95.62 340 ALA B C 1
ATOM 5607 O O . ALA B 1 340 ? 26.531 34.5 9.047 1 95.62 340 ALA B O 1
ATOM 5608 N N . GLY B 1 341 ? 24.828 35.844 9.438 1 96.69 341 GLY B N 1
ATOM 5609 C CA . GLY B 1 341 ? 24.953 36.531 8.156 1 96.69 341 GLY B CA 1
ATOM 5610 C C . GLY B 1 341 ? 23.969 36.031 7.121 1 96.69 341 GLY B C 1
ATOM 5611 O O . GLY B 1 341 ? 23.969 36.469 5.973 1 96.69 341 GLY B O 1
ATOM 5612 N N . THR B 1 342 ? 23.094 35.156 7.469 1 97.44 342 THR B N 1
ATOM 5613 C CA . THR B 1 342 ? 22.109 34.625 6.527 1 97.44 342 THR B CA 1
ATOM 5614 C C . THR B 1 342 ? 20.938 35.562 6.379 1 97.44 342 THR B C 1
ATOM 5616 O O . THR B 1 342 ? 20.266 35.875 7.363 1 97.44 342 THR B O 1
ATOM 5619 N N . LYS B 1 343 ? 20.656 36.062 5.152 1 98.44 343 LYS B N 1
ATOM 5620 C CA . LYS B 1 343 ? 19.469 36.844 4.887 1 98.44 343 LYS B CA 1
ATOM 5621 C C . LYS B 1 343 ? 18.234 35.969 4.707 1 98.44 343 LYS B C 1
ATOM 5623 O O . LYS B 1 343 ? 18.219 35.094 3.855 1 98.44 343 LYS B O 1
ATOM 5628 N N . ILE B 1 344 ? 17.219 36.219 5.457 1 98.56 344 ILE B N 1
ATOM 5629 C CA . ILE B 1 344 ? 15.977 35.469 5.383 1 98.56 344 ILE B CA 1
ATOM 5630 C C . ILE B 1 344 ? 15.109 36.031 4.258 1 98.56 344 ILE B C 1
ATOM 5632 O O . ILE B 1 344 ? 14.414 37.031 4.438 1 98.56 344 ILE B O 1
ATOM 5636 N N . THR B 1 345 ? 15.086 35.344 3.156 1 98.56 345 THR B N 1
ATOM 5637 C CA . THR B 1 345 ? 14.344 35.812 1.998 1 98.56 345 THR B CA 1
ATOM 5638 C C . THR B 1 345 ? 13.031 35.062 1.843 1 98.56 345 THR B C 1
ATOM 5640 O O . THR B 1 345 ? 12.125 35.5 1.146 1 98.56 345 THR B O 1
ATOM 5643 N N . ASP B 1 346 ? 12.898 33.938 2.422 1 98.06 346 ASP B N 1
ATOM 5644 C CA . ASP B 1 346 ? 11.711 33.094 2.355 1 98.06 346 ASP B CA 1
ATOM 5645 C C . ASP B 1 346 ? 11.672 32.094 3.525 1 98.06 346 ASP B C 1
ATOM 5647 O O . ASP B 1 346 ? 12.562 32.094 4.375 1 98.06 346 ASP B O 1
ATOM 5651 N N . ASP B 1 347 ? 10.625 31.359 3.564 1 98 347 ASP B N 1
ATOM 5652 C CA . ASP B 1 347 ? 10.414 30.5 4.727 1 98 347 ASP B CA 1
ATOM 5653 C C . ASP B 1 347 ? 11.328 29.281 4.684 1 98 347 ASP B C 1
ATOM 5655 O O . ASP B 1 347 ? 11.664 28.703 5.723 1 98 347 ASP B O 1
ATOM 5659 N N . GLU B 1 348 ? 11.758 28.859 3.529 1 96.25 348 GLU B N 1
ATOM 5660 C CA . GLU B 1 348 ? 12.719 27.766 3.453 1 96.25 348 GLU B CA 1
ATOM 5661 C C . GLU B 1 348 ? 14.062 28.172 4.047 1 96.25 348 GLU B C 1
ATOM 5663 O O . GLU B 1 348 ? 14.672 27.406 4.801 1 96.25 348 GLU B O 1
ATOM 5668 N N . ILE B 1 349 ? 14.531 29.328 3.695 1 97.19 349 ILE B N 1
ATOM 5669 C CA . ILE B 1 349 ? 15.781 29.828 4.234 1 97.19 349 ILE B CA 1
ATOM 5670 C C . ILE B 1 349 ? 15.648 30.047 5.738 1 97.19 349 ILE B C 1
ATOM 5672 O O . ILE B 1 349 ? 16.578 29.75 6.5 1 97.19 349 ILE B O 1
ATOM 5676 N N . PHE B 1 350 ? 14.555 30.594 6.184 1 98.06 350 PHE B N 1
ATOM 5677 C CA . PHE B 1 350 ? 14.297 30.766 7.609 1 98.06 350 PHE B CA 1
ATOM 5678 C C . PHE B 1 350 ? 14.43 29.438 8.344 1 98.06 350 PHE B C 1
ATOM 5680 O O . PHE B 1 350 ? 15.156 29.344 9.344 1 98.06 350 PHE B O 1
ATOM 5687 N N . ALA B 1 351 ? 13.695 28.391 7.867 1 97.25 351 ALA B N 1
ATOM 5688 C CA . ALA B 1 351 ? 13.695 27.094 8.516 1 97.25 351 ALA B CA 1
ATOM 5689 C C . ALA B 1 351 ? 15.094 26.484 8.523 1 97.25 351 ALA B C 1
ATOM 5691 O O . ALA B 1 351 ? 15.508 25.859 9.508 1 97.25 351 ALA B O 1
ATOM 5692 N N . THR B 1 352 ? 15.797 26.672 7.426 1 94.94 352 THR B N 1
ATOM 5693 C CA . THR B 1 352 ? 17.156 26.156 7.316 1 94.94 352 THR B CA 1
ATOM 5694 C C . THR B 1 352 ? 18.078 26.828 8.328 1 94.94 352 THR B C 1
ATOM 5696 O O . THR B 1 352 ? 18.828 26.172 9.039 1 94.94 352 THR B O 1
ATOM 5699 N N . ALA B 1 353 ? 18.062 28.141 8.383 1 96.56 353 ALA B N 1
ATOM 5700 C CA . ALA B 1 353 ? 18.891 28.891 9.32 1 96.56 353 ALA B CA 1
ATOM 5701 C C . ALA B 1 353 ? 18.547 28.531 10.766 1 96.56 353 ALA B C 1
ATOM 5703 O O . ALA B 1 353 ? 19.438 28.406 11.609 1 96.56 353 ALA B O 1
ATOM 5704 N N . LEU B 1 354 ? 17.219 28.422 11.031 1 97.56 354 LEU B N 1
ATOM 5705 C CA . LEU B 1 354 ? 16.766 28.047 12.367 1 97.56 354 LEU B CA 1
ATOM 5706 C C . LEU B 1 354 ? 17.375 26.719 12.797 1 97.56 354 LEU B C 1
ATOM 5708 O O . LEU B 1 354 ? 17.891 26.594 13.914 1 97.56 354 LEU B O 1
ATOM 5712 N N . LEU B 1 355 ? 17.312 25.719 11.93 1 95.75 355 LEU B N 1
ATOM 5713 C CA . LEU B 1 355 ? 17.875 24.406 12.227 1 95.75 355 LEU B CA 1
ATOM 5714 C C . LEU B 1 355 ? 19.375 24.484 12.445 1 95.75 355 LEU B C 1
ATOM 5716 O O . LEU B 1 355 ? 19.891 23.969 13.445 1 95.75 355 LEU B O 1
ATOM 5720 N N . GLU B 1 356 ? 20.062 25.156 11.547 1 93 356 GLU B N 1
ATOM 5721 C CA . GLU B 1 356 ? 21.531 25.188 11.562 1 93 356 GLU B CA 1
ATOM 5722 C C . GLU B 1 356 ? 22.047 25.969 12.773 1 93 356 GLU B C 1
ATOM 5724 O O . GLU B 1 356 ? 23.062 25.625 13.359 1 93 356 GLU B O 1
ATOM 5729 N N . GLU B 1 357 ? 21.359 26.984 13.133 1 94.69 357 GLU B N 1
ATOM 5730 C CA . GLU B 1 357 ? 21.891 27.891 14.141 1 94.69 357 GLU B CA 1
ATOM 5731 C C . GLU B 1 357 ? 21.344 27.578 15.523 1 94.69 357 GLU B C 1
ATOM 5733 O O . GLU B 1 357 ? 21.938 27.953 16.531 1 94.69 357 GLU B O 1
ATOM 5738 N N . THR B 1 358 ? 20.203 26.922 15.602 1 96.25 358 THR B N 1
ATOM 5739 C CA . THR B 1 358 ? 19.594 26.75 16.922 1 96.25 358 THR B CA 1
ATOM 5740 C C . THR B 1 358 ? 19.328 25.266 17.188 1 96.25 358 THR B C 1
ATOM 5742 O O . THR B 1 358 ? 19.094 24.875 18.344 1 96.25 358 THR B O 1
ATOM 5745 N N . GLY B 1 359 ? 19.25 24.391 16.125 1 95.81 359 GLY B N 1
ATOM 5746 C CA . GLY B 1 359 ? 18.969 22.984 16.297 1 95.81 359 GLY B CA 1
ATOM 5747 C C . GLY B 1 359 ? 17.484 22.656 16.312 1 95.81 359 GLY B C 1
ATOM 5748 O O . GLY B 1 359 ? 17.094 21.562 16.703 1 95.81 359 GLY B O 1
ATOM 5749 N N . VAL B 1 360 ? 16.656 23.594 15.914 1 97.56 360 VAL B N 1
ATOM 5750 C CA . VAL B 1 360 ? 15.211 23.359 15.859 1 97.56 360 VAL B CA 1
ATOM 5751 C C . VAL B 1 360 ? 14.797 23.078 14.414 1 97.56 360 VAL B C 1
ATOM 5753 O O . VAL B 1 360 ? 15.016 23.891 13.523 1 97.56 360 VAL B O 1
ATOM 5756 N N . ALA B 1 361 ? 14.242 21.891 14.195 1 96.38 361 ALA B N 1
ATOM 5757 C CA . ALA B 1 361 ? 13.812 21.484 12.859 1 96.38 361 ALA B CA 1
ATOM 5758 C C . ALA B 1 361 ? 12.312 21.672 12.68 1 96.38 361 ALA B C 1
ATOM 5760 O O . ALA B 1 361 ? 11.508 21.094 13.422 1 96.38 361 ALA B O 1
ATOM 5761 N N . VAL B 1 362 ? 11.922 22.5 11.734 1 96.94 362 VAL B N 1
ATOM 5762 C CA . VAL B 1 362 ? 10.523 22.719 11.383 1 96.94 362 VAL B CA 1
ATOM 5763 C C . VAL B 1 362 ? 10.336 22.547 9.875 1 96.94 362 VAL B C 1
ATOM 5765 O O . VAL B 1 362 ? 11.32 22.438 9.133 1 96.94 362 VAL B O 1
ATOM 5768 N N . VAL B 1 363 ? 9.109 22.453 9.438 1 96 363 VAL B N 1
ATOM 5769 C CA . VAL B 1 363 ? 8.828 22.328 8.008 1 96 363 VAL B CA 1
ATOM 5770 C C . VAL B 1 363 ? 8.383 23.672 7.438 1 96 363 VAL B C 1
ATOM 5772 O O . VAL B 1 363 ? 7.414 24.266 7.918 1 96 363 VAL B O 1
ATOM 5775 N N . PHE B 1 364 ? 9.055 24.141 6.422 1 96.56 364 PHE B N 1
ATOM 5776 C CA . PHE B 1 364 ? 8.797 25.469 5.855 1 96.56 364 PHE B CA 1
ATOM 5777 C C . PHE B 1 364 ? 7.477 25.469 5.094 1 96.56 364 PHE B C 1
ATOM 5779 O O . PHE B 1 364 ? 7.039 24.438 4.586 1 96.56 364 PHE B O 1
ATOM 5786 N N . GLY B 1 365 ? 6.879 26.609 4.992 1 97.44 365 GLY B N 1
ATOM 5787 C CA . GLY B 1 365 ? 5.527 26.797 4.488 1 97.44 365 GLY B CA 1
ATOM 5788 C C . GLY B 1 365 ? 5.395 26.484 3.01 1 97.44 365 GLY B C 1
ATOM 5789 O O . GLY B 1 365 ? 4.371 25.953 2.57 1 97.44 365 GLY B O 1
ATOM 5790 N N . ALA B 1 366 ? 6.402 26.75 2.201 1 96 366 ALA B N 1
ATOM 5791 C CA . ALA B 1 366 ? 6.371 26.484 0.763 1 96 366 ALA B CA 1
ATOM 5792 C C . ALA B 1 366 ? 6.035 25.031 0.471 1 96 366 ALA B C 1
ATOM 5794 O O . ALA B 1 366 ? 5.398 24.719 -0.539 1 96 366 ALA B O 1
ATOM 5795 N N . ALA B 1 367 ? 6.41 24.141 1.337 1 94.81 367 ALA B N 1
ATOM 5796 C CA . ALA B 1 367 ? 6.133 22.703 1.176 1 94.81 367 ALA B CA 1
ATOM 5797 C C . ALA B 1 367 ? 4.633 22.438 1.223 1 94.81 367 ALA B C 1
ATOM 5799 O O . ALA B 1 367 ? 4.156 21.453 0.636 1 94.81 367 ALA B O 1
ATOM 5800 N N . PHE B 1 368 ? 3.893 23.312 1.895 1 97.25 368 PHE B N 1
ATOM 5801 C CA . PHE B 1 368 ? 2.457 23.156 2.084 1 97.25 368 PHE B CA 1
ATOM 5802 C C . PHE B 1 368 ? 1.677 24.047 1.125 1 97.25 368 PHE B C 1
ATOM 5804 O O . PHE B 1 368 ? 0.445 24.078 1.174 1 97.25 368 PHE B O 1
ATOM 5811 N N . GLY B 1 369 ? 2.4 24.875 0.328 1 97.06 369 GLY B N 1
ATOM 5812 C CA . GLY B 1 369 ? 1.754 25.641 -0.725 1 97.06 369 GLY B CA 1
ATOM 5813 C C . GLY B 1 369 ? 1.396 27.047 -0.3 1 97.06 369 GLY B C 1
ATOM 5814 O O . GLY B 1 369 ? 0.756 27.781 -1.054 1 97.06 369 GLY B O 1
ATOM 5815 N N . LEU B 1 370 ? 1.783 27.422 0.917 1 98.12 370 LEU B N 1
ATOM 5816 C CA . LEU B 1 370 ? 1.493 28.797 1.35 1 98.12 370 LEU B CA 1
ATOM 5817 C C . LEU B 1 370 ? 2.629 29.344 2.203 1 98.12 370 LEU B C 1
ATOM 5819 O O . LEU B 1 370 ? 2.949 28.781 3.256 1 98.12 370 LEU B O 1
ATOM 5823 N N . SER B 1 371 ? 3.211 30.406 1.853 1 97.69 371 SER B N 1
ATOM 5824 C CA . SER B 1 371 ? 4.312 31.125 2.471 1 97.69 371 SER B CA 1
ATOM 5825 C C . SER B 1 371 ? 3.908 32.562 2.799 1 97.69 371 SER B C 1
ATOM 5827 O O . SER B 1 371 ? 2.951 33.094 2.23 1 97.69 371 SER B O 1
ATOM 5829 N N . PRO B 1 372 ? 4.66 33.188 3.748 1 98.44 372 PRO B N 1
ATOM 5830 C CA . PRO B 1 372 ? 5.801 32.656 4.508 1 98.44 372 PRO B CA 1
ATOM 5831 C C . PRO B 1 372 ? 5.398 32.094 5.867 1 98.44 372 PRO B C 1
ATOM 5833 O O . PRO B 1 372 ? 4.926 32.844 6.734 1 98.44 372 PRO B O 1
ATOM 5836 N N . ASN B 1 373 ? 5.457 30.891 6.055 1 98.69 373 ASN B N 1
ATOM 5837 C CA . ASN B 1 373 ? 5.059 30.188 7.266 1 98.69 373 ASN B CA 1
ATOM 5838 C C . ASN B 1 373 ? 5.984 29 7.555 1 98.69 373 ASN B C 1
ATOM 5840 O O . ASN B 1 373 ? 6.891 28.719 6.77 1 98.69 373 ASN B O 1
ATOM 5844 N N . PHE B 1 374 ? 5.852 28.422 8.648 1 98.12 374 PHE B N 1
ATOM 5845 C CA . PHE B 1 374 ? 6.344 27.078 8.93 1 98.12 374 PHE B CA 1
ATOM 5846 C C . PHE B 1 374 ? 5.348 26.312 9.773 1 98.12 374 PHE B C 1
ATOM 5848 O O . PHE B 1 374 ? 4.434 26.891 10.359 1 98.12 374 PHE B O 1
ATOM 5855 N N . ARG B 1 375 ? 5.418 25 9.742 1 98.19 375 ARG B N 1
ATOM 5856 C CA . ARG B 1 375 ? 4.566 24.156 10.57 1 98.19 375 ARG B CA 1
ATOM 5857 C C . ARG B 1 375 ? 5.328 23.641 11.789 1 98.19 375 ARG B C 1
ATOM 5859 O O . ARG B 1 375 ? 6.484 23.219 11.672 1 98.19 375 ARG B O 1
ATOM 5866 N N . VAL B 1 376 ? 4.715 23.688 12.891 1 97.75 376 VAL B N 1
ATOM 5867 C CA . VAL B 1 376 ? 5.211 23.094 14.125 1 97.75 376 VAL B CA 1
ATOM 5868 C C . VAL B 1 376 ? 4.25 22 14.602 1 97.75 376 VAL B C 1
ATOM 5870 O O . VAL B 1 376 ? 3.049 22.25 14.734 1 97.75 376 VAL B O 1
ATOM 5873 N N . SER B 1 377 ? 4.742 20.859 14.773 1 97.19 377 SER B N 1
ATOM 5874 C CA . SER B 1 377 ? 3.982 19.812 15.453 1 97.19 377 SER B CA 1
ATOM 5875 C C . SER B 1 377 ? 4.152 19.906 16.969 1 97.19 377 SER B C 1
ATOM 5877 O O . SER B 1 377 ? 5.277 19.891 17.469 1 97.19 377 SER B O 1
ATOM 5879 N N . TYR B 1 378 ? 3.072 19.984 17.672 1 97.94 378 TYR B N 1
ATOM 5880 C CA . TYR B 1 378 ? 3.186 20.016 19.125 1 97.94 378 TYR B CA 1
ATOM 5881 C C . TYR B 1 378 ? 2.896 18.641 19.719 1 97.94 378 TYR B C 1
ATOM 5883 O O . TYR B 1 378 ? 2.447 18.531 20.859 1 97.94 378 TYR B O 1
ATOM 5891 N N . ALA B 1 379 ? 3.078 17.578 18.906 1 95.62 379 ALA B N 1
ATOM 5892 C CA . ALA B 1 379 ? 2.984 16.188 19.344 1 95.62 379 ALA B CA 1
ATOM 5893 C C . ALA B 1 379 ? 4.312 15.703 19.922 1 95.62 379 ALA B C 1
ATOM 5895 O O . ALA B 1 379 ? 4.902 14.742 19.422 1 95.62 379 ALA B O 1
ATOM 5896 N N . THR B 1 380 ? 4.852 16.328 20.891 1 94.62 380 THR B N 1
ATOM 5897 C CA . THR B 1 380 ? 6.055 15.953 21.625 1 94.62 380 THR B CA 1
ATOM 5898 C C . THR B 1 380 ? 5.977 16.469 23.062 1 94.62 380 THR B C 1
ATOM 5900 O O . THR B 1 380 ? 4.957 17.016 23.484 1 94.62 380 THR B O 1
ATOM 5903 N N . SER B 1 381 ? 6.977 16.297 23.875 1 95.06 381 SER B N 1
ATOM 5904 C CA . SER B 1 381 ? 6.93 16.594 25.297 1 95.06 381 SER B CA 1
ATOM 5905 C C . SER B 1 381 ? 6.848 18.094 25.547 1 95.06 381 SER B C 1
ATOM 5907 O O . SER B 1 381 ? 7.355 18.891 24.75 1 95.06 381 SER B O 1
ATOM 5909 N N . ASP B 1 382 ? 6.273 18.422 26.656 1 96.56 382 ASP B N 1
ATOM 5910 C CA . ASP B 1 382 ? 6.188 19.812 27.062 1 96.56 382 ASP B CA 1
ATOM 5911 C C . ASP B 1 382 ? 7.574 20.453 27.141 1 96.56 382 ASP B C 1
ATOM 5913 O O . ASP B 1 382 ? 7.766 21.594 26.703 1 96.56 382 ASP B O 1
ATOM 5917 N N . ASP B 1 383 ? 8.5 19.719 27.641 1 97.56 383 ASP B N 1
ATOM 5918 C CA . ASP B 1 383 ? 9.859 20.234 27.812 1 97.56 383 ASP B CA 1
ATOM 5919 C C . ASP B 1 383 ? 10.492 20.531 26.453 1 97.56 383 ASP B C 1
ATOM 5921 O O . ASP B 1 383 ? 11.125 21.578 26.281 1 97.56 383 ASP B O 1
ATOM 5925 N N . ALA B 1 384 ? 10.328 19.609 25.562 1 96.75 384 ALA B N 1
ATOM 5926 C CA . ALA B 1 384 ? 10.875 19.812 24.219 1 96.75 384 ALA B CA 1
ATOM 5927 C C . ALA B 1 384 ? 10.227 21.016 23.531 1 96.75 384 ALA B C 1
ATOM 5929 O O . ALA B 1 384 ? 10.906 21.781 22.859 1 96.75 384 ALA B O 1
ATOM 5930 N N . LEU B 1 385 ? 8.953 21.188 23.75 1 98.31 385 LEU B N 1
ATOM 5931 C CA . LEU B 1 385 ? 8.219 22.297 23.156 1 98.31 385 LEU B CA 1
ATOM 5932 C C . LEU B 1 385 ? 8.688 23.625 23.734 1 98.31 385 LEU B C 1
ATOM 5934 O O . LEU B 1 385 ? 8.93 24.578 23 1 98.31 385 LEU B O 1
ATOM 5938 N N . LYS B 1 386 ? 8.797 23.672 25 1 98.5 386 LYS B N 1
ATOM 5939 C CA . LYS B 1 386 ? 9.234 24.906 25.656 1 98.5 386 LYS B CA 1
ATOM 5940 C C . LYS B 1 386 ? 10.641 25.297 25.203 1 98.5 386 LYS B C 1
ATOM 5942 O O . LYS B 1 386 ? 10.891 26.453 24.891 1 98.5 386 LYS B O 1
ATOM 5947 N N . GLU B 1 387 ? 11.492 24.281 25.188 1 98.56 387 GLU B N 1
ATOM 5948 C CA . GLU B 1 387 ? 12.867 24.547 24.766 1 98.56 387 GLU B CA 1
ATOM 5949 C C . GLU B 1 387 ? 12.922 25 23.312 1 98.56 387 GLU B C 1
ATOM 5951 O O . GLU B 1 387 ? 13.617 25.953 22.984 1 98.56 387 GLU B O 1
ATOM 5956 N N . ALA B 1 388 ? 12.227 24.312 22.469 1 98.5 388 ALA B N 1
ATOM 5957 C CA . ALA B 1 388 ? 12.211 24.672 21.062 1 98.5 388 ALA B CA 1
ATOM 5958 C C . ALA B 1 388 ? 11.672 26.078 20.844 1 98.5 388 ALA B C 1
ATOM 5960 O O . ALA B 1 388 ? 12.234 26.859 20.078 1 98.5 388 ALA B O 1
ATOM 5961 N N . CYS B 1 389 ? 10.586 26.406 21.484 1 98.75 389 CYS B N 1
ATOM 5962 C CA . CYS B 1 389 ? 9.992 27.734 21.344 1 98.75 389 CYS B CA 1
ATOM 5963 C C . CYS B 1 389 ? 10.93 28.812 21.875 1 98.75 389 CYS B C 1
ATOM 5965 O O . CYS B 1 389 ? 11 29.906 21.328 1 98.75 389 CYS B O 1
ATOM 5967 N N . THR B 1 390 ? 11.602 28.5 22.969 1 98.81 390 THR B N 1
ATOM 5968 C CA . THR B 1 390 ? 12.586 29.438 23.5 1 98.81 390 THR B CA 1
ATOM 5969 C C . THR B 1 390 ? 13.688 29.703 22.484 1 98.81 390 THR B C 1
ATOM 5971 O O . THR B 1 390 ? 14.086 30.859 22.281 1 98.81 390 THR B O 1
ATOM 5974 N N . ARG B 1 391 ? 14.164 28.688 21.875 1 98.56 391 ARG B N 1
ATOM 5975 C CA . ARG B 1 391 ? 15.18 28.828 20.828 1 98.56 391 ARG B CA 1
ATOM 5976 C C . ARG B 1 391 ? 14.656 29.672 19.672 1 98.56 391 ARG B C 1
ATOM 5978 O O . ARG B 1 391 ? 15.391 30.484 19.109 1 98.56 391 ARG B O 1
ATOM 5985 N N . ILE B 1 392 ? 13.445 29.453 19.281 1 98.69 392 ILE B N 1
ATOM 5986 C CA . ILE B 1 392 ? 12.82 30.203 18.203 1 98.69 392 ILE B CA 1
ATOM 5987 C C . ILE B 1 392 ? 12.727 31.672 18.594 1 98.69 392 ILE B C 1
ATOM 5989 O O . ILE B 1 392 ? 13.039 32.562 17.797 1 98.69 392 ILE B O 1
ATOM 5993 N N . GLN B 1 393 ? 12.273 31.938 19.844 1 98.75 393 GLN B N 1
ATOM 5994 C CA . GLN B 1 393 ? 12.18 33.312 20.328 1 98.75 393 GLN B CA 1
ATOM 5995 C C . GLN B 1 393 ? 13.531 34.031 20.266 1 98.75 393 GLN B C 1
ATOM 5997 O O . GLN B 1 393 ? 13.625 35.156 19.797 1 98.75 393 GLN B O 1
ATOM 6002 N N . THR B 1 394 ? 14.539 33.312 20.719 1 98.44 394 THR B N 1
ATOM 6003 C CA . THR B 1 394 ? 15.891 33.875 20.734 1 98.44 394 THR B CA 1
ATOM 6004 C C . THR B 1 394 ? 16.375 34.125 19.312 1 98.44 394 THR B C 1
ATOM 6006 O O . THR B 1 394 ? 16.953 35.188 19.031 1 98.44 394 THR B O 1
ATOM 6009 N N . PHE B 1 395 ? 16.188 33.188 18.422 1 98.5 395 PHE B N 1
ATOM 6010 C CA . PHE B 1 395 ? 16.578 33.281 17.031 1 98.5 395 PHE B CA 1
ATOM 6011 C C . PHE B 1 395 ? 15.938 34.531 16.391 1 98.5 395 PHE B C 1
ATOM 6013 O O . PHE B 1 395 ? 16.625 35.344 15.766 1 98.5 395 PHE B O 1
ATOM 6020 N N . CYS B 1 396 ? 14.609 34.688 16.625 1 98.62 396 CYS B N 1
ATOM 6021 C CA . CYS B 1 396 ? 13.859 35.781 16.031 1 98.62 396 CYS B CA 1
ATOM 6022 C C . CYS B 1 396 ? 14.289 37.125 16.625 1 98.62 396 CYS B C 1
ATOM 6024 O O . CYS B 1 396 ? 14.367 38.125 15.914 1 98.62 396 CYS B O 1
ATOM 6026 N N . ALA B 1 397 ? 14.578 37.125 17.906 1 98.12 397 ALA B N 1
ATOM 6027 C CA . ALA B 1 397 ? 14.984 38.344 18.594 1 98.12 397 ALA B CA 1
ATOM 6028 C C . ALA B 1 397 ? 16.328 38.844 18.062 1 98.12 397 ALA B C 1
ATOM 6030 O O . ALA B 1 397 ? 16.625 40.031 18.125 1 98.12 397 ALA B O 1
ATOM 6031 N N . ASN B 1 398 ? 17.094 37.906 17.547 1 97.88 398 ASN B N 1
ATOM 6032 C CA . ASN B 1 398 ? 18.453 38.25 17.125 1 97.88 398 ASN B CA 1
ATOM 6033 C C . ASN B 1 398 ? 18.516 38.594 15.648 1 97.88 398 ASN B C 1
ATOM 6035 O O . ASN B 1 398 ? 19.578 38.938 15.133 1 97.88 398 ASN B O 1
ATOM 6039 N N . LEU B 1 399 ? 17.406 38.469 15.016 1 97.38 399 LEU B N 1
ATOM 6040 C CA . LEU B 1 399 ? 17.375 38.875 13.617 1 97.38 399 LEU B CA 1
ATOM 6041 C C . LEU B 1 399 ? 17.484 40.406 13.508 1 97.38 399 LEU B C 1
ATOM 6043 O O . LEU B 1 399 ? 16.922 41.125 14.32 1 97.38 399 LEU B O 1
ATOM 6047 N N . SER B 1 400 ? 18.328 40.938 12.531 1 95.69 400 SER B N 1
ATOM 6048 C CA . SER B 1 400 ? 18.547 42.344 12.352 1 95.69 400 SER B CA 1
ATOM 6049 C C . SER B 1 400 ? 18.094 42.812 10.969 1 95.69 400 SER B C 1
ATOM 6051 O O . SER B 1 400 ? 18.078 42.031 10.023 1 95.69 400 SER B O 1
#

InterPro domains:
  IPR004838 Aminotransferases, class-I, pyridoxal-phosphate-binding site [PS00105] (236-249)
  IPR004839 Aminotransferase, class I/classII, large domain [PF00155] (32-392)
  IPR015421 Pyridoxal phosphate-dependent transferase, major domain [G3DSA:3.40.640.10] (63-286)
  IPR015422 Pyridoxal phosphate-dependent transferase, small domain [G3DSA:3.90.1150.10] (20-392)
  IPR015424 Pyridoxal phosphate-dependent transferase [SSF53383] (1-398)
  IPR050596 Aspartate/prephenate aminotransferase-like [PTHR46383] (4-399)

Secondary structure (DSSP, 8-state):
--SS-TTGGG-PPPHHHHHHHHHHHHHHTT---EE----S-SSPPPHHHHHHHHHHHHTT--S---TT--HHHHHHHHHHHHHHH-----GGGEEEEEHHHHHHHHHHHHH--TT-EEEEEES--THHHHHHHHTT-EEEEEE--TTTTT---HHHHHHH--TTEEEEEE-SS-TTT-----HHHHHHHHHHHHT-TT-EEEEE-TTTT-B-TT-----HHHH-GGGGGGEEEEEESTTTTS-GGG-EEEEE--HHHHHHHHHHHHHHT-SPPHHHHHHHHHHHHS--TTHHHHHHHHHHHHHHHHHHHHTSTT-B----SBTTEE--B-GGGTT-B-TTS-B--SHHHHHHHHHHHH-EE-EEGGGGT--SBEEEE--S-HHHHHHHHHHHHHHHHT--/--SS-TTGGG-PPPHHHHHHHHHHHHHHTT---EE----S-SSPPPHHHHHHHHHHHHTT--S---TT--HHHHHHHHHHHHHHH-----GGGEEEEEHHHHHHHHHHHHH--TT-EEEEEES--THHHHHHHHTT-EEEEEE--TTTTT---HHHHHHH--TTEEEEEE-SS-TTT-----HHHHHHHHHHHHT-TT-EEEEE-TTTT-B-TT-----HHHH-GGGGGGEEEEEESTTTTT-GGG-EEEEE--HHHHHHHHHHHHHHT-SPPHHHHHHHHHHHHS--TTHHHHHHHHHHHHHHHHHHHHTSTT-B----SBTTEE--B-GGGTT-B-TTS-B--SHHHHHHHHHHHH-EE-EEGGGGT--SBEEEE--S-HHHHHHHHHHHHHHHHT--

Radius of gyration: 27.39 Å; Cα contacts (8 Å, |Δi|>4): 1842; chains: 2; bounding box: 54×83×59 Å

Foldseek 3Di:
DDPDDPLVVVADDQLLVVLVVVLVVCVVVPDQFQEFSDQAFPDDFDPLLVVLLVVCVVVVLQDADFQFAHPLLLVLVQVLCCVQAVDHDDSLQKGKFQALLLVLLLLLLLDDAALAEEEDEPLARLCNQSSNSSSNHGYFYQYQDVVNLSDDALVSLLVRDDPRYAEYEEEACGVFALAHDALVRLLSNLVSVVVPVNYAYEYECAWQLFFDDPDHHHDNCSSPVVNQARYKYKYFCCHLRVCVVLRMIMIGHHSVSSVSSSVSSCPPPGHRRSSSSSSVSCVSPPDSVVNVVVSVVLVVLLVLLQVLQCLAQQKHWDRRRGRQKIKIANNRQQQWAFPVGQHRPAQVSVQVCLCVPQNYHWRARVSSPDDRITMGGSSDDSVSSNSNSVSNSVRRVRTD/DDPDDPLVVVADDQLLVVLVVVLVVCVVVPDDFQEFSDQAFPDDFDPLLVVLLVVCVVVVLQDADFQFAHPLLLVLVQVLCCVQAVDHDDSLQKGKFQALLLVLLLLLLLDDAALAEEEDEPLARLCNQSSNSSSNHHYFYQYQDVVNLSDDALVSLLVRDDPRYAEYEEEACGVFALAHDALVRLLSNLVSVVVPVNYAYEYECAWQLFFDDPDHHHDNCSSPVVNQARYKYKYFCCHLRVCVVLRMIMIGHHSVSSVSSSVSSCPPPGHRRSSSSSSSSCVSPPDSVVNVVVSVVLQVLLVLLQVLQCLAQQKHWDRRRGRQKIKIANNRQQQWAFPVGQHRPAQVSVQVCLCVPQNYHWRARVSSPDDRITMGGSSDDSVSSNSNSVSRSVRRVRTD

Solvent-accessible surface area (backbone atoms only — not comparable to full-atom values): 38983 Å² total; per-residue (Å²): 132,75,72,54,15,71,51,50,71,71,45,72,79,60,58,54,58,50,45,44,49,50,38,51,52,42,37,73,72,69,44,78,55,50,73,24,38,60,93,53,54,70,56,70,52,50,65,69,29,53,48,36,25,43,48,26,55,75,70,61,44,36,42,76,59,48,42,42,43,48,70,68,36,34,50,32,50,31,51,41,36,35,73,76,50,72,39,88,59,54,56,73,20,37,40,30,26,37,14,43,54,22,48,55,28,30,48,34,49,29,31,32,37,77,71,28,25,33,38,35,54,20,53,29,52,66,51,57,55,42,29,32,35,64,28,41,24,38,66,42,76,43,81,20,45,75,92,55,59,51,44,74,52,41,67,58,54,57,70,68,60,52,96,45,36,40,36,42,48,44,54,44,25,19,54,45,42,0,31,52,57,45,65,68,60,46,41,46,42,51,56,50,48,68,75,40,82,73,47,29,38,38,36,46,37,49,27,53,74,32,54,39,89,88,50,57,79,64,50,68,45,58,74,38,59,89,41,42,79,44,26,39,48,30,28,50,42,27,52,68,48,20,26,45,7,40,22,43,9,33,34,38,33,37,48,70,58,36,52,39,28,41,52,48,31,56,42,31,46,34,34,40,33,31,32,38,44,48,14,46,29,38,57,60,64,44,83,67,75,66,45,61,60,50,46,52,51,45,50,51,39,46,53,50,51,36,52,45,41,47,68,17,55,36,32,50,37,68,84,46,35,17,47,54,30,32,45,28,31,38,66,63,43,51,76,23,26,42,86,88,64,52,66,20,78,46,29,58,50,42,32,50,50,40,26,75,73,64,22,38,34,46,36,32,13,63,62,25,66,40,70,46,19,32,34,39,30,52,45,60,56,68,66,58,50,53,52,46,40,51,46,50,28,52,56,40,63,52,42,83,131,75,73,53,14,71,50,49,71,72,44,73,75,62,57,54,58,52,45,41,49,49,39,50,51,42,37,75,72,68,45,76,54,51,72,23,39,58,92,53,53,71,56,69,52,49,65,70,29,50,49,36,26,45,49,26,56,75,68,60,45,36,43,76,60,48,41,41,43,48,68,68,37,33,48,31,51,30,49,42,35,36,73,77,51,72,39,88,59,57,56,72,19,38,38,32,26,38,15,43,52,23,48,55,28,29,49,34,47,27,31,31,37,77,71,28,25,33,39,36,55,19,52,28,52,66,50,57,56,41,30,32,34,64,28,40,24,38,66,40,76,43,81,19,44,74,93,54,60,51,43,74,52,42,67,58,54,56,68,69,60,53,98,44,36,40,35,41,50,45,54,43,25,20,52,44,43,1,30,53,57,47,67,67,60,46,41,46,42,50,57,51,48,68,76,38,80,74,47,30,38,38,35,45,36,50,28,54,74,32,52,40,90,87,51,57,78,64,49,68,46,56,74,38,60,87,42,42,78,46,27,39,48,28,28,51,43,28,51,70,48,22,26,46,7,40,23,42,9,31,34,40,34,37,48,69,58,37,51,40,26,41,53,50,32,56,42,31,46,36,35,40,35,31,32,40,44,48,14,46,30,39,56,60,66,45,84,66,74,67,45,61,62,51,44,52,51,45,50,55,39,46,53,51,50,36,52,44,41,47,68,17,56,37,34,50,39,65,85,48,35,17,46,55,31,33,45,29,32,39,66,62,43,52,76,24,27,41,86,88,65,53,67,20,79,46,28,58,51,41,34,49,50,40,26,75,74,64,20,37,34,46,36,31,12,63,63,26,66,40,71,47,18,35,33,39,30,51,44,60,54,68,66,57,50,52,52,46,41,50,48,50,27,52,55,41,62,50,42,83

Organism: NCBI:txid391626